Protein 3MGX (pdb70)

Nearest PDB structures (foldseek):
  3mgx-assembly1_A  TM=1.003E+00  e=1.461E-70  Amycolatopsis balhimycina
  3mgx-assembly2_B  TM=9.984E-01  e=2.708E-65  Amycolatopsis balhimycina
  5li8-assembly1_A  TM=8.700E-01  e=7.588E-24  Mycobacterium tuberculosis CDC1551
  3eje-assembly2_D  TM=8.296E-01  e=3.761E-24  Bacillus subtilis
  3ejd-assembly1_B  TM=8.324E-01  e=4.833E-24  Bacillus subtilis

CATH classification: 1.10.630.10

Foldseek 3Di:
DAAPQFLVCQQDPCVLVVLQVCQQVQDWDWHCDDLANHTAIETRAQVQQQQCQAQPAQWALQQHWDGHTFPVRRDPCRCQALRRHDDPNVVVLCVLLQVCQDLVVLVVCLVVLLVQQVVLCVPQQDFDWDWCLASNLQQRLLQSLCVQQPPDPVCSVVSSVLLRQLQAAQPVDGVVRSLVVVLVVLLVVLVVCLVPPDPHSSVSQNVPPVRDSVSSSNHSSVSSCLSGNQLSQLRSLLLVCQAPPPCLLVCLLVVVFDLLLLLLLSLLQFLWFQKTKIFGQAWDARPHDTDGGGHIYMYGQNSNSQNCVVAPPSNDRDRRDPPRPGQSQRHYPNRRSNPSNSSSSSSSSSNSCSVFWPGKHFDDDWTFHSRRRTGHTNTTMMTTHGD/DFAPQQLVCQQDPCVLVVLQVQQQVQHWDWHCDDQEHGTAIETRALVQQQQCQAQVAQWALQQHWDGHTFPVRRDPCGCQALLRHDDPSNVVLCVLLLVCLDLVVLVVLLVVLLVQLVVLCVPQQVFDKDWLLQSPLQQSLLSSLCVQQVPDPVCSVVSSVLLSQLQAAQPDDDPNDGSVRSLVVVLVVLLVSLVVCVVPPDDHSSSSQNVDPPRDPVSSSNHSSVSSCLSGNQLSQLLSLLLVCQAPPPCLLVCLLVVVFDLLLQLLLSLLQFLFFQKTKIFGQAFDQRPNDTDGHTHIYMYGQNSNSQNCVVAPPSNDRDSNDPPRPGQSQRHYPSRRSNPSNSSSSSSSSSNSCSVWFDHKHFPDDWGFHSRNRTRGTNTTIITTHGD

Radius of gyration: 29.25 Å; Cα contacts (8 Å, |Δi|>4): 1540; chains: 2; bounding box: 69×55×85 Å

Sequence (778 aa):
AVDLGNPDLYTTLERHARWRELAAEDAMVWSDPGSSPSGFWSVFSHRACAAVLAPSAPLTSEYGMMIGFDRDHPDNSGGRMMVVSEHEQHRKLRKLVGPLLSRAAARKLAERVRIEVGDVLGRVLDGEVCDAATAIGPRIPAAVVCEILGVPAEDEDMLIDLTNHAFGGEDGMTPRQAHTEILVYFDELITARRKEPGDDLVSTLVTDDDLTIDDVLLNCDNVLIGGNETTRHAITGAVHALATVPGLLTALRDGSADVDTVVEEVLRWTSPAMHVLRVTTADVTINGRDLPSGTPVVAWLPAANRDPAEFDDPDTFLPGRKPNRHITFGHGMHHCLGSALARIELSVVLRVLAERVSRVDLEREPAWLRAIVVQGYRELPVRFTGRAVDLGNPDLYTTLERHARWRELAAEDAMVWSDPGSSPSGFWSVFSHRACAAVLAPSAPLTSEYGMMIGFDRDHPDNSGGRMMVVSEHEQHRKLRKLVGPLLSRAAARKLAERVRIEVGDDVLGRVLDGEVCDAATAIGPRIPAAVVCEILGVPAEDEDMLIDLTNHAFGGEDELFDGMTPRQAHTEILVYFDELITARRKEPGDDLVSTLVTDDDLTIDDVLLNCDNVLIGGNETTRHAITGAVHALATVPGLLTALRDGSADVDTVVEEVLRWTSPAMHVLRVTTADVTINGRDLPSGTPVVAWLPAANRDPAEFDDDPDTFLPGRKPNRHITFGHGMHHCLGSALARIELSVVLRVLAERVSRVDLEREPAWLRAIVVQGYRELPVRFTGR

Secondary structure (DSSP, 8-state):
---TT-GGGGSSTTHHHHHHHHHHHT--EEE-SSSSSS-EEEE-SHHHHHHHS-TTSSEE-TT-SSTT--SSS--TTTTTSGGG--HHHHHHHHHHHGGGSSHHHHHHSHHHHHHHHHHHTTTSSSSS-EESTTTTTTHHHHHHHHHHHT--GGGHHHHHHHHHHHTS------HHHHHHHHHHHHHHHHHHHHHS--SSHHHHHHH-TTS-HHHHHHHHHHHHHHHHTTHHHHHHHHHHHHHHSTTHHHHHHHTSS-HHHHHHHHHHHH--B-EEEEEESS-EEETTEEE-TT-EEEEEHHHHTT-TTTSSSTTS--TT--S----TT--GGG--TTHHHHHHHHHHHHHHHHHHEEEEEE-SPPEE-S-SSB--EEE-EEEEEE-/---TT-GGGSSSTTHHHHHHHHHHTT-EEEE-SSSSSS-EEEE-SHHHHHHHTSTTSSEESTT-SSTT--SSS--TTTTTSGGG--HHHHHHHHHHHGGGSSHHHHHHHHHHHHHHHHHHHHHHTT---EEHHHHTTTHHHHHHHHHHHT--HHHHHHHHHHHHHHTS-TT--BTTB-HHHHHHHHHHHHHHHHHHHHHS--SSHHHHHHSSTTS-HHHHHHHHHHHHHHHHTTHHHHHHHHHHHHHHSTTHHHHHHHTSS-HHHHHHHHHHHH--B--EEEEESS-EEETTEEE-TT-EEEE-HHHHTT-TTT-SSTTS--TT-SS----TT--GGG--TTHHHHHHHHHHHHHHHHHHEEEEEE-SPPEE-S-SSB--EEE-EEEEEE-

InterPro domains:
  IPR001128 Cytochrome P450 [PF00067] (269-360)
  IPR001128 Cytochrome P450 [PR00385] (235-252)
  IPR001128 Cytochrome P450 [PR00385] (270-281)
  IPR001128 Cytochrome P450 [PR00385] (336-345)
  IPR001128 Cytochrome P450 [PR00385] (345-356)
  IPR002397 Cytochrome P450, B-class [PR00359] (90-101)
  IPR002397 Cytochrome P450, B-class [PR00359] (136-152)
  IPR002397 Cytochrome P450, B-class [PR00359] (153-168)
  IPR002397 Cytochrome P450, B-class [PR00359] (193-215)
  IPR002397 Cytochrome P450, B-class [PR00359] (270-281)
  IPR002397 Cytochrome P450, B-class [PR00359] (287-314)
  IPR002397 Cytochrome P450, B-class [PR00359] (315-330)
  IPR002397 Cytochrome P450, B-class [PR00359] (336-345)
  IPR002397 Cytochrome P450, B-class [PR00359] (345-356)
  IPR017972 Cytochrome P450, conserved site [PS00086] (338-347)
  IPR036396 Cytochrome P450 superfamily [G3DSA:1.10.630.10] (6-396)
  IPR036396 Cytochrome P450 superfamily [SSF48264] (10-396)

B-factor: mean 44.28, std 15.53, range [6.91, 108.56]

Solvent-accessible surface area: 31734 Å² total; per-residue (Å²): 138,71,38,20,1,58,28,78,43,5,36,35,15,20,2,6,0,56,7,2,30,32,3,62,103,29,20,34,33,93,0,49,81,64,51,4,53,42,0,0,45,0,0,0,1,17,158,5,0,21,60,5,9,27,84,109,22,51,26,5,0,55,57,0,27,48,19,27,63,4,117,100,90,80,22,127,18,26,33,84,17,16,46,1,0,35,133,119,54,7,115,54,0,67,136,22,0,12,87,31,14,41,183,78,3,2,166,137,8,23,117,44,0,94,93,16,5,14,90,8,8,56,186,20,34,94,48,111,101,23,45,0,1,63,49,13,0,3,42,4,0,1,0,0,5,5,71,9,4,22,11,43,79,147,45,20,112,110,5,6,93,11,7,28,72,10,17,11,33,117,176,132,97,61,16,200,98,0,36,70,81,1,45,77,25,2,62,110,12,0,85,56,35,120,190,135,77,52,141,8,0,0,3,48,0,14,90,37,142,102,8,80,85,56,16,0,35,24,1,0,15,22,14,3,48,42,21,4,40,38,11,6,2,3,1,0,0,0,0,12,0,8,20,61,26,122,50,2,15,75,20,24,138,99,58,96,15,83,28,88,11,0,2,38,0,0,4,1,31,12,2,6,22,3,3,17,2,19,0,2,74,49,121,36,81,14,66,65,130,115,6,85,57,16,15,9,0,0,0,0,1,2,2,0,0,11,2,34,89,46,2,117,78,2,6,32,16,77,38,59,16,167,98,28,155,21,10,8,26,12,66,23,86,31,61,45,39,16,16,21,12,12,80,22,5,0,5,3,2,0,89,1,6,3,110,117,0,42,174,11,66,39,71,90,30,5,14,21,13,126,27,21,46,7,8,2,9,84,57,0,19,0,91,3,70,25,261,142,67,40,12,1,54,27,74,36,3,32,26,19,17,4,6,0,32,5,3,32,24,1,51,105,38,14,24,32,83,0,52,80,65,46,5,58,49,1,0,39,0,0,1,0,26,132,5,0,20,54,3,9,28,90,109,22,51,23,5,0,61,63,0,24,48,16,26,74,4,117,118,84,76,30,147,13,26,35,98,18,15,42,3,0,33,133,119,44,7,136,65,0,66,135,30,0,13,88,29,14,41,147,54,24,0,148,146,13,20,115,40,0,93,100,7,1,22,65,5,3,58,155,17,37,111,19,131,81,14,37,0,1,60,40,4,0,4,50,0,0,2,0,0,5,3,76,6,1,24,8,46,78,143,42,24,111,95,3,14,72,8,6,32,21,12,15,9,20,92,142,114,121,71,119,66,38,54,15,203,90,0,37,73,85,0,44,79,22,0,65,107,10,0,80,29,38,129,149,130,77,45,137,18,0,0,1,37,0,21,89,35,142,90,21,80,71,69,19,3,44,38,0,0,12,21,13,3,43,41,21,3,36,39,12,8,2,4,0,1,0,0,0,16,0,9,24,63,22,122,47,2,10,77,20,22,110,101,57,96,12,83,25,88,18,0,2,36,0,0,3,1,30,12,1,5,21,2,3,18,2,21,0,2,73,44,116,21,88,19,58,72,132,113,4,89,50,19,14,8,0,0,0,0,2,3,2,0,0,11,1,28,80,44,3,115,93,3,8,49,14,63,42,57,11,173,79,27,141,21,8,9,24,11,68,26,108,32,62,44,39,16,14,22,10,12,77,31,4,0,12,14,0,0,109,6,3,4,103,82,0,59,146,3,46,48,80,92,42,2,1,20,7,123,16,23,42,7,10,2,10,105,37,0,9,0,90,1,60,30,238

Organism: Amycolatopsis balhimycina (NCBI:txid208443)

Structure (mmCIF, N/CA/C/O backbone):
data_3MGX
#
_entry.id   3MGX
#
_cell.length_a   65.850
_cell.length_b   61.050
_cell.length_c   100.640
_cell.angle_alpha   90.00
_cell.angle_beta   102.48
_cell.angle_gamma   90.00
#
_symmetry.space_group_name_H-M   'P 1 21 1'
#
loop_
_entity.id
_entity.type
_entity.pdbx_description
1 polymer 'Putative P450 monooxygenase'
2 non-polymer 'PROTOPORPHYRIN IX CONTAINING FE'
3 non-polymer GLYCEROL
4 water water
#
loop_
_atom_site.group_PDB
_atom_site.id
_atom_site.type_symbol
_atom_site.label_atom_id
_atom_site.label_alt_id
_atom_site.label_comp_id
_atom_site.label_asym_id
_atom_site.label_entity_id
_atom_site.label_seq_id
_atom_site.pdbx_PDB_ins_code
_atom_site.Cartn_x
_atom_site.Cartn_y
_atom_site.Cartn_z
_atom_site.occupancy
_atom_site.B_iso_or_equiv
_atom_site.auth_seq_id
_atom_site.auth_comp_id
_atom_site.auth_asym_id
_atom_site.auth_atom_id
_atom_site.pdbx_PDB_model_num
ATOM 1 N N . ALA A 1 25 ? 12.400 18.873 38.371 1.0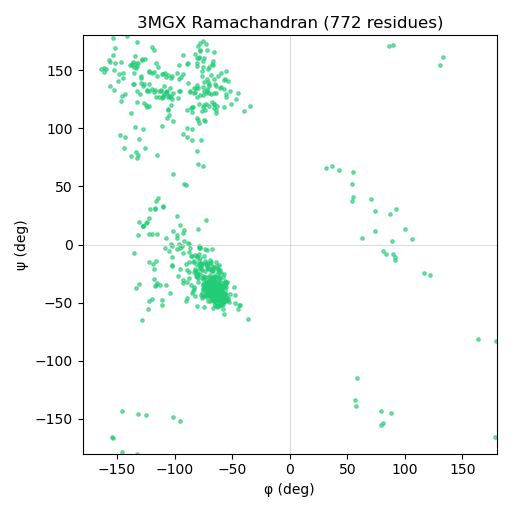0 74.97 6 ALA A N 1
ATOM 2 C CA . ALA A 1 25 ? 13.541 18.714 39.318 1.00 72.57 6 ALA A CA 1
ATOM 3 C C . ALA A 1 25 ? 14.718 18.004 38.655 1.00 68.96 6 ALA A C 1
ATOM 4 O O . ALA A 1 25 ? 14.559 16.926 38.075 1.00 68.41 6 ALA A O 1
ATOM 6 N N . VAL A 1 26 ? 15.894 18.619 38.746 1.00 66.81 7 VAL A N 1
ATOM 7 C CA . VAL A 1 26 ? 17.112 18.075 38.147 1.00 63.51 7 VAL A CA 1
ATOM 8 C C . VAL A 1 26 ? 18.043 17.537 39.233 1.00 61.65 7 VAL A C 1
ATOM 9 O O . VAL A 1 26 ? 18.292 18.207 40.236 1.00 62.14 7 VAL A O 1
ATOM 13 N N . ASP A 1 27 ? 18.537 16.317 39.031 1.00 59.73 8 ASP A N 1
ATOM 14 C CA . ASP A 1 27 ? 19.515 15.710 39.927 1.00 57.80 8 ASP A CA 1
ATOM 15 C C . ASP A 1 27 ? 20.637 15.074 39.110 1.00 55.06 8 ASP A C 1
ATOM 16 O O . ASP A 1 27 ? 20.482 13.980 38.559 1.00 54.73 8 ASP A O 1
ATOM 21 N N . LEU A 1 28 ? 21.765 15.775 39.034 1.00 53.34 9 LEU A N 1
ATOM 22 C CA . LEU A 1 28 ? 22.921 15.306 38.271 1.00 50.96 9 LEU A CA 1
ATOM 23 C C . LEU A 1 28 ? 23.729 14.246 39.024 1.00 49.36 9 LEU A C 1
ATOM 24 O O . LEU A 1 28 ? 24.696 13.702 38.491 1.00 47.53 9 LEU A O 1
ATOM 29 N N . GLY A 1 29 ? 23.320 13.951 40.256 1.00 50.26 10 GLY A N 1
ATOM 30 C CA . GLY A 1 29 ? 23.952 12.904 41.055 1.00 49.21 10 GLY A CA 1
ATOM 31 C C . GLY A 1 29 ? 23.346 11.530 40.829 1.00 49.78 10 GLY A C 1
ATOM 32 O O . GLY A 1 29 ? 23.762 10.552 41.453 1.00 49.24 10 GLY A O 1
ATOM 33 N N . ASN A 1 30 ? 22.358 11.463 39.936 1.00 51.08 11 ASN A N 1
ATOM 34 C CA . ASN A 1 30 ? 21.701 10.212 39.569 1.00 52.06 11 ASN A CA 1
ATOM 35 C C . ASN A 1 30 ? 22.600 9.376 38.656 1.00 50.40 11 ASN A C 1
ATOM 36 O O . ASN A 1 30 ? 22.937 9.813 37.552 1.00 49.63 11 ASN A O 1
ATOM 41 N N . PRO A 1 31 ? 22.990 8.168 39.114 1.00 50.09 12 PRO A N 1
ATOM 42 C CA . PRO A 1 31 ? 23.920 7.298 38.383 1.00 48.71 12 PRO A CA 1
ATOM 43 C C . PRO A 1 31 ? 23.380 6.770 37.049 1.00 49.58 12 PRO A C 1
ATOM 44 O O . PRO A 1 31 ? 24.166 6.350 36.194 1.00 48.52 12 PRO A O 1
ATOM 48 N N . ASP A 1 32 ? 22.059 6.797 36.879 1.00 51.67 13 ASP A N 1
ATOM 49 C CA . ASP A 1 32 ? 21.406 6.295 35.664 1.00 52.94 13 ASP A CA 1
ATOM 50 C C . ASP A 1 32 ? 21.700 7.140 34.423 1.00 52.06 13 ASP A C 1
ATOM 51 O O . ASP A 1 32 ? 21.595 6.652 33.294 1.00 52.66 13 ASP A O 1
ATOM 56 N N . LEU A 1 33 ? 22.068 8.402 34.639 1.00 50.77 14 LEU A N 1
ATOM 57 C CA . LEU A 1 33 ? 22.399 9.324 33.552 1.00 49.91 14 LEU A CA 1
ATOM 58 C C . LEU A 1 33 ? 23.731 8.984 32.885 1.00 47.83 14 LEU A C 1
ATOM 59 O O . LEU A 1 33 ? 24.005 9.432 31.768 1.00 47.71 14 LEU A O 1
ATOM 64 N N . TYR A 1 34 ? 24.546 8.184 33.569 1.00 46.36 15 TYR A N 1
ATOM 65 C CA . TYR A 1 34 ? 25.928 7.940 33.159 1.00 44.30 15 TYR A CA 1
ATOM 66 C C . TYR A 1 34 ? 26.220 6.467 32.863 1.00 44.38 15 TYR A C 1
ATOM 67 O O . TYR A 1 34 ? 27.374 6.083 32.653 1.00 43.14 15 TYR A O 1
ATOM 76 N N . THR A 1 35 ? 25.165 5.656 32.830 1.00 45.94 16 THR A N 1
ATOM 77 C CA . THR A 1 35 ? 25.278 4.224 32.548 1.00 46.55 16 THR A CA 1
ATOM 78 C C . THR A 1 35 ? 25.568 3.960 31.063 1.00 46.62 16 THR A C 1
ATOM 79 O O . THR A 1 35 ? 26.099 2.908 30.705 1.00 46.93 16 THR A O 1
ATOM 83 N N . THR A 1 36 ? 25.222 4.922 30.208 1.00 46.41 17 THR A N 1
ATOM 84 C CA . THR A 1 36 ? 25.506 4.827 28.773 1.00 46.55 17 THR A CA 1
ATOM 85 C C . THR A 1 36 ? 26.438 5.953 28.328 1.00 44.64 17 THR A C 1
ATOM 86 O O . THR A 1 36 ? 26.643 6.923 29.060 1.00 43.29 17 THR A O 1
ATOM 90 N N . LEU A 1 37 ? 26.982 5.825 27.119 1.00 44.62 18 LEU A N 1
ATOM 91 C CA . LEU A 1 37 ? 27.895 6.826 26.558 1.00 43.18 18 LEU A CA 1
ATOM 92 C C . LEU A 1 37 ? 27.204 8.135 26.153 1.00 43.45 18 LEU A C 1
ATOM 93 O O . LEU A 1 37 ? 27.869 9.096 25.754 1.00 42.65 18 LEU A O 1
ATOM 98 N N . GLU A 1 38 ? 25.876 8.165 26.267 1.00 44.67 19 GLU A N 1
ATOM 99 C CA . GLU A 1 38 ? 25.083 9.377 26.033 1.00 45.18 19 GLU A CA 1
ATOM 100 C C . GLU A 1 38 ? 25.400 10.484 27.036 1.00 43.65 19 GLU A C 1
ATOM 101 O O . GLU A 1 38 ? 25.026 11.642 26.827 1.00 44.07 19 GLU A O 1
ATOM 107 N N . ARG A 1 39 ? 26.081 10.118 28.122 1.00 41.96 20 ARG A N 1
ATOM 108 C CA . ARG A 1 39 ? 26.548 11.076 29.126 1.00 40.63 20 ARG A CA 1
ATOM 109 C C . ARG A 1 39 ? 27.431 12.162 28.507 1.00 39.92 20 ARG A C 1
ATOM 110 O O . ARG A 1 39 ? 27.423 13.306 28.962 1.00 39.76 20 ARG A O 1
ATOM 118 N N . HIS A 1 40 ? 28.175 11.792 27.464 1.00 39.72 21 HIS A N 1
ATOM 119 C CA . HIS A 1 40 ? 29.030 12.727 26.735 1.00 39.40 21 HIS A CA 1
ATOM 120 C C . HIS A 1 40 ? 28.217 13.780 25.980 1.00 40.86 21 HIS A C 1
ATOM 121 O O . HIS A 1 40 ? 28.637 14.932 25.882 1.00 40.79 21 HIS A O 1
ATOM 128 N N . ALA A 1 41 ? 27.061 13.377 25.451 1.00 42.31 22 ALA A N 1
ATOM 129 C CA . ALA A 1 41 ? 26.159 14.296 24.753 1.00 44.03 22 ALA A CA 1
ATOM 130 C C . ALA A 1 41 ? 25.570 15.337 25.703 1.00 44.26 22 ALA A C 1
ATOM 131 O O . ALA A 1 41 ? 25.529 16.525 25.378 1.00 44.92 22 ALA A O 1
ATOM 133 N N . ARG A 1 42 ? 25.119 14.879 26.871 1.00 43.98 23 ARG A N 1
ATOM 134 C CA . ARG A 1 42 ? 24.628 15.761 27.931 1.00 44.45 23 ARG A CA 1
ATOM 135 C C . ARG A 1 42 ? 25.729 16.727 28.373 1.00 43.21 23 ARG A C 1
ATOM 136 O O . ARG A 1 42 ? 25.490 17.926 28.524 1.00 43.99 23 ARG A O 1
ATOM 144 N N . TRP A 1 43 ? 26.934 16.191 28.565 1.00 41.46 24 TRP A N 1
ATOM 145 C CA . TRP A 1 43 ? 28.093 16.983 28.971 1.00 40.52 24 TRP A CA 1
ATOM 146 C C . TRP A 1 43 ? 28.548 17.973 27.898 1.00 41.25 24 TRP A C 1
ATOM 147 O O . TRP A 1 43 ? 28.931 19.099 28.220 1.00 41.51 24 TRP A O 1
ATOM 158 N N . ARG A 1 44 ? 28.499 17.551 26.634 1.00 41.82 25 ARG A N 1
ATOM 159 C CA . ARG A 1 44 ? 28.905 18.398 25.509 1.00 42.83 25 ARG A CA 1
ATOM 160 C C . ARG A 1 44 ? 28.048 19.656 25.413 1.00 44.64 25 ARG A C 1
ATOM 161 O O . ARG A 1 44 ? 28.568 20.753 25.194 1.00 45.11 25 ARG A O 1
ATOM 169 N N . GLU A 1 45 ? 26.738 19.480 25.578 1.00 45.86 26 GLU A N 1
ATOM 170 C CA . GLU A 1 45 ? 25.781 20.581 25.558 1.00 47.88 26 GLU A CA 1
ATOM 171 C C . GLU A 1 45 ? 26.085 21.598 26.660 1.00 47.84 26 GLU A C 1
ATOM 172 O O . GLU A 1 45 ? 26.111 22.803 26.412 1.00 49.10 26 GLU A O 1
ATOM 178 N N . LEU A 1 46 ? 26.329 21.096 27.867 1.00 46.71 27 LEU A N 1
ATOM 179 C CA . LEU A 1 46 ? 26.549 21.943 29.035 1.00 47.00 27 LEU A CA 1
ATOM 180 C C . LEU A 1 46 ? 27.937 22.585 29.050 1.00 46.37 27 LEU A C 1
ATOM 181 O O . LEU A 1 46 ? 28.110 23.677 29.597 1.00 47.28 27 LEU A O 1
ATOM 186 N N . ALA A 1 47 ? 28.915 21.911 28.446 1.00 45.22 28 ALA A N 1
ATOM 187 C CA . ALA A 1 47 ? 30.285 22.422 28.376 1.00 44.87 28 ALA A CA 1
ATOM 188 C C . ALA A 1 47 ? 30.428 23.552 27.357 1.00 46.65 28 ALA A C 1
ATOM 189 O O . ALA A 1 47 ? 31.078 24.563 27.634 1.00 47.28 28 ALA A O 1
ATOM 191 N N . ALA A 1 48 ? 29.817 23.376 26.185 1.00 47.80 29 ALA A N 1
ATOM 192 C CA . ALA A 1 48 ? 29.865 24.375 25.114 1.00 49.76 29 ALA A CA 1
ATOM 193 C C . ALA A 1 48 ? 29.100 25.646 25.480 1.00 51.90 29 ALA A C 1
ATOM 194 O O . ALA A 1 48 ? 29.482 26.744 25.073 1.00 53.34 29 ALA A O 1
ATOM 196 N N . GLU A 1 49 ? 28.023 25.483 26.247 1.00 52.43 30 GLU A N 1
ATOM 197 C CA . GLU A 1 49 ? 27.227 26.605 26.748 1.00 54.75 30 GLU A CA 1
ATOM 198 C C . GLU A 1 49 ? 27.850 27.246 27.990 1.00 54.63 30 GLU A C 1
ATOM 199 O O . GLU A 1 49 ? 27.489 28.3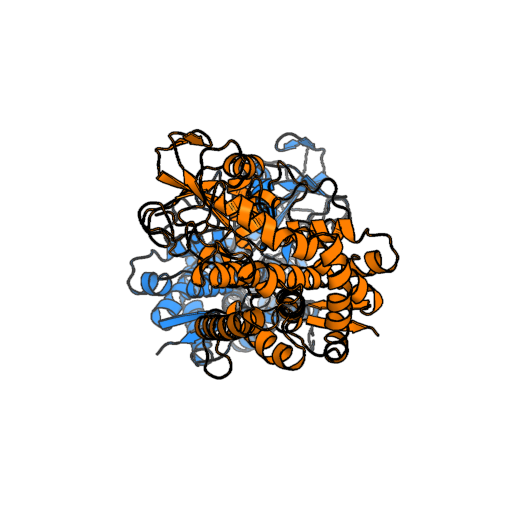68 28.356 1.00 56.60 30 GLU A O 1
ATOM 205 N N . ASP A 1 50 ? 28.780 26.526 28.623 1.00 52.60 31 ASP A N 1
ATOM 206 C CA . ASP A 1 50 ? 29.389 26.922 29.903 1.00 52.45 31 ASP A CA 1
ATOM 207 C C . ASP A 1 50 ? 28.310 27.164 30.965 1.00 53.76 31 ASP A C 1
ATOM 208 O O . ASP A 1 50 ? 28.160 28.272 31.487 1.00 55.66 31 ASP A O 1
ATOM 213 N N . ALA A 1 51 ? 27.564 26.105 31.273 1.00 53.08 32 ALA A N 1
ATOM 214 C CA . ALA A 1 51 ? 26.359 26.207 32.094 1.00 54.65 32 ALA A CA 1
ATOM 215 C C . ALA A 1 51 ? 26.596 25.979 33.585 1.00 54.16 32 ALA A C 1
ATOM 216 O O . ALA A 1 51 ? 27.469 25.201 33.981 1.00 52.09 32 ALA A O 1
ATOM 218 N N . MET A 1 52 ? 25.808 26.681 34.396 1.00 56.39 33 MET A N 1
ATOM 219 C CA . MET A 1 52 ? 25.746 26.474 35.837 1.00 56.54 33 MET A CA 1
ATOM 220 C C . MET A 1 52 ? 24.390 25.876 36.199 1.00 57.60 33 MET A C 1
ATOM 221 O O . MET A 1 52 ? 23.382 26.586 36.254 1.00 60.20 33 MET A O 1
ATOM 226 N N . VAL A 1 53 ? 24.370 24.567 36.436 1.00 55.90 34 VAL A N 1
ATOM 227 C CA . VAL A 1 53 ? 23.124 23.847 36.696 1.00 56.93 34 VAL A CA 1
ATOM 228 C C . VAL A 1 53 ? 22.985 23.487 38.174 1.00 57.27 34 VAL A C 1
ATOM 229 O O . VAL A 1 53 ? 23.885 22.886 38.765 1.00 55.34 34 VAL A O 1
ATOM 233 N N . TRP A 1 54 ? 21.853 23.870 38.760 1.00 59.90 35 TRP A N 1
ATOM 234 C CA . TRP A 1 54 ? 21.531 23.523 40.139 1.00 60.80 35 TRP A CA 1
ATOM 235 C C . TRP A 1 54 ? 20.842 22.162 40.199 1.00 60.42 35 TRP A C 1
ATOM 236 O O . TRP A 1 54 ? 19.898 21.900 39.451 1.00 61.45 35 TRP A O 1
ATOM 247 N N . SER A 1 55 ? 21.331 21.301 41.086 1.00 59.18 36 SER A N 1
ATOM 248 C CA . SER A 1 55 ? 20.717 19.999 41.316 1.00 59.11 36 SER A CA 1
ATOM 249 C C . SER A 1 55 ? 19.972 19.979 42.643 1.00 61.38 36 SER A C 1
ATOM 250 O O . SER A 1 55 ? 20.515 20.374 43.675 1.00 61.55 36 SER A O 1
ATOM 253 N N . ASP A 1 56 ? 18.721 19.526 42.600 1.00 63.42 37 ASP A N 1
ATOM 254 C CA . ASP A 1 56 ? 17.883 19.415 43.790 1.00 65.99 37 ASP A CA 1
ATOM 255 C C . ASP A 1 56 ? 18.299 18.210 44.640 1.00 64.77 37 ASP A C 1
ATOM 256 O O . ASP A 1 56 ? 18.841 17.238 44.106 1.00 62.47 37 ASP A O 1
ATOM 261 N N . PRO A 1 57 ? 18.061 18.276 45.968 1.00 66.53 38 PRO A N 1
ATOM 262 C CA . PRO A 1 57 ? 18.366 17.163 46.872 1.00 65.86 38 PRO A CA 1
ATOM 263 C C . PRO A 1 57 ? 17.737 15.836 46.444 1.00 65.81 38 PRO A C 1
ATOM 264 O O . PRO A 1 57 ? 16.596 15.805 45.976 1.00 67.85 38 PRO A O 1
ATOM 268 N N . GLY A 1 58 ? 18.497 14.759 46.610 1.00 63.73 39 GLY A N 1
ATOM 269 C CA . GLY A 1 58 ? 18.069 13.409 46.251 1.00 63.65 39 GLY A CA 1
ATOM 270 C C . GLY A 1 58 ? 19.201 12.451 46.557 1.00 61.25 39 GLY A C 1
ATOM 271 O O . GLY A 1 58 ? 19.228 11.826 47.619 1.00 62.03 39 GLY A O 1
ATOM 272 N N . SER A 1 59 ? 20.141 12.345 45.622 1.00 58.55 40 SER A N 1
ATOM 273 C CA . SER A 1 59 ? 21.408 11.662 45.865 1.00 56.15 40 SER A CA 1
ATOM 274 C C . SER A 1 59 ? 22.290 12.546 46.744 1.00 55.49 40 SER A C 1
ATOM 275 O O . SER A 1 59 ? 23.136 12.055 47.494 1.00 54.56 40 SER A O 1
ATOM 278 N N . SER A 1 60 ? 22.079 13.856 46.631 1.00 56.22 41 SER A N 1
ATOM 279 C CA . SER A 1 60 ? 22.722 14.852 47.480 1.00 56.31 41 SER A CA 1
ATOM 280 C C . SER A 1 60 ? 21.789 15.211 48.640 1.00 59.29 41 SER A C 1
ATOM 281 O O . SER A 1 60 ? 20.573 15.283 48.452 1.00 61.43 41 SER A O 1
ATOM 284 N N . PRO A 1 61 ? 22.350 15.430 49.846 1.00 59.69 42 PRO A N 1
ATOM 285 C CA . PRO A 1 61 ? 21.510 15.770 50.998 1.00 62.78 42 PRO A CA 1
ATOM 286 C C . PRO A 1 61 ? 21.052 17.232 51.034 1.00 64.83 42 PRO A C 1
ATOM 287 O O . PRO A 1 61 ? 20.088 17.551 51.734 1.00 67.91 42 PRO A O 1
ATOM 291 N N . SER A 1 62 ? 21.731 18.104 50.290 1.00 63.36 43 SER A N 1
ATOM 292 C CA . SER A 1 62 ? 21.396 19.533 50.273 1.00 65.37 43 SER A CA 1
ATOM 293 C C . SER A 1 62 ? 21.363 20.137 48.867 1.00 64.30 43 SER A C 1
ATOM 294 O O . SER A 1 62 ? 20.957 21.288 48.690 1.00 66.21 43 SER A O 1
ATOM 297 N N . GLY A 1 63 ? 21.787 19.359 47.875 1.00 61.53 44 GLY A N 1
ATOM 298 C CA . GLY A 1 63 ? 21.866 19.836 46.496 1.00 60.34 44 GLY A CA 1
ATOM 299 C C . GLY A 1 63 ? 23.214 20.457 46.179 1.00 58.29 44 GLY A C 1
ATOM 300 O O . GLY A 1 63 ? 24.035 20.663 47.076 1.00 58.04 44 GLY A O 1
ATOM 301 N N . PHE A 1 64 ? 23.439 20.760 44.901 1.00 57.01 45 PHE A N 1
ATOM 302 C CA . PHE A 1 64 ? 24.724 21.293 44.440 1.00 55.18 45 PHE A CA 1
ATOM 303 C C . PHE A 1 64 ? 24.640 21.993 43.083 1.00 55.08 45 PHE A C 1
ATOM 304 O O . PHE A 1 64 ? 23.786 21.666 42.257 1.00 55.39 45 PHE A O 1
ATOM 312 N N . TRP A 1 65 ? 25.533 22.958 42.872 1.00 54.87 46 TRP A N 1
ATOM 313 C CA . TRP A 1 65 ? 25.741 23.567 41.560 1.00 54.52 46 TRP A CA 1
ATOM 314 C C . TRP A 1 65 ? 26.806 22.781 40.797 1.00 51.63 46 TRP A C 1
ATOM 315 O O . TRP A 1 65 ? 27.649 22.118 41.407 1.00 50.03 46 TRP A O 1
ATOM 326 N N . SER A 1 66 ? 26.766 22.857 39.468 1.00 51.10 47 SER A N 1
ATOM 327 C CA . SER A 1 66 ? 27.714 22.125 38.625 1.00 48.67 47 SER A CA 1
ATOM 328 C C . SER A 1 66 ? 28.288 22.967 37.488 1.00 48.66 47 SER A C 1
ATOM 329 O O . SER A 1 66 ? 27.568 23.728 36.836 1.00 50.22 47 SER A O 1
ATOM 332 N N . VAL A 1 67 ? 29.592 22.817 37.267 1.00 46.99 48 VAL A N 1
ATOM 333 C CA . VAL A 1 67 ? 30.281 23.419 36.121 1.00 46.84 48 VAL A CA 1
ATOM 334 C C . VAL A 1 67 ? 30.800 22.318 35.193 1.00 44.90 48 VAL A C 1
ATOM 335 O O . VAL A 1 67 ? 31.067 21.199 35.640 1.00 43.39 48 VAL A O 1
ATOM 339 N N . PHE A 1 68 ? 30.937 22.637 33.908 1.00 45.10 49 PHE A N 1
ATOM 340 C CA . PHE A 1 68 ? 31.209 21.613 32.896 1.00 43.79 49 PHE A CA 1
ATOM 341 C C . PHE A 1 68 ? 32.360 21.929 31.944 1.00 43.50 49 PHE A C 1
ATOM 342 O O . PHE A 1 68 ? 33.065 21.019 31.506 1.00 42.19 49 PHE A O 1
ATOM 350 N N . SER A 1 69 ? 32.542 23.207 31.620 1.00 44.96 50 SER A N 1
ATOM 351 C CA . SER A 1 69 ? 33.589 23.623 30.686 1.00 45.12 50 SER A CA 1
ATOM 352 C C . SER A 1 69 ? 34.976 23.557 31.323 1.00 44.20 50 SER A C 1
ATOM 353 O O . SER A 1 69 ? 35.105 23.546 32.550 1.00 43.80 50 SER A O 1
ATOM 356 N N . HIS A 1 70 ? 36.003 23.514 30.476 1.00 44.03 51 HIS A N 1
ATOM 357 C CA . HIS A 1 70 ? 37.395 23.473 30.922 1.00 43.42 51 HIS A CA 1
ATOM 358 C C . HIS A 1 70 ? 37.760 24.694 31.768 1.00 44.72 51 HIS A C 1
ATOM 359 O O . HIS A 1 70 ? 38.384 24.560 32.820 1.00 44.18 51 HIS A O 1
ATOM 366 N N . ARG A 1 71 ? 37.355 25.875 31.307 1.00 46.73 52 ARG A N 1
ATOM 367 C CA . ARG A 1 71 ? 37.681 27.133 31.984 1.00 48.55 52 ARG A CA 1
ATOM 368 C C . ARG A 1 71 ? 36.940 27.331 33.310 1.00 48.83 52 ARG A C 1
ATOM 369 O O . ARG A 1 71 ? 37.477 27.940 34.238 1.00 49.70 52 ARG A O 1
ATOM 377 N N . ALA A 1 72 ? 35.718 26.811 33.396 1.00 48.40 53 ALA A N 1
ATOM 378 C CA . ALA A 1 72 ? 34.916 26.921 34.615 1.00 48.93 53 ALA A CA 1
ATOM 379 C C . ALA A 1 72 ? 35.393 25.954 35.695 1.00 47.21 53 ALA A C 1
ATOM 380 O O . ALA A 1 72 ? 35.467 26.317 36.869 1.00 47.90 53 ALA A O 1
ATOM 382 N N . CYS A 1 73 ? 35.715 24.727 35.288 1.00 45.26 54 CYS A N 1
ATOM 383 C CA . CYS A 1 73 ? 36.207 23.700 36.205 1.00 43.68 54 CYS A CA 1
ATOM 384 C C . CYS A 1 73 ? 37.582 24.050 36.777 1.00 43.75 54 CYS A C 1
ATOM 385 O O . CYS A 1 73 ? 37.862 23.765 37.942 1.00 43.41 54 CYS A O 1
ATOM 388 N N . ALA A 1 74 ? 38.427 24.669 35.954 1.00 44.39 55 ALA A N 1
ATOM 389 C CA . ALA A 1 74 ? 39.756 25.109 36.383 1.00 44.92 55 ALA A CA 1
ATOM 390 C C . ALA A 1 74 ? 39.679 26.271 37.373 1.00 46.94 55 ALA A C 1
ATOM 391 O O . ALA A 1 74 ? 40.487 26.355 38.301 1.00 47.19 55 ALA A O 1
ATOM 393 N N . ALA A 1 75 ? 38.704 27.157 37.169 1.00 48.63 56 ALA A N 1
ATOM 394 C CA . ALA A 1 75 ? 38.491 28.310 38.045 1.00 51.04 56 ALA A CA 1
ATOM 395 C C . ALA A 1 75 ? 37.974 27.904 39.426 1.00 50.93 56 ALA A C 1
ATOM 396 O O . ALA A 1 75 ? 38.355 28.499 40.435 1.00 52.42 56 ALA A O 1
ATOM 398 N N . VAL A 1 76 ? 37.109 26.892 39.459 1.00 49.59 57 VAL A N 1
ATOM 399 C CA . VAL A 1 76 ? 36.563 26.356 40.709 1.00 49.51 57 VAL A CA 1
ATOM 400 C C . VAL A 1 76 ? 37.653 25.662 41.540 1.00 48.39 57 VAL A C 1
ATOM 401 O O . VAL A 1 76 ? 37.684 25.789 42.767 1.00 49.23 57 VAL A O 1
ATOM 405 N N . LEU A 1 77 ? 38.553 24.955 40.859 1.00 46.72 58 LEU A N 1
ATOM 406 C CA . LEU A 1 77 ? 39.598 24.172 41.525 1.00 45.66 58 LEU A CA 1
ATOM 407 C C . LEU A 1 77 ? 40.913 24.932 41.743 1.00 46.79 58 LEU A C 1
ATOM 408 O O . LEU A 1 77 ? 41.881 24.366 42.259 1.00 46.03 58 LEU A O 1
ATOM 413 N N . ALA A 1 78 ? 40.934 26.209 41.360 1.00 48.78 59 ALA A N 1
ATOM 414 C CA . ALA A 1 78 ? 42.125 27.059 41.480 1.00 50.35 59 ALA A CA 1
ATOM 415 C C . ALA A 1 78 ? 42.606 27.203 42.931 1.00 51.42 59 ALA A C 1
ATOM 416 O O . ALA A 1 78 ? 41.789 27.186 43.854 1.00 51.97 59 ALA A O 1
ATOM 418 N N . PRO A 1 79 ? 43.936 27.336 43.134 1.00 51.94 60 PRO A N 1
ATOM 419 C CA . PRO A 1 79 ? 44.524 27.473 44.474 1.00 53.12 60 PRO A CA 1
ATOM 420 C C . PRO A 1 79 ? 44.057 28.717 45.231 1.00 56.03 60 PRO A C 1
ATOM 421 O O . PRO A 1 79 ? 43.929 28.677 46.457 1.00 56.94 60 PRO A O 1
ATOM 425 N N . SER A 1 80 ? 43.808 29.803 44.502 1.00 57.70 61 SER A N 1
ATOM 426 C CA . SER A 1 80 ? 43.380 31.067 45.098 1.00 60.82 61 SER A CA 1
ATOM 427 C C . SER A 1 80 ? 41.860 31.161 45.273 1.00 61.05 61 SER A C 1
ATOM 428 O O . SER A 1 80 ? 41.357 32.110 45.881 1.00 63.81 61 SER A O 1
ATOM 431 N N . ALA A 1 81 ? 41.138 30.173 44.746 1.00 58.40 62 ALA A N 1
ATOM 432 C CA . ALA A 1 81 ? 39.677 30.144 44.817 1.00 58.49 62 ALA A CA 1
ATOM 433 C C . ALA A 1 81 ? 39.182 29.780 46.221 1.00 58.92 62 ALA A C 1
ATOM 434 O O . ALA A 1 81 ? 39.667 28.815 46.816 1.00 57.33 62 ALA A O 1
ATOM 436 N N . PRO A 1 82 ? 38.215 30.555 46.753 1.00 61.28 63 PRO A N 1
ATOM 437 C CA . PRO A 1 82 ? 37.691 30.327 48.104 1.00 62.23 63 PRO A CA 1
ATOM 438 C C . PRO A 1 82 ? 36.740 29.125 48.198 1.00 60.09 63 PRO A C 1
ATOM 439 O O . PRO A 1 82 ? 35.539 29.292 48.433 1.00 61.35 63 PRO A O 1
ATOM 443 N N . LEU A 1 83 ? 37.288 27.926 48.013 1.00 57.10 64 LEU A N 1
ATOM 444 C CA . LEU A 1 83 ? 36.530 26.679 48.154 1.00 55.13 64 LEU A CA 1
ATOM 445 C C . LEU A 1 83 ? 37.347 25.639 48.922 1.00 53.57 64 LEU A C 1
ATOM 446 O O . LEU A 1 83 ? 38.580 25.681 48.918 1.00 53.10 64 LEU A O 1
ATOM 451 N N . THR A 1 84 ? 36.657 24.707 49.578 1.00 52.84 65 THR A N 1
ATOM 452 C CA . THR A 1 84 ? 37.318 23.731 50.447 1.00 51.67 65 THR A CA 1
ATOM 453 C C . THR A 1 84 ? 36.883 22.283 50.206 1.00 49.28 65 THR A C 1
ATOM 454 O O . THR A 1 84 ? 35.786 22.022 49.704 1.00 48.97 65 THR A O 1
ATOM 458 N N . SER A 1 85 ? 37.764 21.355 50.574 1.00 47.71 66 SER A N 1
ATOM 459 C CA . SER A 1 85 ? 37.497 19.921 50.484 1.00 45.67 66 SER A CA 1
ATOM 460 C C . SER A 1 85 ? 37.294 19.297 51.865 1.00 46.52 66 SER A C 1
ATOM 461 O O . SER A 1 85 ? 36.993 18.105 51.973 1.00 45.39 66 SER A O 1
ATOM 464 N N . GLU A 1 86 ? 37.445 20.112 52.910 1.00 48.61 67 GLU A N 1
ATOM 465 C CA . GLU A 1 86 ? 37.443 19.641 54.302 1.00 49.87 67 GLU A CA 1
ATOM 466 C C . GLU A 1 86 ? 36.150 18.952 54.756 1.00 50.44 67 GLU A C 1
ATOM 467 O O . GLU A 1 86 ? 36.162 18.184 55.720 1.00 50.86 67 GLU A O 1
ATOM 473 N N . TYR A 1 87 ? 35.047 19.229 54.064 1.00 50.66 68 TYR A N 1
ATOM 474 C CA . TYR A 1 87 ? 33.757 18.615 54.378 1.00 51.50 68 TYR A CA 1
ATOM 475 C C . TYR A 1 87 ? 33.462 17.424 53.466 1.00 49.30 68 TYR A C 1
ATOM 476 O O . TYR A 1 87 ? 32.454 16.734 53.636 1.00 49.84 68 TYR A O 1
ATOM 485 N N . GLY A 1 88 ? 34.354 17.189 52.507 1.00 47.13 69 GLY A N 1
ATOM 486 C CA . GLY A 1 88 ? 34.173 16.148 51.501 1.00 45.21 69 GLY A CA 1
ATOM 487 C C . GLY A 1 88 ? 34.461 16.670 50.106 1.00 43.98 69 GLY A C 1
ATOM 488 O O . GLY A 1 88 ? 34.470 17.883 49.880 1.00 44.79 69 GLY A O 1
ATOM 489 N N . MET A 1 89 ? 34.707 15.756 49.172 1.00 42.23 70 MET A N 1
ATOM 490 C CA . MET A 1 89 ? 34.939 16.127 47.774 1.00 41.26 70 MET A CA 1
ATOM 491 C C . MET A 1 89 ? 34.111 15.313 46.772 1.00 40.73 70 MET A C 1
ATOM 492 O O . MET A 1 89 ? 34.430 15.265 45.581 1.00 39.46 70 MET A O 1
ATOM 497 N N . MET A 1 90 ? 33.043 14.687 47.266 1.00 41.92 71 MET A N 1
ATOM 498 C CA . MET A 1 90 ? 32.126 13.911 46.426 1.00 42.08 71 MET A CA 1
ATOM 499 C C . MET A 1 90 ? 30.664 14.197 46.775 1.00 43.90 71 MET A C 1
ATOM 500 O O . MET A 1 90 ? 30.360 14.640 47.888 1.00 45.45 71 MET A O 1
ATOM 505 N N . ILE A 1 91 ? 29.772 13.943 45.817 1.00 43.96 72 ILE A N 1
ATOM 506 C CA . ILE A 1 91 ? 28.325 14.062 46.023 1.00 45.82 72 ILE A CA 1
ATOM 507 C C . ILE A 1 91 ? 27.903 13.174 47.189 1.00 46.88 72 ILE A C 1
ATOM 508 O O . ILE A 1 91 ? 28.315 12.014 47.276 1.00 46.04 72 ILE A O 1
ATOM 513 N N . GLY A 1 92 ? 27.085 13.730 48.079 1.00 48.99 73 GLY A N 1
ATOM 514 C CA . GLY A 1 92 ? 26.679 13.046 49.302 1.00 50.38 73 GLY A CA 1
ATOM 515 C C . GLY A 1 92 ? 27.162 13.788 50.534 1.00 51.35 73 GLY A C 1
ATOM 516 O O . GLY A 1 92 ? 26.584 13.658 51.615 1.00 53.34 73 GLY A O 1
ATOM 517 N N . PHE A 1 93 ? 28.226 14.571 50.361 1.00 50.08 74 PHE A N 1
ATOM 518 C CA . PHE A 1 93 ? 28.810 15.352 51.446 1.00 51.08 74 PHE A CA 1
ATOM 519 C C . PHE A 1 93 ? 28.699 16.857 51.202 1.00 52.12 74 PHE A C 1
ATOM 520 O O . PHE A 1 93 ? 28.786 17.322 50.062 1.00 51.10 74 PHE A O 1
ATOM 528 N N . ASP A 1 94 ? 28.501 17.601 52.288 1.00 54.43 75 ASP A N 1
ATOM 529 C CA . ASP A 1 94 ? 28.569 19.066 52.286 1.00 55.91 75 ASP A CA 1
ATOM 530 C C . ASP A 1 94 ? 28.923 19.578 53.687 1.00 57.98 75 ASP A C 1
ATOM 531 O O . ASP A 1 94 ? 29.360 18.802 54.538 1.00 57.78 75 ASP A O 1
ATOM 536 N N . ARG A 1 95 ? 28.736 20.875 53.921 1.00 60.21 76 ARG A N 1
ATOM 537 C CA . ARG A 1 95 ? 29.041 21.482 55.219 1.00 62.70 76 ARG A CA 1
ATOM 538 C C . ARG A 1 95 ? 28.128 20.967 56.338 1.00 65.00 76 ARG A C 1
ATOM 539 O O . ARG A 1 95 ? 28.577 20.771 57.470 1.00 66.06 76 ARG A O 1
ATOM 547 N N . ASP A 1 96 ? 26.856 20.743 56.011 1.00 65.96 77 ASP A N 1
ATOM 548 C CA . ASP A 1 96 ? 25.869 20.256 56.979 1.00 68.42 77 ASP A CA 1
ATOM 549 C C . ASP A 1 96 ? 25.934 18.741 57.174 1.00 66.79 77 ASP A C 1
ATOM 550 O O . ASP A 1 96 ? 25.562 18.231 58.233 1.00 68.61 77 ASP A O 1
ATOM 555 N N . HIS A 1 97 ? 26.398 18.032 56.147 1.00 63.56 78 HIS A N 1
ATOM 556 C CA . HIS A 1 97 ? 26.602 16.585 56.216 1.00 61.93 78 HIS A CA 1
ATOM 557 C C . HIS A 1 97 ? 28.042 16.252 55.809 1.00 58.90 78 HIS A C 1
ATOM 558 O O . HIS A 1 97 ? 28.297 15.898 54.655 1.00 56.50 78 HIS A O 1
ATOM 565 N N . PRO A 1 98 ? 28.991 16.370 56.760 1.00 59.18 79 PRO A N 1
ATOM 566 C CA . PRO A 1 98 ? 30.419 16.275 56.450 1.00 56.74 79 PRO A CA 1
ATOM 567 C C . PRO A 1 98 ? 30.945 14.848 56.300 1.00 54.65 79 PRO A C 1
ATOM 568 O O . PRO A 1 98 ? 30.384 13.911 56.872 1.00 55.46 79 PRO A O 1
ATOM 572 N N . ASP A 1 99 ? 32.019 14.708 55.525 1.00 52.12 80 ASP A N 1
ATOM 573 C CA . ASP A 1 99 ? 32.751 13.452 55.394 1.00 50.23 80 ASP A CA 1
ATOM 574 C C . ASP A 1 99 ? 33.390 13.114 56.738 1.00 51.30 80 ASP A C 1
ATOM 575 O O . ASP A 1 99 ? 34.046 13.962 57.350 1.00 52.16 80 ASP A O 1
ATOM 580 N N . ASN A 1 100 ? 33.185 11.878 57.191 1.00 51.45 81 ASN A N 1
ATOM 581 C CA . ASN A 1 100 ? 33.734 11.399 58.462 1.00 52.59 81 ASN A CA 1
ATOM 582 C C . ASN A 1 100 ? 35.263 11.447 58.509 1.00 51.11 81 ASN A C 1
ATOM 583 O O . ASN A 1 100 ? 35.855 11.604 59.578 1.00 52.43 81 ASN A O 1
ATOM 588 N N . SER A 1 101 ? 35.889 11.316 57.341 1.00 48.54 82 SER A N 1
ATOM 589 C CA . SER A 1 101 ? 37.341 11.404 57.209 1.00 47.16 82 SER A CA 1
ATOM 590 C C . SER A 1 101 ? 37.833 12.852 57.139 1.00 47.41 82 SER A C 1
ATOM 591 O O . SER A 1 101 ? 39.038 13.105 57.196 1.00 46.92 82 SER A O 1
ATOM 594 N N . GLY A 1 102 ? 36.892 13.790 57.023 1.00 48.36 83 GLY A N 1
ATOM 595 C CA . GLY A 1 102 ? 37.189 15.213 56.844 1.00 48.79 83 GLY A CA 1
ATOM 596 C C . GLY A 1 102 ? 38.172 15.809 57.835 1.00 50.14 83 GLY A C 1
ATOM 597 O O . GLY A 1 102 ? 37.941 15.785 59.046 1.00 52.17 83 GLY A O 1
ATOM 598 N N . GLY A 1 103 ? 39.271 16.343 57.307 1.00 49.10 84 GLY A N 1
ATOM 599 C CA . GLY A 1 103 ? 40.314 16.959 58.121 1.00 50.37 84 GLY A CA 1
ATOM 600 C C . GLY A 1 103 ? 41.416 16.001 58.538 1.00 49.58 84 GLY A C 1
ATOM 601 O O . GLY A 1 103 ? 42.447 16.429 59.060 1.00 50.51 84 GLY A O 1
ATOM 602 N N . ARG A 1 104 ? 41.196 14.707 58.312 1.00 47.97 85 ARG A N 1
ATOM 603 C CA . ARG A 1 104 ? 42.167 13.676 58.685 1.00 47.37 85 ARG A CA 1
ATOM 604 C C . ARG A 1 104 ? 42.798 13.033 57.452 1.00 44.75 85 ARG A C 1
ATOM 605 O O . ARG A 1 104 ? 44.020 12.888 57.377 1.00 44.33 85 ARG A O 1
ATOM 613 N N . MET A 1 105 ? 41.959 12.654 56.491 1.00 43.13 86 MET A N 1
ATOM 614 C CA . MET A 1 105 ? 42.423 12.088 55.228 1.00 40.88 86 MET A CA 1
ATOM 615 C C . MET A 1 105 ? 42.863 13.211 54.287 1.00 40.11 86 MET A C 1
ATOM 616 O O . MET A 1 105 ? 42.184 14.235 54.175 1.00 40.67 86 MET A O 1
ATOM 621 N N . MET A 1 106 ? 43.997 13.002 53.617 1.00 38.86 87 MET A N 1
ATOM 622 C CA . MET A 1 106 ? 44.623 14.013 52.753 1.00 38.43 87 MET A CA 1
ATOM 623 C C . MET A 1 106 ? 43.658 14.698 51.780 1.00 37.97 87 MET A C 1
ATOM 624 O O . MET A 1 106 ? 43.615 15.930 51.705 1.00 38.75 87 MET A O 1
ATOM 629 N N . VAL A 1 107 ? 42.891 13.893 51.046 1.00 36.80 88 VAL A N 1
ATOM 630 C CA . VAL A 1 107 ? 42.010 14.397 49.988 1.00 36.37 88 VAL A CA 1
ATOM 631 C C . VAL A 1 107 ? 40.838 15.237 50.531 1.00 37.86 88 VAL A C 1
ATOM 632 O O . VAL A 1 107 ? 40.266 16.058 49.807 1.00 37.95 88 VAL A O 1
ATOM 636 N N . VAL A 1 108 ? 40.505 15.038 51.806 1.00 39.23 89 VAL A N 1
ATOM 637 C CA . VAL A 1 108 ? 39.440 15.803 52.461 1.00 41.19 89 VAL A CA 1
ATOM 638 C C . VAL A 1 108 ? 39.962 16.659 53.625 1.00 43.30 89 VAL A C 1
ATOM 639 O O . VAL A 1 108 ? 39.254 16.896 54.608 1.00 45.07 89 VAL A O 1
ATOM 643 N N . SER A 1 109 ? 41.204 17.120 53.498 1.00 43.36 90 SER A N 1
ATOM 644 C CA . SER A 1 109 ? 41.801 18.032 54.473 1.00 45.62 90 SER A CA 1
ATOM 645 C C . SER A 1 109 ? 42.390 19.253 53.773 1.00 46.09 90 SER A C 1
ATOM 646 O O . SER A 1 109 ? 42.649 19.222 52.569 1.00 44.65 90 SER A O 1
ATOM 649 N N . GLU A 1 110 ? 42.585 20.329 54.530 1.00 48.55 91 GLU A N 1
ATOM 650 C CA . GLU A 1 110 ? 43.138 21.567 53.984 1.00 49.57 91 GLU A CA 1
ATOM 651 C C . GLU A 1 110 ? 44.261 22.117 54.863 1.00 51.60 91 GLU A C 1
ATOM 652 O O . GLU A 1 110 ? 44.613 21.519 55.884 1.00 52.06 91 GLU A O 1
ATOM 658 N N . HIS A 1 111 ? 44.821 23.250 54.439 1.00 52.98 92 HIS A N 1
ATOM 659 C CA . HIS A 1 111 ? 45.840 23.990 55.192 1.00 55.57 92 HIS A CA 1
ATOM 660 C C . HIS A 1 111 ? 47.072 23.147 55.530 1.00 54.88 92 HIS A C 1
ATOM 661 O O . HIS A 1 111 ? 47.597 22.442 54.664 1.00 52.71 92 HIS A O 1
ATOM 668 N N . GLU A 1 112 ? 47.520 23.214 56.783 1.00 56.91 93 GLU A N 1
ATOM 669 C CA . GLU A 1 112 ? 48.767 22.566 57.193 1.00 56.95 93 GLU A CA 1
ATOM 670 C C . GLU A 1 112 ? 48.681 21.046 57.331 1.00 54.76 93 GLU A C 1
ATOM 671 O O . GLU A 1 112 ? 49.681 20.354 57.146 1.00 53.87 93 GLU A O 1
ATOM 677 N N . GLN A 1 113 ? 47.495 20.532 57.654 1.00 54.18 94 GLN A N 1
ATOM 678 C CA . GLN A 1 113 ? 47.282 19.087 57.737 1.00 52.38 94 GLN A CA 1
ATOM 679 C C . GLN A 1 113 ? 47.352 18.440 56.350 1.00 49.57 94 GLN A C 1
ATOM 680 O O . GLN A 1 113 ? 47.899 17.347 56.195 1.00 48.18 94 GLN A O 1
ATOM 686 N N . HIS A 1 114 ? 46.806 19.129 55.350 1.00 48.91 95 HIS A N 1
ATOM 687 C CA . HIS A 1 114 ? 46.895 18.684 53.961 1.00 46.65 95 HIS A CA 1
ATOM 688 C C . HIS A 1 114 ? 48.327 18.778 53.439 1.00 46.59 95 HIS A C 1
ATOM 689 O O . HIS A 1 114 ? 48.811 17.863 52.772 1.00 44.84 95 HIS A O 1
ATOM 696 N N . ARG A 1 115 ? 48.995 19.887 53.754 1.00 48.73 96 ARG A N 1
ATOM 697 C CA . ARG A 1 115 ? 50.373 20.123 53.327 1.00 49.34 96 ARG A CA 1
ATOM 698 C C . ARG A 1 115 ? 51.334 19.102 53.937 1.00 49.15 96 ARG A C 1
ATOM 699 O O . ARG A 1 115 ? 52.256 18.638 53.265 1.00 48.43 96 ARG A O 1
ATOM 707 N N . LYS A 1 116 ? 51.100 18.751 55.201 1.00 50.07 97 LYS A N 1
ATOM 708 C CA . LYS A 1 116 ? 51.911 17.765 55.918 1.00 50.23 97 LYS A CA 1
ATOM 709 C C . LYS A 1 116 ? 51.825 16.384 55.270 1.00 47.80 97 LYS A C 1
ATOM 710 O O . LYS A 1 116 ? 52.849 15.776 54.961 1.00 47.44 97 LYS A O 1
ATOM 716 N N . LEU A 1 117 ? 50.601 15.899 55.069 1.00 46.39 98 LEU A N 1
ATOM 717 C CA . LEU A 1 117 ? 50.381 14.574 54.490 1.00 44.47 98 LEU A CA 1
ATOM 718 C C . LEU A 1 117 ? 50.876 14.470 53.049 1.00 43.02 98 LEU A C 1
ATOM 719 O O . LEU A 1 117 ? 51.420 13.441 52.650 1.00 42.15 98 LEU A O 1
ATOM 724 N N . ARG A 1 118 ? 50.699 15.543 52.282 1.00 43.04 99 ARG A N 1
ATOM 725 C CA . ARG A 1 118 ? 51.191 15.600 50.908 1.00 42.24 99 ARG A CA 1
ATOM 726 C C . ARG A 1 118 ? 52.722 15.591 50.870 1.00 43.27 99 ARG A C 1
ATOM 727 O O . ARG A 1 118 ? 53.323 15.110 49.909 1.00 42.51 99 ARG A O 1
ATOM 735 N N . LYS A 1 119 ? 53.338 16.120 51.927 1.00 45.16 100 LYS A N 1
ATOM 736 C CA . LYS A 1 119 ? 54.792 16.121 52.076 1.00 46.63 100 LYS A CA 1
ATOM 737 C C . LYS A 1 119 ? 55.313 14.736 52.470 1.00 46.25 100 LYS A C 1
ATOM 738 O O . LYS A 1 119 ? 56.377 14.319 52.017 1.00 46.52 100 LYS A O 1
ATOM 744 N N . LEU A 1 120 ? 54.555 14.032 53.310 1.00 45.94 101 LEU A N 1
ATOM 745 C CA . LEU A 1 120 ? 54.933 12.698 53.784 1.00 45.98 101 LEU A CA 1
ATOM 746 C C . LEU A 1 120 ? 54.741 11.603 52.732 1.00 44.26 101 LEU A C 1
ATOM 747 O O . LEU A 1 120 ? 55.564 10.693 52.621 1.00 44.45 101 LEU A O 1
ATOM 752 N N . VAL A 1 121 ? 53.653 11.699 51.971 1.00 42.82 102 VAL A N 1
ATOM 753 C CA . VAL A 1 121 ? 53.305 10.693 50.965 1.00 41.37 102 VAL A CA 1
ATOM 754 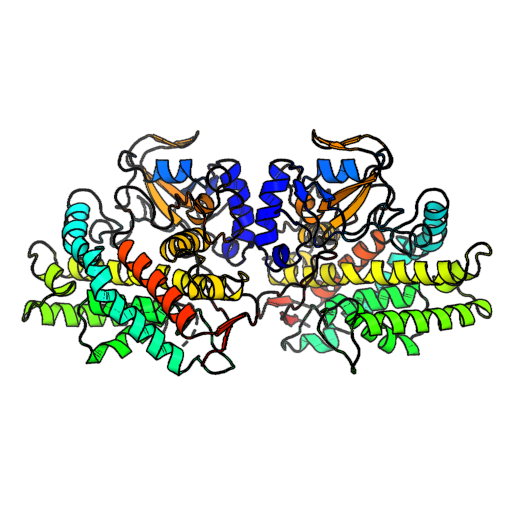C C . VAL A 1 121 ? 53.935 11.025 49.605 1.00 41.17 102 VAL A C 1
ATOM 755 O O . VAL A 1 121 ? 54.299 10.125 48.846 1.00 40.64 102 VAL A O 1
ATOM 759 N N . GLY A 1 122 ? 54.068 12.321 49.327 1.00 41.90 103 GLY A N 1
ATOM 760 C CA . GLY A 1 122 ? 54.631 12.848 48.074 1.00 42.29 103 GLY A CA 1
ATOM 761 C C . GLY A 1 122 ? 55.785 12.128 47.379 1.00 42.88 103 GLY A C 1
ATOM 762 O O . GLY A 1 122 ? 55.608 11.653 46.252 1.00 42.01 103 GLY A O 1
ATOM 763 N N . PRO A 1 123 ? 56.963 12.048 48.034 1.00 44.53 104 PRO A N 1
ATOM 764 C CA . PRO A 1 123 ? 58.150 11.430 47.428 1.00 45.42 104 PRO A CA 1
ATOM 765 C C . PRO A 1 123 ? 57.978 9.947 47.101 1.00 44.64 104 PRO A C 1
ATOM 766 O O . PRO A 1 123 ? 58.705 9.416 46.259 1.00 45.14 104 PRO A O 1
ATOM 770 N N . LEU A 1 124 ? 57.022 9.294 47.758 1.00 43.72 105 LEU A N 1
ATOM 771 C CA . LEU A 1 124 ? 56.733 7.879 47.512 1.00 43.22 105 LEU A CA 1
ATOM 772 C C . LEU A 1 124 ? 55.867 7.670 46.264 1.00 41.91 105 LEU A C 1
ATOM 773 O O . LEU A 1 124 ? 55.698 6.539 45.801 1.00 41.61 105 LEU A O 1
ATOM 778 N N . LEU A 1 125 ? 55.329 8.763 45.724 1.00 41.40 106 LEU A N 1
ATOM 779 C CA . LEU A 1 125 ? 54.510 8.722 44.510 1.00 40.44 106 LEU A CA 1
ATOM 780 C C . LEU A 1 125 ? 55.090 9.609 43.402 1.00 41.04 106 LEU A C 1
ATOM 781 O O . LEU A 1 125 ? 54.454 9.820 42.365 1.00 40.41 106 LEU A O 1
ATOM 786 N N . SER A 1 126 ? 56.302 10.111 43.629 1.00 42.61 107 SER A N 1
ATOM 787 C CA . SER A 1 126 ? 56.962 11.044 42.714 1.00 43.71 107 SER A CA 1
ATOM 788 C C . SER A 1 126 ? 57.440 10.368 41.427 1.00 44.19 107 SER A C 1
ATOM 789 O O . SER A 1 126 ? 57.382 9.141 41.302 1.00 43.85 107 SER A O 1
ATOM 792 N N . ARG A 1 127 ? 57.912 11.181 40.480 1.00 45.17 108 ARG A N 1
ATOM 793 C CA . ARG A 1 127 ? 58.466 10.685 39.217 1.00 46.20 108 ARG A CA 1
ATOM 794 C C . ARG A 1 127 ? 59.561 9.646 39.460 1.00 47.41 108 ARG A C 1
ATOM 795 O O . ARG A 1 127 ? 59.571 8.592 38.824 1.00 47.47 108 ARG A O 1
ATOM 803 N N . ALA A 1 128 ? 60.467 9.953 40.389 1.00 48.62 109 ALA A N 1
ATOM 804 C CA . ALA A 1 128 ? 61.569 9.059 40.755 1.00 50.12 109 ALA A CA 1
ATOM 805 C C . ALA A 1 128 ? 61.073 7.726 41.317 1.00 49.25 109 ALA A C 1
ATOM 806 O O . ALA A 1 128 ? 61.624 6.669 41.002 1.00 50.24 109 ALA A O 1
ATOM 808 N N . ALA A 1 129 ? 60.032 7.787 42.145 1.00 47.69 110 ALA A N 1
ATOM 809 C CA . ALA A 1 129 ? 59.407 6.590 42.704 1.00 46.91 110 ALA A CA 1
ATOM 810 C C . ALA A 1 129 ? 58.642 5.808 41.637 1.00 46.09 110 ALA A C 1
ATOM 811 O O . ALA A 1 129 ? 58.564 4.581 41.695 1.00 46.29 110 ALA A O 1
ATOM 813 N N . ALA A 1 130 ? 58.083 6.529 40.668 1.00 45.38 111 ALA A N 1
ATOM 814 C CA . ALA A 1 130 ? 57.360 5.919 39.555 1.00 44.89 111 ALA A CA 1
ATOM 815 C C . ALA A 1 130 ? 58.291 5.125 38.634 1.00 46.60 111 ALA A C 1
ATOM 816 O O . ALA A 1 130 ? 57.900 4.086 38.098 1.00 46.65 111 ALA A O 1
ATOM 818 N N . ARG A 1 131 ? 59.519 5.617 38.469 1.00 48.29 112 ARG A N 1
ATOM 819 C CA . ARG A 1 131 ? 60.525 4.976 37.615 1.00 50.49 112 ARG A CA 1
ATOM 820 C C . ARG A 1 131 ? 61.008 3.635 38.171 1.00 51.60 112 ARG A C 1
ATOM 821 O O . ARG A 1 131 ? 61.274 2.705 37.408 1.00 52.87 112 ARG A O 1
ATOM 829 N N . LYS A 1 132 ? 61.122 3.540 39.496 1.00 51.43 113 LYS A N 1
ATOM 830 C CA . LYS A 1 132 ? 61.540 2.293 40.143 1.00 52.67 113 LYS A CA 1
ATOM 831 C C . LYS A 1 132 ? 60.402 1.266 40.200 1.00 51.63 113 LYS A C 1
ATOM 832 O O . LYS A 1 132 ? 60.639 0.076 40.414 1.00 52.78 113 LYS A O 1
ATOM 838 N N . LEU A 1 133 ? 59.174 1.740 39.998 1.00 49.76 114 LEU A N 1
ATOM 839 C CA . LEU A 1 133 ? 57.993 0.878 39.963 1.00 48.98 114 LEU A CA 1
ATOM 840 C C . LEU A 1 133 ? 57.641 0.422 38.544 1.00 49.41 114 LEU A C 1
ATOM 841 O O . LEU A 1 133 ? 56.764 -0.427 38.360 1.00 49.21 114 LEU A O 1
ATOM 846 N N . ALA A 1 134 ? 58.334 0.981 37.551 1.00 50.31 115 ALA A N 1
ATOM 847 C CA . ALA A 1 134 ? 58.093 0.660 36.141 1.00 50.99 115 ALA A CA 1
ATOM 848 C C . ALA A 1 134 ? 58.360 -0.811 35.825 1.00 52.85 115 ALA A C 1
ATOM 849 O O . ALA A 1 134 ? 57.685 -1.403 34.980 1.00 53.05 115 ALA A O 1
ATOM 851 N N . GLU A 1 135 ? 59.344 -1.387 36.515 1.00 54.42 116 GLU A N 1
ATOM 852 C CA . GLU A 1 135 ? 59.696 -2.797 36.359 1.00 56.64 116 GLU A CA 1
ATOM 853 C C . GLU A 1 135 ? 58.563 -3.724 36.809 1.00 55.92 116 GLU A C 1
ATOM 854 O O . GLU A 1 135 ? 58.292 -4.732 36.155 1.00 57.33 116 GLU A O 1
ATOM 860 N N . ARG A 1 136 ? 57.904 -3.376 37.914 1.00 54.05 117 ARG A N 1
ATOM 861 C CA . ARG A 1 136 ? 56.777 -4.163 38.422 1.00 53.46 117 ARG A CA 1
ATOM 862 C C . ARG A 1 136 ? 55.591 -4.158 37.458 1.00 52.66 117 ARG A C 1
ATOM 863 O O . ARG A 1 136 ? 54.954 -5.193 37.251 1.00 53.51 117 ARG A O 1
ATOM 871 N N . VAL A 1 137 ? 55.304 -2.996 36.875 1.00 51.27 118 VAL A N 1
ATOM 872 C CA . VAL A 1 137 ? 54.228 -2.869 35.893 1.00 50.70 118 VAL A CA 1
ATOM 873 C C . VAL A 1 137 ? 54.478 -3.803 34.701 1.00 52.95 118 VAL A C 1
ATOM 874 O O . VAL A 1 137 ? 53.570 -4.509 34.264 1.00 53.27 118 VAL A O 1
ATOM 878 N N . ARG A 1 138 ? 55.716 -3.818 34.207 1.00 54.83 119 ARG A N 1
ATOM 879 C CA . ARG A 1 138 ? 56.116 -4.698 33.104 1.00 57.66 119 ARG A CA 1
ATOM 880 C C . ARG A 1 138 ? 55.960 -6.178 33.463 1.00 59.45 119 ARG A C 1
ATOM 881 O O . ARG A 1 138 ? 55.427 -6.960 32.673 1.00 60.80 119 ARG A O 1
ATOM 889 N N . ILE A 1 139 ? 56.421 -6.544 34.658 1.00 59.79 120 ILE A N 1
ATOM 890 C CA . ILE A 1 139 ? 56.318 -7.915 35.166 1.00 61.71 120 ILE A CA 1
ATOM 891 C C . ILE A 1 139 ? 54.856 -8.338 35.356 1.00 60.92 120 ILE A C 1
ATOM 892 O O . ILE A 1 139 ? 54.482 -9.461 35.014 1.00 62.83 120 ILE A O 1
ATOM 897 N N . GLU A 1 140 ? 54.039 -7.427 35.883 1.00 58.48 121 GLU A N 1
ATOM 898 C CA . GLU A 1 140 ? 52.626 -7.707 36.148 1.00 57.84 121 GLU A CA 1
ATOM 899 C C . GLU A 1 140 ? 51.811 -7.865 34.862 1.00 58.55 121 GLU A C 1
ATOM 900 O O . GLU A 1 140 ? 50.911 -8.705 34.800 1.00 59.47 121 GLU A O 1
ATOM 906 N N . VAL A 1 141 ? 52.127 -7.061 33.847 1.00 58.43 122 VAL A N 1
ATOM 907 C CA . VAL A 1 141 ? 51.505 -7.194 32.525 1.00 59.52 122 VAL A CA 1
ATOM 908 C C . VAL A 1 141 ? 51.950 -8.503 31.862 1.00 62.96 122 VAL A C 1
ATOM 909 O O . VAL A 1 141 ? 51.137 -9.213 31.266 1.00 64.28 122 VAL A O 1
ATOM 913 N N . GLY A 1 142 ? 53.239 -8.817 31.988 1.00 64.70 123 GLY A N 1
ATOM 914 C CA . GLY A 1 142 ? 53.810 -10.052 31.445 1.00 68.42 123 GLY A CA 1
ATOM 915 C C . GLY A 1 142 ? 53.216 -11.314 32.047 1.00 70.02 123 GLY A C 1
ATOM 916 O O . GLY A 1 142 ? 52.985 -12.297 31.338 1.00 72.69 123 GLY A O 1
ATOM 917 N N . ASP A 1 143 ? 52.972 -11.282 33.356 1.00 68.70 124 ASP A N 1
ATOM 918 C CA . ASP A 1 143 ? 52.330 -12.390 34.065 1.00 70.13 124 ASP A CA 1
ATOM 919 C C . ASP A 1 143 ? 50.856 -12.537 33.683 1.00 69.86 124 ASP A C 1
ATOM 920 O O . ASP A 1 143 ? 50.323 -13.649 33.664 1.00 72.10 124 ASP A O 1
ATOM 925 N N . VAL A 1 144 ? 50.209 -11.412 33.385 1.00 67.46 125 VAL A N 1
ATOM 926 C CA . VAL A 1 144 ? 48.828 -11.406 32.902 1.00 67.29 125 VAL A CA 1
ATOM 927 C C . VAL A 1 144 ? 48.753 -12.003 31.494 1.00 69.98 125 VAL A C 1
ATOM 928 O O . VAL A 1 144 ? 47.894 -12.845 31.216 1.00 71.76 125 VAL A O 1
ATOM 932 N N . LEU A 1 145 ? 49.673 -11.584 30.624 1.00 70.59 126 LEU A N 1
ATOM 933 C CA . LEU A 1 145 ? 49.738 -12.076 29.245 1.00 73.39 126 LEU A CA 1
ATOM 934 C C . LEU A 1 145 ? 50.257 -13.516 29.150 1.00 77.20 126 LEU A C 1
ATOM 935 O O . LEU A 1 145 ? 50.733 -13.947 28.097 1.00 79.94 126 LEU A O 1
ATOM 940 N N . GLY A 1 146 ? 50.161 -14.250 30.256 1.00 77.65 127 GLY A N 1
ATOM 941 C CA . GLY A 1 146 ? 50.507 -15.667 30.290 1.00 81.43 127 GLY A CA 1
ATOM 942 C C . GLY A 1 146 ? 49.272 -16.550 30.269 1.00 83.08 127 GLY A C 1
ATOM 943 O O . GLY A 1 146 ? 49.358 -17.742 29.965 1.00 86.73 127 GLY A O 1
ATOM 944 N N . ARG A 1 147 ? 48.123 -15.957 30.592 1.00 80.61 128 ARG A N 1
ATOM 945 C CA . ARG A 1 147 ? 46.851 -16.680 30.626 1.00 82.04 128 ARG A CA 1
ATOM 946 C C . ARG A 1 147 ? 45.788 -16.084 29.697 1.00 81.15 128 ARG A C 1
ATOM 947 O O . ARG A 1 147 ? 44.784 -16.737 29.403 1.00 83.05 128 ARG A O 1
ATOM 955 N N . VAL A 1 148 ? 46.012 -14.853 29.238 1.00 78.48 129 VAL A N 1
ATOM 956 C CA . VAL A 1 148 ? 45.080 -14.191 28.317 1.00 77.63 129 VAL A CA 1
ATOM 957 C C . VAL A 1 148 ? 45.570 -14.201 26.864 1.00 79.60 129 VAL A C 1
ATOM 958 O O . VAL A 1 148 ? 44.811 -13.878 25.946 1.00 79.83 129 VAL A O 1
ATOM 962 N N . LEU A 1 149 ? 46.832 -14.582 26.667 1.00 81.19 130 LEU A N 1
ATOM 963 C CA . LEU A 1 149 ? 47.443 -14.634 25.334 1.00 83.44 130 LEU A CA 1
ATOM 964 C C . LEU A 1 149 ? 46.828 -15.730 24.455 1.00 87.38 130 LEU A C 1
ATOM 965 O O . LEU A 1 149 ? 47.179 -15.870 23.280 1.00 89.82 130 LEU A O 1
ATOM 970 N N . ASP A 1 150 ? 45.910 -16.499 25.038 1.00 88.17 131 ASP A N 1
ATOM 971 C CA . ASP A 1 150 ? 45.106 -17.470 24.301 1.00 91.74 131 ASP A CA 1
ATOM 972 C C . ASP A 1 150 ? 44.085 -16.742 23.425 1.00 90.78 131 ASP A C 1
ATOM 973 O O . ASP A 1 150 ? 43.868 -15.539 23.585 1.00 87.17 131 ASP A O 1
ATOM 978 N N . GLY A 1 151 ? 43.461 -17.473 22.504 1.00 94.21 132 GLY A N 1
ATOM 979 C CA . GLY A 1 151 ? 42.488 -16.897 21.574 1.00 93.92 132 GLY A CA 1
ATOM 980 C C . GLY A 1 151 ? 41.317 -16.199 22.245 1.00 90.67 132 GLY A C 1
ATOM 981 O O . GLY A 1 151 ? 41.104 -15.000 22.046 1.00 87.72 132 GLY A O 1
ATOM 982 N N . GLU A 1 152 ? 40.567 -16.954 23.045 1.00 91.45 133 GLU A N 1
ATOM 983 C CA . GLU A 1 152 ? 39.357 -16.464 23.712 1.00 89.07 133 GLU A CA 1
ATOM 984 C C . GLU A 1 152 ? 39.145 -17.162 25.060 1.00 88.92 133 GLU A C 1
ATOM 985 O O . GLU A 1 152 ? 39.486 -18.337 25.196 1.00 92.09 133 GLU A O 1
ATOM 991 N N . VAL A 1 153 ? 38.592 -16.471 26.061 1.00 85.52 134 VAL A N 1
ATOM 992 C CA . VAL A 1 153 ? 38.222 -15.049 26.019 1.00 81.62 134 VAL A CA 1
ATOM 993 C C . VAL A 1 153 ? 38.430 -14.449 27.416 1.00 78.03 134 VAL A C 1
ATOM 994 O O . VAL A 1 153 ? 38.440 -15.179 28.411 1.00 78.75 134 VAL A O 1
ATOM 998 N N . CYS A 1 154 ? 38.601 -13.131 27.491 1.00 74.36 135 CYS A N 1
ATOM 999 C CA . CYS A 1 154 ? 38.829 -12.466 28.775 1.00 71.00 135 CYS A CA 1
ATOM 1000 C C . CYS A 1 154 ? 38.201 -11.078 28.877 1.00 67.64 135 CYS A C 1
ATOM 1001 O O . CYS A 1 154 ? 38.166 -10.321 27.903 1.00 66.97 135 CYS A O 1
ATOM 1004 N N . ASP A 1 155 ? 37.704 -10.764 30.071 1.00 86.02 136 ASP A N 1
ATOM 1005 C CA . ASP A 1 155 ? 37.203 -9.435 30.400 1.00 81.73 136 ASP A CA 1
ATOM 1006 C C . ASP A 1 155 ? 38.390 -8.544 30.758 1.00 76.51 136 ASP A C 1
ATOM 1007 O O . ASP A 1 155 ? 39.277 -8.956 31.504 1.00 74.43 136 ASP A O 1
ATOM 1012 N N . ALA A 1 156 ? 38.404 -7.329 30.218 1.00 74.84 137 ALA A N 1
ATOM 1013 C CA . ALA A 1 156 ? 39.501 -6.391 30.458 1.00 70.59 137 ALA A CA 1
ATOM 1014 C C . ALA A 1 156 ? 39.274 -5.508 31.687 1.00 65.57 137 ALA A C 1
ATOM 1015 O O . ALA A 1 156 ? 40.227 -4.968 32.253 1.00 62.28 137 ALA A O 1
ATOM 1017 N N . ALA A 1 157 ? 38.015 -5.368 32.094 1.00 65.50 138 ALA A N 1
ATOM 1018 C CA . ALA A 1 157 ? 37.666 -4.590 33.283 1.00 61.63 138 ALA A CA 1
ATOM 1019 C C . ALA A 1 157 ? 38.005 -5.335 34.575 1.00 59.64 138 ALA A C 1
ATOM 1020 O O . ALA A 1 157 ? 38.061 -4.733 35.648 1.00 56.59 138 ALA A O 1
ATOM 1022 N N . THR A 1 158 ? 38.219 -6.644 34.459 1.00 61.83 139 THR A N 1
ATOM 1023 C CA . THR A 1 158 ? 38.627 -7.490 35.582 1.00 60.78 139 THR A CA 1
ATOM 1024 C C . THR A 1 158 ? 39.844 -8.329 35.194 1.00 61.77 139 THR A C 1
ATOM 1025 O O . THR A 1 1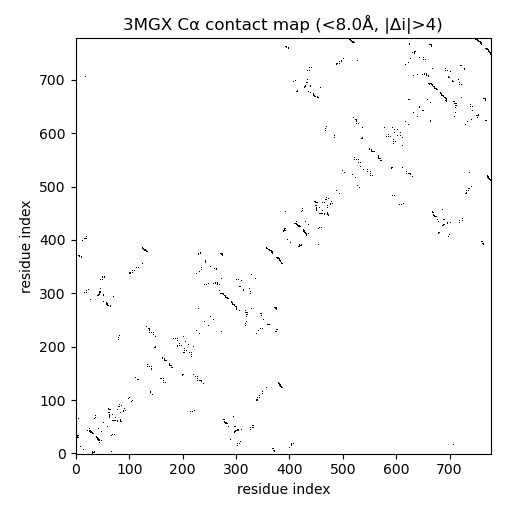58 ? 39.956 -8.773 34.052 1.00 65.00 139 THR A O 1
ATOM 1029 N N . ALA A 1 159 ? 40.751 -8.535 36.150 1.00 59.46 140 ALA A N 1
ATOM 1030 C CA . ALA A 1 159 ? 41.980 -9.327 35.951 1.00 60.52 140 ALA A CA 1
ATOM 1031 C C . ALA A 1 159 ? 42.956 -8.760 34.904 1.00 60.39 140 ALA A C 1
ATOM 1032 O O . ALA A 1 159 ? 43.963 -9.395 34.577 1.00 62.29 140 ALA A O 1
ATOM 1034 N N . ILE A 1 160 ? 42.649 -7.572 34.386 1.00 58.51 141 ILE A N 1
ATOM 1035 C CA . ILE A 1 160 ? 43.550 -6.836 33.498 1.00 58.20 141 ILE A CA 1
ATOM 1036 C C . ILE A 1 160 ? 43.711 -5.413 34.035 1.00 54.01 141 ILE A C 1
ATOM 1037 O O . ILE A 1 160 ? 44.799 -5.017 34.454 1.00 52.42 141 ILE A O 1
ATOM 1042 N N . GLY A 1 161 ? 42.610 -4.663 34.021 1.00 52.67 142 GLY A N 1
ATOM 1043 C CA . GLY A 1 161 ? 42.570 -3.287 34.513 1.00 49.19 142 GLY A CA 1
ATOM 1044 C C . GLY A 1 161 ? 42.930 -3.101 35.981 1.00 45.86 142 GLY A C 1
ATOM 1045 O O . GLY A 1 161 ? 43.784 -2.276 36.295 1.00 44.17 142 GLY A O 1
ATOM 1046 N N . PRO A 1 162 ? 42.280 -3.858 36.889 1.00 45.46 143 PRO A N 1
ATOM 1047 C CA . PRO A 1 162 ? 42.539 -3.674 38.322 1.00 43.05 143 PRO A CA 1
ATOM 1048 C C . PRO A 1 162 ? 43.848 -4.289 38.825 1.00 42.69 143 PRO A C 1
ATOM 1049 O O . PRO A 1 162 ? 44.355 -3.874 39.870 1.00 41.09 143 PRO A O 1
ATOM 1053 N N . ARG A 1 163 ? 44.381 -5.261 38.085 1.00 44.50 144 ARG A N 1
ATOM 1054 C CA . ARG A 1 163 ? 45.579 -6.002 38.491 1.00 44.96 144 ARG A CA 1
ATOM 1055 C C . ARG A 1 163 ? 46.815 -5.111 38.636 1.00 43.39 144 ARG A C 1
ATOM 1056 O O . ARG A 1 163 ? 47.527 -5.185 39.640 1.00 42.80 144 ARG A O 1
ATOM 1064 N N . ILE A 1 164 ? 47.052 -4.270 37.633 1.00 43.00 145 ILE A N 1
ATOM 1065 C CA . ILE A 1 164 ? 48.251 -3.431 37.574 1.00 42.38 145 ILE A CA 1
ATOM 1066 C C . ILE A 1 164 ? 48.317 -2.384 38.701 1.00 39.61 145 ILE A C 1
ATOM 1067 O O . ILE A 1 164 ? 49.331 -2.305 39.397 1.00 39.63 145 ILE A O 1
ATOM 1072 N N . PRO A 1 165 ? 47.244 -1.584 38.885 1.00 37.70 146 PRO A N 1
ATOM 1073 C CA . PRO A 1 165 ? 47.238 -0.582 39.953 1.00 35.79 146 PRO A CA 1
ATOM 1074 C C . PRO A 1 165 ? 47.337 -1.182 41.355 1.00 35.11 146 PRO A C 1
ATOM 1075 O O . PRO A 1 165 ? 47.945 -0.571 42.235 1.00 34.73 146 PRO A O 1
ATOM 1079 N N . ALA A 1 166 ? 46.744 -2.359 41.551 1.00 35.31 147 ALA A N 1
ATOM 1080 C CA . ALA A 1 166 ? 46.760 -3.040 42.848 1.00 35.33 147 ALA A CA 1
ATOM 1081 C C . ALA A 1 166 ? 48.167 -3.482 43.235 1.00 36.29 147 ALA A C 1
ATOM 1082 O O . ALA A 1 166 ? 48.561 -3.367 44.398 1.00 36.38 147 ALA A O 1
ATOM 1084 N N . ALA A 1 167 ? 48.913 -3.980 42.249 1.00 37.34 148 ALA A N 1
ATOM 1085 C CA . ALA A 1 167 ? 50.292 -4.423 42.446 1.00 38.92 148 ALA A CA 1
ATOM 1086 C C . ALA A 1 167 ? 51.204 -3.259 42.822 1.00 38.48 148 ALA A C 1
ATOM 1087 O O . ALA A 1 167 ? 52.071 -3.395 43.687 1.00 39.64 148 ALA A O 1
ATOM 1089 N N . VAL A 1 168 ? 50.991 -2.118 42.170 1.00 37.28 149 VAL A N 1
ATOM 1090 C CA . VAL A 1 168 ? 51.774 -0.909 42.419 1.00 37.39 149 VAL A CA 1
ATOM 1091 C C . VAL A 1 168 ? 51.507 -0.346 43.820 1.00 36.54 149 VAL A C 1
ATOM 1092 O O . VAL A 1 168 ? 52.446 -0.011 44.545 1.00 37.82 149 VAL A O 1
ATOM 1096 N N . VAL A 1 169 ? 50.229 -0.256 44.189 1.00 34.86 150 VAL A N 1
ATOM 1097 C CA . VAL A 1 169 ? 49.816 0.220 45.516 1.00 34.74 150 VAL A CA 1
ATOM 1098 C C . VAL A 1 169 ? 50.362 -0.684 46.630 1.00 36.20 150 VAL A C 1
ATOM 1099 O O . VAL A 1 169 ? 50.760 -0.199 47.693 1.00 37.33 150 VAL A O 1
ATOM 1103 N N . CYS A 1 170 ? 50.394 -1.989 46.368 1.00 36.80 151 CYS A N 1
ATOM 1104 C CA . CYS A 1 170 ? 50.995 -2.963 47.280 1.00 38.90 151 CYS A CA 1
ATOM 1105 C C . CYS A 1 170 ? 52.453 -2.643 47.618 1.00 40.95 151 CYS A C 1
ATOM 1106 O O . CYS A 1 170 ? 52.844 -2.679 48.787 1.00 42.70 151 CYS A O 1
ATOM 1109 N N . GLU A 1 171 ? 53.245 -2.324 46.596 1.00 41.33 152 GLU A N 1
ATOM 1110 C CA . GLU A 1 171 ? 54.660 -2.001 46.784 1.00 43.94 152 GLU A CA 1
ATOM 1111 C C . GLU A 1 171 ? 54.888 -0.630 47.423 1.00 44.25 152 GLU A C 1
ATOM 1112 O O . GLU A 1 171 ? 55.903 -0.417 48.091 1.00 46.96 152 GLU A O 1
ATOM 1118 N N . ILE A 1 172 ? 53.950 0.292 47.211 1.00 42.09 153 ILE A N 1
ATOM 1119 C CA . ILE A 1 172 ? 53.987 1.607 47.858 1.00 42.73 153 ILE A CA 1
ATOM 1120 C C . ILE A 1 172 ? 53.805 1.449 49.368 1.00 44.00 153 ILE A C 1
ATOM 1121 O O . ILE A 1 172 ? 54.579 1.999 50.156 1.00 46.58 153 ILE A O 1
ATOM 1126 N N . LEU A 1 173 ? 52.787 0.681 49.752 1.00 42.70 154 LEU A N 1
ATOM 1127 C CA . LEU A 1 173 ? 52.483 0.405 51.156 1.00 44.39 154 LEU A CA 1
ATOM 1128 C C . LEU A 1 173 ? 53.544 -0.475 51.813 1.00 47.31 154 LEU A C 1
ATOM 1129 O O . LEU A 1 173 ? 53.605 -0.569 53.041 1.00 49.71 154 LEU A O 1
ATOM 1134 N N . GLY A 1 174 ? 54.368 -1.116 50.986 1.00 47.66 155 GLY A N 1
ATOM 1135 C CA . GLY A 1 174 ? 55.441 -1.986 51.455 1.00 50.82 155 GLY A CA 1
ATOM 1136 C C . GLY A 1 174 ? 54.932 -3.276 52.060 1.00 51.50 155 GLY A C 1
ATOM 1137 O O . GLY A 1 174 ? 55.466 -3.753 53.065 1.00 54.65 155 GLY A O 1
ATOM 1138 N N . VAL A 1 175 ? 53.893 -3.839 51.447 1.00 49.01 156 VAL A N 1
ATOM 1139 C CA . VAL A 1 175 ? 53.324 -5.103 51.906 1.00 49.96 156 VAL A CA 1
ATOM 1140 C C . VAL A 1 175 ? 54.246 -6.266 51.526 1.00 52.24 156 VAL A C 1
ATOM 1141 O O . VAL A 1 175 ? 54.823 -6.266 50.434 1.00 51.81 156 VAL A O 1
ATOM 1145 N N . PRO A 1 176 ? 54.409 -7.247 52.437 1.00 55.20 157 PRO A N 1
ATOM 1146 C CA . PRO A 1 176 ? 55.222 -8.427 52.140 1.00 58.01 157 PRO A CA 1
ATOM 1147 C C . PRO A 1 176 ? 54.736 -9.161 50.891 1.00 56.58 157 PRO A C 1
ATOM 1148 O O . PRO A 1 176 ? 53.528 -9.253 50.655 1.00 54.26 157 PRO A O 1
ATOM 1152 N N . ALA A 1 177 ? 55.684 -9.668 50.104 1.00 58.49 158 ALA A N 1
ATOM 1153 C CA . ALA A 1 177 ? 55.389 -10.389 48.863 1.00 58.23 158 ALA A CA 1
ATOM 1154 C C . ALA A 1 177 ? 54.499 -11.612 49.091 1.00 59.48 158 ALA A C 1
ATOM 1155 O O . ALA A 1 177 ? 53.746 -12.013 48.201 1.00 58.49 158 ALA A O 1
ATOM 1157 N N . GLU A 1 178 ? 54.592 -12.184 50.291 1.00 62.15 159 GLU A N 1
ATOM 1158 C CA . GLU A 1 178 ? 53.803 -13.349 50.697 1.00 64.27 159 GLU A CA 1
ATOM 1159 C C . GLU A 1 178 ? 52.305 -13.056 50.711 1.00 61.42 159 GLU A C 1
ATOM 1160 O O . GLU A 1 178 ? 51.490 -13.947 50.463 1.00 62.60 159 GLU A O 1
ATOM 1166 N N . ASP A 1 179 ? 51.954 -11.807 51.010 1.00 58.35 160 ASP A N 1
ATOM 1167 C CA . ASP A 1 179 ? 50.560 -11.400 51.166 1.00 56.20 160 ASP A CA 1
ATOM 1168 C C . ASP A 1 179 ? 50.010 -10.641 49.958 1.00 52.63 160 ASP A C 1
ATOM 1169 O O . ASP A 1 179 ? 48.836 -10.263 49.945 1.00 50.95 160 ASP A O 1
ATOM 1174 N N . GLU A 1 180 ? 50.854 -10.428 48.950 1.00 52.09 161 GLU A N 1
ATOM 1175 C CA . GLU A 1 180 ? 50.476 -9.633 47.779 1.00 49.34 161 GLU A CA 1
ATOM 1176 C C . GLU A 1 180 ? 49.261 -10.186 47.032 1.00 49.05 161 GLU A C 1
ATOM 1177 O O . GLU A 1 180 ? 48.311 -9.449 46.775 1.00 46.71 161 GLU A O 1
ATOM 1183 N N . ASP A 1 181 ? 49.289 -11.480 46.714 1.00 52.04 162 ASP A N 1
ATOM 1184 C CA . ASP A 1 181 ? 48.203 -12.130 45.972 1.00 52.87 162 ASP A CA 1
ATOM 1185 C C . ASP A 1 181 ? 46.849 -12.058 46.681 1.00 52.41 162 ASP A C 1
ATOM 1186 O O . ASP A 1 181 ? 45.811 -11.935 46.026 1.00 51.78 162 ASP A O 1
ATOM 1191 N N . MET A 1 182 ? 46.869 -12.139 48.011 1.00 53.33 163 MET A N 1
ATOM 1192 C CA . MET A 1 182 ? 45.671 -11.947 48.829 1.00 53.35 163 MET A CA 1
ATOM 1193 C C . MET A 1 182 ? 45.160 -10.511 48.704 1.00 49.75 163 MET A C 1
ATOM 1194 O O . MET A 1 182 ? 43.961 -10.281 48.535 1.00 49.27 163 MET A O 1
ATOM 1199 N N . LEU A 1 183 ? 46.083 -9.555 48.780 1.00 47.73 164 LEU A N 1
ATOM 1200 C CA . LEU A 1 183 ? 45.745 -8.134 48.736 1.00 44.93 164 LEU A CA 1
ATOM 1201 C C . LEU A 1 183 ? 45.313 -7.654 47.350 1.00 42.91 164 LEU A C 1
ATOM 1202 O O . LEU A 1 183 ? 44.469 -6.765 47.243 1.00 41.32 164 LEU A O 1
ATOM 1207 N N . ILE A 1 184 ? 45.891 -8.242 46.302 1.00 43.45 165 ILE A N 1
ATOM 1208 C CA . ILE A 1 184 ? 45.502 -7.938 44.920 1.00 42.54 165 ILE A CA 1
ATOM 1209 C C . ILE A 1 184 ? 44.036 -8.298 44.688 1.00 43.41 165 ILE A C 1
ATOM 1210 O O . ILE A 1 184 ? 43.262 -7.475 44.194 1.00 42.05 165 ILE A O 1
ATOM 1215 N N . ASP A 1 185 ? 43.668 -9.524 45.061 1.00 46.28 166 ASP A N 1
ATOM 1216 C CA . ASP A 1 185 ? 42.311 -10.040 44.878 1.00 48.22 166 ASP A CA 1
ATOM 1217 C C . ASP A 1 185 ? 41.263 -9.217 45.626 1.00 47.42 166 ASP A C 1
ATOM 1218 O O . ASP A 1 185 ? 40.191 -8.933 45.087 1.00 47.77 166 ASP A O 1
ATOM 1223 N N . LEU A 1 186 ? 41.581 -8.837 46.861 1.00 47.00 167 LEU A N 1
ATOM 1224 C CA . LEU A 1 186 ? 40.681 -8.026 47.678 1.00 46.84 167 LEU A CA 1
ATOM 1225 C C . LEU A 1 186 ? 40.554 -6.601 47.140 1.00 44.14 167 LEU A C 1
ATOM 1226 O O . LEU A 1 186 ? 39.471 -6.018 47.182 1.00 44.40 167 LEU A O 1
ATOM 1231 N N . THR A 1 187 ? 41.660 -6.052 46.636 1.00 42.13 168 THR A N 1
ATOM 1232 C CA . THR A 1 187 ? 41.662 -4.729 46.003 1.00 40.09 168 THR A CA 1
ATOM 1233 C C . THR A 1 187 ? 40.839 -4.737 44.711 1.00 40.38 168 THR A C 1
ATOM 1234 O O . THR A 1 187 ? 40.078 -3.802 44.449 1.00 39.80 168 THR A O 1
ATOM 1238 N N . ASN A 1 188 ? 41.001 -5.796 43.917 1.00 41.89 169 ASN A N 1
ATOM 1239 C CA . ASN A 1 188 ? 40.231 -5.988 42.685 1.00 43.30 169 ASN A CA 1
ATOM 1240 C C . ASN A 1 188 ? 38.722 -5.919 42.913 1.00 45.00 169 ASN A C 1
ATOM 1241 O O . ASN A 1 188 ? 38.005 -5.250 42.167 1.00 45.05 169 ASN A O 1
ATOM 1246 N N . HIS A 1 189 ? 38.252 -6.604 43.953 1.00 46.94 170 HIS A N 1
ATOM 1247 C CA . HIS A 1 189 ? 36.825 -6.672 44.258 1.00 49.57 170 HIS A CA 1
ATOM 1248 C C . HIS A 1 189 ? 36.303 -5.426 44.977 1.00 48.71 170 HIS A C 1
ATOM 1249 O O . HIS A 1 189 ? 35.133 -5.074 44.833 1.00 50.37 170 HIS A O 1
ATOM 1256 N N . ALA A 1 190 ? 37.176 -4.764 45.737 1.00 46.77 171 ALA A N 1
ATOM 1257 C CA . ALA A 1 190 ? 36.800 -3.595 46.545 1.00 46.62 171 ALA A CA 1
ATOM 1258 C C . ALA A 1 190 ? 36.366 -2.379 45.724 1.00 45.76 171 ALA A C 1
ATOM 1259 O O . ALA A 1 190 ? 35.585 -1.554 46.203 1.00 46.82 171 ALA A O 1
ATOM 1261 N N . PHE A 1 191 ? 36.874 -2.269 44.498 1.00 44.48 172 PHE A N 1
ATOM 1262 C CA . PHE A 1 191 ? 36.565 -1.127 43.636 1.00 44.08 172 PHE A CA 1
ATOM 1263 C C . PHE A 1 191 ? 35.991 -1.539 42.275 1.00 45.67 172 PHE A C 1
ATOM 1264 O O . PHE A 1 191 ? 35.987 -0.749 41.328 1.00 45.29 172 PHE A O 1
ATOM 1272 N N . GLY A 1 192 ? 35.495 -2.772 42.192 1.00 48.16 173 GLY A N 1
ATOM 1273 C CA . GLY A 1 192 ? 34.910 -3.296 40.957 1.00 50.77 173 GLY A CA 1
ATOM 1274 C C . GLY A 1 192 ? 33.394 -3.291 40.965 1.00 54.36 173 GLY A C 1
ATOM 1275 O O . GLY A 1 192 ? 32.770 -2.424 41.584 1.00 54.65 173 GLY A O 1
ATOM 1276 N N . GLY A 1 193 ? 32.805 -4.264 40.271 1.00 57.78 174 GLY A N 1
ATOM 1277 C CA . GLY A 1 193 ? 31.350 -4.419 40.208 1.00 62.26 174 GLY A CA 1
ATOM 1278 C C . GLY A 1 193 ? 30.738 -4.662 41.575 1.00 64.02 174 GLY A C 1
ATOM 1279 O O . GLY A 1 193 ? 31.243 -5.475 42.352 1.00 63.78 174 GLY A O 1
ATOM 1280 N N . GLU A 1 194 ? 29.649 -3.951 41.860 1.00 66.39 175 GLU A N 1
ATOM 1281 C CA . GLU A 1 194 ? 29.003 -3.988 43.176 1.00 68.61 175 GLU A CA 1
ATOM 1282 C C . GLU A 1 194 ? 28.348 -5.328 43.501 1.00 73.00 175 GLU A C 1
ATOM 1283 O O . GLU A 1 194 ? 28.292 -5.728 44.666 1.00 74.21 175 GLU A O 1
ATOM 1289 N N . ASP A 1 195 ? 27.853 -6.014 42.472 1.00 76.02 176 ASP A N 1
ATOM 1290 C CA . ASP A 1 195 ? 27.237 -7.329 42.636 1.00 80.88 176 ASP A CA 1
ATOM 1291 C C . ASP A 1 195 ? 27.491 -8.223 41.425 1.00 82.25 176 ASP A C 1
ATOM 1292 O O . ASP A 1 195 ? 27.557 -9.447 41.547 1.00 84.90 176 ASP A O 1
ATOM 1297 N N . GLY A 1 200 ? 31.693 -15.264 48.014 1.00 89.02 181 GLY A N 1
ATOM 1298 C CA . GLY A 1 200 ? 30.551 -14.358 48.058 1.00 89.53 181 GLY A CA 1
ATOM 1299 C C . GLY A 1 200 ? 30.827 -13.111 48.877 1.00 85.51 181 GLY A C 1
ATOM 1300 O O . GLY A 1 200 ? 30.145 -12.849 49.870 1.00 88.04 181 GLY A O 1
ATOM 1301 N N . MET A 1 201 ? 31.830 -12.345 48.455 1.00 79.85 182 MET A N 1
ATOM 1302 C CA . MET A 1 201 ? 32.207 -11.105 49.132 1.00 76.08 182 MET A CA 1
ATOM 1303 C C . MET A 1 201 ? 31.607 -9.870 48.466 1.00 73.95 182 MET A C 1
ATOM 1304 O O . MET A 1 201 ? 31.425 -9.832 47.247 1.00 73.31 182 MET A O 1
ATOM 1309 N N . THR A 1 202 ? 31.305 -8.868 49.287 1.00 73.37 183 THR A N 1
ATOM 1310 C CA . THR A 1 202 ? 30.837 -7.567 48.820 1.00 71.49 183 THR A CA 1
ATOM 1311 C C . THR A 1 202 ? 32.047 -6.630 48.707 1.00 66.07 183 THR A C 1
ATOM 1312 O O . THR A 1 202 ? 32.978 -6.735 49.509 1.00 64.69 183 THR A O 1
ATOM 1316 N N . PRO A 1 203 ? 32.057 -5.733 47.696 1.00 63.44 184 PRO A N 1
ATOM 1317 C CA . PRO A 1 203 ? 33.106 -4.713 47.579 1.00 59.05 184 PRO A CA 1
ATOM 1318 C C . PRO A 1 203 ? 33.381 -3.949 48.878 1.00 58.76 184 PRO A C 1
ATOM 1319 O O . PRO A 1 203 ? 34.534 -3.614 49.158 1.00 56.04 184 PRO A O 1
ATOM 1323 N N . ARG A 1 204 ? 32.331 -3.686 49.655 1.00 62.15 185 ARG A N 1
ATOM 1324 C CA . ARG A 1 204 ? 32.455 -3.005 50.944 1.00 63.09 185 ARG A CA 1
ATOM 1325 C C . ARG A 1 204 ? 33.118 -3.903 51.992 1.00 64.10 185 ARG A C 1
ATOM 1326 O O . ARG A 1 204 ? 33.899 -3.426 52.819 1.00 63.29 185 ARG A O 1
ATOM 1334 N N . GLN A 1 205 ? 32.800 -5.198 51.947 1.00 66.31 186 GLN A N 1
ATOM 1335 C CA . GLN A 1 205 ? 33.409 -6.190 52.837 1.00 67.79 186 GLN A CA 1
ATOM 1336 C C . GLN A 1 205 ? 34.885 -6.393 52.509 1.00 63.84 186 GLN A C 1
ATOM 1337 O O . GLN A 1 205 ? 35.717 -6.511 53.411 1.00 63.97 186 GLN A O 1
ATOM 1343 N N . ALA A 1 206 ? 35.194 -6.436 51.213 1.00 60.83 187 ALA A N 1
ATOM 1344 C CA . ALA A 1 206 ? 36.567 -6.580 50.731 1.00 57.50 187 ALA A CA 1
ATOM 1345 C C . ALA A 1 206 ? 37.424 -5.375 51.113 1.00 54.75 187 ALA A C 1
ATOM 1346 O O . ALA A 1 206 ? 38.601 -5.527 51.445 1.00 53.67 187 ALA A O 1
ATOM 1348 N N . HIS A 1 207 ? 36.822 -4.187 51.062 1.00 54.18 188 HIS A N 1
ATOM 1349 C CA . HIS A 1 207 ? 37.469 -2.948 51.491 1.00 52.54 188 HIS A CA 1
ATOM 1350 C C . HIS A 1 207 ? 37.811 -3.016 52.981 1.00 54.92 188 HIS A C 1
ATOM 1351 O O . HIS A 1 207 ? 38.904 -2.620 53.390 1.00 53.82 188 HIS A O 1
ATOM 1358 N N . THR A 1 208 ? 36.870 -3.526 53.776 1.00 58.69 189 THR A N 1
ATOM 1359 C CA . THR A 1 208 ? 37.049 -3.677 55.222 1.00 62.01 189 THR A CA 1
ATOM 1360 C C . THR A 1 208 ? 38.194 -4.641 55.549 1.00 62.05 189 THR A C 1
ATOM 1361 O O . THR A 1 208 ? 39.013 -4.358 56.426 1.00 62.85 189 THR A O 1
ATOM 1365 N N . GLU A 1 209 ? 38.251 -5.762 54.829 1.00 61.75 190 GLU A N 1
ATOM 1366 C CA . GLU A 1 209 ? 39.303 -6.768 55.015 1.00 62.33 190 GLU A CA 1
ATOM 1367 C C . GLU A 1 209 ? 40.705 -6.207 54.773 1.00 59.53 190 GLU A C 1
ATOM 1368 O O . GLU A 1 209 ? 41.654 -6.585 55.465 1.00 60.79 190 GLU A O 1
ATOM 1374 N N . ILE A 1 210 ? 40.824 -5.308 53.795 1.00 43.51 191 ILE A N 1
ATOM 1375 C CA . ILE A 1 210 ? 42.082 -4.610 53.515 1.00 41.74 191 ILE A CA 1
ATOM 1376 C C . ILE A 1 210 ? 42.470 -3.709 54.691 1.00 41.36 191 ILE A C 1
ATOM 1377 O O . ILE A 1 210 ? 43.627 -3.700 55.118 1.00 40.52 191 ILE A O 1
ATOM 1382 N N . LEU A 1 211 ? 41.494 -2.962 55.205 1.00 42.77 192 LEU A N 1
ATOM 1383 C CA . LEU A 1 211 ? 41.704 -2.060 56.339 1.00 43.49 192 LEU A CA 1
ATOM 1384 C C . LEU A 1 211 ? 42.052 -2.820 57.620 1.00 45.07 192 LEU A C 1
ATOM 1385 O O . LEU A 1 211 ? 42.826 -2.329 58.445 1.00 45.22 192 LEU A O 1
ATOM 1390 N N . VAL A 1 212 ? 41.478 -4.013 57.774 1.00 47.09 193 VAL A N 1
ATOM 1391 C CA . VAL A 1 212 ? 41.821 -4.921 58.872 1.00 49.54 193 VAL A CA 1
ATOM 1392 C C . VAL A 1 212 ? 43.282 -5.366 58.745 1.00 48.48 193 VAL A C 1
ATOM 1393 O O . VAL A 1 212 ? 44.011 -5.410 59.741 1.00 49.87 193 VAL A O 1
ATOM 1397 N N . TYR A 1 213 ? 43.702 -5.678 57.519 1.00 46.86 194 TYR A N 1
ATOM 1398 C CA . TYR A 1 213 ? 45.099 -6.006 57.239 1.00 46.44 194 TYR A CA 1
ATOM 1399 C C . TYR A 1 213 ? 46.002 -4.795 57.478 1.00 45.32 194 TYR A C 1
ATOM 1400 O O . TYR A 1 213 ? 47.101 -4.939 58.019 1.00 46.14 194 TYR A O 1
ATOM 1409 N N . PHE A 1 214 ? 45.531 -3.614 57.071 1.00 44.15 195 PHE A N 1
ATOM 1410 C CA . PHE A 1 214 ? 46.261 -2.362 57.285 1.00 43.68 195 PHE A CA 1
ATOM 1411 C C . PHE A 1 214 ? 46.593 -2.148 58.759 1.00 45.70 195 PHE A C 1
ATOM 1412 O O . PHE A 1 214 ? 47.723 -1.801 59.097 1.00 45.97 195 PHE A O 1
ATOM 1420 N N . ASP A 1 215 ? 45.601 -2.367 59.623 1.00 47.93 196 ASP A N 1
ATOM 1421 C CA . ASP A 1 215 ? 45.766 -2.242 61.071 1.00 51.16 196 ASP A CA 1
ATOM 1422 C C . ASP A 1 215 ? 46.828 -3.210 61.594 1.00 53.06 196 ASP A C 1
ATOM 1423 O O . ASP A 1 215 ? 47.654 -2.840 62.431 1.00 54.90 196 ASP A O 1
ATOM 1428 N N . GLU A 1 216 ? 46.803 -4.442 61.085 1.00 53.42 197 GLU A N 1
ATOM 1429 C CA . GLU A 1 216 ? 47.796 -5.461 61.431 1.00 55.99 197 GLU A CA 1
ATOM 1430 C C . GLU A 1 216 ? 49.187 -5.087 60.920 1.00 54.89 197 GLU A C 1
ATOM 1431 O O . GLU A 1 216 ? 50.194 -5.379 61.570 1.00 57.54 197 GLU A O 1
ATOM 1437 N N . LEU A 1 217 ? 49.229 -4.438 59.757 1.00 51.91 198 LEU A N 1
ATOM 1438 C CA . LEU A 1 217 ? 50.479 -3.984 59.153 1.00 51.33 198 LEU A CA 1
ATOM 1439 C C . LEU A 1 217 ? 51.036 -2.763 59.886 1.00 51.98 198 LEU A C 1
ATOM 1440 O O . LEU A 1 217 ? 52.250 -2.638 60.057 1.00 53.42 198 LEU A O 1
ATOM 1445 N N . ILE A 1 218 ? 50.144 -1.872 60.319 1.00 51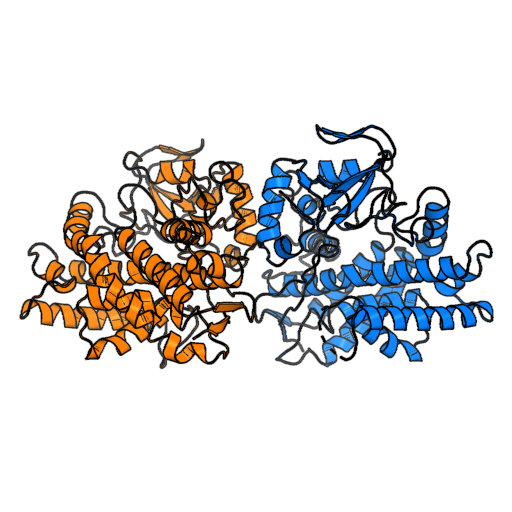.58 199 ILE A N 1
ATOM 1446 C CA . ILE A 1 218 ? 50.516 -0.693 61.107 1.00 52.91 199 ILE A CA 1
ATOM 1447 C C . ILE A 1 218 ? 51.190 -1.102 62.422 1.00 56.93 199 ILE A C 1
ATOM 1448 O O . ILE A 1 218 ? 52.216 -0.531 62.802 1.00 58.43 199 ILE A O 1
ATOM 1453 N N . THR A 1 219 ? 50.620 -2.106 63.090 1.00 59.36 200 THR A N 1
ATOM 1454 C CA . THR A 1 219 ? 51.151 -2.626 64.354 1.00 64.32 200 THR A CA 1
ATOM 1455 C C . THR A 1 219 ? 52.566 -3.193 64.194 1.00 66.05 200 THR A C 1
ATOM 1456 O O . THR A 1 219 ? 53.438 -2.948 65.032 1.00 69.62 200 THR A O 1
ATOM 1460 N N . ALA A 1 220 ? 52.785 -3.940 63.113 1.00 64.26 201 ALA A N 1
ATOM 1461 C CA . ALA A 1 220 ? 54.081 -4.562 62.835 1.00 66.51 201 ALA A CA 1
ATOM 1462 C C . ALA A 1 220 ? 55.155 -3.547 62.436 1.00 65.97 201 ALA A C 1
ATOM 1463 O O . ALA A 1 220 ? 56.339 -3.751 62.715 1.00 69.38 201 ALA A O 1
ATOM 1465 N N . ARG A 1 221 ? 54.737 -2.460 61.789 1.00 62.46 202 ARG A N 1
ATOM 1466 C CA . ARG A 1 221 ? 55.662 -1.412 61.346 1.00 62.28 202 ARG A CA 1
ATOM 1467 C C . ARG A 1 221 ? 56.000 -0.412 62.458 1.00 64.73 202 ARG A C 1
ATOM 1468 O O . ARG A 1 221 ? 56.948 0.367 62.330 1.00 65.76 202 ARG A O 1
ATOM 1476 N N . ARG A 1 222 ? 55.221 -0.438 63.539 1.00 66.34 203 ARG A N 1
ATOM 1477 C CA . ARG A 1 222 ? 55.522 0.341 64.742 1.00 69.99 203 ARG A CA 1
ATOM 1478 C C . ARG A 1 222 ? 56.725 -0.257 65.469 1.00 75.14 203 ARG A C 1
ATOM 1479 O O . ARG A 1 222 ? 57.604 0.471 65.935 1.00 77.99 203 ARG A O 1
ATOM 1487 N N . LYS A 1 223 ? 56.750 -1.586 65.556 1.00 76.93 204 LYS A N 1
ATOM 1488 C CA . LYS A 1 223 ? 57.850 -2.319 66.179 1.00 82.58 204 LYS A CA 1
ATOM 1489 C C . LYS A 1 223 ? 59.078 -2.352 65.267 1.00 82.60 204 LYS A C 1
ATOM 1490 O O . LYS A 1 223 ? 60.203 -2.133 65.723 1.00 86.99 204 LYS A O 1
ATOM 1496 N N . GLU A 1 224 ? 58.852 -2.621 63.983 1.00 78.40 205 GLU A N 1
ATOM 1497 C CA . GLU A 1 224 ? 59.933 -2.741 63.010 1.00 78.94 205 GLU A CA 1
ATOM 1498 C C . GLU A 1 224 ? 59.650 -1.898 61.759 1.00 74.03 205 GLU A C 1
ATOM 1499 O O . GLU A 1 224 ? 59.025 -2.381 60.811 1.00 70.85 205 GLU A O 1
ATOM 1505 N N . PRO A 1 225 ? 60.107 -0.629 61.759 1.00 74.01 206 PRO A N 1
ATOM 1506 C CA . PRO A 1 225 ? 59.903 0.270 60.621 1.00 70.44 206 PRO A CA 1
ATOM 1507 C C . PRO A 1 225 ? 60.842 -0.041 59.458 1.00 71.73 206 PRO A C 1
ATOM 1508 O O . PRO A 1 225 ? 61.963 -0.509 59.672 1.00 76.11 206 PRO A O 1
ATOM 1512 N N . GLY A 1 226 ? 60.377 0.224 58.240 1.00 68.66 207 GLY A N 1
ATOM 1513 C CA . GLY A 1 226 ? 61.171 -0.001 57.034 1.00 70.38 207 GLY A CA 1
ATOM 1514 C C . GLY A 1 226 ? 61.153 1.188 56.093 1.00 69.21 207 GLY A C 1
ATOM 1515 O O . GLY A 1 226 ? 61.104 2.340 56.532 1.00 68.81 207 GLY A O 1
ATOM 1516 N N . ASP A 1 227 ? 61.198 0.902 54.794 1.00 69.36 208 ASP A N 1
ATOM 1517 C CA . ASP A 1 227 ? 61.163 1.937 53.765 1.00 69.17 208 ASP A CA 1
ATOM 1518 C C . ASP A 1 227 ? 59.884 1.812 52.936 1.00 65.59 208 ASP A C 1
ATOM 1519 O O . ASP A 1 227 ? 59.902 1.314 51.806 1.00 66.73 208 ASP A O 1
ATOM 1524 N N . ASP A 1 228 ? 58.775 2.265 53.519 1.00 61.90 209 ASP A N 1
ATOM 1525 C CA . ASP A 1 228 ? 57.454 2.169 52.895 1.00 58.79 209 ASP A CA 1
ATOM 1526 C C . ASP A 1 228 ? 56.504 3.263 53.388 1.00 56.42 209 ASP A C 1
ATOM 1527 O O . ASP A 1 228 ? 56.863 4.064 54.256 1.00 57.05 209 ASP A O 1
ATOM 1532 N N . LEU A 1 229 ? 55.293 3.282 52.831 1.00 54.23 210 LEU A N 1
ATOM 1533 C CA . LEU A 1 229 ? 54.279 4.279 53.179 1.00 52.64 210 LEU A CA 1
ATOM 1534 C C . LEU A 1 229 ? 53.799 4.160 54.625 1.00 51.25 210 LEU A C 1
ATOM 1535 O O . LEU A 1 229 ? 53.671 5.168 55.324 1.00 51.64 210 LEU A O 1
ATOM 1540 N N . VAL A 1 230 ? 53.530 2.930 55.060 1.00 50.25 211 VAL A N 1
ATOM 1541 C CA . VAL A 1 230 ? 53.079 2.664 56.428 1.00 49.90 211 VAL A CA 1
ATOM 1542 C C . VAL A 1 230 ? 54.140 3.112 57.439 1.00 51.96 211 VAL A C 1
ATOM 1543 O O . VAL A 1 230 ? 53.818 3.773 58.427 1.00 52.59 211 VAL A O 1
ATOM 1547 N N . SER A 1 231 ? 55.399 2.771 57.165 1.00 53.62 212 SER A N 1
ATOM 1548 C CA . SER A 1 231 ? 56.528 3.148 58.020 1.00 56.35 212 SER A CA 1
ATOM 1549 C C . SER A 1 231 ? 56.705 4.662 58.137 1.00 57.11 212 SER A C 1
ATOM 1550 O O . SER A 1 231 ? 56.955 5.176 59.227 1.00 58.91 212 SER A O 1
ATOM 1553 N N . THR A 1 232 ? 56.569 5.364 57.012 1.00 56.34 213 THR A N 1
ATOM 1554 C CA . THR A 1 232 ? 56.691 6.825 56.973 1.00 57.54 213 THR A CA 1
ATOM 1555 C C . THR A 1 232 ? 55.574 7.503 57.775 1.00 56.58 213 THR A C 1
ATOM 1556 O O . THR A 1 232 ? 55.801 8.523 58.432 1.00 58.57 213 THR A O 1
ATOM 1560 N N . LEU A 1 233 ? 54.379 6.919 57.725 1.00 54.12 214 LEU A N 1
ATOM 1561 C CA . LEU A 1 233 ? 53.207 7.463 58.410 1.00 53.75 214 LEU A CA 1
ATOM 1562 C C . LEU A 1 233 ? 53.211 7.230 59.924 1.00 55.24 214 LEU A C 1
ATOM 1563 O O . LEU A 1 233 ? 52.743 8.083 60.681 1.00 56.78 214 LEU A O 1
ATOM 1568 N N . VAL A 1 234 ? 53.737 6.085 60.360 1.00 55.49 215 VAL A N 1
ATOM 1569 C CA . VAL A 1 234 ? 53.748 5.732 61.789 1.00 57.88 215 VAL A CA 1
ATOM 1570 C C . VAL A 1 234 ? 54.891 6.374 62.582 1.00 61.34 215 VAL A C 1
ATOM 1571 O O . VAL A 1 234 ? 54.777 6.554 63.797 1.00 64.25 215 VAL A O 1
ATOM 1575 N N . THR A 1 235 ? 55.980 6.716 61.893 1.00 61.68 216 THR A N 1
ATOM 1576 C CA . THR A 1 235 ? 57.127 7.380 62.523 1.00 65.39 216 THR A CA 1
ATOM 1577 C C . THR A 1 235 ? 56.782 8.796 62.983 1.00 66.92 216 THR A C 1
ATOM 1578 O O . THR A 1 235 ? 57.362 9.302 63.947 1.00 70.78 216 THR A O 1
ATOM 1582 N N . ASP A 1 236 ? 55.838 9.426 62.286 1.00 64.51 217 ASP A N 1
ATOM 1583 C CA . ASP A 1 236 ? 55.311 10.727 62.682 1.00 66.20 217 ASP A CA 1
ATOM 1584 C C . ASP A 1 236 ? 54.397 10.544 63.893 1.00 67.51 217 ASP A C 1
ATOM 1585 O O . ASP A 1 236 ? 53.276 10.041 63.770 1.00 65.48 217 ASP A O 1
ATOM 1590 N N . ASP A 1 237 ? 54.893 10.950 65.060 1.00 71.54 218 ASP A N 1
ATOM 1591 C CA . ASP A 1 237 ? 54.195 10.742 66.333 1.00 74.21 218 ASP A CA 1
ATOM 1592 C C . ASP A 1 237 ? 52.985 11.659 66.533 1.00 75.08 218 ASP A C 1
ATOM 1593 O O . ASP A 1 237 ? 52.166 11.426 67.427 1.00 77.39 218 ASP A O 1
ATOM 1598 N N . ASP A 1 238 ? 52.879 12.695 65.702 1.00 73.88 219 ASP A N 1
ATOM 1599 C CA . ASP A 1 238 ? 51.751 13.625 65.752 1.00 75.10 219 ASP A CA 1
ATOM 1600 C C . ASP A 1 238 ? 50.488 13.009 65.147 1.00 71.71 219 ASP A C 1
ATOM 1601 O O . ASP A 1 238 ? 49.371 13.379 65.515 1.00 73.75 219 ASP A O 1
ATOM 1606 N N . LEU A 1 239 ? 50.679 12.074 64.218 1.00 67.02 220 LEU A N 1
ATOM 1607 C CA . LEU A 1 239 ? 49.574 11.355 63.587 1.00 63.83 220 LEU A CA 1
ATOM 1608 C C . LEU A 1 239 ? 49.117 10.180 64.447 1.00 64.01 220 LEU A C 1
ATOM 1609 O O . LEU A 1 239 ? 49.935 9.374 64.898 1.00 64.07 220 LEU A O 1
ATOM 1614 N N . THR A 1 240 ? 47.808 10.094 64.668 1.00 64.69 221 THR A N 1
ATOM 1615 C CA . THR A 1 240 ? 47.212 8.989 65.421 1.00 65.43 221 THR A CA 1
ATOM 1616 C C . THR A 1 240 ? 47.071 7.749 64.538 1.00 61.03 221 THR A C 1
ATOM 1617 O O . THR A 1 240 ? 47.276 7.820 63.323 1.00 57.63 221 THR A O 1
ATOM 1621 N N . ILE A 1 241 ? 46.718 6.621 65.153 1.00 61.67 222 ILE A N 1
ATOM 1622 C CA . ILE A 1 241 ? 46.511 5.362 64.430 1.00 58.24 222 ILE A CA 1
ATOM 1623 C C . ILE A 1 241 ? 45.374 5.471 63.401 1.00 55.92 222 ILE A C 1
ATOM 1624 O O . ILE A 1 241 ? 45.390 4.787 62.375 1.00 52.71 222 ILE A O 1
ATOM 1629 N N . ASP A 1 242 ? 44.407 6.344 63.679 1.00 58.06 223 ASP A N 1
ATOM 1630 C CA . ASP A 1 242 ? 43.297 6.604 62.767 1.00 56.95 223 ASP A CA 1
ATOM 1631 C C . ASP A 1 242 ? 43.754 7.417 61.553 1.00 54.08 223 ASP A C 1
ATOM 1632 O O . ASP A 1 242 ? 43.291 7.182 60.435 1.00 52.19 223 ASP A O 1
ATOM 1637 N N . ASP A 1 243 ? 44.664 8.363 61.782 1.00 54.25 224 ASP A N 1
ATOM 1638 C CA . ASP A 1 243 ? 45.232 9.194 60.716 1.00 52.35 224 ASP A CA 1
ATOM 1639 C C . ASP A 1 243 ? 46.074 8.375 59.738 1.00 48.36 224 ASP A C 1
ATOM 1640 O O . ASP A 1 243 ? 46.017 8.594 58.526 1.00 47.09 224 ASP A O 1
ATOM 1645 N N . VAL A 1 244 ? 46.855 7.440 60.278 1.00 49.81 225 VAL A N 1
ATOM 1646 C CA . VAL A 1 244 ? 47.669 6.531 59.473 1.00 48.28 225 VAL A CA 1
ATOM 1647 C C . VAL A 1 244 ? 46.771 5.627 58.626 1.00 46.55 225 VAL A C 1
ATOM 1648 O O . VAL A 1 244 ? 47.000 5.465 57.427 1.00 45.01 225 VAL A O 1
ATOM 1652 N N . LEU A 1 245 ? 45.742 5.066 59.260 1.00 46.82 226 LEU A N 1
ATOM 1653 C CA . LEU A 1 245 ? 44.795 4.169 58.598 1.00 45.68 226 LEU A CA 1
ATOM 1654 C C . LEU A 1 245 ? 44.036 4.848 57.454 1.00 44.03 226 LEU A C 1
ATOM 1655 O O . LEU A 1 245 ? 43.873 4.265 56.381 1.00 42.84 226 LEU A O 1
ATOM 1660 N N . LEU A 1 246 ? 43.585 6.079 57.692 1.00 44.04 227 LEU A N 1
ATOM 1661 C CA . LEU A 1 246 ? 42.796 6.832 56.715 1.00 42.72 227 LEU A CA 1
ATOM 1662 C C . LEU A 1 246 ? 43.614 7.297 55.514 1.00 41.04 227 LEU A C 1
ATOM 1663 O O . LEU A 1 246 ? 43.095 7.382 54.400 1.00 39.90 227 LEU A O 1
ATOM 1668 N N . ASN A 1 247 ? 44.888 7.601 55.747 1.00 40.87 228 ASN A N 1
ATOM 1669 C CA . ASN A 1 247 ? 45.780 8.031 54.675 1.00 39.53 228 ASN A CA 1
ATOM 1670 C C . ASN A 1 247 ? 46.386 6.868 53.893 1.00 38.49 228 ASN A C 1
ATOM 1671 O O . ASN A 1 247 ? 46.775 7.031 52.733 1.00 37.49 228 ASN A O 1
ATOM 1676 N N . CYS A 1 248 ? 46.456 5.700 54.530 1.00 38.80 229 CYS A N 1
ATOM 1677 C CA . CYS A 1 248 ? 46.748 4.450 53.832 1.00 38.07 229 CYS A CA 1
ATOM 1678 C C . CYS A 1 248 ? 45.573 4.104 52.923 1.00 37.00 229 CYS A C 1
ATOM 1679 O O . CYS A 1 248 ? 45.758 3.592 51.817 1.00 36.17 229 CYS A O 1
ATOM 1682 N N . ASP A 1 249 ? 44.368 4.399 53.410 1.00 37.06 230 ASP A N 1
ATOM 1683 C CA . ASP A 1 249 ? 43.133 4.188 52.664 1.00 36.38 230 ASP A CA 1
ATOM 1684 C C . ASP A 1 249 ? 43.011 5.160 51.488 1.00 35.09 230 ASP A C 1
ATOM 1685 O O . ASP A 1 249 ? 42.512 4.787 50.428 1.00 34.42 230 ASP A O 1
ATOM 1690 N N . ASN A 1 250 ? 43.472 6.397 51.681 1.00 34.86 231 ASN A N 1
ATOM 1691 C CA . ASN A 1 250 ? 43.501 7.402 50.613 1.00 33.89 231 ASN A CA 1
ATOM 1692 C C . ASN A 1 250 ? 44.362 6.950 49.439 1.00 32.90 231 ASN A C 1
ATOM 1693 O O . ASN A 1 250 ? 44.009 7.174 48.280 1.00 32.12 231 ASN A O 1
ATOM 1698 N N . VAL A 1 251 ? 45.491 6.319 49.748 1.00 32.98 232 VAL A N 1
ATOM 1699 C CA . VAL A 1 251 ? 46.382 5.781 48.724 1.00 32.50 232 VAL A CA 1
ATOM 1700 C C . VAL A 1 251 ? 45.769 4.532 48.081 1.00 32.15 232 VAL A C 1
ATOM 1701 O O . VAL A 1 251 ? 45.888 4.333 46.872 1.00 31.66 232 VAL A O 1
ATOM 1705 N N . LEU A 1 252 ? 45.103 3.709 48.889 1.00 32.72 233 LEU A N 1
ATOM 1706 C CA . LEU A 1 252 ? 44.414 2.516 48.389 1.00 32.83 233 LEU A CA 1
ATOM 1707 C C . LEU A 1 252 ? 43.311 2.887 47.395 1.00 32.35 233 LEU A C 1
ATOM 1708 O O . LEU A 1 252 ? 43.275 2.363 46.280 1.00 32.09 233 LEU A O 1
ATOM 1713 N N . ILE A 1 253 ? 42.427 3.793 47.810 1.00 32.34 234 ILE A N 1
ATOM 1714 C CA . ILE A 1 253 ? 41.339 4.286 46.966 1.00 32.17 234 ILE A CA 1
ATOM 1715 C C . ILE A 1 253 ? 41.894 5.065 45.774 1.00 31.37 234 ILE A C 1
ATOM 1716 O O . ILE A 1 253 ? 41.549 4.780 44.626 1.00 31.23 234 ILE A O 1
ATOM 1721 N N . GLY A 1 254 ? 42.764 6.032 46.060 1.00 31.10 235 GLY A N 1
ATOM 1722 C CA . GLY A 1 254 ? 43.342 6.904 45.042 1.00 30.56 235 GLY A CA 1
ATOM 1723 C C . GLY A 1 254 ? 44.056 6.170 43.925 1.00 30.32 235 GLY A C 1
ATOM 1724 O O . GLY A 1 254 ? 43.869 6.488 42.750 1.00 30.03 235 GLY A O 1
ATOM 1725 N N . GLY A 1 255 ? 44.861 5.178 44.297 1.00 30.50 236 GLY A N 1
ATOM 1726 C CA . GLY A 1 255 ? 45.659 4.426 43.337 1.00 30.59 236 GLY A CA 1
ATOM 1727 C C . GLY A 1 255 ? 44.936 3.330 42.578 1.00 30.98 236 GLY A C 1
ATOM 1728 O O . GLY A 1 255 ? 45.484 2.780 41.624 1.00 31.31 236 GLY A O 1
ATOM 1729 N N . ASN A 1 256 ? 43.706 3.021 42.987 1.00 31.28 237 ASN A N 1
ATOM 1730 C CA . ASN A 1 256 ? 42.975 1.877 42.439 1.00 31.99 237 ASN A CA 1
ATOM 1731 C C . ASN A 1 256 ? 41.629 2.184 41.792 1.00 32.25 237 ASN A C 1
ATOM 1732 O O . ASN A 1 256 ? 41.363 1.721 40.683 1.00 32.71 237 ASN A O 1
ATOM 1737 N N . GLU A 1 257 ? 40.786 2.949 42.484 1.00 32.35 238 GLU A N 1
ATOM 1738 C CA . GLU A 1 257 ? 39.406 3.184 42.046 1.00 32.98 238 GLU A CA 1
ATOM 1739 C C . GLU A 1 257 ? 39.319 3.824 40.658 1.00 32.70 238 GLU A C 1
ATOM 1740 O O . GLU A 1 257 ? 38.464 3.457 39.854 1.00 33.52 238 GLU A O 1
ATOM 1746 N N . THR A 1 258 ? 40.212 4.770 40.386 1.00 31.98 239 THR A N 1
ATOM 1747 C CA . THR A 1 258 ? 40.246 5.455 39.095 1.00 31.82 239 THR A CA 1
ATOM 1748 C C . THR A 1 258 ? 41.157 4.753 38.087 1.00 31.83 239 THR A C 1
ATOM 1749 O O . THR A 1 258 ? 40.753 4.511 36.947 1.00 32.27 239 THR A O 1
ATOM 1753 N N . THR A 1 259 ? 42.374 4.418 38.520 1.00 31.43 240 THR A N 1
ATOM 1754 C CA . THR A 1 259 ? 43.431 3.912 37.632 1.00 31.62 240 THR A CA 1
ATOM 1755 C C . THR A 1 259 ? 43.035 2.664 36.836 1.00 32.39 240 THR A C 1
ATOM 1756 O O . THR A 1 259 ? 43.378 2.547 35.657 1.00 32.92 240 THR A O 1
ATOM 1760 N N . ARG A 1 260 ? 42.311 1.747 37.477 1.00 32.73 241 ARG A N 1
ATOM 1761 C CA . ARG A 1 260 ? 41.888 0.495 36.838 1.00 33.91 241 ARG A CA 1
ATOM 1762 C C . ARG A 1 260 ? 41.115 0.708 35.532 1.00 34.49 241 ARG A C 1
ATOM 1763 O O . ARG A 1 260 ? 41.266 -0.061 34.579 1.00 35.58 241 ARG A O 1
ATOM 1771 N N . HIS A 1 261 ? 40.304 1.761 35.496 1.00 33.98 242 HIS A N 1
ATOM 1772 C CA . HIS A 1 261 ? 39.480 2.068 34.332 1.00 34.74 242 HIS A CA 1
ATOM 1773 C C . HIS A 1 261 ? 40.267 2.773 33.232 1.00 34.43 242 HIS A C 1
ATOM 1774 O O . HIS A 1 261 ? 39.915 2.676 32.055 1.00 35.28 242 HIS A O 1
ATOM 1781 N N . ALA A 1 262 ? 41.333 3.473 33.621 1.00 33.39 243 ALA A N 1
ATOM 1782 C CA . ALA A 1 262 ? 42.263 4.068 32.662 1.00 33.30 243 ALA A CA 1
ATOM 1783 C C . ALA A 1 262 ? 43.082 2.989 31.947 1.00 34.23 243 ALA A C 1
ATOM 1784 O O . ALA A 1 262 ? 43.356 3.107 30.752 1.00 34.92 243 ALA A O 1
ATOM 1786 N N . ILE A 1 263 ? 43.463 1.946 32.686 1.00 34.53 244 ILE A N 1
ATOM 1787 C CA . ILE A 1 263 ? 44.166 0.787 32.120 1.00 35.86 244 ILE A CA 1
ATOM 1788 C C . ILE A 1 263 ? 43.244 0.006 31.177 1.00 37.40 244 ILE A C 1
ATOM 1789 O O . ILE A 1 263 ? 43.652 -0.373 30.075 1.00 38.69 244 ILE A O 1
ATOM 1794 N N . THR A 1 264 ? 42.006 -0.221 31.618 1.00 37.66 245 THR A N 1
ATOM 1795 C CA . THR A 1 264 ? 40.978 -0.865 30.796 1.00 39.29 245 THR A CA 1
ATOM 1796 C C . THR A 1 264 ? 40.697 -0.018 29.555 1.00 39.61 245 THR A C 1
ATOM 1797 O O . THR A 1 264 ? 40.490 -0.552 28.463 1.00 41.25 245 THR A O 1
ATOM 1801 N N . GLY A 1 265 ? 40.709 1.302 29.738 1.00 38.34 246 GLY A N 1
ATOM 1802 C CA . GLY A 1 265 ? 40.553 2.256 28.643 1.00 38.55 246 GLY A CA 1
ATOM 1803 C C . GLY A 1 265 ? 41.682 2.204 27.629 1.00 39.07 246 GLY A C 1
ATOM 1804 O O . GLY A 1 265 ? 41.452 2.391 26.432 1.00 40.21 246 GLY A O 1
ATOM 1805 N N . ALA A 1 266 ? 42.901 1.953 28.108 1.00 38.45 247 ALA A N 1
ATOM 1806 C CA . ALA A 1 266 ? 44.067 1.805 27.233 1.00 39.12 247 ALA A CA 1
ATOM 1807 C C . ALA A 1 266 ? 43.936 0.572 26.337 1.00 41.13 247 ALA A C 1
ATOM 1808 O O . ALA A 1 266 ? 44.267 0.625 25.150 1.00 42.30 247 ALA A O 1
ATOM 1810 N N . VAL A 1 267 ? 43.446 -0.527 26.911 1.00 41.67 248 VAL A N 1
ATOM 1811 C CA . VAL A 1 267 ? 43.153 -1.747 26.153 1.00 43.92 248 VAL A CA 1
ATOM 1812 C C . VAL A 1 267 ? 42.013 -1.483 25.165 1.00 45.11 248 VAL A C 1
ATOM 1813 O O . VAL A 1 267 ? 42.058 -1.931 24.017 1.00 47.03 248 VAL A O 1
ATOM 1817 N N . HIS A 1 268 ? 41.007 -0.740 25.624 1.00 44.18 249 HIS A N 1
ATOM 1818 C CA . HIS A 1 268 ? 39.856 -0.358 24.806 1.00 45.34 249 HIS A CA 1
ATOM 1819 C C . HIS A 1 268 ? 40.261 0.498 23.605 1.00 45.78 249 HIS A C 1
ATOM 1820 O O . HIS A 1 268 ? 39.734 0.318 22.505 1.00 47.67 249 HIS A O 1
ATOM 1827 N N . ALA A 1 269 ? 41.199 1.418 23.824 1.00 44.32 250 ALA A N 1
ATOM 1828 C CA . ALA A 1 269 ? 41.722 2.271 22.758 1.00 44.81 250 ALA A CA 1
ATOM 1829 C C . ALA A 1 269 ? 42.506 1.461 21.727 1.00 46.73 250 ALA A C 1
ATOM 1830 O O . ALA A 1 269 ? 42.347 1.661 20.523 1.00 48.30 250 ALA A O 1
ATOM 1832 N N . LEU A 1 270 ? 43.338 0.537 22.208 1.00 46.87 251 LEU A N 1
ATOM 1833 C CA . LEU A 1 270 ? 44.135 -0.332 21.339 1.00 49.03 251 LEU A CA 1
ATOM 1834 C C . LEU A 1 270 ? 43.268 -1.294 20.527 1.00 51.56 251 LEU A C 1
ATOM 1835 O O . LEU A 1 270 ? 43.692 -1.784 19.479 1.00 53.64 251 LEU A O 1
ATOM 1840 N N . ALA A 1 271 ? 42.058 -1.555 21.018 1.00 51.61 252 ALA A N 1
ATOM 1841 C CA . ALA A 1 271 ? 41.114 -2.443 20.344 1.00 54.24 252 ALA A CA 1
ATOM 1842 C C . ALA A 1 271 ? 40.249 -1.719 19.310 1.00 55.41 252 ALA A C 1
ATOM 1843 O O . ALA A 1 271 ? 39.823 -2.325 18.324 1.00 58.02 252 ALA A O 1
ATOM 1845 N N . THR A 1 272 ? 40.000 -0.429 19.535 1.00 53.72 253 THR A N 1
ATOM 1846 C CA . THR A 1 272 ? 39.100 0.348 18.673 1.00 54.82 253 THR A CA 1
ATOM 1847 C C . THR A 1 272 ? 39.809 1.295 17.702 1.00 55.03 253 THR A C 1
ATOM 1848 O O . THR A 1 272 ? 39.407 1.401 16.542 1.00 57.17 253 THR A O 1
ATOM 1852 N N . VAL A 1 273 ? 40.850 1.981 18.174 1.00 53.15 254 VAL A N 1
ATOM 1853 C CA . VAL A 1 273 ? 41.578 2.959 17.353 1.00 53.30 254 VAL A CA 1
ATOM 1854 C C . VAL A 1 273 ? 42.502 2.248 16.359 1.00 55.37 254 VAL A C 1
ATOM 1855 O O . VAL A 1 273 ? 43.461 1.587 16.769 1.00 55.16 254 VAL A O 1
ATOM 1859 N N . PRO A 1 274 ? 42.214 2.387 15.048 1.00 57.60 255 PRO A N 1
ATOM 1860 C CA . PRO A 1 274 ? 42.937 1.659 14.003 1.00 60.05 255 PRO A CA 1
ATOM 1861 C C . PRO A 1 274 ? 44.376 2.139 13.833 1.00 59.56 255 PRO A C 1
ATOM 1862 O O . PRO A 1 274 ? 44.623 3.343 13.724 1.00 58.59 255 PRO A O 1
ATOM 1866 N N . GLY A 1 275 ? 45.310 1.191 13.823 1.00 60.48 256 GLY A N 1
ATOM 1867 C CA . GLY A 1 275 ? 46.726 1.486 13.622 1.00 60.51 256 GLY A CA 1
ATOM 1868 C C . GLY A 1 275 ? 47.486 1.906 14.869 1.00 57.78 256 GLY A C 1
ATOM 1869 O O . GLY A 1 275 ? 48.711 2.016 14.836 1.00 57.96 256 GLY A O 1
ATOM 1870 N N . LEU A 1 276 ? 46.763 2.131 15.965 1.00 55.51 257 LEU A N 1
ATOM 1871 C CA . LEU A 1 276 ? 47.354 2.612 17.219 1.00 52.98 257 LEU A CA 1
ATOM 1872 C C . LEU A 1 276 ? 48.387 1.647 17.803 1.00 53.12 257 LEU A C 1
ATOM 1873 O O . LEU A 1 276 ? 49.478 2.064 18.199 1.00 52.43 257 LEU A O 1
ATOM 1878 N N . LEU A 1 277 ? 48.034 0.363 17.848 1.00 54.25 258 LEU A N 1
ATOM 1879 C CA . LEU A 1 277 ? 48.909 -0.677 18.388 1.00 54.75 258 LEU A CA 1
ATOM 1880 C C . LEU A 1 277 ? 50.176 -0.855 17.550 1.00 56.73 258 LEU A C 1
ATOM 1881 O O . LEU A 1 277 ? 51.262 -1.062 18.096 1.00 56.58 258 LEU A O 1
ATOM 1886 N N . THR A 1 278 ? 50.026 -0.771 16.228 1.00 58.76 259 THR A N 1
ATOM 1887 C CA . THR A 1 278 ? 51.157 -0.840 15.303 1.00 60.97 259 THR A CA 1
ATOM 1888 C C . THR A 1 278 ? 52.029 0.410 15.431 1.00 59.72 259 THR A C 1
ATOM 1889 O O . THR A 1 278 ? 53.258 0.316 15.442 1.00 60.53 259 THR A O 1
ATOM 1893 N N . ALA A 1 279 ? 51.382 1.571 15.541 1.00 57.93 260 ALA A N 1
ATOM 1894 C CA . ALA A 1 279 ? 52.075 2.856 15.656 1.00 57.00 260 ALA A CA 1
ATOM 1895 C C . ALA A 1 279 ? 52.948 2.940 16.907 1.00 55.39 260 ALA A C 1
ATOM 1896 O O . ALA A 1 279 ? 54.018 3.553 16.883 1.00 55.71 260 ALA A O 1
ATOM 1898 N N . LEU A 1 280 ? 52.486 2.320 17.992 1.00 53.90 261 LEU A N 1
ATOM 1899 C CA . LEU A 1 280 ? 53.261 2.232 19.228 1.00 52.64 261 LEU A CA 1
ATOM 1900 C C . LEU A 1 280 ? 54.423 1.251 19.096 1.00 54.67 261 LEU A C 1
ATOM 1901 O O . LEU A 1 280 ? 55.476 1.447 19.705 1.00 54.45 261 LEU A O 1
ATOM 1906 N N . ARG A 1 281 ? 54.225 0.204 18.297 1.00 57.02 262 ARG A N 1
ATOM 1907 C CA . ARG A 1 281 ? 55.257 -0.808 18.058 1.00 59.56 262 ARG A CA 1
ATOM 1908 C C . ARG A 1 281 ? 56.433 -0.266 17.238 1.00 61.43 262 ARG A C 1
ATOM 1909 O O . ARG A 1 281 ? 57.591 -0.455 17.617 1.00 62.24 262 ARG A O 1
ATOM 1917 N N . ASP A 1 282 ? 56.134 0.403 16.125 1.00 62.39 263 ASP A N 1
ATOM 1918 C CA . ASP A 1 282 ? 57.181 0.919 15.235 1.00 64.54 263 ASP A CA 1
ATOM 1919 C C . ASP A 1 282 ? 57.770 2.256 15.694 1.00 63.06 263 ASP A C 1
ATOM 1920 O O . ASP A 1 282 ? 58.894 2.604 15.325 1.00 64.76 263 ASP A O 1
ATOM 1925 N N . GLY A 1 283 ? 57.005 2.996 16.493 1.00 60.24 264 GLY A N 1
ATOM 1926 C CA . GLY A 1 283 ? 57.473 4.255 17.072 1.00 58.79 264 GLY A CA 1
ATOM 1927 C C . GLY A 1 283 ? 56.994 5.513 16.369 1.00 58.59 264 GLY A C 1
ATOM 1928 O O . GLY A 1 283 ? 57.520 6.600 16.616 1.00 58.15 264 GLY A O 1
ATOM 1929 N N . SER A 1 284 ? 55.997 5.373 15.496 1.00 59.09 265 SER A N 1
ATOM 1930 C CA . SER A 1 284 ? 55.424 6.522 14.791 1.00 59.10 265 SER A CA 1
ATOM 1931 C C . SER A 1 284 ? 54.489 7.336 15.689 1.00 56.31 265 SER A C 1
ATOM 1932 O O . SER A 1 284 ? 54.192 8.496 15.396 1.00 56.15 265 SER A O 1
ATOM 1935 N N . ALA A 1 285 ? 54.033 6.718 16.777 1.00 54.38 266 ALA A N 1
ATOM 1936 C CA . ALA A 1 285 ? 53.246 7.404 17.797 1.00 51.74 266 ALA A CA 1
ATOM 1937 C C . ALA A 1 285 ? 54.042 7.506 19.095 1.00 50.32 266 ALA A C 1
ATOM 1938 O O . ALA A 1 285 ? 54.640 6.526 19.546 1.00 50.63 266 ALA A O 1
ATOM 1940 N N . ASP A 1 286 ? 54.048 8.699 19.684 1.00 48.97 267 ASP A N 1
ATOM 1941 C CA . ASP A 1 286 ? 54.785 8.951 20.919 1.00 47.73 267 ASP A CA 1
ATOM 1942 C C . ASP A 1 286 ? 54.054 8.346 22.116 1.00 45.61 267 ASP A C 1
ATOM 1943 O O . ASP A 1 286 ? 52.858 8.579 22.306 1.00 44.35 267 ASP A O 1
ATOM 1948 N N . VAL A 1 287 ? 54.786 7.572 22.915 1.00 45.32 268 VAL A N 1
ATOM 1949 C CA . VAL A 1 287 ? 54.212 6.843 24.050 1.00 43.62 268 VAL A CA 1
ATOM 1950 C C . VAL A 1 287 ? 53.620 7.763 25.127 1.00 41.55 268 VAL A C 1
ATOM 1951 O O . VAL A 1 287 ? 52.519 7.519 25.616 1.00 40.32 268 VAL A O 1
ATOM 1955 N N . ASP A 1 288 ? 54.343 8.826 25.473 1.00 41.33 269 ASP A N 1
ATOM 1956 C CA . ASP A 1 288 ? 53.886 9.771 26.491 1.00 39.74 269 ASP A CA 1
ATOM 1957 C C . ASP A 1 288 ? 52.701 10.607 26.017 1.00 38.98 269 ASP A C 1
ATOM 1958 O O . ASP A 1 288 ? 51.835 10.968 26.816 1.00 37.62 269 ASP A O 1
ATOM 1963 N N . THR A 1 289 ? 52.668 10.906 24.719 1.00 39.90 270 THR A N 1
ATOM 1964 C CA . THR A 1 289 ? 51.573 11.670 24.124 1.00 39.60 270 THR A CA 1
ATOM 1965 C C . THR A 1 289 ? 50.265 10.869 24.120 1.00 38.68 270 THR A C 1
ATOM 1966 O O . THR A 1 289 ? 49.198 11.424 24.398 1.00 37.80 270 THR A O 1
ATOM 1970 N N . VAL A 1 290 ? 50.350 9.573 23.820 1.00 38.96 271 VAL A N 1
ATOM 1971 C CA . VAL A 1 290 ? 49.165 8.705 23.838 1.00 38.62 271 VAL A CA 1
ATOM 1972 C C . VAL A 1 290 ? 48.652 8.456 25.264 1.00 36.91 271 VAL A C 1
ATOM 1973 O O . VAL A 1 290 ? 47.447 8.308 25.467 1.00 36.39 271 VAL A O 1
ATOM 1977 N N . VAL A 1 291 ? 49.566 8.424 26.237 1.00 36.29 272 VAL A N 1
ATOM 1978 C CA . VAL A 1 291 ? 49.208 8.306 27.657 1.00 34.90 272 VAL A CA 1
ATOM 1979 C C . VAL A 1 291 ? 48.311 9.472 28.072 1.00 34.12 272 VAL A C 1
ATOM 1980 O O . VAL A 1 291 ? 47.275 9.270 28.710 1.00 33.33 272 VAL A O 1
ATOM 1984 N N . GLU A 1 292 ? 48.713 10.683 27.689 1.00 34.54 273 GLU A N 1
ATOM 1985 C CA . GLU A 1 292 ? 47.938 11.892 27.963 1.00 34.28 273 GLU A CA 1
ATOM 1986 C C . GLU A 1 292 ? 46.579 11.864 27.268 1.00 34.66 273 GLU A C 1
ATOM 1987 O O . GLU A 1 292 ? 45.591 12.363 27.812 1.00 34.22 273 GLU A O 1
ATOM 1993 N N . GLU A 1 293 ? 46.534 11.276 26.072 1.00 35.74 274 GLU A N 1
ATOM 1994 C CA . GLU A 1 293 ? 45.277 11.123 25.342 1.00 36.46 274 GLU A CA 1
ATOM 1995 C C . GLU A 1 293 ? 44.363 10.079 25.983 1.00 35.94 274 GLU A C 1
ATOM 1996 O O . GLU A 1 293 ? 43.154 10.279 26.042 1.00 36.09 274 GLU A O 1
ATOM 2002 N N . VAL A 1 294 ? 44.941 8.979 26.467 1.00 35.65 275 VAL A N 1
ATOM 2003 C CA . VAL A 1 294 ? 44.180 7.971 27.215 1.00 35.19 275 VAL A CA 1
ATOM 2004 C C . VAL A 1 294 ? 43.557 8.607 28.463 1.00 34.08 275 VAL A C 1
ATOM 2005 O O . VAL A 1 294 ? 42.384 8.380 28.763 1.00 34.00 275 VAL A O 1
ATOM 2009 N N . LEU A 1 295 ? 44.349 9.416 29.166 1.00 33.43 276 LEU A N 1
ATOM 2010 C CA . LEU A 1 295 ? 43.897 10.126 30.364 1.00 32.62 276 LEU A CA 1
ATOM 2011 C C . LEU A 1 295 ? 42.746 11.092 30.085 1.00 33.14 276 LEU A C 1
ATOM 2012 O O . LEU A 1 295 ? 41.759 11.113 30.823 1.00 32.98 276 LEU A O 1
ATOM 2017 N N . ARG A 1 296 ? 42.881 11.888 29.025 1.00 34.03 277 ARG A N 1
ATOM 2018 C CA . ARG A 1 296 ? 41.833 12.815 28.602 1.00 34.90 277 ARG A CA 1
ATOM 2019 C C . ARG A 1 296 ? 40.592 12.053 28.138 1.00 35.74 277 ARG A C 1
ATOM 2020 O O . ARG A 1 296 ? 39.468 12.388 28.516 1.00 36.13 277 ARG A O 1
ATOM 2028 N N . TRP A 1 297 ? 40.822 11.022 27.327 1.00 36.42 278 TRP A N 1
ATOM 2029 C CA . TRP A 1 297 ? 39.770 10.210 26.716 1.00 37.60 278 TRP A CA 1
ATOM 2030 C C . TRP A 1 297 ? 38.950 9.403 27.734 1.00 37.12 278 TRP A C 1
ATOM 2031 O O . TRP A 1 297 ? 37.726 9.318 27.612 1.00 38.05 278 TRP A O 1
ATOM 2042 N N . THR A 1 298 ? 39.617 8.831 28.736 1.00 35.93 279 THR A N 1
ATOM 2043 C CA . THR A 1 298 ? 38.928 8.028 29.756 1.00 35.53 279 THR A CA 1
ATOM 2044 C C . THR A 1 298 ? 38.350 8.866 30.896 1.00 34.79 279 THR A C 1
ATOM 2045 O O . THR A 1 298 ? 37.236 8.606 31.350 1.00 35.30 279 THR A O 1
ATOM 2049 N N . SER A 1 299 ? 39.116 9.860 31.350 1.00 33.82 280 SER A N 1
ATOM 2050 C CA . SER A 1 299 ? 38.753 10.708 32.496 1.00 33.24 280 SER A CA 1
ATOM 2051 C C . SER A 1 299 ? 38.036 9.932 33.613 1.00 32.92 280 SER A C 1
ATOM 2052 O O . SER A 1 299 ? 36.849 10.159 33.859 1.00 33.57 280 SER A O 1
ATOM 2055 N N . PRO A 1 300 ? 38.757 9.008 34.283 1.00 32.11 281 PRO A N 1
ATOM 2056 C CA . PRO A 1 300 ? 38.156 8.094 35.261 1.00 32.08 281 PRO A CA 1
ATOM 2057 C C . PRO A 1 300 ? 37.485 8.766 36.459 1.00 32.00 281 PRO A C 1
ATOM 2058 O O . PRO A 1 300 ? 36.463 8.278 36.925 1.00 32.61 281 PRO A O 1
ATOM 2062 N N . ALA A 1 301 ? 38.050 9.866 36.952 1.00 31.57 282 ALA A N 1
ATOM 2063 C CA . ALA A 1 301 ? 37.411 10.629 38.024 1.00 31.92 282 ALA A CA 1
ATOM 2064 C C . ALA A 1 301 ? 36.304 11.498 37.429 1.00 32.97 282 ALA A C 1
ATOM 2065 O O . ALA A 1 301 ? 36.577 12.515 36.786 1.00 33.08 282 ALA A O 1
ATOM 2067 N N . MET A 1 302 ? 35.057 11.081 37.640 1.00 33.90 283 MET A N 1
ATOM 2068 C CA . MET A 1 302 ? 33.904 11.706 36.986 1.00 35.29 283 MET A CA 1
ATOM 2069 C C . MET A 1 302 ? 33.570 13.093 37.537 1.00 35.85 283 MET A C 1
ATOM 2070 O O . MET A 1 302 ? 33.166 13.980 36.785 1.00 36.75 283 MET A O 1
ATOM 2075 N N . HIS A 1 303 ? 33.733 13.279 38.844 1.00 35.67 284 HIS A N 1
ATOM 2076 C CA . HIS A 1 303 ? 33.442 14.570 39.460 1.00 36.53 284 HIS A CA 1
ATOM 2077 C C . HIS A 1 303 ? 34.277 14.829 40.709 1.00 36.02 284 HIS A C 1
ATOM 2078 O O . HIS A 1 303 ? 34.752 13.897 41.359 1.00 35.24 284 HIS A O 1
ATOM 2085 N N . VAL A 1 304 ? 34.447 16.109 41.025 1.00 36.68 285 VAL A N 1
ATOM 2086 C CA . VAL A 1 304 ? 35.020 16.543 42.293 1.00 36.82 285 VAL A CA 1
ATOM 2087 C C . VAL A 1 304 ? 34.140 17.644 42.885 1.00 38.69 285 VAL A C 1
ATOM 2088 O O . VAL A 1 304 ? 33.753 18.585 42.186 1.00 39.69 285 VAL A O 1
ATOM 2092 N N . LEU A 1 305 ? 33.808 17.505 44.165 1.00 39.34 286 LEU A N 1
ATOM 2093 C CA . LEU A 1 305 ? 32.959 18.471 44.857 1.00 41.43 286 LEU A CA 1
ATOM 2094 C C . LEU A 1 305 ? 33.789 19.404 45.737 1.00 42.10 286 LEU A C 1
ATOM 2095 O O . LEU A 1 305 ? 34.808 19.002 46.304 1.00 41.09 286 LEU A O 1
ATOM 2100 N N . ARG A 1 306 ? 33.345 20.654 45.828 1.00 44.03 287 ARG A N 1
ATOM 2101 C CA . ARG A 1 306 ? 33.955 21.652 46.700 1.00 45.33 287 ARG A CA 1
ATOM 2102 C C . ARG A 1 306 ? 32.868 22.418 47.444 1.00 48.07 287 ARG A C 1
ATOM 2103 O O . ARG A 1 306 ? 31.744 22.541 46.958 1.00 49.05 287 ARG A O 1
ATOM 2111 N N . VAL A 1 307 ? 33.208 22.925 48.624 1.00 49.61 288 VAL A N 1
ATOM 2112 C CA . VAL A 1 307 ? 32.288 23.739 49.414 1.00 52.59 288 VAL A CA 1
ATOM 2113 C C . VAL A 1 307 ? 32.865 25.146 49.553 1.00 54.49 288 VAL A C 1
ATOM 2114 O O . VAL A 1 307 ? 34.015 25.310 49.963 1.00 54.08 288 VAL A O 1
ATOM 2118 N N . THR A 1 308 ? 32.066 26.150 49.196 1.00 56.88 289 THR A N 1
ATOM 2119 C CA . THR A 1 308 ? 32.495 27.550 49.264 1.00 59.20 289 THR A CA 1
ATOM 2120 C C . THR A 1 308 ? 32.776 27.981 50.701 1.00 61.31 289 THR A C 1
ATOM 2121 O O . THR A 1 308 ? 32.014 27.658 51.616 1.00 62.57 289 THR A O 1
ATOM 2125 N N . THR A 1 309 ? 33.880 28.700 50.887 1.00 62.04 290 THR A N 1
ATOM 2126 C CA . THR A 1 309 ? 34.296 29.176 52.208 1.00 64.26 290 THR A CA 1
ATOM 2127 C C . THR A 1 309 ? 33.764 30.578 52.496 1.00 68.13 290 THR A C 1
ATOM 2128 O O . THR A 1 309 ? 33.517 30.931 53.651 1.00 70.63 290 THR A O 1
ATOM 2132 N N . ALA A 1 310 ? 33.596 31.368 51.437 1.00 68.86 291 ALA A N 1
ATOM 2133 C CA . ALA A 1 310 ? 33.078 32.730 51.540 1.00 72.68 291 ALA A CA 1
ATOM 2134 C C . ALA A 1 310 ? 32.134 33.043 50.379 1.00 73.07 291 ALA A C 1
ATOM 2135 O O . ALA A 1 310 ? 31.900 32.193 49.515 1.00 70.40 291 ALA A O 1
ATOM 2137 N N . ASP A 1 311 ? 31.589 34.259 50.370 1.00 76.68 292 ASP A N 1
ATOM 2138 C CA . ASP A 1 311 ? 30.719 34.721 49.289 1.00 77.66 292 ASP A CA 1
ATOM 2139 C C . ASP A 1 311 ? 31.508 34.879 47.991 1.00 75.89 292 ASP A C 1
ATOM 2140 O O . ASP A 1 311 ? 32.501 35.610 47.942 1.00 76.68 292 ASP A O 1
ATOM 2145 N N . VAL A 1 312 ? 31.062 34.182 46.949 1.00 73.76 293 VAL A N 1
ATOM 2146 C CA . VAL A 1 312 ? 31.747 34.188 45.657 1.00 71.97 293 VAL A CA 1
ATOM 2147 C C . VAL A 1 312 ? 30.751 34.104 44.492 1.00 72.02 293 VAL A C 1
ATOM 2148 O O . VAL A 1 312 ? 29.683 33.497 44.617 1.00 71.98 293 VAL A O 1
ATOM 2152 N N . THR A 1 313 ? 31.103 34.735 43.374 1.00 72.38 294 THR A N 1
ATOM 2153 C CA . THR A 1 313 ? 30.313 34.653 42.150 1.00 72.38 294 THR A CA 1
ATOM 2154 C C . THR A 1 313 ? 31.011 33.739 41.142 1.00 68.93 294 THR A C 1
ATOM 2155 O O . THR A 1 313 ? 32.077 34.074 40.618 1.00 68.33 294 THR A O 1
ATOM 2159 N N . ILE A 1 314 ? 30.405 32.581 40.889 1.00 66.99 295 ILE A N 1
ATOM 2160 C CA . ILE A 1 314 ? 30.951 31.602 39.949 1.00 63.93 295 ILE A CA 1
ATOM 2161 C C . ILE A 1 314 ? 30.163 31.648 38.639 1.00 64.52 295 ILE A C 1
ATOM 2162 O O . ILE A 1 314 ? 28.933 31.542 38.643 1.00 65.86 295 ILE A O 1
ATOM 2167 N N . ASN A 1 315 ? 30.890 31.804 37.531 1.00 63.72 296 ASN A N 1
ATOM 2168 C CA . ASN A 1 315 ? 30.314 32.040 36.200 1.00 64.67 296 ASN A CA 1
ATOM 2169 C C . ASN A 1 315 ? 29.508 33.319 36.44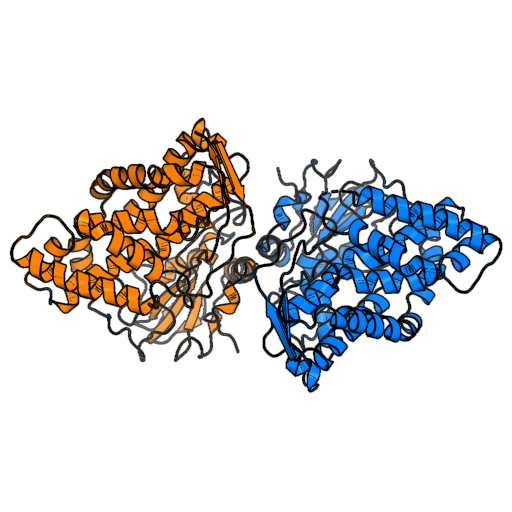4 1.00 68.38 296 ASN A C 1
ATOM 2170 O O . ASN A 1 315 ? 30.079 34.370 36.743 1.00 70.07 296 ASN A O 1
ATOM 2175 N N . GLY A 1 316 ? 28.186 33.217 36.323 1.00 69.89 297 GLY A N 1
ATOM 2176 C CA . GLY A 1 316 ? 27.286 34.338 36.578 1.00 73.60 297 GLY A CA 1
ATOM 2177 C C . GLY A 1 316 ? 26.225 34.175 37.650 1.00 75.09 297 GLY A C 1
ATOM 2178 O O . GLY A 1 316 ? 25.148 34.767 37.561 1.00 78.09 297 GLY A O 1
ATOM 2179 N N . ARG A 1 317 ? 26.534 33.370 38.664 1.00 73.14 298 ARG A N 1
ATOM 2180 C CA . ARG A 1 317 ? 25.606 33.103 39.759 1.00 74.45 298 ARG A CA 1
ATOM 2181 C C . ARG A 1 317 ? 26.232 33.453 41.108 1.00 74.78 298 ARG A C 1
ATOM 2182 O O . ARG A 1 317 ? 27.370 33.072 41.392 1.00 72.33 298 ARG A O 1
ATOM 2190 N N . ASP A 1 318 ? 25.479 34.183 41.929 1.00 78.03 299 ASP A N 1
ATOM 2191 C CA . ASP A 1 318 ? 25.938 34.594 43.255 1.00 79.03 299 ASP A CA 1
ATOM 2192 C C . ASP A 1 318 ? 25.668 33.506 44.289 1.00 77.63 299 ASP A C 1
ATOM 2193 O O . ASP A 1 318 ? 24.515 33.135 44.531 1.00 78.92 299 ASP A O 1
ATOM 2198 N N . LEU A 1 319 ? 26.740 32.999 44.893 1.00 75.19 300 LEU A N 1
ATOM 2199 C CA . LEU A 1 319 ? 26.653 31.893 45.844 1.00 73.57 300 LEU A CA 1
ATOM 2200 C C . LEU A 1 319 ? 27.111 32.294 47.247 1.00 74.88 300 LEU A C 1
ATOM 2201 O O . LEU A 1 319 ? 28.160 32.926 47.400 1.00 74.95 300 LEU A O 1
ATOM 2206 N N . PRO A 1 320 ? 26.322 31.929 48.277 1.00 76.15 301 PRO A N 1
ATOM 2207 C CA . PRO A 1 320 ? 26.694 32.190 49.668 1.00 77.47 301 PRO A CA 1
ATOM 2208 C C . PRO A 1 320 ? 27.730 31.190 50.185 1.00 74.19 301 PRO A C 1
ATOM 2209 O O . PRO A 1 320 ? 28.055 30.222 49.494 1.00 71.00 301 PRO A O 1
ATOM 2213 N N . SER A 1 321 ? 28.237 31.432 51.392 1.00 75.28 302 SER A N 1
ATOM 2214 C CA . SER A 1 321 ? 29.213 30.547 52.026 1.00 72.67 302 SER A CA 1
ATOM 2215 C C . SER A 1 321 ? 28.577 29.222 52.444 1.00 71.16 302 SER A C 1
ATOM 2216 O O . SER A 1 321 ? 27.458 29.195 52.960 1.00 73.31 302 SER A O 1
ATOM 2219 N N . GLY A 1 322 ? 29.302 28.129 52.215 1.00 67.63 303 GLY A N 1
ATOM 2220 C CA . GLY A 1 322 ? 28.827 26.791 52.563 1.00 66.02 303 GLY A CA 1
ATOM 2221 C C . GLY A 1 322 ? 27.981 26.143 51.482 1.00 64.75 303 GLY A C 1
ATOM 2222 O O . GLY A 1 322 ? 27.144 25.286 51.773 1.00 64.87 303 GLY A O 1
ATOM 2223 N N . THR A 1 323 ? 28.205 26.550 50.234 1.00 63.71 304 THR A N 1
ATOM 2224 C CA . THR A 1 323 ? 27.454 26.033 49.091 1.00 62.73 304 THR A CA 1
ATOM 2225 C C . THR A 1 323 ? 28.295 25.022 48.300 1.00 59.03 304 THR A C 1
ATOM 2226 O O . THR A 1 323 ? 29.436 25.319 47.933 1.00 57.64 304 THR A O 1
ATOM 2230 N N . PRO A 1 324 ? 27.735 23.820 48.048 1.00 57.70 305 PRO A N 1
ATOM 2231 C CA . PRO A 1 324 ? 28.434 22.784 47.281 1.00 54.55 305 PRO A CA 1
ATOM 2232 C C . PRO A 1 324 ? 28.526 23.105 45.786 1.00 53.68 305 PRO A C 1
ATOM 2233 O O . PRO A 1 324 ? 27.521 23.452 45.158 1.00 55.22 305 PRO A O 1
ATOM 2237 N N . VAL A 1 325 ? 29.737 22.997 45.240 1.00 51.39 306 VAL A N 1
ATOM 2238 C CA . VAL A 1 325 ? 30.003 23.221 43.817 1.00 50.40 306 VAL A CA 1
ATOM 2239 C C . VAL A 1 325 ? 30.747 22.009 43.260 1.00 47.53 306 VAL A C 1
ATOM 2240 O O . VAL A 1 325 ? 31.671 21.498 43.896 1.00 46.12 306 VAL A O 1
ATOM 2244 N N . VAL A 1 326 ? 30.343 21.553 42.077 1.00 46.84 307 VAL A N 1
ATOM 2245 C CA . VAL A 1 326 ? 30.889 20.327 41.492 1.00 44.48 307 VAL A CA 1
ATOM 2246 C C . VAL A 1 326 ? 31.486 20.561 40.104 1.00 43.56 307 VAL A C 1
ATOM 2247 O O . VAL A 1 326 ? 30.874 21.210 39.254 1.00 44.75 307 VAL A O 1
ATOM 2251 N N . ALA A 1 327 ? 32.687 20.028 39.894 1.00 41.60 308 ALA A N 1
ATOM 2252 C CA . ALA A 1 327 ? 33.356 20.086 38.598 1.00 40.64 308 ALA A CA 1
ATOM 2253 C C . ALA A 1 327 ? 33.318 18.719 37.918 1.00 39.30 308 ALA A C 1
ATOM 2254 O O . ALA A 1 327 ? 33.880 17.745 38.427 1.00 37.89 308 ALA A O 1
ATOM 2256 N N . TRP A 1 328 ? 32.642 18.653 36.773 1.00 39.87 309 TRP A N 1
ATOM 2257 C CA . TRP A 1 328 ? 32.544 17.416 36.003 1.00 39.00 309 TRP A CA 1
ATOM 2258 C C . TRP A 1 328 ? 33.704 17.314 35.016 1.00 38.00 309 TRP A C 1
ATOM 2259 O O . TRP A 1 328 ? 33.690 17.935 33.948 1.00 38.63 309 TRP A O 1
ATOM 2270 N N . LEU A 1 329 ? 34.704 16.522 35.397 1.00 36.44 310 LEU A N 1
ATOM 2271 C CA . LEU A 1 329 ? 35.994 16.475 34.703 1.00 35.52 310 LEU A CA 1
ATOM 2272 C C . LEU A 1 329 ? 35.974 15.924 33.266 1.00 35.62 310 LEU A C 1
ATOM 2273 O O . LEU A 1 329 ? 36.669 16.468 32.405 1.00 35.70 310 LEU A O 1
ATOM 2278 N N . PRO A 1 330 ? 35.195 14.847 33.000 1.00 35.82 311 PRO A N 1
ATOM 2279 C CA . PRO A 1 330 ? 35.121 14.343 31.622 1.00 36.21 311 PRO A CA 1
ATOM 2280 C C . PRO A 1 330 ? 34.452 15.325 30.661 1.00 37.63 311 PRO A C 1
ATOM 2281 O O . PRO A 1 330 ? 34.750 15.311 29.465 1.00 38.08 311 PRO A O 1
ATOM 2285 N N . ALA A 1 331 ? 33.553 16.158 31.186 1.00 38.57 312 ALA A N 1
ATOM 2286 C CA . ALA A 1 331 ? 32.912 17.217 30.408 1.00 40.07 312 ALA A CA 1
ATOM 2287 C C . ALA A 1 331 ? 33.931 18.278 30.002 1.00 39.87 312 ALA A C 1
ATOM 2288 O O . ALA A 1 331 ? 33.929 18.753 28.863 1.00 40.77 312 ALA A O 1
ATOM 2290 N N . ALA A 1 332 ? 34.801 18.632 30.946 1.00 38.82 313 ALA A N 1
ATOM 2291 C CA . ALA A 1 332 ? 35.865 19.607 30.719 1.00 38.75 313 ALA A CA 1
ATOM 2292 C C . ALA A 1 332 ? 36.932 19.073 29.768 1.00 37.96 313 ALA A C 1
ATOM 2293 O O . ALA A 1 332 ? 37.507 19.828 28.984 1.00 38.60 313 ALA A O 1
ATOM 2295 N N . ASN A 1 333 ? 37.185 17.768 29.841 1.00 36.86 314 ASN A N 1
ATOM 2296 C CA . ASN A 1 333 ? 38.182 17.119 28.993 1.00 36.32 314 ASN A CA 1
ATOM 2297 C C . ASN A 1 333 ? 37.700 16.874 27.561 1.00 37.43 314 ASN A C 1
ATOM 2298 O O . ASN A 1 333 ? 38.455 16.385 26.719 1.00 37.42 314 ASN A O 1
ATOM 2303 N N . ARG A 1 334 ? 36.442 17.219 27.293 1.00 38.59 315 ARG A N 1
ATOM 2304 C CA . ARG A 1 334 ? 35.883 17.141 25.945 1.00 39.93 315 ARG A CA 1
ATOM 2305 C C . ARG A 1 334 ? 35.248 18.470 25.516 1.00 41.58 315 ARG A C 1
ATOM 2306 O O . ARG A 1 334 ? 34.483 18.524 24.549 1.00 43.07 315 ARG A O 1
ATOM 2314 N N . ASP A 1 335 ? 35.588 19.534 26.243 1.00 41.49 316 ASP A N 1
ATOM 2315 C CA . ASP A 1 335 ? 35.148 20.896 25.941 1.00 43.28 316 ASP A CA 1
ATOM 2316 C C . ASP A 1 335 ? 35.751 21.365 24.610 1.00 44.36 316 ASP A C 1
ATOM 2317 O O . ASP A 1 335 ? 36.975 21.453 24.488 1.00 43.69 316 ASP A O 1
ATOM 2322 N N . PRO A 1 336 ? 34.890 21.659 23.608 1.00 46.34 317 PRO A N 1
ATOM 2323 C CA . PRO A 1 336 ? 35.320 22.067 22.261 1.00 47.70 317 PRO A CA 1
ATOM 2324 C C . PRO A 1 336 ? 36.108 23.376 22.217 1.00 48.53 317 PRO A C 1
ATOM 2325 O O . PRO A 1 336 ? 36.849 23.615 21.260 1.00 49.22 317 PRO A O 1
ATOM 2329 N N . ALA A 1 337 ? 35.940 24.214 23.238 1.00 48.77 318 ALA A N 1
ATOM 2330 C CA . ALA A 1 337 ? 36.691 25.464 23.356 1.00 49.72 318 ALA A CA 1
ATOM 2331 C C . ALA A 1 337 ? 38.160 25.211 23.702 1.00 48.35 318 ALA A C 1
ATOM 2332 O O . ALA A 1 337 ? 39.013 26.079 23.497 1.00 49.19 318 ALA A O 1
ATOM 2334 N N . GLU A 1 338 ? 38.444 24.017 24.219 1.00 46.50 319 GLU A N 1
ATOM 2335 C CA . GLU A 1 338 ? 39.797 23.634 24.620 1.00 45.28 319 GLU A CA 1
ATOM 2336 C C . GLU A 1 338 ? 40.350 22.478 23.776 1.00 44.60 319 GLU A C 1
ATOM 2337 O O . GLU A 1 338 ? 41.555 22.413 23.519 1.00 44.32 319 GLU A O 1
ATOM 2343 N N . PHE A 1 339 ? 39.468 21.577 23.348 1.00 44.55 320 PHE A N 1
ATOM 2344 C CA . PHE A 1 339 ? 39.881 20.393 22.596 1.00 44.23 320 PHE A CA 1
ATOM 2345 C C . PHE A 1 339 ? 39.170 20.280 21.248 1.00 45.99 320 PHE A C 1
ATOM 2346 O O . PHE A 1 339 ? 37.942 20.176 21.188 1.00 46.62 320 PHE A O 1
ATOM 2354 N N . ASP A 1 340 ? 39.955 20.305 20.172 1.00 47.04 321 ASP A N 1
ATOM 2355 C CA . ASP A 1 340 ? 39.434 20.130 18.817 1.00 48.94 321 ASP A CA 1
ATOM 2356 C C . ASP A 1 340 ? 39.095 18.664 18.571 1.00 48.61 321 ASP A C 1
ATOM 2357 O O . ASP A 1 340 ? 39.874 17.775 18.926 1.00 47.31 321 ASP A O 1
ATOM 2362 N N . ASP A 1 341 ? 37.934 18.427 17.958 1.00 50.02 322 ASP A N 1
ATOM 2363 C CA . ASP A 1 341 ? 37.408 17.076 17.718 1.00 50.25 322 ASP A CA 1
ATOM 2364 C C . ASP A 1 341 ? 37.598 16.181 18.953 1.00 48.17 322 ASP A C 1
ATOM 2365 O O . ASP A 1 341 ? 38.332 15.190 18.898 1.00 47.54 322 ASP A O 1
ATOM 2370 N N . PRO A 1 342 ? 36.926 16.531 20.068 1.00 47.35 323 PRO A N 1
ATOM 2371 C CA . PRO A 1 342 ? 37.199 15.928 21.378 1.00 45.41 323 PRO A CA 1
ATOM 2372 C C . PRO A 1 342 ? 36.720 14.484 21.537 1.00 45.25 323 PRO A C 1
ATOM 2373 O O . PRO A 1 342 ? 37.148 13.799 22.469 1.00 43.68 323 PRO A O 1
ATOM 2377 N N . ASP A 1 343 ? 35.842 14.031 20.645 1.00 46.96 324 ASP A N 1
ATOM 2378 C CA . ASP A 1 343 ? 35.314 12.670 20.708 1.00 47.35 324 ASP A CA 1
ATOM 2379 C C . ASP A 1 343 ? 36.245 11.637 20.077 1.00 47.52 324 ASP A C 1
ATOM 2380 O O . ASP A 1 343 ? 36.141 10.446 20.373 1.00 47.53 324 ASP A O 1
ATOM 2385 N N . THR A 1 344 ? 37.146 12.091 19.211 1.00 48.00 325 THR A N 1
ATOM 2386 C CA . THR A 1 344 ? 38.108 11.194 18.574 1.00 48.41 325 THR A CA 1
ATOM 2387 C C . THR A 1 344 ? 39.370 11.041 19.415 1.00 46.54 325 THR A C 1
ATOM 2388 O O . THR A 1 344 ? 39.867 12.010 19.998 1.00 45.41 325 THR A O 1
ATOM 2392 N N . PHE A 1 345 ? 39.869 9.811 19.480 1.00 46.40 326 PHE A N 1
ATOM 2393 C CA . PHE A 1 345 ? 41.137 9.520 20.129 1.00 45.01 326 PHE A CA 1
ATOM 2394 C C . PHE A 1 345 ? 42.259 9.867 19.154 1.00 45.92 326 PHE A C 1
ATOM 2395 O O . PHE A 1 345 ? 42.449 9.182 18.146 1.00 47.46 326 PHE A O 1
ATOM 2403 N N . LEU A 1 346 ? 42.983 10.942 19.450 1.00 45.21 327 LEU A N 1
ATOM 2404 C CA . LEU A 1 346 ? 44.103 11.376 18.617 1.00 46.23 327 LEU A CA 1
ATOM 2405 C C . LEU A 1 346 ? 45.437 11.076 19.301 1.00 45.31 327 LEU A C 1
ATOM 2406 O O . LEU A 1 346 ? 45.788 11.724 20.287 1.00 43.95 327 LEU A O 1
ATOM 2411 N N . PRO A 1 347 ? 46.183 10.084 18.775 1.00 46.34 328 PRO A N 1
ATOM 2412 C CA . PRO A 1 347 ? 47.452 9.628 19.353 1.00 45.92 328 PRO A CA 1
ATOM 2413 C C . PRO A 1 347 ? 48.488 10.739 19.548 1.00 45.86 328 PRO A C 1
ATOM 2414 O O . PRO A 1 347 ? 49.271 10.686 20.499 1.00 44.89 328 PRO A O 1
ATOM 2418 N N . GLY A 1 348 ? 48.485 11.732 18.662 1.00 47.07 329 GLY A N 1
ATOM 2419 C CA . GLY A 1 348 ? 49.423 12.850 18.750 1.00 47.41 329 GLY A CA 1
ATOM 2420 C C . GLY A 1 348 ? 48.788 14.176 19.132 1.00 46.94 329 GLY A C 1
ATOM 2421 O O . GLY A 1 348 ? 49.249 15.232 18.693 1.00 47.94 329 GLY A O 1
ATOM 2422 N N . ARG A 1 349 ? 47.740 14.125 19.956 1.00 45.64 330 ARG A N 1
ATOM 2423 C CA . ARG A 1 349 ? 47.002 15.327 20.358 1.00 45.38 330 ARG A CA 1
ATOM 2424 C C . ARG A 1 349 ? 47.858 16.307 21.163 1.00 45.14 330 ARG A C 1
ATOM 2425 O O . ARG A 1 349 ? 48.266 16.014 22.291 1.00 43.90 330 ARG A O 1
ATOM 2433 N N . LYS A 1 350 ? 48.122 17.464 20.560 1.00 46.61 331 LYS A N 1
ATOM 2434 C CA . LYS A 1 350 ? 48.851 18.555 21.206 1.00 46.93 331 LYS A CA 1
ATOM 2435 C C . LYS A 1 350 ? 48.261 19.904 20.782 1.00 48.07 331 LYS A C 1
ATOM 2436 O O . LYS A 1 350 ? 48.089 20.152 19.586 1.00 49.68 331 LYS A O 1
ATOM 2442 N N . PRO A 1 351 ? 47.948 20.780 21.758 1.00 47.55 332 PRO A N 1
ATOM 2443 C CA . PRO A 1 351 ? 48.143 20.584 23.196 1.00 45.95 332 PRO A CA 1
ATOM 2444 C C . PRO A 1 351 ? 47.067 19.708 23.838 1.00 44.21 332 PRO A C 1
ATOM 2445 O O . PRO A 1 351 ? 45.987 19.525 23.268 1.00 44.43 332 PRO A O 1
ATOM 2449 N N . ASN A 1 352 ? 47.379 19.169 25.013 1.00 42.68 333 ASN A N 1
ATOM 2450 C CA . ASN A 1 352 ? 46.448 18.340 25.767 1.00 41.02 333 ASN A CA 1
ATOM 2451 C C . ASN A 1 352 ? 46.418 18.773 27.234 1.00 40.18 333 ASN A C 1
ATOM 2452 O O . ASN A 1 352 ? 47.049 18.154 28.096 1.00 39.24 333 ASN A O 1
ATOM 2457 N N . ARG A 1 353 ? 45.678 19.846 27.501 1.00 40.58 334 ARG A N 1
ATOM 2458 C CA . ARG A 1 353 ? 45.590 20.431 28.838 1.00 40.16 334 ARG A CA 1
ATOM 2459 C C . ARG A 1 353 ? 44.415 19.854 29.630 1.00 38.94 334 ARG A C 1
ATOM 2460 O O . ARG A 1 353 ? 43.590 20.596 30.171 1.00 39.38 334 ARG A O 1
ATOM 2468 N N . HIS A 1 354 ? 44.346 18.526 29.696 1.00 37.58 335 HIS A N 1
ATOM 2469 C CA . HIS A 1 354 ? 43.266 17.840 30.403 1.00 36.55 335 HIS A CA 1
ATOM 2470 C C . HIS A 1 354 ? 43.386 17.994 31.918 1.00 35.81 335 HIS A C 1
ATOM 2471 O O . HIS A 1 354 ? 44.489 18.138 32.453 1.00 35.53 335 HIS A O 1
ATOM 2478 N N . ILE A 1 355 ? 42.244 17.963 32.598 1.00 35.48 336 ILE A N 1
ATOM 2479 C CA . ILE A 1 355 ? 42.209 18.030 34.060 1.00 34.94 336 ILE A CA 1
ATOM 2480 C C . ILE A 1 355 ? 41.688 16.723 34.662 1.00 33.85 336 ILE A C 1
ATOM 2481 O O . ILE A 1 355 ? 40.927 16.716 35.634 1.00 33.92 336 ILE A O 1
ATOM 2486 N N . THR A 1 356 ? 42.124 15.616 34.064 1.00 33.10 337 THR A N 1
ATOM 2487 C CA . THR A 1 356 ? 41.798 14.265 34.518 1.00 32.27 337 THR A CA 1
ATOM 2488 C C . THR A 1 356 ? 42.245 14.041 35.967 1.00 31.59 337 THR A C 1
ATOM 2489 O O . THR A 1 356 ? 41.564 13.355 36.736 1.00 31.29 337 THR A O 1
ATOM 2493 N N . PHE A 1 357 ? 43.381 14.640 36.323 1.00 31.38 338 PHE A N 1
ATOM 2494 C CA . PHE A 1 357 ? 43.930 14.574 37.676 1.00 31.00 338 PHE A CA 1
ATOM 2495 C C . PHE A 1 357 ? 43.456 15.738 38.549 1.00 31.72 338 PHE A C 1
ATOM 2496 O O . PHE A 1 357 ? 43.989 15.964 39.637 1.00 31.85 338 PHE A O 1
ATOM 2504 N N . GLY A 1 358 ? 42.453 16.469 38.074 1.00 32.39 339 GLY A N 1
ATOM 2505 C CA . GLY A 1 358 ? 41.977 17.656 38.770 1.00 33.49 339 GLY A CA 1
ATOM 2506 C C . GLY A 1 358 ? 42.878 18.849 38.508 1.00 34.43 339 GLY A C 1
ATOM 2507 O O . GLY A 1 358 ? 43.575 18.899 37.492 1.00 34.31 339 GLY A O 1
ATOM 2508 N N . HIS A 1 359 ? 42.870 19.801 39.437 1.00 35.53 340 HIS A N 1
ATOM 2509 C CA . HIS A 1 359 ? 43.568 21.074 39.268 1.00 36.91 340 HIS A CA 1
ATOM 2510 C C . HIS A 1 359 ? 43.766 21.751 40.623 1.00 38.05 340 HIS A C 1
ATOM 2511 O O . HIS A 1 359 ? 42.948 21.588 41.532 1.00 38.23 340 HIS A O 1
ATOM 2518 N N . GLY A 1 360 ? 44.858 22.499 40.757 1.00 39.08 341 GLY A N 1
ATOM 2519 C CA . GLY A 1 360 ? 45.114 23.279 41.964 1.00 40.60 341 GLY A CA 1
ATOM 2520 C C . GLY A 1 360 ? 45.853 22.525 43.052 1.00 40.18 341 GLY A C 1
ATOM 2521 O O . GLY A 1 360 ? 46.713 21.691 42.766 1.00 39.14 341 GLY A O 1
ATOM 2522 N N . MET A 1 361 ? 45.500 22.823 44.301 1.00 41.26 342 MET A N 1
ATOM 2523 C CA . MET A 1 361 ? 46.212 22.314 45.480 1.00 41.43 342 MET A CA 1
ATOM 2524 C C . MET A 1 361 ? 46.042 20.815 45.705 1.00 39.51 342 MET A C 1
ATOM 2525 O O . MET A 1 361 ? 46.904 20.174 46.312 1.00 39.16 342 MET A O 1
ATOM 2530 N N . HIS A 1 362 ? 44.931 20.266 45.220 1.00 38.31 343 HIS A N 1
ATOM 2531 C CA . HIS A 1 362 ? 44.627 18.848 45.389 1.00 36.84 343 HIS A CA 1
ATOM 2532 C C . HIS A 1 362 ? 44.924 18.013 44.141 1.00 35.34 343 HIS A C 1
ATOM 2533 O O . HIS A 1 362 ? 44.529 16.848 44.068 1.00 34.32 343 HIS A O 1
ATOM 2540 N N . HIS A 1 363 ? 45.621 18.610 43.173 1.00 35.56 344 HIS A N 1
ATOM 2541 C CA . HIS A 1 363 ? 46.035 17.907 41.955 1.00 34.46 344 HIS A CA 1
ATOM 2542 C C . HIS A 1 363 ? 46.634 16.550 42.307 1.00 33.36 344 HIS A C 1
ATOM 2543 O O . HIS A 1 363 ? 47.562 16.464 43.116 1.00 33.77 344 HIS A O 1
ATOM 2550 N N . CYS A 1 364 ? 46.085 15.501 41.696 1.00 32.14 345 CYS A N 1
ATOM 2551 C CA . CYS A 1 364 ? 46.451 14.114 41.992 1.00 31.20 345 CYS A CA 1
ATOM 2552 C C . CYS A 1 364 ? 47.922 13.925 42.342 1.00 31.38 345 CYS A C 1
ATOM 2553 O O . CYS A 1 364 ? 48.804 14.212 41.531 1.00 31.57 345 CYS A O 1
ATOM 2556 N N . LEU A 1 365 ? 48.168 13.435 43.554 1.00 31.46 346 LEU A N 1
ATOM 2557 C CA . LEU A 1 365 ? 49.525 13.199 44.041 1.00 31.90 346 LEU A CA 1
ATOM 2558 C C . LEU A 1 365 ? 50.200 12.025 43.329 1.00 31.47 346 LEU A C 1
ATOM 2559 O O . LEU A 1 365 ? 51.425 11.992 43.208 1.00 31.94 346 LEU A O 1
ATOM 2564 N N . GLY A 1 366 ? 49.398 11.073 42.857 1.00 30.64 347 GLY A N 1
ATOM 2565 C CA . GLY A 1 366 ? 49.926 9.898 42.168 1.00 30.56 347 GLY A CA 1
ATOM 2566 C C . GLY A 1 366 ? 49.892 9.992 40.654 1.00 30.44 347 GLY A C 1
ATOM 2567 O O . GLY A 1 366 ? 49.878 8.967 39.971 1.00 30.30 347 GLY A O 1
ATOM 2568 N N . SER A 1 367 ? 49.894 11.220 40.132 1.00 30.75 348 SER A N 1
ATOM 2569 C CA . SER A 1 367 ? 49.793 11.461 38.687 1.00 30.87 348 SER A CA 1
ATOM 2570 C C . SER A 1 367 ? 50.959 10.861 37.894 1.00 31.42 348 SER A C 1
ATOM 2571 O O . SER A 1 367 ? 50.755 10.321 36.807 1.00 31.32 348 SER A O 1
ATOM 2574 N N . ALA A 1 368 ? 52.170 10.962 38.441 1.00 32.27 349 ALA A N 1
ATOM 2575 C CA . ALA A 1 368 ? 53.363 10.387 37.813 1.00 33.23 349 ALA A CA 1
ATOM 2576 C C . ALA A 1 368 ? 53.309 8.862 37.809 1.00 33.10 349 ALA A C 1
ATOM 2577 O O . ALA A 1 368 ? 53.808 8.215 36.885 1.00 33.60 349 ALA A O 1
ATOM 2579 N N . LEU A 1 369 ? 52.698 8.304 38.851 1.00 32.66 350 LEU A N 1
ATOM 2580 C CA . LEU A 1 369 ? 52.512 6.865 38.982 1.00 32.71 350 LEU A CA 1
ATOM 2581 C C . LEU A 1 369 ? 51.463 6.354 37.995 1.00 32.27 350 LEU A C 1
ATOM 2582 O O . LEU A 1 369 ? 51.645 5.302 37.378 1.00 32.63 350 LEU A O 1
ATOM 2587 N N . ALA A 1 370 ? 50.376 7.109 37.842 1.00 31.55 351 ALA A N 1
ATOM 2588 C CA . ALA A 1 370 ? 49.325 6.778 36.882 1.00 31.30 351 ALA A CA 1
ATOM 2589 C C . ALA A 1 370 ? 49.849 6.832 35.446 1.00 31.96 351 ALA A C 1
ATOM 2590 O O . ALA A 1 370 ? 49.463 6.014 34.606 1.00 32.23 351 ALA A O 1
ATOM 2592 N N . ARG A 1 371 ? 50.733 7.793 35.185 1.00 32.32 352 ARG A N 1
ATOM 2593 C CA . ARG A 1 371 ? 51.343 7.976 33.872 1.00 33.15 352 ARG A CA 1
ATOM 2594 C C . ARG A 1 371 ? 52.341 6.868 33.536 1.00 34.13 352 ARG A C 1
ATOM 2595 O O . ARG A 1 371 ? 52.393 6.410 32.394 1.00 34.80 352 ARG A O 1
ATOM 2603 N N . ILE A 1 372 ? 53.124 6.440 34.525 1.00 34.31 353 ILE A N 1
ATOM 2604 C CA . ILE A 1 372 ? 54.089 5.358 34.319 1.00 35.54 353 ILE A CA 1
ATOM 2605 C C . ILE A 1 372 ? 53.396 3.999 34.157 1.00 35.54 353 ILE A C 1
ATOM 2606 O O . ILE A 1 372 ? 53.880 3.141 33.420 1.00 36.69 353 ILE A O 1
ATOM 2611 N N . GLU A 1 373 ? 52.259 3.819 34.830 1.00 34.43 354 GLU A N 1
ATOM 2612 C CA . GLU A 1 373 ? 51.475 2.590 34.712 1.00 34.70 354 GLU A CA 1
ATOM 2613 C C . GLU A 1 373 ? 50.889 2.439 33.310 1.00 35.18 354 GLU A C 1
ATOM 2614 O O . GLU A 1 373 ? 50.977 1.368 32.710 1.00 36.24 354 GLU A O 1
ATOM 2620 N N . LEU A 1 374 ? 50.306 3.521 32.796 1.00 34.52 355 LEU A N 1
ATOM 2621 C CA . LEU A 1 374 ? 49.746 3.544 31.447 1.00 35.19 355 LEU A CA 1
ATOM 2622 C C . LEU A 1 374 ? 50.823 3.404 30.375 1.00 36.52 355 LEU A C 1
ATOM 2623 O O . LEU A 1 374 ? 50.628 2.695 29.387 1.00 37.72 355 LEU A O 1
ATOM 2628 N N . SER A 1 375 ? 51.956 4.074 30.589 1.00 36.62 356 SER A N 1
ATOM 2629 C CA . SER A 1 375 ? 53.090 4.045 29.663 1.00 38.14 356 SER A CA 1
ATOM 2630 C C . SER A 1 375 ? 53.626 2.634 29.437 1.00 39.58 356 SER A C 1
ATOM 2631 O O . SER A 1 375 ? 53.852 2.229 28.296 1.00 40.80 356 SER A O 1
ATOM 2634 N N . VAL A 1 376 ? 53.822 1.894 30.526 1.00 39.41 357 VAL A N 1
ATOM 2635 C CA . VAL A 1 376 ? 54.346 0.531 30.449 1.00 41.08 357 VAL A CA 1
ATOM 2636 C C . VAL A 1 376 ? 53.299 -0.438 29.882 1.00 41.68 357 VAL A C 1
ATOM 2637 O O . VAL A 1 376 ? 53.639 -1.316 29.088 1.00 43.52 357 VAL A O 1
ATOM 2641 N N . VAL A 1 377 ? 52.037 -0.260 30.275 1.00 40.45 358 VAL A N 1
ATOM 2642 C CA . VAL A 1 377 ? 50.929 -1.068 29.744 1.00 41.17 358 VAL A CA 1
ATOM 2643 C C . VAL A 1 377 ? 50.848 -0.969 28.216 1.00 42.49 358 VAL A C 1
ATOM 2644 O O . VAL A 1 377 ? 50.757 -1.989 27.530 1.00 44.20 358 VAL A O 1
ATOM 2648 N N . LEU A 1 378 ? 50.901 0.257 27.697 1.00 46.83 359 LEU A N 1
ATOM 2649 C CA . LEU A 1 378 ? 50.852 0.496 26.254 1.00 48.84 359 LEU A CA 1
ATOM 2650 C C . LEU A 1 378 ? 52.083 -0.060 25.536 1.00 51.59 359 LEU A C 1
ATOM 2651 O O . LEU A 1 378 ? 51.980 -0.542 24.407 1.00 53.78 359 LEU A O 1
ATOM 2656 N N . ARG A 1 379 ? 53.236 0.006 26.201 1.00 52.05 360 ARG A N 1
ATOM 2657 C CA . ARG A 1 379 ? 54.494 -0.511 25.659 1.00 54.93 360 ARG A CA 1
ATOM 2658 C C . ARG A 1 379 ? 54.502 -2.033 25.513 1.00 56.01 360 ARG A C 1
ATOM 2659 O O . ARG A 1 379 ? 54.769 -2.549 24.427 1.00 58.59 360 ARG A O 1
ATOM 2667 N N . VAL A 1 380 ? 54.207 -2.740 26.606 1.00 54.60 361 VAL A N 1
ATOM 2668 C CA . VAL A 1 380 ? 54.274 -4.208 26.637 1.00 56.18 361 VAL A CA 1
ATOM 2669 C C . VAL A 1 380 ? 53.227 -4.854 25.720 1.00 57.15 361 VAL A C 1
ATOM 2670 O O . VAL A 1 380 ? 53.506 -5.869 25.074 1.00 59.86 361 VAL A O 1
ATOM 2674 N N . LEU A 1 381 ? 52.038 -4.255 25.657 1.00 55.36 362 LEU A N 1
ATOM 2675 C CA . LEU A 1 381 ? 50.983 -4.718 24.748 1.00 56.74 362 LEU A CA 1
ATOM 2676 C C . LEU A 1 381 ? 51.334 -4.507 23.272 1.00 59.75 362 LEU A C 1
ATOM 2677 O O . LEU A 1 381 ? 50.868 -5.251 22.408 1.00 62.29 362 LEU A O 1
ATOM 2682 N N . ALA A 1 382 ? 52.149 -3.493 22.990 1.00 60.08 363 ALA A N 1
ATOM 2683 C CA . ALA A 1 382 ? 52.649 -3.255 21.636 1.00 63.67 363 ALA A CA 1
ATOM 2684 C C . ALA A 1 382 ? 53.820 -4.179 21.303 1.00 66.82 363 ALA A C 1
ATOM 2685 O O . ALA A 1 382 ? 54.075 -4.475 20.134 1.00 70.54 363 ALA A O 1
ATOM 2687 N N . GLU A 1 383 ? 54.522 -4.631 22.341 1.00 65.86 364 GLU A N 1
ATOM 2688 C CA . GLU A 1 383 ? 55.692 -5.497 22.188 1.00 68.95 364 GLU A CA 1
ATOM 2689 C C . GLU A 1 383 ? 55.327 -6.973 22.034 1.00 71.04 364 GLU A C 1
ATOM 2690 O O . GLU A 1 383 ? 55.964 -7.694 21.261 1.00 74.85 364 GLU A O 1
ATOM 2696 N N . ARG A 1 384 ? 54.305 -7.416 22.765 1.00 69.06 365 ARG A N 1
ATOM 2697 C CA . ARG A 1 384 ? 53.949 -8.838 22.821 1.00 71.39 365 ARG A CA 1
ATOM 2698 C C . ARG A 1 384 ? 52.672 -9.198 22.059 1.00 72.66 365 ARG A C 1
ATOM 2699 O O . ARG A 1 384 ? 52.582 -10.281 21.478 1.00 76.42 365 ARG A O 1
ATOM 2707 N N . VAL A 1 385 ? 51.694 -8.295 22.067 1.00 70.04 366 VAL A N 1
ATOM 2708 C CA . VAL A 1 385 ? 50.401 -8.550 21.427 1.00 71.28 366 VAL A CA 1
ATOM 2709 C C . VAL A 1 385 ? 50.361 -7.948 20.021 1.00 73.75 366 VAL A C 1
ATOM 2710 O O . VAL A 1 385 ? 50.624 -6.757 19.837 1.00 72.27 366 VAL A O 1
ATOM 2714 N N . SER A 1 386 ? 50.033 -8.784 19.037 1.00 78.10 367 SER A N 1
ATOM 2715 C CA . SER A 1 386 ? 49.964 -8.355 17.641 1.00 81.56 367 SER A CA 1
ATOM 2716 C C . SER A 1 386 ? 48.692 -7.561 17.339 1.00 80.50 367 SER A C 1
ATOM 2717 O O . SER A 1 386 ? 48.746 -6.539 16.652 1.00 81.09 367 SER A O 1
ATOM 2720 N N . ARG A 1 387 ? 47.558 -8.039 17.854 1.00 79.42 368 ARG A N 1
ATOM 2721 C CA . ARG A 1 387 ? 46.257 -7.400 17.641 1.00 78.67 368 ARG A CA 1
ATOM 2722 C C . ARG A 1 387 ? 45.275 -7.668 18.780 1.00 75.48 368 ARG A C 1
ATOM 2723 O O . ARG A 1 387 ? 45.126 -8.805 19.235 1.00 76.63 368 ARG A O 1
ATOM 2731 N N . VAL A 1 388 ? 44.618 -6.604 19.236 1.00 71.92 369 VAL A N 1
ATOM 2732 C CA . VAL A 1 388 ? 43.561 -6.699 20.242 1.00 69.24 369 VAL A CA 1
ATOM 2733 C C . VAL A 1 388 ? 42.229 -6.374 19.571 1.00 70.92 369 VAL A C 1
ATOM 2734 O O . VAL A 1 388 ? 42.089 -5.329 18.930 1.00 71.00 369 VAL A O 1
ATOM 2738 N N . ASP A 1 389 ? 41.259 -7.272 19.714 1.00 72.76 370 ASP A N 1
ATOM 2739 C CA . ASP A 1 389 ? 39.965 -7.111 19.057 1.00 75.22 370 ASP A CA 1
ATOM 2740 C C . ASP A 1 389 ? 38.814 -7.114 20.058 1.00 73.06 370 ASP A C 1
ATOM 2741 O O . ASP A 1 389 ? 38.795 -7.912 20.996 1.00 72.20 370 ASP A O 1
ATOM 2746 N N . LEU A 1 390 ? 37.858 -6.213 19.844 1.00 72.61 371 LEU A N 1
ATOM 2747 C CA . LEU A 1 390 ? 36.691 -6.086 20.712 1.00 71.02 371 LEU A CA 1
ATOM 2748 C C . LEU A 1 390 ? 35.618 -7.109 20.346 1.00 75.66 371 LEU A C 1
ATOM 2749 O O . LEU A 1 390 ? 35.263 -7.258 19.174 1.00 79.99 371 LEU A O 1
ATOM 2754 N N . GLU A 1 391 ? 35.112 -7.811 21.357 1.00 75.24 372 GLU A N 1
ATOM 2755 C CA . GLU A 1 391 ? 34.047 -8.796 21.168 1.00 79.93 372 GLU A CA 1
ATOM 2756 C C . GLU A 1 391 ? 32.673 -8.137 21.084 1.00 80.48 372 GLU A C 1
ATOM 2757 O O . GLU A 1 391 ? 31.922 -8.376 20.136 1.00 85.13 372 GLU A O 1
ATOM 2763 N N . ARG A 1 392 ? 32.354 -7.310 22.078 1.00 76.12 373 ARG A N 1
ATOM 2764 C CA . ARG A 1 392 ? 31.072 -6.611 22.136 1.00 76.37 373 ARG A CA 1
ATOM 2765 C C . ARG A 1 392 ? 31.218 -5.287 22.888 1.00 71.08 373 ARG A C 1
ATOM 2766 O O . ARG A 1 392 ? 32.256 -5.029 23.507 1.00 67.37 373 ARG A O 1
ATOM 2774 N N . GLU A 1 393 ? 30.181 -4.453 22.823 1.00 71.19 374 GLU A N 1
ATOM 2775 C CA . GLU A 1 393 ? 30.177 -3.138 23.469 1.00 67.01 374 GLU A CA 1
ATOM 2776 C C . GLU A 1 393 ? 30.372 -3.221 24.985 1.00 63.39 374 GLU A C 1
ATOM 2777 O O . GLU A 1 393 ? 29.760 -4.067 25.641 1.00 64.82 374 GLU A O 1
ATOM 2783 N N . PRO A 1 394 ? 31.235 -2.347 25.541 1.00 59.31 375 PRO A N 1
ATOM 2784 C CA . PRO A 1 394 ? 31.485 -2.321 26.984 1.00 56.22 375 PRO A CA 1
ATOM 2785 C C . PRO A 1 394 ? 30.285 -1.846 27.800 1.00 55.95 375 PRO A C 1
ATOM 2786 O O . PRO A 1 394 ? 29.522 -0.988 27.347 1.00 56.63 375 PRO A O 1
ATOM 2790 N N . ALA A 1 395 ? 30.130 -2.418 28.992 1.00 55.37 376 ALA A N 1
ATOM 2791 C CA . ALA A 1 395 ? 29.133 -1.965 29.955 1.00 55.04 376 ALA A CA 1
ATOM 2792 C C . ALA A 1 395 ? 29.786 -1.013 30.951 1.00 51.43 376 ALA A C 1
ATOM 2793 O O . ALA A 1 395 ? 30.995 -1.083 31.185 1.00 49.48 376 ALA A O 1
ATOM 2795 N N . TRP A 1 396 ? 28.985 -0.126 31.533 1.00 50.89 377 TRP A N 1
ATOM 2796 C CA . TRP A 1 396 ? 29.500 0.886 32.452 1.00 48.18 377 TRP A CA 1
ATOM 2797 C C . TRP A 1 396 ? 28.918 0.744 33.856 1.00 48.68 377 TRP A C 1
ATOM 2798 O O . TRP A 1 396 ? 27.775 0.312 34.026 1.00 51.01 377 TRP A O 1
ATOM 2809 N N . LEU A 1 397 ? 29.719 1.107 34.856 1.00 46.82 378 LEU A N 1
ATOM 2810 C CA . LEU A 1 397 ? 29.314 1.006 36.257 1.00 47.67 378 LEU A CA 1
ATOM 2811 C C . LEU A 1 397 ? 28.253 2.039 36.616 1.00 48.24 378 LEU A C 1
ATOM 2812 O O . LEU A 1 397 ? 28.315 3.188 36.171 1.00 46.99 378 LEU A O 1
ATOM 2817 N N . ARG A 1 398 ? 27.282 1.616 37.422 1.00 50.56 379 ARG A N 1
ATOM 2818 C CA . ARG A 1 398 ? 26.256 2.511 37.941 1.00 51.59 379 ARG A CA 1
ATOM 2819 C C . ARG A 1 398 ? 26.823 3.287 39.132 1.00 50.69 379 ARG A C 1
ATOM 2820 O O . ARG A 1 398 ? 26.590 2.934 40.292 1.00 52.53 379 ARG A O 1
ATOM 2828 N N . ALA A 1 399 ? 27.583 4.337 38.824 1.00 48.34 380 ALA A N 1
ATOM 2829 C CA . ALA A 1 399 ? 28.257 5.157 39.831 1.00 47.74 380 ALA A CA 1
ATOM 2830 C C . ALA A 1 399 ? 28.489 6.578 39.319 1.00 46.50 380 ALA A C 1
ATOM 2831 O O . ALA A 1 399 ? 28.412 6.832 38.116 1.00 45.67 380 ALA A O 1
ATOM 2833 N N . ILE A 1 400 ? 28.773 7.496 40.240 1.00 46.95 381 ILE A N 1
ATOM 2834 C CA . ILE A 1 400 ? 29.042 8.896 39.897 1.00 46.56 381 ILE A CA 1
ATOM 2835 C C . ILE A 1 400 ? 30.447 9.341 40.308 1.00 45.73 381 ILE A C 1
ATOM 2836 O O . ILE A 1 400 ? 30.942 10.364 39.831 1.00 45.47 381 ILE A O 1
ATOM 2841 N N . VAL A 1 401 ? 31.074 8.570 41.194 1.00 45.84 382 VAL A N 1
ATOM 2842 C CA . VAL A 1 401 ? 32.443 8.834 41.638 1.00 45.56 382 VAL A CA 1
ATOM 2843 C C . VAL A 1 401 ? 33.418 8.564 40.494 1.00 43.40 382 VAL A C 1
ATOM 2844 O O . VAL A 1 401 ? 34.328 9.356 40.236 1.00 42.94 382 VAL A O 1
ATOM 2848 N N . VAL A 1 402 ? 33.198 7.449 39.802 1.00 42.57 383 VAL A N 1
ATOM 2849 C CA . VAL A 1 402 ? 34.100 6.992 38.754 1.00 41.06 383 VAL A CA 1
ATOM 2850 C C . VAL A 1 402 ? 33.364 6.744 37.433 1.00 40.65 383 VAL A C 1
ATOM 2851 O O . VAL A 1 402 ? 32.253 6.208 37.418 1.00 41.56 383 VAL A O 1
ATOM 2855 N N . GLN A 1 403 ? 33.980 7.169 36.333 1.00 39.81 384 GLN A N 1
ATOM 2856 C CA . GLN A 1 403 ? 33.548 6.770 35.001 1.00 39.82 384 GLN A CA 1
ATOM 2857 C C . GLN A 1 403 ? 34.223 5.433 34.717 1.00 39.23 384 GLN A C 1
ATOM 2858 O O . GLN A 1 403 ? 35.341 5.383 34.199 1.00 38.48 384 GLN A O 1
ATOM 2864 N N . GLY A 1 404 ? 33.541 4.352 35.084 1.00 40.00 385 GLY A N 1
ATOM 2865 C CA . GLY A 1 404 ? 34.162 3.033 35.115 1.00 40.09 385 GLY A CA 1
ATOM 2866 C C . GLY A 1 404 ? 33.559 1.964 34.229 1.00 41.37 385 GLY A C 1
ATOM 2867 O O . GLY A 1 404 ? 32.349 1.938 33.993 1.00 42.65 385 GLY A O 1
ATOM 2868 N N . TYR A 1 405 ? 34.426 1.075 33.749 1.00 41.44 386 TYR A N 1
ATOM 2869 C CA . TYR A 1 405 ? 34.027 -0.088 32.967 1.00 43.28 386 TYR A CA 1
ATOM 2870 C C . TYR A 1 405 ? 33.485 -1.174 33.884 1.00 45.11 386 TYR A C 1
ATOM 2871 O O . TYR A 1 405 ? 34.131 -1.543 34.869 1.00 44.97 386 TYR A O 1
ATOM 2880 N N . ARG A 1 406 ? 32.298 -1.680 33.560 1.00 47.38 387 ARG A N 1
ATOM 2881 C CA . ARG A 1 406 ? 31.755 -2.854 34.233 1.00 50.07 387 ARG A CA 1
ATOM 2882 C C . ARG A 1 406 ? 32.355 -4.111 33.603 1.00 51.63 387 ARG A C 1
ATOM 2883 O O . ARG A 1 406 ? 32.766 -5.033 34.311 1.00 52.99 387 ARG A O 1
ATOM 2891 N N . GLU A 1 407 ? 32.403 -4.130 32.271 1.00 51.84 388 GLU A N 1
ATOM 2892 C CA . GLU A 1 407 ? 33.055 -5.202 31.515 1.00 53.48 388 GLU A CA 1
ATOM 2893 C C . GLU A 1 407 ? 33.574 -4.717 30.159 1.00 52.66 388 GLU A C 1
ATOM 2894 O O . GLU A 1 407 ? 33.025 -3.785 29.569 1.00 51.91 388 GLU A O 1
ATOM 2900 N N . LEU A 1 408 ? 34.645 -5.353 29.689 1.00 53.09 389 LEU A N 1
ATOM 2901 C CA . LEU A 1 408 ? 35.181 -5.123 28.349 1.00 53.43 389 LEU A CA 1
ATOM 2902 C C . LEU A 1 408 ? 35.680 -6.451 27.770 1.00 56.55 389 LEU A C 1
ATOM 2903 O O . LEU A 1 408 ? 36.829 -6.838 28.001 1.00 55.88 389 LEU A O 1
ATOM 2908 N N . PRO A 1 409 ? 34.807 -7.164 27.030 1.00 60.38 390 PRO A N 1
ATOM 2909 C CA . PRO A 1 409 ? 35.175 -8.447 26.428 1.00 64.23 390 PRO A CA 1
ATOM 2910 C C . PRO A 1 409 ? 36.087 -8.251 25.218 1.00 64.70 390 PRO A C 1
ATOM 2911 O O . PRO A 1 409 ? 35.701 -7.586 24.253 1.00 65.30 390 PRO A O 1
ATOM 2915 N N . VAL A 1 410 ? 37.289 -8.820 25.283 1.00 64.83 391 VAL A N 1
ATOM 2916 C CA . VAL A 1 410 ? 38.305 -8.624 24.244 1.00 65.36 391 VAL A CA 1
ATOM 2917 C C . VAL A 1 410 ? 39.038 -9.910 23.854 1.00 69.06 391 VAL A C 1
ATOM 2918 O O . VAL A 1 410 ? 39.121 -10.856 24.642 1.00 70.17 391 VAL A O 1
ATOM 2922 N N . ARG A 1 411 ? 39.567 -9.922 22.632 1.00 71.41 392 ARG A N 1
ATOM 2923 C CA . ARG A 1 411 ? 40.370 -11.032 22.125 1.00 75.31 392 ARG A CA 1
ATOM 2924 C C . ARG A 1 411 ? 41.830 -10.609 21.993 1.00 73.42 392 ARG A C 1
ATOM 2925 O O . ARG A 1 411 ? 42.131 -9.579 21.386 1.00 71.94 392 ARG A O 1
ATOM 2933 N N . PHE A 1 412 ? 42.729 -11.402 22.571 1.00 73.98 393 PHE A N 1
ATOM 2934 C CA . PHE A 1 412 ? 44.167 -11.148 22.474 1.00 72.97 393 PHE A CA 1
ATOM 2935 C C . PHE A 1 412 ? 44.850 -12.146 21.543 1.00 78.05 393 PHE A C 1
ATOM 2936 O O . PHE A 1 412 ? 44.645 -13.356 21.657 1.00 81.71 393 PHE A O 1
ATOM 2944 N N . THR A 1 413 ? 45.656 -11.624 20.622 1.00 78.79 394 THR A N 1
ATOM 2945 C CA . THR A 1 413 ? 46.447 -12.448 19.709 1.00 83.76 394 THR A CA 1
ATOM 2946 C C . THR A 1 413 ? 47.889 -11.951 19.666 1.00 82.49 394 THR A C 1
ATOM 2947 O O . THR A 1 413 ? 48.143 -10.785 19.358 1.00 80.19 394 THR A O 1
ATOM 2951 N N . GLY A 1 414 ? 48.827 -12.841 19.984 1.00 84.45 395 GLY A N 1
ATOM 2952 C CA . GLY A 1 414 ? 50.247 -12.497 20.008 1.00 83.90 395 GLY A CA 1
ATOM 2953 C C . GLY A 1 414 ? 51.150 -13.633 19.567 1.00 88.99 395 GLY A C 1
ATOM 2954 O O . GLY A 1 414 ? 50.801 -14.399 18.664 1.00 93.91 395 GLY A O 1
ATOM 2955 N N . ARG A 1 415 ? 52.312 -13.732 20.217 1.00 88.20 396 ARG A N 1
ATOM 2956 C CA . ARG A 1 415 ? 53.335 -14.748 19.926 1.00 92.88 396 ARG A CA 1
ATOM 2957 C C . ARG A 1 415 ? 53.774 -14.737 18.456 1.00 97.31 396 ARG A C 1
ATOM 2958 O O . ARG A 1 415 ? 53.356 -15.560 17.639 1.00 102.26 396 ARG A O 1
ATOM 2967 N N . ALA B 1 25 ? 41.941 14.848 7.660 1.00 55.53 6 ALA B N 1
ATOM 2968 C CA . ALA B 1 25 ? 40.859 14.475 6.706 1.00 53.90 6 ALA B CA 1
ATOM 2969 C C . ALA B 1 25 ? 39.548 14.200 7.436 1.00 50.76 6 ALA B C 1
ATOM 2970 O O . ALA B 1 25 ? 39.510 13.424 8.394 1.00 50.35 6 ALA B O 1
ATOM 2972 N N . VAL B 1 26 ? 38.480 14.849 6.978 1.00 48.80 7 VAL B N 1
ATOM 2973 C CA . VAL B 1 26 ? 37.151 14.674 7.561 1.00 45.99 7 VAL B CA 1
ATOM 2974 C C . VAL B 1 26 ? 36.324 13.742 6.678 1.00 45.09 7 VAL B C 1
ATOM 2975 O O . VAL B 1 26 ? 36.265 13.919 5.461 1.00 45.84 7 VAL B O 1
ATOM 2979 N N . ASP B 1 27 ? 35.704 12.742 7.299 1.00 43.70 8 ASP B N 1
ATOM 2980 C CA . ASP B 1 27 ? 34.819 11.819 6.595 1.00 42.78 8 ASP B CA 1
ATOM 2981 C C . ASP B 1 27 ? 33.694 11.358 7.519 1.00 40.44 8 ASP B C 1
ATOM 2982 O O . ASP B 1 27 ? 33.847 10.396 8.275 1.00 40.63 8 ASP B O 1
ATOM 2987 N N . LEU B 1 28 ? 32.563 12.054 7.447 1.00 38.52 9 LEU B N 1
ATOM 2988 C CA . LEU B 1 28 ? 31.398 11.728 8.272 1.00 36.41 9 LEU B CA 1
ATOM 2989 C C . LEU B 1 28 ? 30.618 10.528 7.733 1.00 35.85 9 LEU B C 1
ATOM 2990 O O . LEU B 1 28 ? 29.634 10.094 8.337 1.00 34.39 9 LEU B O 1
ATOM 2995 N N . GLY B 1 29 ? 31.067 9.994 6.599 1.00 37.16 10 GLY B N 1
ATOM 2996 C CA . GLY B 1 29 ? 30.486 8.784 6.025 1.00 37.19 10 GLY B CA 1
ATOM 2997 C C . GLY B 1 29 ? 31.125 7.515 6.561 1.00 38.43 10 GLY B C 1
ATOM 2998 O O . GLY B 1 29 ? 30.753 6.411 6.161 1.00 38.86 10 GLY B O 1
ATOM 2999 N N . ASN B 1 30 ? 32.096 7.681 7.458 1.00 39.26 11 ASN B N 1
ATOM 3000 C CA . ASN B 1 30 ? 32.753 6.566 8.135 1.00 40.78 11 ASN B CA 1
ATOM 3001 C C . ASN B 1 30 ? 31.821 5.953 9.186 1.00 39.45 11 ASN B C 1
ATOM 3002 O O . ASN B 1 30 ? 31.467 6.621 10.162 1.00 38.10 11 ASN B O 1
ATOM 3007 N N . PRO B 1 31 ? 31.418 4.680 8.987 1.00 40.12 12 PRO B N 1
ATOM 3008 C CA . PRO B 1 31 ? 30.466 4.010 9.882 1.00 39.09 12 PRO B CA 1
ATOM 3009 C C . PRO B 1 31 ? 31.003 3.787 11.296 1.00 39.76 12 PRO B C 1
ATOM 3010 O O . PRO B 1 31 ? 30.217 3.599 12.227 1.00 38.70 12 PRO B O 1
ATOM 3014 N N . ASP B 1 32 ? 32.328 3.814 11.444 1.00 41.66 13 ASP B N 1
ATOM 3015 C CA . ASP B 1 32 ? 32.990 3.628 12.737 1.00 42.73 13 ASP B CA 1
ATOM 3016 C C . ASP B 1 32 ? 32.751 4.778 13.713 1.00 41.00 13 ASP B C 1
ATOM 3017 O O . ASP B 1 32 ? 33.006 4.645 14.912 1.00 41.56 13 ASP B O 1
ATOM 3022 N N . LEU B 1 33 ? 32.266 5.904 13.196 1.00 39.22 14 LEU B N 1
ATOM 3023 C CA . LEU B 1 33 ? 31.937 7.062 14.024 1.00 37.58 14 LEU B CA 1
ATOM 3024 C C . LEU B 1 33 ? 30.610 6.881 14.756 1.00 35.72 14 LEU B C 1
ATOM 3025 O O . LEU B 1 33 ? 30.285 7.652 15.662 1.00 34.97 14 LEU B O 1
ATOM 3030 N N . TYR B 1 34 ? 29.849 5.861 14.365 1.00 35.27 15 TYR B N 1
ATOM 3031 C CA . TYR B 1 34 ? 28.478 5.694 14.845 1.00 33.48 15 TYR B CA 1
ATOM 3032 C C . TYR B 1 34 ? 28.199 4.310 15.438 1.00 34.20 15 TYR B C 1
ATOM 3033 O O . TYR B 1 34 ? 27.042 3.930 15.634 1.00 33.27 15 TYR B O 1
ATOM 3042 N N . THR B 1 35 ? 29.266 3.572 15.738 1.00 36.00 16 THR B N 1
ATOM 3043 C CA . THR B 1 35 ? 29.148 2.243 16.340 1.00 37.18 16 THR B CA 1
ATOM 3044 C C . THR B 1 35 ? 28.843 2.299 17.841 1.00 36.77 16 THR B C 1
ATOM 3045 O O . THR B 1 35 ? 28.354 1.323 18.415 1.00 37.35 16 THR B O 1
ATOM 3049 N N . THR B 1 36 ? 29.138 3.439 18.466 1.00 35.77 17 THR B N 1
ATOM 3050 C CA . THR B 1 36 ? 28.831 3.657 19.882 1.00 35.35 17 THR B CA 1
ATOM 3051 C C . THR B 1 36 ? 27.882 4.843 20.063 1.00 33.03 17 THR B C 1
ATOM 3052 O O . THR B 1 36 ? 27.631 5.595 19.118 1.00 31.68 17 THR B O 1
ATOM 3056 N N . LEU B 1 37 ? 27.370 5.009 21.282 1.00 32.59 18 LEU B N 1
ATOM 3057 C CA . LEU B 1 37 ? 26.473 6.119 21.611 1.00 30.85 18 LEU B CA 1
ATOM 3058 C C . LEU B 1 37 ? 27.188 7.472 21.729 1.00 30.73 18 LEU B C 1
ATOM 3059 O O . LEU B 1 37 ? 26.545 8.508 21.920 1.00 29.78 18 LEU B O 1
ATOM 3064 N N . GLU B 1 38 ? 28.514 7.459 21.603 1.00 32.05 19 GLU B N 1
ATOM 3065 C CA . GLU B 1 38 ? 29.301 8.692 21.530 1.00 32.25 19 GLU B CA 1
ATOM 3066 C C . GLU B 1 38 ? 28.919 9.533 20.312 1.00 30.71 19 GLU B C 1
ATOM 3067 O O . GLU B 1 38 ? 29.215 10.731 20.260 1.00 30.53 19 GLU B O 1
ATOM 3073 N N . ARG B 1 39 ? 28.253 8.899 19.346 1.00 29.78 20 ARG B N 1
ATOM 3074 C CA . ARG B 1 39 ? 27.750 9.585 18.153 1.00 28.54 20 ARG B CA 1
ATOM 3075 C C . ARG B 1 39 ? 26.865 10.787 18.492 1.00 27.44 20 ARG B C 1
ATOM 3076 O O . ARG B 1 39 ? 26.862 11.779 17.765 1.00 27.07 20 ARG B O 1
ATOM 3084 N N . HIS B 1 40 ? 26.135 10.694 19.603 1.00 27.13 21 HIS B N 1
ATOM 3085 C CA . HIS B 1 40 ? 25.237 11.767 20.038 1.00 26.49 21 HIS B CA 1
ATOM 3086 C C . HIS B 1 40 ? 25.974 13.008 20.538 1.00 27.21 21 HIS B C 1
ATOM 3087 O O . HIS B 1 40 ? 25.474 14.122 20.390 1.00 26.86 21 HIS B O 1
ATOM 3094 N N . ALA B 1 41 ? 27.151 12.806 21.133 1.00 28.45 22 ALA B N 1
ATOM 3095 C CA . ALA B 1 41 ? 27.993 13.909 21.597 1.00 29.62 22 ALA B CA 1
ATOM 3096 C C . ALA B 1 41 ? 28.535 14.706 20.417 1.00 29.88 22 ALA B C 1
ATOM 3097 O O . ALA B 1 41 ? 28.502 15.940 20.421 1.00 30.10 22 ALA B O 1
ATOM 3099 N N . ARG B 1 42 ? 29.031 13.983 19.414 1.00 30.16 23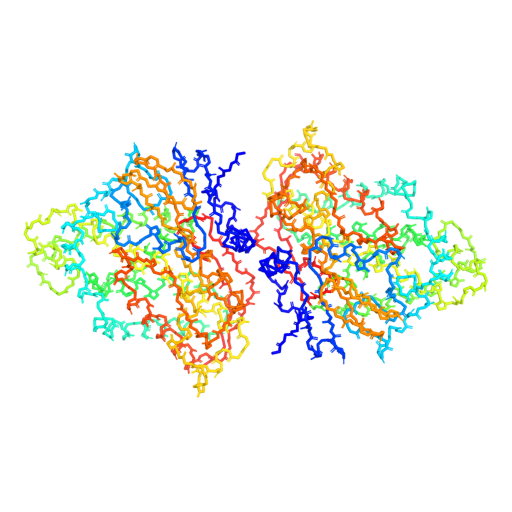 ARG B N 1
ATOM 3100 C CA . ARG B 1 42 ? 29.501 14.570 18.164 1.00 30.65 23 ARG B CA 1
ATOM 3101 C C . ARG B 1 42 ? 28.370 15.350 17.502 1.00 29.40 23 ARG B C 1
ATOM 3102 O O . ARG B 1 42 ? 28.559 16.491 17.077 1.00 29.68 23 ARG B O 1
ATOM 3110 N N . TRP B 1 43 ? 27.194 14.730 17.444 1.00 28.15 24 TRP B N 1
ATOM 3111 C CA . TRP B 1 43 ? 26.007 15.346 16.861 1.00 27.36 24 TRP B CA 1
ATOM 3112 C C . TRP B 1 43 ? 25.496 16.551 17.658 1.00 27.53 24 TRP B C 1
ATOM 3113 O O . TRP B 1 43 ? 24.979 17.504 17.073 1.00 27.52 24 TRP B O 1
ATOM 3124 N N . ARG B 1 44 ? 25.642 16.503 18.982 1.00 27.96 25 ARG B N 1
ATOM 3125 C CA . ARG B 1 44 ? 25.225 17.612 19.847 1.00 28.60 25 ARG B CA 1
ATOM 3126 C C . ARG B 1 44 ? 26.045 18.865 19.582 1.00 29.69 25 ARG B C 1
ATOM 3127 O O . ARG B 1 44 ? 25.489 19.954 19.425 1.00 30.08 25 ARG B O 1
ATOM 3135 N N . GLU B 1 45 ? 27.364 18.697 19.538 1.00 30.57 26 GLU B N 1
ATOM 3136 C CA . GLU B 1 45 ? 28.288 19.797 19.275 1.00 31.87 26 GLU B CA 1
ATOM 3137 C C . GLU B 1 45 ? 27.941 20.487 17.956 1.00 31.90 26 GLU B C 1
ATOM 3138 O O . GLU B 1 45 ? 27.826 21.711 17.901 1.00 32.63 26 GLU B O 1
ATOM 3144 N N . LEU B 1 46 ? 27.749 19.687 16.911 1.00 31.21 27 LEU B N 1
ATOM 3145 C CA . LEU B 1 46 ? 27.525 20.202 15.563 1.00 31.56 27 LEU B CA 1
ATOM 3146 C C . LEU B 1 46 ? 26.136 20.822 15.366 1.00 31.28 27 LEU B C 1
ATOM 3147 O O . LEU B 1 46 ? 25.992 21.799 14.630 1.00 32.15 27 LEU B O 1
ATOM 3152 N N . ALA B 1 47 ? 25.125 20.259 16.027 1.00 30.41 28 ALA B N 1
ATOM 3153 C CA . ALA B 1 47 ? 23.761 20.783 15.940 1.00 30.44 28 ALA B CA 1
ATOM 3154 C C . ALA B 1 47 ? 23.596 22.098 16.702 1.00 31.78 28 ALA B C 1
ATOM 3155 O O . ALA B 1 47 ? 22.982 23.037 16.193 1.00 32.57 28 ALA B O 1
ATOM 3157 N N . ALA B 1 48 ? 24.154 22.154 17.913 1.00 32.22 29 ALA B N 1
ATOM 3158 C CA . ALA B 1 48 ? 24.060 23.334 18.781 1.00 33.85 29 ALA B CA 1
ATOM 3159 C C . ALA B 1 48 ? 24.760 24.566 18.209 1.00 35.53 29 ALA B C 1
ATOM 3160 O O . ALA B 1 48 ? 24.340 25.697 18.465 1.00 37.17 29 ALA B O 1
ATOM 3162 N N . GLU B 1 49 ? 25.828 24.346 17.445 1.00 35.64 30 GLU B N 1
ATOM 3163 C CA . GLU B 1 49 ? 26.549 25.443 16.797 1.00 37.39 30 GLU B CA 1
ATOM 3164 C C . GLU B 1 49 ? 26.050 25.695 15.371 1.00 37.42 30 GLU B C 1
ATOM 3165 O O . GLU B 1 49 ? 26.531 26.607 14.695 1.00 38.91 30 GLU B O 1
ATOM 3171 N N . ASP B 1 50 ? 25.081 24.887 14.934 1.00 35.91 31 ASP B N 1
ATOM 3172 C CA . ASP B 1 50 ? 24.531 24.943 13.572 1.00 36.03 31 ASP B CA 1
ATOM 3173 C C . ASP B 1 50 ? 25.650 24.821 12.530 1.00 36.44 31 ASP B C 1
ATOM 3174 O O . ASP B 1 50 ? 25.767 25.641 11.617 1.00 37.68 31 ASP B O 1
ATOM 3179 N N . ALA B 1 51 ? 26.463 23.779 12.686 1.00 35.55 32 ALA B N 1
ATOM 3180 C CA . ALA B 1 51 ? 27.660 23.575 11.874 1.00 36.26 32 ALA B CA 1
ATOM 3181 C C . ALA B 1 51 ? 27.365 23.207 10.423 1.00 36.29 32 ALA B C 1
ATOM 3182 O O . ALA B 1 51 ? 26.323 22.622 10.110 1.00 35.27 32 ALA B O 1
ATOM 3184 N N . MET B 1 52 ? 28.303 23.564 9.551 1.00 37.70 33 MET B N 1
ATOM 3185 C CA . MET B 1 52 ? 28.275 23.209 8.139 1.00 38.09 33 MET B CA 1
ATOM 3186 C C . MET B 1 52 ? 29.622 22.565 7.827 1.00 38.52 33 MET B C 1
ATOM 3187 O O . MET B 1 52 ? 30.624 23.256 7.630 1.00 40.18 33 MET B O 1
ATOM 3192 N N . VAL B 1 53 ? 29.640 21.234 7.804 1.00 37.12 34 VAL B N 1
ATOM 3193 C CA . VAL B 1 53 ? 30.895 20.482 7.760 1.00 37.54 34 VAL B CA 1
ATOM 3194 C C . VAL B 1 53 ? 31.110 19.784 6.420 1.00 37.98 34 VAL B C 1
ATOM 3195 O O . VAL B 1 53 ? 30.244 19.043 5.948 1.00 36.84 34 VAL B O 1
ATOM 3199 N N . TRP B 1 54 ? 32.269 20.036 5.814 1.00 39.60 35 TRP B N 1
ATOM 3200 C CA . TRP B 1 54 ? 32.670 19.351 4.591 1.00 40.44 35 TRP B CA 1
ATOM 3201 C C . TRP B 1 54 ? 33.378 18.041 4.920 1.00 40.31 35 TRP B C 1
ATOM 3202 O O . TRP B 1 54 ? 34.263 17.999 5.780 1.00 40.74 35 TRP B O 1
ATOM 3213 N N . SER B 1 55 ? 32.970 16.975 4.238 1.00 39.71 36 SER B N 1
ATOM 3214 C CA . SER B 1 55 ? 33.658 15.695 4.321 1.00 40.18 36 SER B CA 1
ATOM 3215 C C . SER B 1 55 ? 34.436 15.439 3.037 1.00 42.32 36 SER B C 1
ATOM 3216 O O . SER B 1 55 ? 33.910 15.612 1.937 1.00 42.55 36 SER B O 1
ATOM 3219 N N . ASP B 1 56 ? 35.694 15.038 3.194 1.00 44.09 37 ASP B N 1
ATOM 3220 C CA . ASP B 1 56 ? 36.556 14.687 2.071 1.00 46.58 37 ASP B CA 1
ATOM 3221 C C . ASP B 1 56 ? 36.169 13.318 1.503 1.00 46.45 37 ASP B C 1
ATOM 3222 O O . ASP B 1 56 ? 35.535 12.521 2.202 1.00 44.83 37 ASP B O 1
ATOM 3227 N N . PRO B 1 57 ? 36.534 13.045 0.231 1.00 48.39 38 PRO B N 1
ATOM 3228 C CA . PRO B 1 57 ? 36.257 11.754 -0.406 1.00 48.80 38 PRO B CA 1
ATOM 3229 C C . PRO B 1 57 ? 36.797 10.552 0.371 1.00 49.31 38 PRO B C 1
ATOM 3230 O O . PRO B 1 57 ? 37.816 10.657 1.059 1.00 50.49 38 PRO B O 1
ATOM 3234 N N . GLY B 1 58 ? 36.105 9.424 0.246 1.00 48.55 39 GLY B N 1
ATOM 3235 C CA . GLY B 1 58 ? 36.459 8.191 0.943 1.00 49.16 39 GLY B CA 1
ATOM 3236 C C . GLY B 1 58 ? 35.283 7.236 0.916 1.00 47.61 39 GLY B C 1
ATOM 3237 O O . GLY B 1 58 ? 35.231 6.326 0.086 1.00 49.06 39 GLY B O 1
ATOM 3238 N N . SER B 1 59 ? 34.338 7.451 1.830 1.00 44.85 40 SER B N 1
ATOM 3239 C CA . SER B 1 59 ? 33.067 6.729 1.832 1.00 43.17 40 SER B CA 1
ATOM 3240 C C . SER B 1 59 ? 32.208 7.189 0.656 1.00 42.58 40 SER B C 1
ATOM 3241 O O . SER B 1 59 ? 31.434 6.411 0.096 1.00 42.55 40 SER B O 1
ATOM 3244 N N . SER B 1 60 ? 32.351 8.466 0.306 1.00 42.29 41 SER B N 1
ATOM 3245 C CA . SER B 1 60 ? 31.712 9.046 -0.869 1.00 42.21 41 SER B CA 1
ATOM 3246 C C . SER B 1 60 ? 32.766 9.333 -1.946 1.00 44.76 41 SER B C 1
ATOM 3247 O O . SER B 1 60 ? 33.913 9.645 -1.618 1.00 45.95 41 SER B O 1
ATOM 3250 N N . PRO B 1 61 ? 32.383 9.222 -3.234 1.00 45.71 42 PRO B N 1
ATOM 3251 C CA . PRO B 1 61 ? 33.348 9.390 -4.327 1.00 48.47 42 PRO B CA 1
ATOM 3252 C C . PRO B 1 61 ? 33.902 10.810 -4.504 1.00 49.03 42 PRO B C 1
ATOM 3253 O O . PRO B 1 61 ? 35.047 10.961 -4.936 1.00 51.41 42 PRO B O 1
ATOM 3257 N N . SER B 1 62 ? 33.113 11.832 -4.175 1.00 47.03 43 SER B N 1
ATOM 3258 C CA . SER B 1 62 ? 33.547 13.221 -4.380 1.00 47.76 43 SER B CA 1
ATOM 3259 C C . SER B 1 62 ? 33.335 14.146 -3.173 1.00 45.63 43 SER B C 1
ATOM 3260 O O . SER B 1 62 ? 33.533 15.362 -3.271 1.00 46.27 43 SER B O 1
ATOM 3263 N N . GLY B 1 63 ? 32.951 13.569 -2.038 1.00 43.36 44 GLY B N 1
ATOM 3264 C CA . GLY B 1 63 ? 32.735 14.340 -0.814 1.00 41.27 44 GLY B CA 1
ATOM 3265 C C . GLY B 1 63 ? 31.338 14.921 -0.704 1.00 39.21 44 GLY B C 1
ATOM 3266 O O . GLY B 1 63 ? 30.557 14.869 -1.657 1.00 39.45 44 GLY B O 1
ATOM 3267 N N . PHE B 1 64 ? 31.025 15.474 0.467 1.00 39.68 45 PHE B N 1
ATOM 3268 C CA . PHE B 1 64 ? 29.704 16.045 0.739 1.00 37.69 45 PHE B CA 1
ATOM 3269 C C . PHE B 1 64 ? 29.721 17.030 1.905 1.00 37.11 45 PHE B C 1
ATOM 3270 O O . PHE B 1 64 ? 30.540 16.913 2.820 1.00 37.00 45 PHE B O 1
ATOM 3278 N N . TRP B 1 65 ? 28.810 18.000 1.859 1.00 36.82 46 TRP B N 1
ATOM 3279 C CA . TRP B 1 65 ? 28.561 18.887 2.991 1.00 36.20 46 TRP B CA 1
ATOM 3280 C C . TRP B 1 65 ? 27.513 18.269 3.910 1.00 33.50 46 TRP B C 1
ATOM 3281 O O . TRP B 1 65 ? 26.712 17.439 3.474 1.00 32.15 46 TRP B O 1
ATOM 3292 N N . SER B 1 66 ? 27.526 18.676 5.178 1.00 32.82 47 SER B N 1
ATOM 3293 C CA . SER B 1 66 ? 26.591 18.154 6.172 1.00 30.66 47 SER B CA 1
ATOM 3294 C C . SER B 1 66 ? 26.006 19.242 7.070 1.00 30.69 47 SER B C 1
ATOM 3295 O O . SER B 1 66 ? 26.718 20.145 7.516 1.00 31.93 47 SER B O 1
ATOM 3298 N N . VAL B 1 67 ? 24.703 19.139 7.322 1.00 29.35 48 VAL B N 1
ATOM 3299 C CA . VAL B 1 67 ? 24.000 19.998 8.277 1.00 29.31 48 VAL B CA 1
ATOM 3300 C C . VAL B 1 67 ? 23.450 19.147 9.424 1.00 27.57 48 VAL B C 1
ATOM 3301 O O . VAL B 1 67 ? 23.229 17.945 9.259 1.00 26.23 48 VAL B O 1
ATOM 3305 N N . PHE B 1 68 ? 23.233 19.768 10.582 1.00 27.80 49 PHE B N 1
ATOM 3306 C CA . PHE B 1 68 ? 22.937 19.016 11.803 1.00 26.62 49 PHE B CA 1
ATOM 3307 C C . PHE B 1 68 ? 21.769 19.553 12.622 1.00 26.64 49 PHE B C 1
ATOM 3308 O O . PHE B 1 68 ? 21.008 18.776 13.198 1.00 25.48 49 PHE B O 1
ATOM 3316 N N . SER B 1 69 ? 21.632 20.875 12.677 1.00 28.20 50 SER B N 1
ATOM 3317 C CA . SER B 1 69 ? 20.556 21.502 13.445 1.00 28.77 50 SER B CA 1
ATOM 3318 C C . SER B 1 69 ? 19.185 21.200 12.839 1.00 28.16 50 SER B C 1
ATOM 3319 O O . SER B 1 69 ? 19.081 20.865 11.656 1.00 27.73 50 SER B O 1
ATOM 3322 N N . HIS B 1 70 ? 18.143 21.319 13.657 1.00 28.35 51 HIS B N 1
ATOM 3323 C CA . HIS B 1 70 ? 16.771 21.069 13.219 1.00 28.39 51 HIS B CA 1
ATOM 3324 C C . HIS B 1 70 ? 16.348 22.019 12.094 1.00 29.76 51 HIS B C 1
ATOM 3325 O O . HIS B 1 70 ? 15.724 21.592 11.120 1.00 29.25 51 HIS B O 1
ATOM 3332 N N . ARG B 1 71 ? 16.703 23.297 12.227 1.00 31.67 52 ARG B N 1
ATOM 3333 C CA . ARG B 1 71 ? 16.340 24.310 11.232 1.00 33.49 52 ARG B CA 1
ATOM 3334 C C . ARG B 1 71 ? 17.098 24.156 9.907 1.00 33.51 52 ARG B C 1
ATOM 3335 O O . ARG B 1 71 ? 16.522 24.357 8.841 1.00 34.12 52 ARG B O 1
ATOM 3343 N N . ALA B 1 72 ? 18.378 23.791 9.980 1.00 33.15 53 ALA B N 1
ATOM 3344 C CA . ALA B 1 72 ? 19.203 23.624 8.781 1.00 33.50 53 ALA B CA 1
ATOM 3345 C C . ALA B 1 72 ? 18.785 22.403 7.963 1.00 32.00 53 ALA B C 1
ATOM 3346 O O . ALA B 1 72 ? 18.786 22.445 6.731 1.00 32.56 53 ALA B O 1
ATOM 3348 N N . CYS B 1 73 ? 18.427 21.325 8.657 1.00 30.25 54 CYS B N 1
ATOM 3349 C CA . CYS B 1 73 ? 17.975 20.099 8.007 1.00 29.01 54 CYS B CA 1
ATOM 3350 C C . CYS B 1 73 ? 16.637 20.297 7.294 1.00 29.47 54 CYS B C 1
ATOM 3351 O O . CYS B 1 73 ? 16.461 19.832 6.169 1.00 29.34 54 CYS B O 1
ATOM 3354 N N . ALA B 1 74 ? 15.711 20.999 7.948 1.00 30.27 55 ALA B N 1
ATOM 3355 C CA . ALA B 1 74 ? 14.393 21.285 7.377 1.00 31.15 55 ALA B CA 1
ATOM 3356 C C . ALA B 1 74 ? 14.472 22.224 6.173 1.00 33.20 55 ALA B C 1
ATOM 3357 O O . ALA B 1 74 ? 13.705 22.078 5.219 1.00 33.53 55 ALA B O 1
ATOM 3359 N N . ALA B 1 75 ? 15.399 23.181 6.228 1.00 34.77 56 ALA B N 1
ATOM 3360 C CA . ALA B 1 75 ? 15.622 24.128 5.134 1.00 37.13 56 ALA B CA 1
ATOM 3361 C C . ALA B 1 75 ? 16.160 23.438 3.881 1.00 36.99 56 ALA B C 1
ATOM 3362 O O . ALA B 1 75 ? 15.723 23.732 2.770 1.00 38.27 56 ALA B O 1
ATOM 3364 N N . VAL B 1 76 ? 17.105 22.520 4.076 1.00 35.84 57 VAL B N 1
ATOM 3365 C CA . VAL B 1 76 ? 17.702 21.739 2.989 1.00 35.87 57 VAL B CA 1
ATOM 3366 C C . VAL B 1 76 ? 16.675 20.812 2.326 1.00 34.94 57 VAL B C 1
ATOM 3367 O O . VAL B 1 76 ? 16.739 20.562 1.118 1.00 35.68 57 VAL B O 1
ATOM 3371 N N . LEU B 1 77 ? 15.723 20.325 3.118 1.00 33.62 58 LEU B N 1
ATOM 3372 C CA . LEU B 1 77 ? 14.702 19.401 2.625 1.00 32.82 58 LEU B CA 1
ATOM 3373 C C . LEU B 1 77 ? 13.389 20.088 2.234 1.00 34.10 58 LEU B C 1
ATOM 3374 O O . LEU B 1 77 ? 12.441 19.421 1.810 1.00 33.53 58 LEU B O 1
ATOM 3379 N N . ALA B 1 78 ? 13.344 21.413 2.370 1.00 36.05 59 ALA B N 1
ATOM 3380 C CA . ALA B 1 78 ? 12.153 22.198 2.029 1.00 37.81 59 ALA B CA 1
ATOM 3381 C C . ALA B 1 78 ? 11.801 22.082 0.542 1.00 38.96 59 ALA B C 1
ATOM 3382 O O . ALA B 1 78 ? 12.699 21.968 -0.295 1.00 39.45 59 ALA B O 1
ATOM 3384 N N . PRO B 1 79 ? 10.492 22.094 0.212 1.00 39.67 60 PRO B N 1
ATOM 3385 C CA . PRO B 1 79 ? 10.014 22.020 -1.177 1.00 41.02 60 PRO B CA 1
ATOM 3386 C C . PRO B 1 79 ? 10.564 23.101 -2.113 1.00 43.91 60 PRO B C 1
ATOM 3387 O O . PRO B 1 79 ? 10.777 22.834 -3.298 1.00 44.79 60 PRO B O 1
ATOM 3391 N N . SER B 1 80 ? 10.791 24.304 -1.589 1.00 45.62 61 SER B N 1
ATOM 3392 C CA . SER B 1 80 ? 11.278 25.417 -2.407 1.00 48.73 61 SER B CA 1
ATOM 3393 C C . SER B 1 80 ? 12.804 25.426 -2.547 1.00 48.79 61 SER B C 1
ATOM 3394 O O . SER B 1 80 ? 13.354 26.189 -3.346 1.00 51.37 61 SER B O 1
ATOM 3397 N N . ALA B 1 81 ? 13.476 24.577 -1.773 1.00 46.26 62 ALA B N 1
ATOM 3398 C CA . ALA B 1 81 ? 14.935 24.474 -1.807 1.00 46.12 62 ALA B CA 1
ATOM 3399 C C . ALA B 1 81 ? 15.415 23.799 -3.094 1.00 46.50 62 ALA B C 1
ATOM 3400 O O . ALA B 1 81 ? 14.872 22.764 -3.491 1.00 45.06 62 ALA B O 1
ATOM 3402 N N . PRO B 1 82 ? 16.436 24.385 -3.750 1.00 48.53 63 PRO B N 1
ATOM 3403 C CA . PRO B 1 82 ? 16.941 23.863 -5.019 1.00 49.47 63 PRO B CA 1
ATOM 3404 C C . PRO B 1 82 ? 17.874 22.663 -4.830 1.00 47.36 63 PRO B C 1
ATOM 3405 O O . PRO B 1 82 ? 19.083 22.765 -5.059 1.00 48.55 63 PRO B O 1
ATOM 3409 N N . LEU B 1 83 ? 17.305 21.538 -4.410 1.00 44.56 64 LEU B N 1
ATOM 3410 C CA . LEU B 1 83 ? 18.055 20.292 -4.253 1.00 42.72 64 LEU B CA 1
ATOM 3411 C C . LEU B 1 83 ? 17.236 19.109 -4.769 1.00 41.37 64 LEU B C 1
ATOM 3412 O O . LEU B 1 83 ? 16.006 19.169 -4.802 1.00 40.91 64 LEU B O 1
ATOM 3417 N N . THR B 1 84 ? 17.924 18.043 -5.177 1.00 40.86 65 THR B N 1
ATOM 3418 C CA . THR B 1 84 ? 17.268 16.892 -5.799 1.00 39.94 65 THR B CA 1
ATOM 3419 C C . THR B 1 84 ? 17.698 15.535 -5.230 1.00 37.82 65 THR B C 1
ATOM 3420 O O . THR B 1 84 ? 18.810 15.383 -4.717 1.00 37.47 65 THR B O 1
ATOM 3424 N N . SER B 1 85 ? 16.794 14.562 -5.340 1.00 36.52 66 SER B N 1
ATOM 3425 C CA . SER B 1 85 ? 17.058 13.177 -4.958 1.00 34.93 66 SER B CA 1
ATOM 3426 C C . SER B 1 85 ? 17.306 12.290 -6.182 1.00 36.16 66 SER B C 1
ATOM 3427 O O . SER B 1 85 ? 17.551 11.088 -6.040 1.00 35.18 66 SER B O 1
ATOM 3430 N N . GLU B 1 86 ? 17.256 12.897 -7.371 1.00 38.45 67 GLU B N 1
ATOM 3431 C CA . GLU B 1 86 ? 17.358 12.193 -8.658 1.00 40.13 67 GLU B CA 1
ATOM 3432 C C . GLU B 1 86 ? 18.604 11.328 -8.832 1.00 40.61 67 GLU B C 1
ATOM 3433 O O . GLU B 1 86 ? 18.556 10.294 -9.501 1.00 41.04 67 GLU B O 1
ATOM 3439 N N . TYR B 1 87 ? 19.716 11.764 -8.247 1.00 40.79 68 TYR B N 1
ATOM 3440 C CA . TYR B 1 87 ? 20.991 11.069 -8.397 1.00 41.60 68 TYR B CA 1
ATOM 3441 C C . TYR B 1 87 ? 21.249 10.102 -7.246 1.00 39.34 68 TYR B C 1
ATOM 3442 O O . TYR B 1 87 ? 22.250 9.381 -7.241 1.00 39.91 68 TYR B O 1
ATOM 3451 N N . GLY B 1 88 ? 20.333 10.087 -6.280 1.00 36.91 69 GLY B N 1
ATOM 3452 C CA . GLY B 1 88 ? 20.481 9.284 -5.071 1.00 34.85 69 GLY B CA 1
ATOM 3453 C C . GLY B 1 88 ? 20.222 10.108 -3.825 1.00 33.36 69 GLY B C 1
ATOM 3454 O O . GLY B 1 88 ? 20.380 11.329 -3.835 1.00 34.13 69 GLY B O 1
ATOM 3455 N N . MET B 1 89 ? 19.821 9.442 -2.747 1.00 31.36 70 MET B N 1
ATOM 3456 C CA . MET B 1 89 ? 19.554 10.133 -1.485 1.00 30.15 70 MET B CA 1
ATOM 3457 C C . MET B 1 89 ? 20.366 9.593 -0.304 1.00 29.37 70 MET B C 1
ATOM 3458 O O . MET B 1 89 ? 20.021 9.821 0.857 1.00 28.04 70 MET B O 1
ATOM 3463 N N . MET B 1 90 ? 21.452 8.888 -0.616 1.00 30.43 71 MET B N 1
ATOM 3464 C CA . MET B 1 90 ? 22.367 8.366 0.397 1.00 30.36 71 MET B CA 1
ATOM 3465 C C . MET B 1 90 ? 23.828 8.634 0.031 1.00 31.96 71 MET B C 1
ATOM 3466 O O . MET B 1 90 ? 24.175 8.733 -1.148 1.00 33.52 71 MET B O 1
ATOM 3471 N N . ILE B 1 91 ? 24.669 8.757 1.058 1.00 31.73 72 ILE B N 1
ATOM 3472 C CA . ILE B 1 91 ? 26.118 8.898 0.898 1.00 33.54 72 ILE B CA 1
ATOM 3473 C C . ILE B 1 91 ? 26.665 7.739 0.064 1.00 34.86 72 ILE B C 1
ATOM 3474 O O . ILE B 1 91 ? 26.377 6.572 0.338 1.00 34.02 72 ILE B O 1
ATOM 3479 N N . GLY B 1 92 ? 27.444 8.081 -0.958 1.00 37.22 73 GLY B N 1
ATOM 3480 C CA . GLY B 1 92 ? 27.932 7.110 -1.931 1.00 39.05 73 GLY B CA 1
ATOM 3481 C C . GLY B 1 92 ? 27.505 7.487 -3.338 1.00 40.51 73 GLY B C 1
ATOM 3482 O O . GLY B 1 92 ? 28.168 7.125 -4.313 1.00 42.64 73 GLY B O 1
ATOM 3483 N N . PHE B 1 93 ? 26.391 8.212 -3.437 1.00 39.54 74 PHE B N 1
ATOM 3484 C CA . PHE B 1 93 ? 25.880 8.701 -4.716 1.00 41.02 74 PHE B CA 1
ATOM 3485 C C . PHE B 1 93 ? 25.999 10.221 -4.829 1.00 42.17 74 PHE B C 1
ATOM 3486 O O . PHE B 1 93 ? 25.882 10.940 -3.833 1.00 40.95 74 PHE B O 1
ATOM 3494 N N . ASP B 1 94 ? 26.240 10.693 -6.052 1.00 44.81 75 ASP B N 1
ATOM 3495 C CA . ASP B 1 94 ? 26.185 12.121 -6.382 1.00 46.43 75 ASP B CA 1
ATOM 3496 C C . ASP B 1 94 ? 25.853 12.332 -7.864 1.00 48.77 75 ASP B C 1
ATOM 3497 O O . ASP B 1 94 ? 25.428 11.397 -8.544 1.00 48.90 75 ASP B O 1
ATOM 3502 N N . ARG B 1 95 ? 26.037 13.557 -8.355 1.00 50.95 76 ARG B N 1
ATOM 3503 C CA . ARG B 1 95 ? 25.723 13.896 -9.745 1.00 53.59 76 ARG B CA 1
ATOM 3504 C C . ARG B 1 95 ? 26.586 13.113 -10.739 1.00 56.08 76 ARG B C 1
ATOM 3505 O O . ARG B 1 95 ? 26.087 12.637 -11.761 1.00 57.16 76 ARG B O 1
ATOM 3513 N N . ASP B 1 96 ? 27.874 12.980 -10.425 1.00 57.21 77 ASP B N 1
ATOM 3514 C CA . ASP B 1 96 ? 28.824 12.265 -11.279 1.00 59.91 77 ASP B CA 1
ATOM 3515 C C . ASP B 1 96 ? 28.815 10.753 -11.042 1.00 58.40 77 ASP B C 1
ATOM 3516 O O . ASP B 1 96 ? 29.340 9.990 -11.856 1.00 60.50 77 ASP B O 1
ATOM 3521 N N . HIS B 1 97 ? 28.223 10.330 -9.926 1.00 54.99 78 HIS B N 1
ATOM 3522 C CA . HIS B 1 97 ? 28.108 8.912 -9.586 1.00 53.43 78 HIS B CA 1
ATOM 3523 C C . HIS B 1 97 ? 26.671 8.599 -9.157 1.00 50.39 78 HIS B C 1
ATOM 3524 O O . HIS B 1 97 ? 26.401 8.414 -7.967 1.00 47.88 78 HIS B O 1
ATOM 3531 N N . PRO B 1 98 ? 25.743 8.536 -10.131 1.00 50.75 79 PRO B N 1
ATOM 3532 C CA . PRO B 1 98 ? 24.315 8.487 -9.821 1.00 48.24 79 PRO B CA 1
ATOM 3533 C C . PRO B 1 98 ? 23.792 7.107 -9.420 1.00 46.36 79 PRO B C 1
ATOM 3534 O O . PRO B 1 98 ? 24.381 6.083 -9.773 1.00 47.52 79 PRO B O 1
ATOM 3538 N N . ASP B 1 99 ? 22.689 7.107 -8.678 1.00 43.73 80 ASP B N 1
ATOM 3539 C CA . ASP B 1 99 ? 21.968 5.893 -8.316 1.00 42.04 80 ASP B CA 1
ATOM 3540 C C . ASP B 1 99 ? 21.330 5.300 -9.571 1.00 43.22 80 ASP B C 1
ATOM 3541 O O . ASP B 1 99 ? 20.650 6.008 -10.316 1.00 43.89 80 ASP B O 1
ATOM 3546 N N . ASN B 1 100 ? 21.558 4.005 -9.796 1.00 43.78 81 ASN B N 1
ATOM 3547 C CA . ASN B 1 100 ? 20.976 3.283 -10.936 1.00 45.08 81 ASN B CA 1
ATOM 3548 C C . ASN B 1 100 ? 19.447 3.334 -10.975 1.00 43.32 81 ASN B C 1
ATOM 3549 O O . ASN B 1 100 ? 18.842 3.207 -12.042 1.00 44.55 81 ASN B O 1
ATOM 3554 N N . SER B 1 101 ? 18.836 3.518 -9.806 1.00 40.64 82 SER B N 1
ATOM 3555 C CA . SER B 1 101 ? 17.380 3.585 -9.677 1.00 39.01 82 SER B CA 1
ATOM 3556 C C . SER B 1 101 ? 16.825 4.994 -9.897 1.00 39.00 82 SER B C 1
ATOM 3557 O O . SER B 1 101 ? 15.608 5.195 -9.870 1.00 38.17 82 SER B O 1
ATOM 3560 N N . GLY B 1 102 ? 17.719 5.959 -10.110 1.00 40.10 83 GLY B N 1
ATOM 3561 C CA . GLY B 1 102 ? 17.348 7.368 -10.257 1.00 40.32 83 GLY B CA 1
ATOM 3562 C C . GLY B 1 102 ? 16.316 7.639 -11.337 1.00 41.41 83 GLY B C 1
ATOM 3563 O O . GLY B 1 102 ? 16.485 7.227 -12.487 1.00 43.38 83 GLY B O 1
ATOM 3564 N N . GLY B 1 103 ? 15.244 8.330 -10.956 1.00 40.25 84 GLY B N 1
ATOM 3565 C CA . GLY B 1 103 ? 14.145 8.644 -11.870 1.00 41.27 84 GLY B CA 1
ATOM 3566 C C . GLY B 1 103 ? 13.153 7.510 -12.068 1.00 40.38 84 GLY B C 1
ATOM 3567 O O . GLY B 1 103 ? 12.128 7.685 -12.730 1.00 41.14 84 GLY B O 1
ATOM 3568 N N . ARG B 1 104 ? 13.457 6.348 -11.490 1.00 38.89 85 ARG B N 1
ATOM 3569 C CA . ARG B 1 104 ? 12.614 5.161 -11.612 1.00 38.12 85 ARG B CA 1
ATOM 3570 C C . ARG B 1 104 ? 11.957 4.819 -10.276 1.00 35.36 85 ARG B C 1
ATOM 3571 O O . ARG B 1 104 ? 10.739 4.646 -10.201 1.00 34.59 85 ARG B O 1
ATOM 3579 N N . MET B 1 105 ? 12.775 4.715 -9.231 1.00 33.83 86 MET B N 1
ATOM 3580 C CA . MET B 1 105 ? 12.292 4.434 -7.884 1.00 31.51 86 MET B CA 1
ATOM 3581 C C . MET B 1 105 ? 11.824 5.726 -7.217 1.00 30.55 86 MET B C 1
ATOM 3582 O O . MET B 1 105 ? 12.510 6.748 -7.281 1.00 31.21 86 MET B O 1
ATOM 3587 N N . MET B 1 106 ? 10.658 5.661 -6.576 1.00 29.09 87 MET B N 1
ATOM 3588 C CA . MET B 1 106 ? 10.004 6.826 -5.970 1.00 28.53 87 MET B CA 1
ATOM 3589 C C . MET B 1 106 ? 10.937 7.742 -5.170 1.00 28.07 87 MET B C 1
ATOM 3590 O O . MET B 1 106 ? 10.968 8.954 -5.401 1.00 28.93 87 MET B O 1
ATOM 3595 N N . VAL B 1 107 ? 11.688 7.152 -4.239 1.00 26.72 88 VAL B N 1
ATOM 3596 C CA . VAL B 1 107 ? 12.542 7.905 -3.313 1.00 26.15 88 VAL B CA 1
ATOM 3597 C C . VAL B 1 107 ? 13.727 8.596 -4.009 1.00 27.56 88 VAL B C 1
ATOM 3598 O O . VAL B 1 107 ? 14.318 9.530 -3.460 1.00 27.55 88 VAL B O 1
ATOM 3602 N N . VAL B 1 108 ? 14.058 8.143 -5.217 1.00 28.99 89 VAL B N 1
ATOM 3603 C CA . VAL B 1 108 ? 15.099 8.787 -6.025 1.00 30.93 89 VAL B CA 1
ATOM 3604 C C . VAL B 1 108 ? 14.561 9.359 -7.344 1.00 32.96 89 VAL B C 1
ATOM 3605 O O . VAL B 1 108 ? 15.277 9.420 -8.347 1.00 34.73 89 VAL B O 1
ATOM 3609 N N . SER B 1 109 ? 13.297 9.774 -7.331 1.00 32.90 90 SER B N 1
ATOM 3610 C CA . SER B 1 109 ? 12.682 10.420 -8.489 1.00 35.25 90 SER B CA 1
ATOM 3611 C C . SER B 1 109 ? 12.078 11.765 -8.097 1.00 35.63 90 SER B C 1
ATOM 3612 O O . SER B 1 109 ? 11.818 12.017 -6.919 1.00 34.13 90 SER B O 1
ATOM 3615 N N . GLU B 1 110 ? 11.868 12.628 -9.086 1.00 38.03 91 GLU B N 1
ATOM 3616 C CA . GLU B 1 110 ? 11.311 13.959 -8.849 1.00 39.10 91 GLU B CA 1
ATOM 3617 C C . GLU B 1 110 ? 10.187 14.269 -9.833 1.00 40.92 91 GLU B C 1
ATOM 3618 O O . GLU B 1 110 ? 9.909 13.479 -10.741 1.00 41.37 91 GLU B O 1
ATOM 3624 N N . HIS B 1 111 ? 9.540 15.417 -9.627 1.00 42.19 92 HIS B N 1
ATOM 3625 C CA . HIS B 1 111 ? 8.517 15.957 -10.532 1.00 44.56 92 HIS B CA 1
ATOM 3626 C C . HIS B 1 111 ? 7.339 14.996 -10.752 1.00 43.82 92 HIS B C 1
ATOM 3627 O O . HIS B 1 111 ? 6.882 14.355 -9.801 1.00 41.65 92 HIS B O 1
ATOM 3634 N N . GLU B 1 112 ? 6.857 14.896 -11.992 1.00 45.84 93 GLU B N 1
ATOM 3635 C CA . GLU B 1 112 ? 5.657 14.104 -12.296 1.00 45.59 93 GLU B CA 1
ATOM 3636 C C . GLU B 1 112 ? 5.794 12.606 -12.006 1.00 43.25 93 GLU B C 1
ATOM 3637 O O . GLU B 1 112 ? 4.850 11.988 -11.516 1.00 41.95 93 GLU B O 1
ATOM 3643 N N . GLN B 1 113 ? 6.961 12.035 -12.302 1.00 42.92 94 GLN B N 1
ATOM 3644 C CA . GLN B 1 113 ? 7.225 10.622 -12.017 1.00 41.04 94 GLN B CA 1
ATOM 3645 C C . GLN B 1 113 ? 7.095 10.325 -10.520 1.00 38.09 94 GLN B C 1
ATOM 3646 O O . GLN B 1 113 ? 6.501 9.317 -10.131 1.00 36.63 94 GLN B O 1
ATOM 3652 N N . HIS B 1 114 ? 7.643 11.217 -9.696 1.00 37.23 95 HIS B N 1
ATOM 3653 C CA . HIS B 1 114 ? 7.566 11.095 -8.242 1.00 34.81 95 HIS B CA 1
ATOM 3654 C C . HIS B 1 114 ? 6.132 11.229 -7.735 1.00 34.32 95 HIS B C 1
ATOM 3655 O O . HIS B 1 114 ? 5.698 10.464 -6.870 1.00 32.53 95 HIS B O 1
ATOM 3662 N N . ARG B 1 115 ? 5.404 12.202 -8.279 1.00 35.96 96 ARG B N 1
ATOM 3663 C CA . ARG B 1 115 ? 4.019 12.437 -7.885 1.00 36.04 96 ARG B CA 1
ATOM 3664 C C . ARG B 1 115 ? 3.118 11.276 -8.316 1.00 35.45 96 ARG B C 1
ATOM 3665 O O . ARG B 1 115 ? 2.244 10.852 -7.559 1.00 34.29 96 ARG B O 1
ATOM 3673 N N . LYS B 1 116 ? 3.354 10.766 -9.525 1.00 36.17 97 LYS B N 1
ATOM 3674 C CA . LYS B 1 116 ? 2.647 9.599 -10.056 1.00 36.01 97 LYS B CA 1
ATOM 3675 C C . LYS B 1 116 ? 2.792 8.388 -9.133 1.00 33.47 97 LYS B C 1
ATOM 3676 O O . LYS B 1 116 ? 1.808 7.709 -8.830 1.00 32.78 97 LYS B O 1
ATOM 3682 N N . LEU B 1 117 ? 4.023 8.135 -8.692 1.00 32.01 98 LEU B N 1
ATOM 3683 C CA . LEU B 1 117 ? 4.334 6.974 -7.859 1.00 30.00 98 LEU B CA 1
ATOM 3684 C C . LEU B 1 117 ? 3.768 7.085 -6.445 1.00 28.54 98 LEU B C 1
ATOM 3685 O O . LEU B 1 117 ? 3.276 6.098 -5.896 1.00 27.48 98 LEU B O 1
ATOM 3690 N N . ARG B 1 118 ? 3.833 8.283 -5.864 1.00 28.49 99 ARG B N 1
ATOM 3691 C CA . ARG B 1 118 ? 3.186 8.550 -4.578 1.00 27.76 99 ARG B CA 1
ATOM 3692 C C . ARG B 1 118 ? 1.671 8.362 -4.672 1.00 28.48 99 ARG B C 1
ATOM 3693 O O . ARG B 1 118 ? 1.051 7.859 -3.738 1.00 27.60 99 ARG B O 1
ATOM 3701 N N . LYS B 1 119 ? 1.087 8.758 -5.804 1.00 30.23 100 LYS B N 1
ATOM 3702 C CA . LYS B 1 119 ? -0.349 8.593 -6.047 1.00 31.38 100 LYS B CA 1
ATOM 3703 C C . LYS B 1 119 ? -0.778 7.128 -6.155 1.00 30.76 100 LYS B C 1
ATOM 3704 O O . LYS B 1 119 ? -1.872 6.767 -5.718 1.00 30.69 100 LYS B O 1
ATOM 3710 N N . LEU B 1 120 ? 0.078 6.296 -6.742 1.00 30.36 101 LEU B N 1
ATOM 3711 C CA . LEU B 1 120 ? -0.216 4.870 -6.894 1.00 30.19 101 LEU B CA 1
ATOM 3712 C C . LEU B 1 120 ? -0.036 4.089 -5.593 1.00 28.64 101 LEU B C 1
ATOM 3713 O O . LEU B 1 120 ? -0.894 3.289 -5.221 1.00 28.44 101 LEU B O 1
ATOM 3718 N N . VAL B 1 121 ? 1.080 4.336 -4.910 1.00 27.72 102 VAL B N 1
ATOM 3719 C CA . VAL B 1 121 ? 1.461 3.585 -3.711 1.00 26.51 102 VAL B CA 1
ATOM 3720 C C . VAL B 1 121 ? 0.763 4.123 -2.458 1.00 26.38 102 VAL B C 1
ATOM 3721 O O . VAL B 1 121 ? 0.371 3.353 -1.581 1.00 25.77 102 VAL B O 1
ATOM 3725 N N . GLY B 1 122 ? 0.601 5.445 -2.401 1.00 27.27 103 GLY B N 1
ATOM 3726 C CA . GLY B 1 122 ? 0.015 6.147 -1.253 1.00 27.74 103 GLY B CA 1
ATOM 3727 C C . GLY B 1 122 ? -1.226 5.583 -0.571 1.00 28.46 103 GLY B C 1
ATOM 3728 O O . GLY B 1 122 ? -1.228 5.431 0.655 1.00 27.80 103 GLY B O 1
ATOM 3729 N N . PRO B 1 123 ? -2.292 5.281 -1.345 1.00 29.94 104 PRO B N 1
ATOM 3730 C CA . PRO B 1 123 ? -3.532 4.767 -0.746 1.00 31.00 104 PRO B CA 1
ATOM 3731 C C . PRO B 1 123 ? -3.356 3.433 -0.011 1.00 30.53 104 PRO B C 1
ATOM 3732 O O . PRO B 1 123 ? -4.150 3.111 0.875 1.00 31.05 104 PRO B O 1
ATOM 3736 N N . LEU B 1 124 ? -2.323 2.677 -0.379 1.00 30.00 105 LEU B N 1
ATOM 3737 C CA . LEU B 1 124 ? -2.003 1.407 0.278 1.00 29.88 105 LEU B CA 1
ATOM 3738 C C . LEU B 1 124 ? -1.298 1.606 1.621 1.00 29.26 105 LEU B C 1
ATOM 3739 O O . LEU B 1 124 ? -1.229 0.683 2.437 1.00 28.86 105 LEU B O 1
ATOM 3744 N N . LEU B 1 125 ? -0.775 2.812 1.836 1.00 29.38 106 LEU B N 1
ATOM 3745 C CA . LEU B 1 125 ? -0.064 3.153 3.066 1.00 29.17 106 LEU B CA 1
ATOM 3746 C C . LEU B 1 125 ? -0.806 4.232 3.853 1.00 30.31 106 LEU B C 1
ATOM 3747 O O . LEU B 1 125 ? -0.285 4.763 4.835 1.00 30.12 106 LEU B O 1
ATOM 3752 N N . SER B 1 126 ? -2.026 4.543 3.420 1.00 32.07 107 SER B N 1
ATOM 3753 C CA . SER B 1 126 ? -2.840 5.588 4.040 1.00 33.76 107 SER B CA 1
ATOM 3754 C C . SER B 1 126 ? -3.236 5.230 5.471 1.00 34.41 107 SER B C 1
ATOM 3755 O O . SER B 1 126 ? -3.102 4.077 5.890 1.00 33.98 107 SER B O 1
ATOM 3758 N N . ARG B 1 127 ? -3.724 6.224 6.210 1.00 35.86 108 ARG B N 1
ATOM 3759 C CA . ARG B 1 127 ? -4.161 6.029 7.591 1.00 36.97 108 ARG B CA 1
ATOM 3760 C C . ARG B 1 127 ? -5.283 4.994 7.672 1.00 37.83 108 ARG B C 1
ATOM 3761 O O . ARG B 1 127 ? -5.326 4.192 8.606 1.00 37.95 108 ARG B O 1
ATOM 3769 N N . ALA B 1 128 ? -6.176 5.016 6.682 1.00 38.71 109 ALA B N 1
ATOM 3770 C CA . ALA B 1 128 ? -7.264 4.043 6.574 1.00 39.75 109 ALA B CA 1
ATOM 3771 C C . ALA B 1 128 ? -6.739 2.629 6.327 1.00 38.55 109 ALA B C 1
ATOM 3772 O O . ALA B 1 128 ? -7.188 1.678 6.967 1.00 39.20 109 ALA B O 1
ATOM 3774 N N . ALA B 1 129 ? -5.788 2.498 5.403 1.00 37.06 110 ALA B N 1
ATOM 3775 C CA . ALA B 1 129 ? -5.156 1.208 5.114 1.00 36.05 110 ALA B CA 1
ATOM 3776 C C . ALA B 1 129 ? -4.356 0.706 6.313 1.00 35.24 110 ALA B C 1
ATOM 3777 O O . ALA B 1 129 ? -4.349 -0.491 6.604 1.00 35.42 110 ALA B O 1
ATOM 3779 N N . ALA B 1 130 ? -3.700 1.634 7.007 1.00 34.58 111 ALA B N 1
ATOM 3780 C CA . ALA B 1 130 ? -2.898 1.318 8.189 1.00 34.03 111 ALA B CA 1
ATOM 3781 C C . ALA B 1 130 ? -3.751 0.863 9.374 1.00 35.42 111 ALA B C 1
ATOM 3782 O O . ALA B 1 130 ? -3.298 0.064 10.197 1.00 35.32 111 ALA B O 1
ATOM 3784 N N . ARG B 1 131 ? -4.980 1.373 9.455 1.00 36.84 112 ARG B N 1
ATOM 3785 C CA . ARG B 1 131 ? -5.935 0.924 10.469 1.00 38.70 112 ARG B CA 1
ATOM 3786 C C . ARG B 1 131 ? -6.328 -0.536 10.256 1.00 38.90 112 ARG B C 1
ATOM 3787 O O . ARG B 1 131 ? -6.550 -1.269 11.219 1.00 39.95 112 ARG B O 1
ATOM 3795 N N . LYS B 1 132 ? -6.407 -0.947 8.992 1.00 38.19 113 LYS B N 1
ATOM 3796 C CA . LYS B 1 132 ? -6.650 -2.345 8.640 1.00 38.39 113 LYS B CA 1
ATOM 3797 C C . LYS B 1 132 ? -5.409 -3.203 8.899 1.00 37.00 113 LYS B C 1
ATOM 3798 O O . LYS B 1 132 ? -5.519 -4.338 9.364 1.00 37.88 113 LYS B O 1
ATOM 3804 N N . LEU B 1 133 ? -4.234 -2.648 8.604 1.00 34.99 114 LEU B N 1
ATOM 3805 C CA . LEU B 1 133 ? -2.961 -3.337 8.837 1.00 33.68 114 LEU B CA 1
ATOM 3806 C C . LEU B 1 133 ? -2.613 -3.438 10.327 1.00 33.95 114 LEU B C 1
ATOM 3807 O O . LEU B 1 133 ? -1.772 -4.251 10.718 1.00 33.72 114 LEU B O 1
ATOM 3812 N N . ALA B 1 134 ? -3.271 -2.615 11.145 1.00 34.45 115 ALA B N 1
ATOM 3813 C CA . ALA B 1 134 ? -3.099 -2.630 12.599 1.00 35.07 115 ALA B CA 1
ATOM 3814 C C . ALA B 1 134 ? -3.503 -3.972 13.214 1.00 36.43 115 ALA B C 1
ATOM 3815 O O . ALA B 1 134 ? -2.930 -4.397 14.219 1.00 36.72 115 ALA B O 1
ATOM 3817 N N . GLU B 1 135 ? -4.492 -4.624 12.604 1.00 37.33 116 GLU B N 1
ATOM 3818 C CA . GLU B 1 135 ? -4.936 -5.953 13.024 1.00 39.02 116 GLU B CA 1
ATOM 3819 C C . GLU B 1 135 ? -3.818 -6.988 12.923 1.00 38.16 116 GLU B C 1
ATOM 3820 O O . GLU B 1 135 ? -3.658 -7.821 13.815 1.00 39.33 116 GLU B O 1
ATOM 3826 N N . ARG B 1 136 ? -3.048 -6.916 11.838 1.00 36.25 117 ARG B N 1
ATOM 3827 C CA . ARG B 1 136 ? -1.926 -7.825 11.607 1.00 35.61 117 ARG B CA 1
ATOM 3828 C C . ARG B 1 136 ? -0.803 -7.639 12.633 1.00 34.99 117 ARG B C 1
ATOM 3829 O O . ARG B 1 136 ? -0.234 -8.621 13.115 1.00 35.73 117 ARG B O 1
ATOM 3837 N N . VAL B 1 137 ? -0.493 -6.384 12.958 1.00 33.66 118 VAL B N 1
ATOM 3838 C CA . VAL B 1 137 ? 0.521 -6.070 13.967 1.00 33.15 118 VAL B CA 1
ATOM 3839 C C . VAL B 1 137 ? 0.162 -6.707 15.313 1.00 35.01 118 VAL B C 1
ATOM 3840 O O . VAL B 1 137 ? 1.010 -7.332 15.949 1.00 35.32 118 VAL B O 1
ATOM 3844 N N . ARG B 1 138 ? -1.097 -6.553 15.723 1.00 36.41 119 ARG B N 1
ATOM 3845 C CA . ARG B 1 138 ? -1.595 -7.118 16.980 1.00 38.74 119 ARG B CA 1
ATOM 3846 C C . ARG B 1 138 ? -1.374 -8.629 17.045 1.00 39.94 119 ARG B C 1
ATOM 3847 O O . ARG B 1 138 ? -0.863 -9.143 18.043 1.00 41.08 119 ARG B O 1
ATOM 3855 N N . ILE B 1 139 ? -1.749 -9.325 15.972 1.00 39.87 120 ILE B N 1
ATOM 3856 C CA . ILE B 1 139 ? -1.593 -10.779 15.884 1.00 41.25 120 ILE B CA 1
ATOM 3857 C C . ILE B 1 139 ? -0.113 -11.166 15.882 1.00 40.46 120 ILE B C 1
ATOM 3858 O O . ILE B 1 139 ? 0.286 -12.112 16.563 1.00 41.98 120 ILE B O 1
ATOM 3863 N N . GLU B 1 140 ? 0.694 -10.414 15.135 1.00 38.27 121 GLU B N 1
ATOM 3864 C CA . GLU B 1 140 ? 2.127 -10.677 15.036 1.00 37.64 121 GLU B CA 1
ATOM 3865 C C . GLU B 1 140 ? 2.838 -10.504 16.382 1.00 38.42 121 GLU B C 1
ATOM 3866 O O . GLU B 1 140 ? 3.678 -11.328 16.751 1.00 39.40 121 GLU B O 1
ATOM 3872 N N . VAL B 1 141 ? 2.488 -9.444 17.112 1.00 38.21 122 VAL B N 1
ATOM 3873 C CA . VAL B 1 141 ? 3.024 -9.218 18.459 1.00 39.30 122 VAL B CA 1
ATOM 3874 C C . VAL B 1 141 ? 2.547 -10.325 19.404 1.00 42.23 122 VAL B C 1
ATOM 3875 O O . VAL B 1 141 ? 3.314 -10.810 20.238 1.00 43.45 122 VAL B O 1
ATOM 3879 N N . GLY B 1 142 ? 1.286 -10.727 19.250 1.00 43.64 123 GLY B N 1
ATOM 3880 C CA . GLY B 1 142 ? 0.713 -11.837 20.012 1.00 46.88 123 GLY B CA 1
ATOM 3881 C C . GLY B 1 142 ? 1.449 -13.149 19.801 1.00 48.06 123 GLY B C 1
ATOM 3882 O O . GLY B 1 142 ? 1.682 -13.893 20.759 1.00 50.43 123 GLY B O 1
ATOM 3883 N N . ASP B 1 143 ? 1.813 -13.423 18.546 1.00 46.74 124 ASP B N 1
ATOM 3884 C CA A ASP B 1 143 ? 2.562 -14.629 18.187 0.50 47.79 124 ASP B CA 1
ATOM 3885 C CA B ASP B 1 143 ? 2.555 -14.633 18.196 0.50 47.82 124 ASP B CA 1
ATOM 3886 C C . ASP B 1 143 ? 3.955 -14.623 18.810 1.00 47.92 124 ASP B C 1
ATOM 3887 O O . ASP B 1 143 ? 4.444 -15.659 19.266 1.00 49.93 124 ASP B O 1
ATOM 3896 N N . VAL B 1 144 ? 4.587 -13.449 18.820 1.00 45.96 125 VAL B N 1
ATOM 3897 C CA . VAL B 1 144 ? 5.906 -13.264 19.426 1.00 46.17 125 VAL B CA 1
ATOM 3898 C C . VAL B 1 144 ? 5.842 -13.536 20.929 1.00 48.76 125 VAL B C 1
ATOM 3899 O O . VAL B 1 144 ? 6.682 -14.258 21.472 1.00 50.42 125 VAL B O 1
ATOM 3903 N N . LEU B 1 145 ? 4.828 -12.972 21.584 1.00 49.46 126 LEU B N 1
ATOM 3904 C CA . LEU B 1 145 ? 4.642 -13.115 23.030 1.00 52.15 126 LEU B CA 1
ATOM 3905 C C . LEU B 1 145 ? 4.240 -14.528 23.452 1.00 55.42 126 LEU B C 1
ATOM 3906 O O . LEU B 1 145 ? 4.292 -14.866 24.635 1.00 57.95 126 LEU B O 1
ATOM 3911 N N . GLY B 1 146 ? 3.844 -15.351 22.484 1.00 55.64 127 GLY B N 1
ATOM 3912 C CA . GLY B 1 146 ? 3.572 -16.766 22.733 1.00 58.98 127 GLY B CA 1
ATOM 3913 C C . GLY B 1 146 ? 4.842 -17.558 23.000 1.00 60.40 127 GLY B C 1
ATOM 3914 O O . GLY B 1 146 ? 4.794 -18.638 23.591 1.00 63.58 127 GLY B O 1
ATOM 3915 N N . ARG B 1 147 ? 5.977 -17.011 22.568 1.00 58.41 128 ARG B N 1
ATOM 3916 C CA . ARG B 1 147 ? 7.277 -17.668 22.710 1.00 59.65 128 ARG B CA 1
ATOM 3917 C C . ARG B 1 147 ? 8.229 -16.959 23.677 1.00 59.54 128 ARG B C 1
ATOM 3918 O O . ARG B 1 147 ? 9.007 -17.616 24.372 1.00 61.78 128 ARG B O 1
ATOM 3926 N N . VAL B 1 148 ? 8.168 -15.629 23.719 1.00 57.07 129 VAL B N 1
ATOM 3927 C CA . VAL B 1 148 ? 9.123 -14.837 24.507 1.00 56.65 129 VAL B CA 1
ATOM 3928 C C . VAL B 1 148 ? 8.714 -14.620 25.971 1.00 58.80 129 VAL B C 1
ATOM 3929 O O . VAL B 1 148 ? 9.544 -14.223 26.793 1.00 59.32 129 VAL B O 1
ATOM 3933 N N . LEU B 1 149 ? 7.448 -14.886 26.292 1.00 60.22 130 LEU B N 1
ATOM 3934 C CA . LEU B 1 149 ? 6.952 -14.724 27.664 1.00 62.64 130 LEU B CA 1
ATOM 3935 C C . LEU B 1 149 ? 7.314 -15.893 28.585 1.00 66.36 130 LEU B C 1
ATOM 3936 O O . LEU B 1 149 ? 6.769 -16.023 29.684 1.00 69.11 130 LEU B O 1
ATOM 3941 N N . ASP B 1 150 ? 8.238 -16.736 28.127 1.00 66.66 131 ASP B N 1
ATOM 3942 C CA . ASP B 1 150 ? 8.820 -17.789 28.954 1.00 70.18 131 ASP B CA 1
ATOM 3943 C C . ASP B 1 150 ? 9.893 -17.215 29.881 1.00 70.48 131 ASP B C 1
ATOM 3944 O O . ASP B 1 150 ? 10.318 -17.871 30.833 1.00 73.72 131 ASP B O 1
ATOM 3949 N N . GLY B 1 151 ? 10.325 -15.988 29.591 1.00 67.19 132 GLY B N 1
ATOM 3950 C CA . GLY B 1 151 ? 11.281 -15.272 30.434 1.00 67.13 132 GLY B CA 1
ATOM 3951 C C . GLY B 1 151 ? 12.738 -15.520 30.092 1.00 66.61 132 GLY B C 1
ATOM 3952 O O . GLY B 1 151 ? 13.632 -15.018 30.775 1.00 66.98 132 GLY B O 1
ATOM 3953 N N . GLU B 1 152 ? 12.975 -16.299 29.039 1.00 65.95 133 GLU B N 1
ATOM 3954 C CA . GLU B 1 152 ? 14.330 -16.578 28.567 1.00 65.57 133 GLU B CA 1
ATOM 3955 C C . GLU B 1 152 ? 14.874 -15.409 27.749 1.00 61.63 133 GLU B C 1
ATOM 3956 O O . GLU B 1 152 ? 14.107 -14.567 27.272 1.00 59.05 133 GLU B O 1
ATOM 3962 N N . VAL B 1 153 ? 16.197 -15.367 27.596 1.00 61.32 134 VAL B N 1
ATOM 3963 C CA . VAL B 1 153 ? 16.872 -14.292 26.866 1.00 58.03 134 VAL B CA 1
ATOM 3964 C C . VAL B 1 153 ? 16.467 -14.277 25.391 1.00 55.34 134 VAL B C 1
ATOM 3965 O O . VAL B 1 153 ? 16.668 -15.254 24.665 1.00 56.14 134 VAL B O 1
ATOM 3969 N N . CYS B 1 154 ? 15.883 -13.158 24.972 1.00 52.23 135 CYS B N 1
ATOM 3970 C CA . CYS B 1 154 ? 15.464 -12.956 23.592 1.00 49.56 135 CYS B CA 1
ATOM 3971 C C . CYS B 1 154 ? 16.184 -11.754 22.996 1.00 46.51 135 CYS B C 1
ATOM 3972 O O . CYS B 1 154 ? 16.283 -10.703 23.632 1.00 45.72 135 CYS B O 1
ATOM 3975 N N . ASP B 1 155 ? 16.695 -11.920 21.779 1.00 44.94 136 ASP B N 1
ATOM 3976 C CA . ASP B 1 155 ? 17.264 -10.807 21.031 1.00 42.04 136 ASP B CA 1
ATOM 3977 C C . ASP B 1 155 ? 16.128 -10.094 20.305 1.00 39.40 136 ASP B C 1
ATOM 3978 O O . ASP B 1 155 ? 15.667 -10.543 19.252 1.00 38.64 136 ASP B O 1
ATOM 3983 N N . ALA B 1 156 ? 15.675 -8.987 20.890 1.00 37.91 137 ALA B N 1
ATOM 3984 C CA . ALA B 1 156 ? 14.583 -8.193 20.328 1.00 35.69 137 ALA B CA 1
ATOM 3985 C C . ALA B 1 156 ? 14.926 -7.626 18.951 1.00 33.42 137 ALA B C 1
ATOM 3986 O O . ALA B 1 156 ? 14.037 -7.406 18.127 1.00 32.16 137 ALA B O 1
ATOM 3988 N N . ALA B 1 157 ? 16.217 -7.404 18.710 1.00 32.98 138 ALA B N 1
ATOM 3989 C CA . ALA B 1 157 ? 16.699 -6.831 17.452 1.00 31.33 138 ALA B CA 1
ATOM 3990 C C . ALA B 1 157 ? 16.530 -7.760 16.247 1.00 31.24 138 ALA B C 1
ATOM 3991 O O . ALA B 1 157 ? 16.502 -7.295 15.110 1.00 30.00 138 ALA B O 1
ATOM 3993 N N . THR B 1 158 ? 16.416 -9.063 16.499 1.00 35.24 139 THR B N 1
ATOM 3994 C CA . THR B 1 158 ? 16.250 -10.047 15.423 1.00 34.25 139 THR B CA 1
ATOM 3995 C C . THR B 1 158 ? 14.926 -10.810 15.491 1.00 33.94 139 THR B C 1
ATOM 3996 O O . THR B 1 158 ? 14.397 -11.224 14.460 1.00 32.68 139 THR B O 1
ATOM 4000 N N . ALA B 1 159 ? 14.395 -10.991 16.698 1.00 35.45 140 ALA B N 1
ATOM 4001 C CA . ALA B 1 159 ? 13.201 -11.820 16.903 1.00 35.82 140 ALA B CA 1
ATOM 4002 C C . ALA B 1 159 ? 11.881 -11.045 16.940 1.00 34.48 140 ALA B C 1
ATOM 4003 O O . ALA B 1 159 ? 10.816 -11.628 16.728 1.00 34.44 140 ALA B O 1
ATOM 4005 N N . ILE B 1 160 ? 11.948 -9.744 17.216 1.00 33.42 141 ILE B N 1
ATOM 4006 C CA . ILE B 1 160 ? 10.742 -8.920 17.350 1.00 32.43 141 ILE B CA 1
ATOM 4007 C C . ILE B 1 160 ? 10.758 -7.745 16.378 1.00 29.98 141 ILE B C 1
ATOM 4008 O O . ILE B 1 160 ? 9.828 -7.573 15.585 1.00 28.52 141 ILE B O 1
ATOM 4013 N N . GLY B 1 161 ? 11.822 -6.946 16.460 1.00 29.61 142 GLY B N 1
ATOM 4014 C CA . GLY B 1 161 ? 12.008 -5.760 15.627 1.00 27.83 142 GLY B CA 1
ATOM 4015 C C . GLY B 1 161 ? 11.700 -5.944 14.152 1.00 25.71 142 GLY B C 1
ATOM 4016 O O . GLY B 1 161 ? 10.882 -5.211 13.609 1.00 24.55 142 GLY B O 1
ATOM 4017 N N . PRO B 1 162 ? 12.351 -6.925 13.493 1.00 25.50 143 PRO B N 1
ATOM 4018 C CA . PRO B 1 162 ? 12.150 -7.119 12.054 1.00 23.93 143 PRO B CA 1
ATOM 4019 C C . PRO B 1 162 ? 10.856 -7.842 11.672 1.00 23.62 143 PRO B C 1
ATOM 4020 O O . PRO B 1 162 ? 10.369 -7.657 10.556 1.00 22.32 143 PRO B O 1
ATOM 4024 N N . ARG B 1 163 ? 10.315 -8.654 12.581 1.00 25.13 144 ARG B N 1
ATOM 4025 C CA . ARG B 1 163 ? 9.133 -9.480 12.294 1.00 25.44 144 ARG B CA 1
ATOM 4026 C C . ARG B 1 163 ? 7.875 -8.674 11.980 1.00 24.42 144 ARG B C 1
ATOM 4027 O O . ARG B 1 163 ? 7.210 -8.925 10.971 1.00 23.62 144 ARG B O 1
ATOM 4035 N N . ILE B 1 164 ? 7.557 -7.715 12.846 1.00 24.78 145 ILE B N 1
ATOM 4036 C CA . ILE B 1 164 ? 6.345 -6.898 12.701 1.00 24.45 145 ILE B CA 1
ATOM 4037 C C . ILE B 1 164 ? 6.291 -6.122 11.370 1.00 22.77 145 ILE B C 1
ATOM 4038 O O . ILE B 1 164 ? 5.302 -6.238 10.646 1.00 22.48 145 ILE B O 1
ATOM 4043 N N . PRO B 1 165 ? 7.353 -5.353 11.032 1.00 22.18 146 PRO B N 1
ATOM 4044 C CA . PRO B 1 165 ? 7.355 -4.605 9.768 1.00 21.00 146 PRO B CA 1
ATOM 4045 C C . PRO B 1 165 ? 7.331 -5.487 8.518 1.00 20.40 146 PRO B C 1
ATOM 4046 O O . PRO B 1 165 ? 6.727 -5.103 7.515 1.00 20.09 146 PRO B O 1
ATOM 4050 N N . ALA B 1 166 ? 7.990 -6.645 8.578 1.00 20.66 147 ALA B N 1
ATOM 4051 C CA . ALA B 1 166 ? 8.023 -7.587 7.455 1.00 20.45 147 ALA B CA 1
ATOM 4052 C C . ALA B 1 166 ? 6.652 -8.199 7.176 1.00 20.73 147 ALA B C 1
ATOM 4053 O O . ALA B 1 166 ? 6.264 -8.360 6.019 1.00 20.46 147 ALA B O 1
ATOM 4055 N N . ALA B 1 167 ? 5.929 -8.535 8.242 1.00 21.71 148 ALA B N 1
ATOM 4056 C CA . ALA B 1 167 ? 4.565 -9.046 8.135 1.00 22.59 148 ALA B CA 1
ATOM 4057 C C . ALA B 1 167 ? 3.633 -8.017 7.490 1.00 22.17 148 ALA B C 1
ATOM 4058 O O . ALA B 1 167 ? 2.821 -8.360 6.628 1.00 22.28 148 ALA B O 1
ATOM 4060 N N . VAL B 1 168 ? 3.768 -6.759 7.909 1.00 21.93 149 VAL B N 1
ATOM 4061 C CA . VAL B 1 168 ? 2.972 -5.652 7.372 1.00 22.02 149 VAL B CA 1
ATOM 4062 C C . VAL B 1 168 ? 3.228 -5.453 5.874 1.00 21.34 149 VAL B C 1
ATOM 4063 O O . VAL B 1 168 ? 2.288 -5.321 5.085 1.00 21.45 149 VAL B O 1
ATOM 4067 N N . VAL B 1 169 ? 4.503 -5.446 5.496 1.00 21.04 150 VAL B N 1
ATOM 4068 C CA . VAL B 1 169 ? 4.903 -5.290 4.097 1.00 21.09 150 VAL B CA 1
ATOM 4069 C C . VAL B 1 169 ? 4.399 -6.454 3.231 1.00 21.80 150 VAL B C 1
ATOM 4070 O O . VAL B 1 169 ? 3.940 -6.237 2.107 1.00 21.94 150 VAL B O 1
ATOM 4074 N N . CYS B 1 170 ? 4.460 -7.674 3.769 1.00 22.80 151 CYS B N 1
ATOM 4075 C CA . CYS B 1 170 ? 3.886 -8.853 3.102 1.00 24.11 151 CYS B CA 1
ATOM 4076 C C . CYS B 1 170 ? 2.422 -8.628 2.731 1.00 24.75 151 CYS B C 1
ATOM 4077 O O . CYS B 1 170 ? 2.009 -8.904 1.601 1.00 25.18 151 CYS B O 1
ATOM 4080 N N . GLU B 1 171 ? 1.650 -8.119 3.689 1.00 25.30 152 GLU B N 1
ATOM 4081 C CA . GLU B 1 171 ? 0.226 -7.870 3.494 1.00 26.60 152 GLU B CA 1
ATOM 4082 C C . GLU B 1 171 ? -0.029 -6.772 2.460 1.00 26.14 152 GLU B C 1
ATOM 4083 O O . GLU B 1 171 ? -0.967 -6.874 1.665 1.00 26.83 152 GLU B O 1
ATOM 4089 N N . ILE B 1 172 ? 0.812 -5.737 2.469 1.00 25.12 153 ILE B N 1
ATOM 4090 C CA . ILE B 1 172 ? 0.735 -4.660 1.476 1.00 25.16 153 ILE B CA 1
ATOM 4091 C C . ILE B 1 172 ? 0.986 -5.202 0.063 1.00 25.37 153 ILE B C 1
ATOM 4092 O O . ILE B 1 172 ? 0.295 -4.828 -0.884 1.00 26.07 153 ILE B O 1
ATOM 4097 N N . LEU B 1 173 ? 1.966 -6.094 -0.057 1.00 25.21 154 LEU B N 1
ATOM 4098 C CA . LEU B 1 173 ? 2.325 -6.697 -1.341 1.00 25.93 154 LEU B CA 1
ATOM 4099 C C . LEU B 1 173 ? 1.378 -7.817 -1.774 1.00 26.98 154 LEU B C 1
ATOM 4100 O O . LEU B 1 173 ? 1.469 -8.310 -2.901 1.00 27.92 154 LEU B O 1
ATOM 4105 N N . GLY B 1 174 ? 0.475 -8.213 -0.881 1.00 27.24 155 GLY B N 1
ATOM 4106 C CA . GLY B 1 174 ? -0.483 -9.278 -1.166 1.00 28.42 155 GLY B CA 1
ATOM 4107 C C . GLY B 1 174 ? 0.153 -10.655 -1.162 1.00 28.77 155 GLY B C 1
ATOM 4108 O O . GLY B 1 174 ? -0.304 -11.561 -1.865 1.00 30.15 155 GLY B O 1
ATOM 4109 N N . VAL B 1 175 ? 1.215 -10.805 -0.373 1.00 27.73 156 VAL B N 1
ATOM 4110 C CA . VAL B 1 175 ? 1.883 -12.092 -0.200 1.00 28.17 156 VAL B CA 1
ATOM 4111 C C . VAL B 1 175 ? 0.930 -13.050 0.511 1.00 29.54 156 VAL B C 1
ATOM 4112 O O . VAL B 1 175 ? 0.468 -12.757 1.616 1.00 29.38 156 VAL B O 1
ATOM 4116 N N . PRO B 1 176 ? 0.614 -14.189 -0.132 1.00 31.09 157 PRO B N 1
ATOM 4117 C CA . PRO B 1 176 ? -0.283 -15.157 0.496 1.00 32.89 157 PRO B CA 1
ATOM 4118 C C . PRO B 1 176 ? 0.352 -15.792 1.731 1.00 33.30 157 PRO B C 1
ATOM 4119 O O . PRO B 1 176 ? 1.582 -15.842 1.839 1.00 32.52 157 PRO B O 1
ATOM 4123 N N . ALA B 1 177 ? -0.492 -16.259 2.649 1.00 34.76 158 ALA B N 1
ATOM 4124 C CA . ALA B 1 177 ? -0.053 -16.858 3.911 1.00 35.75 158 ALA B CA 1
ATOM 4125 C C . ALA B 1 177 ? 1.055 -17.899 3.731 1.00 36.63 158 ALA B C 1
ATOM 4126 O O . ALA B 1 177 ? 2.034 -17.905 4.478 1.00 36.35 158 ALA B O 1
ATOM 4128 N N . GLU B 1 178 ? 0.893 -18.755 2.723 1.00 38.12 159 GLU B N 1
ATOM 4129 C CA . GLU B 1 178 ? 1.812 -19.865 2.428 1.00 39.62 159 GLU B CA 1
ATOM 4130 C C . GLU B 1 178 ? 3.239 -19.418 2.130 1.00 38.12 159 GLU B C 1
ATOM 4131 O O . GLU B 1 178 ? 4.180 -20.198 2.293 1.00 39.28 159 GLU B O 1
ATOM 4137 N N . ASP B 1 179 ? 3.385 -18.174 1.679 1.00 35.91 160 ASP B N 1
ATOM 4138 C CA . ASP B 1 179 ? 4.684 -17.621 1.296 1.00 34.77 160 ASP B CA 1
ATOM 4139 C C . ASP B 1 179 ? 5.248 -16.634 2.320 1.00 33.15 160 ASP B C 1
ATOM 4140 O O . ASP B 1 179 ? 6.385 -16.176 2.177 1.00 32.21 160 ASP B O 1
ATOM 4145 N N . GLU B 1 180 ? 4.456 -16.316 3.343 1.00 33.10 161 GLU B N 1
ATOM 4146 C CA . GLU B 1 180 ? 4.825 -15.305 4.342 1.00 32.03 161 GLU B CA 1
ATOM 4147 C C . GLU B 1 180 ? 6.105 -15.627 5.114 1.00 32.41 161 GLU B C 1
ATOM 4148 O O . GLU B 1 180 ? 7.014 -14.798 5.176 1.00 31.10 161 GLU B O 1
ATOM 4154 N N . ASP B 1 181 ? 6.172 -16.826 5.690 1.00 34.48 162 ASP B N 1
ATOM 4155 C CA . ASP B 1 181 ? 7.317 -17.234 6.511 1.00 35.60 162 ASP B CA 1
ATOM 4156 C C . ASP B 1 181 ? 8.642 -17.129 5.755 1.00 35.17 162 ASP B C 1
ATOM 4157 O O . ASP B 1 181 ? 9.630 -16.634 6.300 1.00 34.64 162 ASP B O 1
ATOM 4162 N N . MET B 1 182 ? 8.643 -17.584 4.503 1.00 35.67 163 MET B N 1
ATOM 4163 C CA . MET B 1 182 ? 9.812 -17.492 3.629 1.00 35.77 163 MET B CA 1
ATOM 4164 C C . MET B 1 182 ? 10.236 -16.037 3.426 1.00 33.21 163 MET B C 1
ATOM 4165 O O . MET B 1 182 ? 11.404 -15.698 3.617 1.00 32.96 163 MET B O 1
ATOM 4170 N N . LEU B 1 183 ? 9.283 -15.183 3.055 1.00 31.38 164 LEU B N 1
ATOM 4171 C CA . LEU B 1 183 ? 9.570 -13.768 2.818 1.00 29.36 164 LEU B CA 1
ATOM 4172 C C . LEU B 1 183 ? 9.978 -12.992 4.069 1.00 28.09 164 LEU B C 1
ATOM 4173 O O . LEU B 1 183 ? 10.834 -12.110 3.992 1.00 27.34 164 LEU B O 1
ATOM 4178 N N . ILE B 1 184 ? 9.364 -13.314 5.206 1.00 28.08 165 ILE B N 1
ATOM 4179 C CA . ILE B 1 184 ? 9.682 -12.647 6.475 1.00 27.43 165 ILE B CA 1
ATOM 4180 C C . ILE B 1 184 ? 11.114 -12.970 6.922 1.00 28.04 165 ILE B C 1
ATOM 4181 O O . ILE B 1 184 ? 11.859 -12.076 7.333 1.00 27.32 165 ILE B O 1
ATOM 4186 N N . ASP B 1 185 ? 11.495 -14.243 6.814 1.00 29.34 166 ASP B N 1
ATOM 4187 C CA . ASP B 1 185 ? 12.863 -14.675 7.108 1.00 30.34 166 ASP B CA 1
ATOM 4188 C C . ASP B 1 185 ? 13.889 -14.000 6.191 1.00 29.27 166 ASP B C 1
ATOM 4189 O O . ASP B 1 185 ? 14.945 -13.564 6.652 1.00 29.47 166 ASP B O 1
ATOM 4194 N N . LEU B 1 186 ? 13.568 -13.905 4.900 1.00 28.27 167 LEU B N 1
ATOM 4195 C CA . LEU B 1 186 ? 14.450 -13.252 3.928 1.00 27.63 167 LEU B CA 1
ATOM 4196 C C . LEU B 1 186 ? 14.580 -11.753 4.186 1.00 26.11 167 LEU B C 1
ATOM 4197 O O . LEU B 1 186 ? 15.676 -11.197 4.098 1.00 26.19 167 LEU B O 1
ATOM 4202 N N . THR B 1 187 ? 13.455 -11.113 4.506 1.00 24.91 168 THR B N 1
ATOM 4203 C CA . THR B 1 187 ? 13.416 -9.685 4.826 1.00 23.86 168 THR B CA 1
ATOM 4204 C C . THR B 1 187 ? 14.259 -9.374 6.063 1.00 24.57 168 THR B C 1
ATOM 4205 O O . THR B 1 187 ? 15.031 -8.411 6.067 1.00 24.30 168 THR B O 1
ATOM 4209 N N . ASN B 1 188 ? 14.101 -10.196 7.101 1.00 25.68 169 ASN B N 1
ATOM 4210 C CA . ASN B 1 188 ? 14.885 -10.078 8.329 1.00 27.02 169 ASN B CA 1
ATOM 4211 C C . ASN B 1 188 ? 16.383 -10.058 8.030 1.00 27.90 169 ASN B C 1
ATOM 4212 O O . ASN B 1 188 ? 17.103 -9.173 8.496 1.00 27.95 169 ASN B O 1
ATOM 4217 N N . HIS B 1 189 ? 16.831 -11.026 7.231 1.00 28.76 170 HIS B N 1
ATOM 4218 C CA . HIS B 1 189 ? 18.239 -11.163 6.876 1.00 30.19 170 HIS B CA 1
ATOM 4219 C C . HIS B 1 189 ? 18.732 -10.053 5.947 1.00 29.59 170 HIS B C 1
ATOM 4220 O O . HIS B 1 189 ? 19.868 -9.597 6.076 1.00 30.33 170 HIS B O 1
ATOM 4227 N N . ALA B 1 190 ? 17.872 -9.622 5.025 1.00 28.49 171 ALA B N 1
ATOM 4228 C CA . ALA B 1 190 ? 18.228 -8.624 4.009 1.00 28.56 171 ALA B CA 1
ATOM 4229 C C . ALA B 1 190 ? 18.684 -7.283 4.586 1.00 28.67 171 ALA B C 1
ATOM 4230 O O . ALA B 1 190 ? 19.527 -6.608 3.993 1.00 29.16 171 ALA B O 1
ATOM 4232 N N . PHE B 1 191 ? 18.124 -6.902 5.732 1.00 28.71 172 PHE B N 1
ATOM 4233 C CA . PHE B 1 191 ? 18.451 -5.617 6.356 1.00 29.35 172 PHE B CA 1
ATOM 4234 C C . PHE B 1 191 ? 18.999 -5.757 7.779 1.00 31.11 172 PHE B C 1
ATOM 4235 O O . PHE B 1 191 ? 18.940 -4.816 8.574 1.00 31.16 172 PHE B O 1
ATOM 4243 N N . GLY B 1 192 ? 19.538 -6.934 8.089 1.00 33.07 173 GLY B N 1
ATOM 4244 C CA . GLY B 1 192 ? 20.176 -7.183 9.378 1.00 35.64 173 GLY B CA 1
ATOM 4245 C C . GLY B 1 192 ? 21.677 -6.980 9.306 1.00 38.16 173 GLY B C 1
ATOM 4246 O O . GLY B 1 192 ? 22.165 -6.195 8.488 1.00 38.23 173 GLY B O 1
ATOM 4247 N N . GLY B 1 193 ? 22.406 -7.691 10.164 1.00 40.68 174 GLY B N 1
ATOM 4248 C CA . GLY B 1 193 ? 23.870 -7.651 10.181 1.00 43.65 174 GLY B CA 1
ATOM 4249 C C . GLY B 1 193 ? 24.482 -7.906 8.816 1.00 44.56 174 GLY B C 1
ATOM 4250 O O . GLY B 1 193 ? 24.105 -8.856 8.128 1.00 44.35 174 GLY B O 1
ATOM 4251 N N . GLU B 1 194 ? 25.427 -7.050 8.433 1.00 46.03 175 GLU B N 1
ATOM 4252 C CA . GLU B 1 194 ? 26.034 -7.078 7.101 1.00 47.16 175 GLU B CA 1
ATOM 4253 C C . GLU B 1 194 ? 26.920 -8.302 6.852 1.00 49.62 175 GLU B C 1
ATOM 4254 O O . GLU B 1 194 ? 26.956 -8.829 5.738 1.00 49.94 175 GLU B O 1
ATOM 4260 N N . ASP B 1 195 ? 27.625 -8.746 7.890 1.00 51.78 176 ASP B N 1
ATOM 4261 C CA . ASP B 1 195 ? 28.594 -9.839 7.765 1.00 54.68 176 ASP B CA 1
ATOM 4262 C C . ASP B 1 195 ? 28.045 -11.210 8.179 1.00 55.07 176 ASP B C 1
ATOM 4263 O O . ASP B 1 195 ? 28.787 -12.196 8.205 1.00 57.68 176 ASP B O 1
ATOM 4268 N N . GLU B 1 196 ? 26.752 -11.274 8.491 1.00 52.84 177 GLU B N 1
ATOM 4269 C CA . GLU B 1 196 ? 26.136 -12.524 8.948 1.00 53.31 177 GLU B CA 1
ATOM 4270 C C . GLU B 1 196 ? 25.524 -13.347 7.812 1.00 52.53 177 GLU B C 1
ATOM 4271 O O . GLU B 1 196 ? 25.303 -12.838 6.709 1.00 51.08 177 GLU B O 1
ATOM 4277 N N . LEU B 1 197 ? 25.266 -14.624 8.093 1.00 53.70 178 LEU B N 1
ATOM 4278 C CA . LEU B 1 197 ? 24.751 -15.560 7.094 1.00 53.61 178 LEU B CA 1
ATOM 4279 C C . LEU B 1 197 ? 23.514 -16.313 7.579 1.00 52.83 178 LEU B C 1
ATOM 4280 O O . LEU B 1 197 ? 23.395 -16.638 8.763 1.00 53.76 178 LEU B O 1
ATOM 4285 N N . PHE B 1 198 ? 22.602 -16.587 6.648 1.00 51.29 179 PHE B N 1
ATOM 4286 C CA . PHE B 1 198 ? 21.375 -17.330 6.929 1.00 50.72 179 PHE B CA 1
ATOM 4287 C C . PHE B 1 198 ? 21.109 -18.321 5.800 1.00 51.44 179 PHE B C 1
ATOM 4288 O O . PHE B 1 198 ? 20.833 -17.919 4.667 1.00 50.19 179 PHE B O 1
ATOM 4296 N N . ASP B 1 199 ? 21.196 -19.611 6.124 1.00 53.69 180 ASP B N 1
ATOM 4297 C CA . ASP B 1 199 ? 21.101 -20.701 5.142 1.00 55.13 180 ASP B CA 1
ATOM 4298 C C . ASP B 1 199 ? 22.116 -20.545 4.001 1.00 55.58 180 ASP B C 1
ATOM 4299 O O . ASP B 1 199 ? 21.797 -20.775 2.831 1.00 55.60 180 ASP B O 1
ATOM 4304 N N . GLY B 1 200 ? 23.335 -20.141 4.359 1.00 56.04 181 GLY B N 1
ATOM 4305 C CA . GLY B 1 200 ? 24.416 -19.936 3.394 1.00 56.64 181 GLY B CA 1
ATOM 4306 C C . GLY B 1 200 ? 24.292 -18.687 2.534 1.00 53.60 181 GLY B C 1
ATOM 4307 O O . GLY B 1 200 ? 25.034 -18.527 1.561 1.00 54.73 181 GLY B O 1
ATOM 4308 N N . MET B 1 201 ? 23.362 -17.802 2.898 1.00 49.83 182 MET B N 1
ATOM 4309 C CA . MET B 1 201 ? 23.091 -16.577 2.140 1.00 46.97 182 MET B CA 1
ATOM 4310 C C . MET B 1 201 ? 23.592 -15.320 2.844 1.00 45.01 182 MET B C 1
ATOM 4311 O O . MET B 1 201 ? 23.520 -15.213 4.069 1.00 44.60 182 MET B O 1
ATOM 4316 N N . THR B 1 202 ? 24.077 -14.367 2.055 1.00 43.70 183 THR B N 1
ATOM 4317 C CA . THR B 1 202 ? 24.394 -13.030 2.551 1.00 41.73 183 THR B CA 1
ATOM 4318 C C . THR B 1 202 ? 23.106 -12.194 2.591 1.00 38.22 183 THR B C 1
ATOM 4319 O O . THR B 1 202 ? 22.106 -12.578 1.976 1.00 36.99 183 THR B O 1
ATOM 4323 N N . PRO B 1 203 ? 23.116 -11.058 3.322 1.00 36.55 184 PRO B N 1
ATOM 4324 C CA . PRO B 1 203 ? 21.971 -10.141 3.285 1.00 33.77 184 PRO B CA 1
ATOM 4325 C C . PRO B 1 203 ? 21.623 -9.692 1.865 1.00 32.82 184 PRO B C 1
ATOM 4326 O O . PRO B 1 203 ? 20.446 -9.636 1.511 1.00 31.24 184 PRO B O 1
ATOM 4330 N N . ARG B 1 204 ? 22.648 -9.385 1.072 1.00 34.04 185 ARG B N 1
ATOM 4331 C CA . ARG B 1 204 ? 22.495 -9.020 -0.338 1.00 34.08 185 ARG B CA 1
ATOM 4332 C C . ARG B 1 204 ? 21.796 -10.125 -1.141 1.00 33.92 185 ARG B C 1
ATOM 4333 O O . ARG B 1 204 ? 20.936 -9.838 -1.978 1.00 32.89 185 ARG B O 1
ATOM 4341 N N . GLN B 1 205 ? 22.170 -11.377 -0.876 1.00 35.09 186 GLN B N 1
ATOM 4342 C CA . GLN B 1 205 ? 21.560 -12.540 -1.527 1.00 35.56 186 GLN B CA 1
ATOM 4343 C C . GLN B 1 205 ? 20.090 -12.707 -1.158 1.00 33.41 186 GLN B C 1
ATOM 4344 O O . GLN B 1 205 ? 19.265 -13.031 -2.014 1.00 33.10 186 GLN B O 1
ATOM 4350 N N . ALA B 1 206 ? 19.776 -12.492 0.119 1.00 32.15 187 ALA B N 1
ATOM 4351 C CA . ALA B 1 206 ? 18.399 -12.556 0.604 1.00 30.66 187 ALA B CA 1
ATOM 4352 C C . ALA B 1 206 ? 17.538 -11.459 -0.029 1.00 28.95 187 ALA B C 1
ATOM 4353 O O . ALA B 1 206 ? 16.378 -11.695 -0.361 1.00 28.09 187 ALA B O 1
ATOM 4355 N N . HIS B 1 207 ? 18.121 -10.272 -0.196 1.00 28.85 188 HIS B N 1
ATOM 4356 C CA . HIS B 1 207 ? 17.461 -9.151 -0.872 1.00 27.93 188 HIS B CA 1
ATOM 4357 C C . HIS B 1 207 ? 17.123 -9.521 -2.319 1.00 28.93 188 HIS B C 1
ATOM 4358 O O . HIS B 1 207 ? 15.999 -9.304 -2.775 1.00 27.92 188 HIS B O 1
ATOM 4365 N N . THR B 1 208 ? 18.101 -10.089 -3.027 1.00 31.14 189 THR B N 1
ATOM 4366 C CA . THR B 1 208 ? 17.924 -10.504 -4.419 1.00 32.77 189 THR B CA 1
ATOM 4367 C C . THR B 1 208 ? 16.838 -11.577 -4.539 1.00 32.94 189 THR B C 1
ATOM 4368 O O . THR B 1 208 ? 16.008 -11.529 -5.450 1.00 33.00 189 THR B O 1
ATOM 4372 N N . GLU B 1 209 ? 16.837 -12.521 -3.598 1.00 33.36 190 GLU B N 1
ATOM 4373 C CA . GLU B 1 209 ? 15.848 -13.599 -3.552 1.00 33.92 190 GLU B CA 1
ATOM 4374 C C . GLU B 1 209 ? 14.413 -13.079 -3.419 1.00 31.90 190 GLU B C 1
ATOM 4375 O O . GLU B 1 209 ? 13.486 -13.659 -3.989 1.00 32.26 190 GLU B O 1
ATOM 4381 N N . ILE B 1 210 ? 14.237 -11.988 -2.673 1.00 30.07 191 ILE B N 1
ATOM 4382 C CA . ILE B 1 210 ? 12.927 -11.343 -2.544 1.00 28.46 191 ILE B CA 1
ATOM 4383 C C . ILE B 1 210 ? 12.508 -10.726 -3.881 1.00 28.79 191 ILE B C 1
ATOM 4384 O O . ILE B 1 210 ? 11.347 -10.837 -4.289 1.00 28.62 191 ILE B O 1
ATOM 4389 N N . LEU B 1 211 ? 13.465 -10.090 -4.556 1.00 29.50 192 LEU B N 1
ATOM 4390 C CA . LEU B 1 211 ? 13.236 -9.464 -5.860 1.00 30.44 192 LEU B CA 1
ATOM 4391 C C . LEU B 1 211 ? 12.838 -10.480 -6.936 1.00 32.09 192 LEU B C 1
ATOM 4392 O O . LEU B 1 211 ? 12.009 -10.182 -7.799 1.00 32.49 192 LEU B O 1
ATOM 4397 N N . VAL B 1 212 ? 13.426 -11.674 -6.875 1.00 33.48 193 VAL B N 1
ATOM 4398 C CA . VAL B 1 212 ? 13.041 -12.779 -7.758 1.00 35.42 193 VAL B CA 1
ATOM 4399 C C . VAL B 1 212 ? 11.593 -13.197 -7.470 1.00 34.81 193 VAL B C 1
ATOM 4400 O O . VAL B 1 212 ? 10.806 -13.409 -8.395 1.00 35.74 193 VAL B O 1
ATOM 4404 N N . TYR B 1 213 ? 11.250 -13.293 -6.186 1.00 33.55 194 TYR B N 1
ATOM 4405 C CA . TYR B 1 213 ? 9.882 -13.594 -5.772 1.00 33.28 194 TYR B CA 1
ATOM 4406 C C . TYR B 1 213 ? 8.893 -12.511 -6.218 1.00 32.33 194 TYR B C 1
ATOM 4407 O O . TYR B 1 213 ? 7.765 -12.824 -6.607 1.00 32.83 194 TYR B O 1
ATOM 4416 N N . PHE B 1 214 ? 9.319 -11.249 -6.158 1.00 31.28 195 PHE B N 1
ATOM 4417 C CA . PHE B 1 214 ? 8.482 -10.128 -6.597 1.00 30.89 195 PHE B CA 1
ATOM 4418 C C . PHE B 1 214 ? 8.144 -10.214 -8.082 1.00 32.69 195 PHE B C 1
ATOM 4419 O O . PHE B 1 214 ? 7.031 -9.883 -8.485 1.00 32.80 195 PHE B O 1
ATOM 4427 N N . ASP B 1 215 ? 9.112 -10.658 -8.883 1.00 34.50 196 ASP B N 1
ATOM 4428 C CA . ASP B 1 215 ? 8.911 -10.874 -10.314 1.00 36.85 196 ASP B CA 1
ATOM 4429 C C . ASP B 1 215 ? 7.848 -11.944 -10.558 1.00 37.99 196 ASP B C 1
ATOM 4430 O O . ASP B 1 215 ? 7.026 -11.816 -11.468 1.00 39.10 196 ASP B O 1
ATOM 4435 N N . GLU B 1 216 ? 7.873 -12.991 -9.734 1.00 38.03 197 GLU B N 1
ATOM 4436 C CA . GLU B 1 216 ? 6.879 -14.062 -9.790 1.00 39.49 197 GLU B CA 1
ATOM 4437 C C . GLU B 1 216 ? 5.495 -13.562 -9.375 1.00 38.45 197 GLU B C 1
ATOM 4438 O O . GLU B 1 216 ? 4.483 -14.023 -9.901 1.00 39.64 197 GLU B O 1
ATOM 4444 N N . LEU B 1 217 ? 5.460 -12.618 -8.433 1.00 36.56 198 LEU B N 1
ATOM 4445 C CA . LEU B 1 217 ? 4.213 -11.952 -8.061 1.00 35.97 198 LEU B CA 1
ATOM 4446 C C . LEU B 1 217 ? 3.684 -11.104 -9.213 1.00 36.99 198 LEU B C 1
ATOM 4447 O O . LEU B 1 217 ? 2.492 -11.148 -9.517 1.00 37.74 198 LEU B O 1
ATOM 4452 N N . ILE B 1 218 ? 4.581 -10.347 -9.848 1.00 37.30 199 ILE B N 1
ATOM 4453 C CA . ILE B 1 218 ? 4.237 -9.484 -10.983 1.00 38.84 199 ILE B CA 1
ATOM 4454 C C . ILE B 1 218 ? 3.546 -10.266 -12.107 1.00 41.29 199 ILE B C 1
ATOM 4455 O O . ILE B 1 218 ? 2.508 -9.839 -12.620 1.00 42.21 199 ILE B O 1
ATOM 4460 N N . THR B 1 219 ? 4.122 -11.412 -12.466 1.00 42.82 200 THR B N 1
ATOM 4461 C CA . THR B 1 219 ? 3.579 -12.279 -13.511 1.00 45.57 200 THR B CA 1
ATOM 4462 C C . THR B 1 219 ? 2.211 -12.846 -13.114 1.00 45.92 200 THR B C 1
ATOM 4463 O O . THR B 1 219 ? 1.302 -12.927 -13.945 1.00 47.81 200 THR B O 1
ATOM 4467 N N . ALA B 1 220 ? 2.074 -13.222 -11.843 1.00 44.36 201 ALA B N 1
ATOM 4468 C CA . ALA B 1 220 ? 0.822 -13.767 -11.313 1.00 44.91 201 ALA B CA 1
ATOM 4469 C C . ALA B 1 220 ? -0.290 -12.718 -11.201 1.00 44.45 201 ALA B C 1
ATOM 4470 O O . ALA B 1 220 ? -1.465 -13.032 -11.410 1.00 45.75 201 ALA B O 1
ATOM 4472 N N . ARG B 1 221 ? 0.085 -11.481 -10.876 1.00 42.88 202 ARG B N 1
ATOM 4473 C CA . ARG B 1 221 ? -0.889 -10.396 -10.713 1.00 42.79 202 ARG B CA 1
ATOM 4474 C C . ARG B 1 221 ? -1.414 -9.847 -12.039 1.00 44.75 202 ARG B C 1
ATOM 4475 O O . ARG B 1 221 ? -2.488 -9.245 -12.078 1.00 45.31 202 ARG B O 1
ATOM 4483 N N . ARG B 1 222 ? -0.662 -10.053 -13.119 1.00 46.16 203 ARG B N 1
ATOM 4484 C CA . ARG B 1 222 ? -1.103 -9.640 -14.455 1.00 48.63 203 ARG B CA 1
ATOM 4485 C C . ARG B 1 222 ? -2.320 -10.424 -14.943 1.00 50.73 203 ARG B C 1
ATOM 4486 O O . ARG B 1 222 ? -3.158 -9.887 -15.669 1.00 52.57 203 ARG B O 1
ATOM 4494 N N . LYS B 1 223 ? -2.412 -11.689 -14.539 1.00 50.72 204 LYS B N 1
ATOM 4495 C CA . LYS B 1 223 ? -3.541 -12.539 -14.917 1.00 52.86 204 LYS B CA 1
ATOM 4496 C C . LYS B 1 223 ? -4.629 -12.598 -13.837 1.00 51.78 204 LYS B C 1
ATOM 4497 O O . LYS B 1 223 ? -5.799 -12.827 -14.145 1.00 53.75 204 LYS B O 1
ATOM 4503 N N . GLU B 1 224 ? -4.233 -12.395 -12.582 1.00 48.80 205 GLU B N 1
ATOM 4504 C CA . GLU B 1 224 ? -5.172 -12.349 -11.459 1.00 47.81 205 GLU B CA 1
ATOM 4505 C C . GLU B 1 224 ? -4.905 -11.131 -10.566 1.00 45.05 205 GLU B C 1
ATOM 4506 O O . GLU B 1 224 ? -4.326 -11.271 -9.485 1.00 43.12 205 GLU B O 1
ATOM 4512 N N . PRO B 1 225 ? -5.327 -9.931 -11.013 1.00 45.15 206 PRO B N 1
ATOM 4513 C CA . PRO B 1 225 ? -5.063 -8.720 -10.236 1.00 43.09 206 PRO B CA 1
ATOM 4514 C C . PRO B 1 225 ? -5.983 -8.585 -9.028 1.00 42.57 206 PRO B C 1
ATOM 4515 O O . PRO B 1 225 ? -7.149 -8.987 -9.086 1.00 44.27 206 PRO B O 1
ATOM 4519 N N . GLY B 1 226 ? -5.443 -8.028 -7.948 1.00 40.39 207 GLY B N 1
ATOM 4520 C CA . GLY B 1 226 ? -6.199 -7.769 -6.728 1.00 40.12 207 GLY B CA 1
ATOM 4521 C C . GLY B 1 226 ? -6.108 -6.313 -6.311 1.00 39.29 207 GLY B C 1
ATOM 4522 O O . GLY B 1 226 ? -6.027 -5.420 -7.158 1.00 39.88 207 GLY B O 1
ATOM 4523 N N . ASP B 1 227 ? -6.117 -6.078 -5.002 1.00 38.25 208 ASP B N 1
ATOM 4524 C CA . ASP B 1 227 ? -6.068 -4.724 -4.450 1.00 37.67 208 ASP B CA 1
ATOM 4525 C C . ASP B 1 227 ? -4.711 -4.411 -3.816 1.00 35.43 208 ASP B C 1
ATOM 4526 O O . ASP B 1 227 ? -4.523 -3.345 -3.222 1.00 35.07 208 ASP B O 1
ATOM 4531 N N . ASP B 1 228 ? -3.772 -5.343 -3.966 1.00 34.10 209 ASP B N 1
ATOM 4532 C CA . ASP B 1 228 ? -2.432 -5.233 -3.390 1.00 31.94 209 ASP B CA 1
ATOM 4533 C C . ASP B 1 228 ? -1.537 -4.252 -4.151 1.00 31.29 209 ASP B C 1
ATOM 4534 O O . ASP B 1 228 ? -1.925 -3.721 -5.195 1.00 32.37 209 ASP B O 1
ATOM 4539 N N . LEU B 1 229 ? -0.332 -4.036 -3.623 1.00 29.64 210 LEU B N 1
ATOM 4540 C CA . LEU B 1 229 ? 0.638 -3.110 -4.214 1.00 29.13 210 LEU B CA 1
ATOM 4541 C C . LEU B 1 229 ? 1.115 -3.537 -5.601 1.00 29.56 210 LEU B C 1
ATOM 4542 O O . LEU B 1 229 ? 1.160 -2.716 -6.521 1.00 30.34 210 LEU B O 1
ATOM 4547 N N . VAL B 1 230 ? 1.475 -4.813 -5.744 1.00 29.15 211 VAL B N 1
ATOM 4548 C CA . VAL B 1 230 ? 1.936 -5.341 -7.031 1.00 29.94 211 VAL B CA 1
ATOM 4549 C C . VAL B 1 230 ? 0.861 -5.141 -8.103 1.00 31.56 211 VAL B C 1
ATOM 4550 O O . VAL B 1 230 ? 1.155 -4.630 -9.185 1.00 32.60 211 VAL B O 1
ATOM 4554 N N . SER B 1 231 ? -0.377 -5.518 -7.780 1.00 31.89 212 SER B N 1
ATOM 4555 C CA . SER B 1 231 ? -1.522 -5.331 -8.675 1.00 33.89 212 SER B CA 1
ATOM 4556 C C . SER B 1 231 ? -1.714 -3.875 -9.089 1.00 34.69 212 SER B C 1
ATOM 4557 O O . SER B 1 231 ? -1.931 -3.585 -10.266 1.00 36.36 212 SER B O 1
ATOM 4560 N N . THR B 1 232 ? -1.632 -2.969 -8.114 1.00 33.78 213 THR B N 1
ATOM 4561 C CA . THR B 1 232 ? -1.797 -1.536 -8.357 1.00 35.01 213 THR B CA 1
ATOM 4562 C C . THR B 1 232 ? -0.740 -1.018 -9.341 1.00 35.81 213 THR B C 1
ATOM 4563 O O . THR B 1 232 ? -1.056 -0.250 -10.251 1.00 37.56 213 THR B O 1
ATOM 4567 N N . LEU B 1 233 ? 0.502 -1.466 -9.164 1.00 34.89 214 LEU B N 1
ATOM 4568 C CA . LEU B 1 233 ? 1.613 -1.049 -10.021 1.00 36.01 214 LEU B CA 1
ATOM 4569 C C . LEU B 1 233 ? 1.561 -1.651 -11.432 1.00 38.21 214 LEU B C 1
ATOM 4570 O O . LEU B 1 233 ? 1.858 -0.960 -12.408 1.00 40.04 214 LEU B O 1
ATOM 4575 N N . VAL B 1 234 ? 1.180 -2.925 -11.536 1.00 38.66 215 VAL B N 1
ATOM 4576 C CA . VAL B 1 234 ? 1.168 -3.621 -12.834 1.00 41.22 215 VAL B CA 1
ATOM 4577 C C . VAL B 1 234 ? -0.005 -3.225 -13.738 1.00 43.81 215 VAL B C 1
ATOM 4578 O O . VAL B 1 234 ? 0.142 -3.196 -14.960 1.00 46.13 215 VAL B O 1
ATOM 4582 N N . THR B 1 235 ? -1.157 -2.928 -13.137 1.00 43.98 216 THR B N 1
ATOM 4583 C CA . THR B 1 235 ? -2.359 -2.567 -13.897 1.00 46.78 216 THR B CA 1
ATOM 4584 C C . THR B 1 235 ? -2.274 -1.153 -14.472 1.00 48.52 216 THR B C 1
ATOM 4585 O O . THR B 1 235 ? -3.111 -0.755 -15.285 1.00 51.02 216 THR B O 1
ATOM 4589 N N . ASP B 1 236 ? -1.260 -0.405 -14.044 1.00 47.60 217 ASP B N 1
ATOM 4590 C CA . ASP B 1 236 ? -0.981 0.911 -14.600 1.00 49.56 217 ASP B CA 1
ATOM 4591 C C . ASP B 1 236 ? -0.152 0.750 -15.874 1.00 51.60 217 ASP B C 1
ATOM 4592 O O . ASP B 1 236 ? 0.966 0.232 -15.839 1.00 50.70 217 ASP B O 1
ATOM 4597 N N . ASP B 1 237 ? -0.714 1.200 -16.993 1.00 54.84 218 ASP B N 1
ATOM 4598 C CA . ASP B 1 237 ? -0.185 0.891 -18.329 1.00 57.46 218 ASP B CA 1
ATOM 4599 C C . ASP B 1 237 ? 1.134 1.569 -18.724 1.00 58.31 218 ASP B C 1
ATOM 4600 O O . ASP B 1 237 ? 1.831 1.088 -19.623 1.00 59.95 218 ASP B O 1
ATOM 4605 N N . ASP B 1 238 ? 1.475 2.673 -18.061 1.00 57.53 219 ASP B N 1
ATOM 4606 C CA . ASP B 1 238 ? 2.670 3.448 -18.428 1.00 58.73 219 ASP B CA 1
ATOM 4607 C C . ASP B 1 238 ? 3.959 3.024 -17.711 1.00 56.16 219 ASP B C 1
ATOM 4608 O O . ASP B 1 238 ? 5.057 3.370 -18.155 1.00 57.46 219 ASP B O 1
ATOM 4613 N N . LEU B 1 239 ? 3.825 2.281 -16.614 1.00 52.72 220 LEU B N 1
ATOM 4614 C CA . LEU B 1 239 ? 4.989 1.799 -15.870 1.00 50.30 220 LEU B CA 1
ATOM 4615 C C . LEU B 1 239 ? 5.620 0.578 -16.530 1.00 50.66 220 LEU B C 1
ATOM 4616 O O . LEU B 1 239 ? 4.921 -0.353 -16.935 1.00 51.06 220 LEU B O 1
ATOM 4621 N N . THR B 1 240 ? 6.947 0.594 -16.630 1.00 50.76 221 THR B N 1
ATOM 4622 C CA . THR B 1 240 ? 7.704 -0.526 -17.182 1.00 51.28 221 THR B CA 1
ATOM 4623 C C . THR B 1 240 ? 7.869 -1.614 -16.116 1.00 48.25 221 THR B C 1
ATOM 4624 O O . THR B 1 240 ? 7.714 -1.347 -14.919 1.00 45.70 221 THR B O 1
ATOM 4628 N N . ILE B 1 241 ? 8.169 -2.835 -16.558 1.00 48.65 222 ILE B N 1
ATOM 4629 C CA . ILE B 1 241 ? 8.424 -3.970 -15.663 1.00 46.37 222 ILE B CA 1
ATOM 4630 C C . ILE B 1 241 ? 9.480 -3.649 -14.595 1.00 44.32 222 ILE B C 1
ATOM 4631 O O . ILE B 1 241 ? 9.307 -3.988 -13.419 1.00 41.85 222 ILE B O 1
ATOM 4636 N N . ASP B 1 242 ? 10.555 -2.982 -15.012 1.00 45.44 223 ASP B N 1
ATOM 4637 C CA . ASP B 1 242 ? 11.626 -2.575 -14.107 1.00 44.00 223 ASP B CA 1
ATOM 4638 C C . ASP B 1 242 ? 11.143 -1.561 -13.073 1.00 41.64 223 ASP B C 1
ATOM 4639 O O . ASP B 1 242 ? 11.528 -1.631 -11.907 1.00 39.69 223 ASP B O 1
ATOM 4644 N N . ASP B 1 243 ? 10.290 -0.633 -13.503 1.00 41.98 224 ASP B N 1
ATOM 4645 C CA . ASP B 1 243 ? 9.730 0.384 -12.612 1.00 40.17 224 ASP B CA 1
ATOM 4646 C C . ASP B 1 243 ? 8.792 -0.193 -11.552 1.00 37.28 224 ASP B C 1
ATOM 4647 O O . ASP B 1 243 ? 8.724 0.323 -10.435 1.00 35.60 224 ASP B O 1
ATOM 4652 N N . VAL B 1 244 ? 8.075 -1.257 -11.907 1.00 36.70 225 VAL B N 1
ATOM 4653 C CA . VAL B 1 244 ? 7.210 -1.962 -10.963 1.00 34.31 225 VAL B CA 1
ATOM 4654 C C . VAL B 1 244 ? 8.057 -2.646 -9.888 1.00 32.33 225 VAL B C 1
ATOM 4655 O O . VAL B 1 244 ? 7.787 -2.505 -8.693 1.00 30.52 225 VAL B O 1
ATOM 4659 N N . LEU B 1 245 ? 9.085 -3.369 -10.328 1.00 32.81 226 LEU B N 1
ATOM 4660 C CA . LEU B 1 245 ? 9.984 -4.090 -9.431 1.00 31.56 226 LEU B CA 1
ATOM 4661 C C . LEU B 1 245 ? 10.701 -3.152 -8.462 1.00 30.30 226 LEU B C 1
ATOM 4662 O O . LEU B 1 245 ? 10.732 -3.410 -7.259 1.00 28.69 226 LEU B O 1
ATOM 4667 N N . LEU B 1 246 ? 11.256 -2.063 -8.991 1.00 31.25 227 LEU B N 1
ATOM 4668 C CA . LEU B 1 246 ? 11.994 -1.087 -8.185 1.00 30.67 227 LEU B CA 1
ATOM 4669 C C . LEU B 1 246 ? 11.130 -0.392 -7.135 1.00 29.00 227 LEU B C 1
ATOM 4670 O O . LEU B 1 246 ? 11.602 -0.085 -6.040 1.00 28.17 227 LEU B O 1
ATOM 4675 N N . ASN B 1 247 ? 9.868 -0.143 -7.470 1.00 27.68 228 ASN B N 1
ATOM 4676 C CA . ASN B 1 247 ? 8.961 0.515 -6.540 1.00 26.40 228 ASN B CA 1
ATOM 4677 C C . ASN B 1 247 ? 8.374 -0.423 -5.492 1.00 25.52 228 ASN B C 1
ATOM 4678 O O . ASN B 1 247 ? 8.029 0.008 -4.394 1.00 24.46 228 ASN B O 1
ATOM 4683 N N . CYS B 1 248 ? 8.276 -1.707 -5.838 1.00 26.09 229 CYS B N 1
ATOM 4684 C CA . CYS B 1 248 ? 8.033 -2.756 -4.851 1.00 25.72 229 CYS B CA 1
ATOM 4685 C C . CYS B 1 248 ? 9.220 -2.829 -3.891 1.00 24.86 229 CYS B C 1
ATOM 4686 O O . CYS B 1 248 ? 9.044 -3.017 -2.687 1.00 24.16 229 CYS B O 1
ATOM 4689 N N . ASP B 1 249 ? 10.424 -2.669 -4.440 1.00 25.21 230 ASP B N 1
ATOM 4690 C CA . ASP B 1 249 ? 11.655 -2.657 -3.651 1.00 24.76 230 ASP B CA 1
ATOM 4691 C C . ASP B 1 249 ? 11.715 -1.438 -2.729 1.00 23.54 230 ASP B C 1
ATOM 4692 O O . ASP B 1 249 ? 12.183 -1.542 -1.598 1.00 22.89 230 ASP B O 1
ATOM 4697 N N . ASN B 1 250 ? 11.230 -0.292 -3.210 1.00 23.34 231 ASN B N 1
ATOM 4698 C CA . ASN B 1 250 ? 11.136 0.921 -2.389 1.00 22.35 231 ASN B CA 1
ATOM 4699 C C . ASN B 1 250 ? 10.282 0.686 -1.142 1.00 21.30 231 ASN B C 1
ATOM 4700 O O . ASN B 1 250 ? 10.632 1.134 -0.050 1.00 20.60 231 ASN B O 1
ATOM 4705 N N . VAL B 1 251 ? 9.168 -0.022 -1.313 1.00 21.25 232 VAL B N 1
ATOM 4706 C CA . VAL B 1 251 ? 8.288 -0.364 -0.197 1.00 20.64 232 VAL B CA 1
ATOM 4707 C C . VAL B 1 251 ? 8.927 -1.419 0.716 1.00 20.32 232 VAL B C 1
ATOM 4708 O O . VAL B 1 251 ? 8.839 -1.315 1.945 1.00 19.75 232 VAL B O 1
ATOM 4712 N N . LEU B 1 252 ? 9.576 -2.418 0.117 1.00 20.78 233 LEU B N 1
ATOM 4713 C CA . LEU B 1 252 ? 10.298 -3.441 0.878 1.00 20.94 233 LEU B CA 1
ATOM 4714 C C . LEU B 1 252 ? 11.370 -2.810 1.768 1.00 20.39 233 LEU B C 1
ATOM 4715 O O . LEU B 1 252 ? 11.379 -3.023 2.981 1.00 20.18 233 LEU B O 1
ATOM 4720 N N . ILE B 1 253 ? 12.261 -2.035 1.152 1.00 20.55 234 ILE B N 1
ATOM 4721 C CA . ILE B 1 253 ? 13.326 -1.329 1.870 1.00 20.24 234 ILE B CA 1
ATOM 4722 C C . ILE B 1 253 ? 12.732 -0.314 2.850 1.00 19.50 234 ILE B C 1
ATOM 4723 O O . ILE B 1 253 ? 13.034 -0.348 4.045 1.00 19.27 234 ILE B O 1
ATOM 4728 N N . GLY B 1 254 ? 11.871 0.564 2.338 1.00 19.40 235 GLY B N 1
ATOM 4729 C CA . GLY B 1 254 ? 11.259 1.634 3.132 1.00 18.89 235 GLY B CA 1
ATOM 4730 C C . GLY B 1 254 ? 10.502 1.150 4.356 1.00 18.62 235 GLY B C 1
ATOM 4731 O O . GLY B 1 254 ? 10.613 1.735 5.436 1.00 18.43 235 GLY B O 1
ATOM 4732 N N . GLY B 1 255 ? 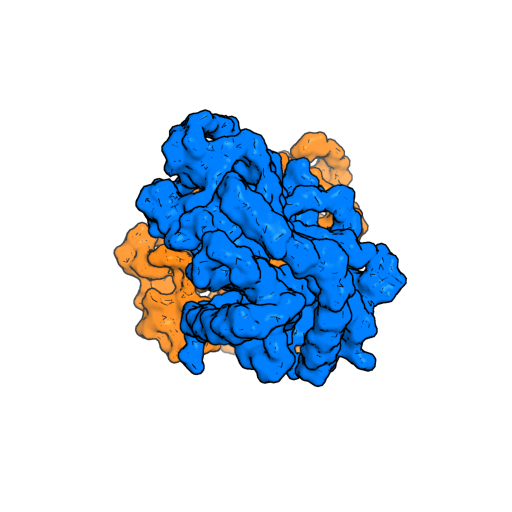9.742 0.072 4.187 1.00 18.89 236 GLY B N 1
ATOM 4733 C CA . GLY B 1 255 ? 8.932 -0.483 5.265 1.00 18.82 236 GLY B CA 1
ATOM 4734 C C . GLY B 1 255 ? 9.670 -1.292 6.315 1.00 18.90 236 GLY B C 1
ATOM 4735 O O . GLY B 1 255 ? 9.136 -1.525 7.398 1.00 19.21 236 GLY B O 1
ATOM 4736 N N . ASN B 1 256 ? 10.897 -1.709 6.007 1.00 18.90 237 ASN B N 1
ATOM 4737 C CA . ASN B 1 256 ? 11.622 -2.658 6.852 1.00 19.23 237 ASN B CA 1
ATOM 4738 C C . ASN B 1 256 ? 12.949 -2.184 7.433 1.00 19.25 237 ASN B C 1
ATOM 4739 O O . ASN B 1 256 ? 13.206 -2.384 8.623 1.00 19.23 237 ASN B O 1
ATOM 4744 N N . GLU B 1 257 ? 13.790 -1.581 6.592 1.00 19.39 238 GLU B N 1
ATOM 4745 C CA . GLU B 1 257 ? 15.166 -1.245 6.975 1.00 20.06 238 GLU B CA 1
ATOM 4746 C C . GLU B 1 257 ? 15.235 -0.309 8.183 1.00 19.58 238 GLU B C 1
ATOM 4747 O O . GLU B 1 257 ? 16.064 -0.501 9.071 1.00 20.10 238 GLU B O 1
ATOM 4753 N N . THR B 1 258 ? 14.356 0.689 8.211 1.00 19.18 239 THR B N 1
ATOM 4754 C CA . THR B 1 258 ? 14.284 1.635 9.323 1.00 19.09 239 THR B CA 1
ATOM 4755 C C . THR B 1 258 ? 13.342 1.166 10.434 1.00 19.20 239 THR B C 1
ATOM 4756 O O . THR B 1 258 ? 13.693 1.227 11.612 1.00 19.36 239 THR B O 1
ATOM 4760 N N . THR B 1 259 ? 12.155 0.697 10.048 1.00 19.26 240 THR B N 1
ATOM 4761 C CA . THR B 1 259 ? 11.071 0.404 10.992 1.00 19.72 240 THR B CA 1
ATOM 4762 C C . THR B 1 259 ? 11.452 -0.623 12.061 1.00 20.03 240 THR B C 1
ATOM 4763 O O . THR B 1 259 ? 11.034 -0.499 13.212 1.00 20.50 240 THR B O 1
ATOM 4767 N N . ARG B 1 260 ? 12.251 -1.620 11.684 1.00 20.18 241 ARG B N 1
ATOM 4768 C CA . ARG B 1 260 ? 12.699 -2.657 12.620 1.00 20.88 241 ARG B CA 1
ATOM 4769 C C . ARG B 1 260 ? 13.410 -2.082 13.847 1.00 20.73 241 ARG B C 1
ATOM 4770 O O . ARG B 1 260 ? 13.263 -2.598 14.955 1.00 21.44 241 ARG B O 1
ATOM 4778 N N . HIS B 1 261 ? 14.165 -1.006 13.638 1.00 19.89 242 HIS B N 1
ATOM 4779 C CA . HIS B 1 261 ? 14.934 -0.372 14.708 1.00 19.94 242 HIS B CA 1
ATOM 4780 C C . HIS B 1 261 ? 14.081 0.541 15.585 1.00 19.78 242 HIS B C 1
ATOM 4781 O O . HIS B 1 261 ? 14.394 0.744 16.759 1.00 20.27 242 HIS B O 1
ATOM 4788 N N . ALA B 1 262 ? 13.012 1.090 15.012 1.00 19.43 243 ALA B N 1
ATOM 4789 C CA . ALA B 1 262 ? 12.024 1.836 15.789 1.00 19.79 243 ALA B CA 1
ATOM 4790 C C . ALA B 1 262 ? 11.275 0.894 16.733 1.00 20.73 243 ALA B C 1
ATOM 4791 O O . ALA B 1 262 ? 11.036 1.233 17.893 1.00 21.50 243 ALA B O 1
ATOM 4793 N N . ILE B 1 263 ? 10.926 -0.292 16.231 1.00 21.21 244 ILE B N 1
ATOM 4794 C CA . ILE B 1 263 ? 10.256 -1.323 17.033 1.00 22.39 244 ILE B CA 1
ATOM 4795 C C . ILE B 1 263 ? 11.173 -1.827 18.148 1.00 23.25 244 ILE B C 1
ATOM 4796 O O . ILE B 1 263 ? 10.757 -1.918 19.306 1.00 24.15 244 ILE B O 1
ATOM 4801 N N . THR B 1 264 ? 12.418 -2.150 17.792 1.00 23.16 245 THR B N 1
ATOM 4802 C CA . THR B 1 264 ? 13.420 -2.590 18.765 1.00 23.96 245 THR B CA 1
ATOM 4803 C C . THR B 1 264 ? 13.667 -1.482 19.789 1.00 24.26 245 THR B C 1
ATOM 4804 O O . THR B 1 264 ? 13.794 -1.749 20.989 1.00 25.28 245 THR B O 1
ATOM 4808 N N . GLY B 1 265 ? 13.730 -0.244 19.299 1.00 23.41 246 GLY B N 1
ATOM 4809 C CA . GLY B 1 265 ? 13.881 0.934 20.149 1.00 23.83 246 GLY B CA 1
ATOM 4810 C C . GLY B 1 265 ? 12.745 1.101 21.141 1.00 24.71 246 GLY B C 1
ATOM 4811 O O . GLY B 1 265 ? 12.970 1.512 22.280 1.00 25.76 246 GLY B O 1
ATOM 4812 N N . ALA B 1 266 ? 11.526 0.780 20.706 1.00 24.83 247 ALA B N 1
ATOM 4813 C CA . ALA B 1 266 ? 10.351 0.808 21.579 1.00 26.01 247 ALA B CA 1
ATOM 4814 C C . ALA B 1 266 ? 10.502 -0.172 22.741 1.00 27.51 247 ALA B C 1
ATOM 4815 O O . ALA B 1 266 ? 10.214 0.173 23.888 1.00 28.57 247 ALA B O 1
ATOM 4817 N N . VAL B 1 267 ? 10.963 -1.386 22.435 1.00 27.69 248 VAL B N 1
ATOM 4818 C CA . VAL B 1 267 ? 11.262 -2.397 23.454 1.00 29.21 248 VAL B CA 1
ATOM 4819 C C . VAL B 1 267 ? 12.371 -1.890 24.382 1.00 29.53 248 VAL B C 1
ATOM 4820 O O . VAL B 1 267 ? 12.274 -2.019 25.605 1.00 30.88 248 VAL B O 1
ATOM 4824 N N . HIS B 1 268 ? 13.409 -1.300 23.787 1.00 28.42 249 HIS B N 1
ATOM 4825 C CA . HIS B 1 268 ? 14.523 -0.716 24.533 1.00 28.88 249 HIS B CA 1
ATOM 4826 C C . HIS B 1 268 ? 14.053 0.382 25.496 1.00 29.42 249 HIS B C 1
ATOM 4827 O O . HIS B 1 268 ? 14.525 0.459 26.632 1.00 30.62 249 HIS B O 1
ATOM 4834 N N . ALA B 1 269 ? 13.119 1.214 25.036 1.00 28.81 250 ALA B N 1
ATOM 4835 C CA . ALA B 1 269 ? 12.535 2.278 25.858 1.00 29.57 250 ALA B CA 1
ATOM 4836 C C . ALA B 1 269 ? 11.748 1.718 27.045 1.00 31.54 250 ALA B C 1
ATOM 4837 O O . ALA B 1 269 ? 11.894 2.194 28.169 1.00 32.57 250 ALA B O 1
ATOM 4839 N N . LEU B 1 270 ? 10.929 0.700 26.791 1.00 32.19 251 LEU B N 1
ATOM 4840 C CA . LEU B 1 270 ? 10.130 0.063 27.844 1.00 34.43 251 LEU B CA 1
ATOM 4841 C C . LEU B 1 270 ? 10.995 -0.601 28.919 1.00 36.11 251 LEU B C 1
ATOM 4842 O O . LEU B 1 270 ? 10.565 -0.753 30.066 1.00 37.90 251 LEU B O 1
ATOM 4847 N N . ALA B 1 271 ? 12.213 -0.980 28.540 1.00 35.79 252 ALA B N 1
ATOM 4848 C CA . ALA B 1 271 ? 13.146 -1.650 29.445 1.00 37.62 252 ALA B CA 1
ATOM 4849 C C . ALA B 1 271 ? 14.004 -0.691 30.275 1.00 38.32 252 ALA B C 1
ATOM 4850 O O . ALA B 1 271 ? 14.492 -1.063 31.345 1.00 39.89 252 ALA B O 1
ATOM 4852 N N . THR B 1 272 ? 14.180 0.536 29.785 1.00 37.46 253 THR B N 1
ATOM 4853 C CA . THR B 1 272 ? 15.121 1.486 30.395 1.00 38.16 253 THR B CA 1
ATOM 4854 C C . THR B 1 272 ? 14.484 2.765 30.948 1.00 38.86 253 THR B C 1
ATOM 4855 O O . THR B 1 272 ? 15.081 3.439 31.790 1.00 39.74 253 THR B O 1
ATOM 4859 N N . VAL B 1 273 ? 13.287 3.103 30.473 1.00 38.82 254 VAL B N 1
ATOM 4860 C CA . VAL B 1 273 ? 12.588 4.300 30.943 1.00 39.71 254 VAL B CA 1
ATOM 4861 C C . VAL B 1 273 ? 11.715 3.958 32.153 1.00 42.14 254 VAL B C 1
ATOM 4862 O O . VAL B 1 273 ? 10.774 3.169 32.037 1.00 42.76 254 VAL B O 1
ATOM 4866 N N . PRO B 1 274 ? 12.038 4.545 33.323 1.00 43.91 255 PRO B N 1
ATOM 4867 C CA . PRO B 1 274 ? 11.319 4.258 34.564 1.00 46.43 255 PRO B CA 1
ATOM 4868 C C . PRO B 1 274 ? 9.867 4.734 34.531 1.00 47.18 255 PRO B C 1
ATOM 4869 O O . PRO B 1 274 ? 9.605 5.924 34.331 1.00 46.90 255 PRO B O 1
ATOM 4873 N N . GLY B 1 275 ? 8.941 3.796 34.706 1.00 48.36 256 GLY B N 1
ATOM 4874 C CA . GLY B 1 275 ? 7.520 4.113 34.813 1.00 49.58 256 GLY B CA 1
ATOM 4875 C C . GLY B 1 275 ? 6.734 4.094 33.515 1.00 48.05 256 GLY B C 1
ATOM 4876 O O . GLY B 1 275 ? 5.503 4.090 33.543 1.00 49.16 256 GLY B O 1
ATOM 4877 N N . LEU B 1 276 ? 7.439 4.072 32.382 1.00 45.68 257 LEU B N 1
ATOM 4878 C CA . LEU B 1 276 ? 6.810 4.153 31.057 1.00 44.09 257 LEU B CA 1
ATOM 4879 C C . LEU B 1 276 ? 5.794 3.040 30.787 1.00 44.75 257 LEU B C 1
ATOM 4880 O O . LEU B 1 276 ? 4.659 3.319 30.395 1.00 45.07 257 LEU B O 1
ATOM 4885 N N . LEU B 1 277 ? 6.207 1.792 31.003 1.00 45.21 258 LEU B N 1
ATOM 4886 C CA . LEU B 1 277 ? 5.358 0.625 30.748 1.00 46.04 258 LEU B CA 1
ATOM 4887 C C . LEU B 1 277 ? 4.134 0.577 31.667 1.00 48.67 258 LEU B C 1
ATOM 4888 O O . LEU B 1 277 ? 3.050 0.163 31.247 1.00 49.34 258 LEU B O 1
ATOM 4893 N N . THR B 1 278 ? 4.316 1.003 32.915 1.00 50.30 259 THR B N 1
ATOM 4894 C CA . THR B 1 278 ? 3.216 1.088 33.874 1.00 52.99 259 THR B CA 1
ATOM 4895 C C . THR B 1 278 ? 2.282 2.242 33.502 1.00 52.76 259 THR B C 1
ATOM 4896 O O . THR B 1 278 ? 1.061 2.118 33.608 1.00 54.44 259 THR B O 1
ATOM 4900 N N . ALA B 1 279 ? 2.870 3.350 33.052 1.00 50.85 260 ALA B N 1
ATOM 4901 C CA . ALA B 1 279 ? 2.122 4.544 32.655 1.00 50.67 260 ALA B CA 1
ATOM 4902 C C . ALA B 1 279 ? 1.261 4.332 31.408 1.00 49.63 260 ALA B C 1
ATOM 4903 O O . ALA B 1 279 ? 0.200 4.943 31.273 1.00 50.63 260 ALA B O 1
ATOM 4905 N N . LEU B 1 280 ? 1.722 3.473 30.501 1.00 47.78 261 LEU B N 1
ATOM 4906 C CA . LEU B 1 280 ? 0.961 3.133 29.299 1.00 46.88 261 LEU B CA 1
ATOM 4907 C C . LEU B 1 280 ? -0.230 2.235 29.624 1.00 49.15 261 LEU B C 1
ATOM 4908 O O . LEU B 1 280 ? -1.291 2.350 29.008 1.00 49.53 261 LEU B O 1
ATOM 4913 N N . ARG B 1 281 ? -0.042 1.350 30.599 1.00 50.90 262 ARG B N 1
ATOM 4914 C CA . ARG B 1 281 ? -1.073 0.402 31.019 1.00 53.55 262 ARG B CA 1
ATOM 4915 C C . ARG B 1 281 ? -2.214 1.075 31.788 1.00 56.01 262 ARG B C 1
ATOM 4916 O O . ARG B 1 281 ? -3.387 0.799 31.523 1.00 57.40 262 ARG B O 1
ATOM 4924 N N . ASP B 1 282 ? -1.873 1.956 32.729 1.00 56.76 263 ASP B N 1
ATOM 4925 C CA . ASP B 1 282 ? -2.889 2.647 33.533 1.00 59.48 263 ASP B CA 1
ATOM 4926 C C . ASP B 1 282 ? -3.522 3.841 32.812 1.00 58.72 263 ASP B C 1
ATOM 4927 O O . ASP B 1 282 ? -4.634 4.257 33.148 1.00 61.09 263 ASP B O 1
ATOM 4932 N N . GLY B 1 283 ? -2.807 4.387 31.831 1.00 55.65 264 GLY B N 1
ATOM 4933 C CA . GLY B 1 283 ? -3.329 5.464 30.992 1.00 54.70 264 GLY B CA 1
ATOM 4934 C C . GLY B 1 283 ? -2.768 6.850 31.257 1.00 54.14 264 GLY B C 1
ATOM 4935 O O . GLY B 1 283 ? -3.224 7.824 30.656 1.00 53.98 264 GLY B O 1
ATOM 4936 N N . SER B 1 284 ? -1.782 6.946 32.148 1.00 54.01 265 SER B N 1
ATOM 4937 C CA . SER B 1 284 ? -1.165 8.234 32.480 1.00 53.68 265 SER B CA 1
ATOM 4938 C C . SER B 1 284 ? -0.177 8.708 31.408 1.00 50.54 265 SER B C 1
ATOM 4939 O O . SER B 1 284 ? 0.199 9.883 31.375 1.00 50.21 265 SER B O 1
ATOM 4942 N N . ALA B 1 285 ? 0.242 7.786 30.543 1.00 48.35 266 ALA B N 1
ATOM 4943 C CA . ALA B 1 285 ? 1.019 8.125 29.357 1.00 45.52 266 ALA B CA 1
ATOM 4944 C C . ALA B 1 285 ? 0.160 7.927 28.114 1.00 44.61 266 ALA B C 1
ATOM 4945 O O . ALA B 1 285 ? -0.468 6.880 27.941 1.00 45.07 266 ALA B O 1
ATOM 4947 N N . ASP B 1 286 ? 0.124 8.947 27.263 1.00 43.47 267 ASP B N 1
ATOM 4948 C CA . ASP B 1 286 ? -0.630 8.897 26.018 1.00 42.64 267 ASP B CA 1
ATOM 4949 C C . ASP B 1 286 ? 0.169 8.110 24.985 1.00 39.99 267 ASP B C 1
ATOM 4950 O O . ASP B 1 286 ? 1.299 8.478 24.659 1.00 38.23 267 ASP B O 1
ATOM 4955 N N . VAL B 1 287 ? -0.419 7.024 24.485 1.00 39.62 268 VAL B N 1
ATOM 4956 C CA . VAL B 1 287 ? 0.270 6.123 23.551 1.00 37.46 268 VAL B CA 1
ATOM 4957 C C . VAL B 1 287 ? 0.838 6.854 22.323 1.00 35.33 268 VAL B C 1
ATOM 4958 O O . VAL B 1 287 ? 2.006 6.675 21.983 1.00 33.78 268 VAL B O 1
ATOM 4962 N N . ASP B 1 288 ? 0.019 7.695 21.695 1.00 35.47 269 ASP B N 1
ATOM 4963 C CA . ASP B 1 288 ? 0.419 8.430 20.494 1.00 33.88 269 ASP B CA 1
ATOM 4964 C C . ASP B 1 288 ? 1.548 9.425 20.758 1.00 32.86 269 ASP B C 1
ATOM 4965 O O . ASP B 1 288 ? 2.408 9.628 19.901 1.00 31.40 269 ASP B O 1
ATOM 4970 N N . THR B 1 289 ? 1.537 10.037 21.942 1.00 33.65 270 THR B N 1
ATOM 4971 C CA . THR B 1 289 ? 2.615 10.930 22.375 1.00 32.91 270 THR B CA 1
ATOM 4972 C C . THR B 1 289 ? 3.911 10.142 22.605 1.00 31.28 270 THR B C 1
ATOM 4973 O O . THR B 1 289 ? 5.003 10.620 22.284 1.00 30.06 270 THR B O 1
ATOM 4977 N N . VAL B 1 290 ? 3.776 8.931 23.147 1.00 31.14 271 VAL B N 1
ATOM 4978 C CA . VAL B 1 290 ? 4.915 8.034 23.360 1.00 29.95 271 VAL B CA 1
ATOM 4979 C C . VAL B 1 290 ? 5.482 7.541 22.024 1.00 28.02 271 VAL B C 1
ATOM 4980 O O . VAL B 1 290 ? 6.700 7.425 21.870 1.00 27.08 271 VAL B O 1
ATOM 4984 N N . VAL B 1 291 ? 4.598 7.270 21.063 1.00 27.67 272 VAL B N 1
ATOM 4985 C CA . VAL B 1 291 ? 5.008 6.866 19.712 1.00 26.05 272 VAL B CA 1
ATOM 4986 C C . VAL B 1 291 ? 5.937 7.914 19.098 1.00 25.05 272 VAL B C 1
ATOM 4987 O O . VAL B 1 291 ? 6.984 7.576 18.543 1.00 23.95 272 VAL B O 1
ATOM 4991 N N . GLU B 1 292 ? 5.548 9.182 19.216 1.00 25.69 273 GLU B N 1
ATOM 4992 C CA . GLU B 1 292 ? 6.348 10.290 18.701 1.00 25.27 273 GLU B CA 1
ATOM 4993 C C . GLU B 1 292 ? 7.712 10.360 19.376 1.00 24.68 273 GLU B C 1
ATOM 4994 O O . GLU B 1 292 ? 8.716 10.624 18.716 1.00 23.84 273 GLU B O 1
ATOM 5000 N N . GLU B 1 293 ? 7.746 10.109 20.684 1.00 25.36 274 GLU B N 1
ATOM 5001 C CA . GLU B 1 293 ? 8.999 10.157 21.432 1.00 25.24 274 GLU B CA 1
ATOM 5002 C C . GLU B 1 293 ? 9.913 8.983 21.094 1.00 23.97 274 GLU B C 1
ATOM 5003 O O . GLU B 1 293 ? 11.131 9.134 21.107 1.00 23.64 274 GLU B O 1
ATOM 5009 N N . VAL B 1 294 ? 9.329 7.827 20.780 1.00 23.62 275 VAL B N 1
ATOM 5010 C CA . VAL B 1 294 ? 10.108 6.690 20.285 1.00 22.53 275 VAL B CA 1
ATOM 5011 C C . VAL B 1 294 ? 10.757 7.060 18.945 1.00 21.38 275 VAL B C 1
ATOM 5012 O O . VAL B 1 294 ? 11.939 6.799 18.728 1.00 20.81 275 VAL B O 1
ATOM 5016 N N . LEU B 1 295 ? 9.981 7.690 18.067 1.00 21.18 276 LEU B N 1
ATOM 5017 C CA . LEU B 1 295 ? 10.473 8.106 16.751 1.00 20.40 276 LEU B CA 1
ATOM 5018 C C . LEU B 1 295 ? 11.621 9.116 16.827 1.00 20.53 276 LEU B C 1
ATOM 5019 O O . LEU B 1 295 ? 12.625 8.969 16.127 1.00 20.00 276 LEU B O 1
ATOM 5024 N N . ARG B 1 296 ? 11.468 10.130 17.677 1.00 21.24 277 ARG B N 1
ATOM 5025 C CA . ARG B 1 296 ? 12.514 11.137 17.888 1.00 21.72 277 ARG B CA 1
ATOM 5026 C C . ARG B 1 296 ? 13.770 10.513 18.504 1.00 21.66 277 ARG B C 1
ATOM 5027 O O . ARG B 1 296 ? 14.887 10.746 18.038 1.00 21.53 277 ARG B O 1
ATOM 5035 N N . TRP B 1 297 ? 13.559 9.716 19.548 1.00 22.07 278 TRP B N 1
ATOM 5036 C CA . TRP B 1 297 ? 14.626 9.106 20.340 1.00 22.52 278 TRP B CA 1
ATOM 5037 C C . TRP B 1 297 ? 15.476 8.114 19.537 1.00 21.74 278 TRP B C 1
ATOM 5038 O O . TRP B 1 297 ? 16.705 8.097 19.666 1.00 22.03 278 TRP B O 1
ATOM 5049 N N . THR B 1 298 ? 14.822 7.303 18.705 1.00 20.95 279 THR B N 1
ATOM 5050 C CA . THR B 1 298 ? 15.509 6.274 17.915 1.00 20.29 279 THR B CA 1
ATOM 5051 C C . THR B 1 298 ? 16.064 6.790 16.586 1.00 19.91 279 THR B C 1
ATOM 5052 O O . THR B 1 298 ? 17.119 6.332 16.141 1.00 19.74 279 THR B O 1
ATOM 5056 N N . SER B 1 299 ? 15.345 7.727 15.961 1.00 19.66 280 SER B N 1
ATOM 5057 C CA . SER B 1 299 ? 15.712 8.291 14.648 1.00 19.56 280 SER B CA 1
ATOM 5058 C C . SER B 1 299 ? 16.444 7.281 13.749 1.00 19.38 280 SER B C 1
ATOM 5059 O O . SER B 1 299 ? 17.628 7.465 13.455 1.00 19.68 280 SER B O 1
ATOM 5062 N N . PRO B 1 300 ? 15.742 6.206 13.323 1.00 19.15 281 PRO B N 1
ATOM 5063 C CA . PRO B 1 300 ? 16.351 5.081 12.601 1.00 19.17 281 PRO B CA 1
ATOM 5064 C C . PRO B 1 300 ? 17.020 5.444 11.272 1.00 19.33 281 PRO B C 1
ATOM 5065 O O . PRO B 1 300 ? 18.035 4.844 10.922 1.00 19.60 281 PRO B O 1
ATOM 5069 N N . ALA B 1 301 ? 16.458 6.400 10.536 1.00 19.18 282 ALA B N 1
ATOM 5070 C CA . ALA B 1 301 ? 17.106 6.899 9.324 1.00 19.70 282 ALA B CA 1
ATOM 5071 C C . ALA B 1 301 ? 18.192 7.898 9.725 1.00 20.33 282 ALA B C 1
ATOM 5072 O O . ALA B 1 301 ? 17.890 9.013 10.158 1.00 20.52 282 ALA B O 1
ATOM 5074 N N . MET B 1 302 ? 19.452 7.485 9.594 1.00 21.07 283 MET B N 1
ATOM 5075 C CA . MET B 1 302 ? 20.581 8.270 10.099 1.00 22.00 283 MET B CA 1
ATOM 5076 C C . MET B 1 302 ? 20.903 9.502 9.257 1.00 22.63 283 MET B C 1
ATOM 5077 O O . MET B 1 302 ? 21.330 10.526 9.793 1.00 23.24 283 MET B O 1
ATOM 5082 N N . HIS B 1 303 ? 20.707 9.407 7.946 1.00 22.63 284 HIS B N 1
ATOM 5083 C CA . HIS B 1 303 ? 20.939 10.552 7.066 1.00 23.34 284 HIS B CA 1
ATOM 5084 C C . HIS B 1 303 ? 20.135 10.452 5.781 1.00 23.28 284 HIS B C 1
ATOM 5085 O O . HIS B 1 303 ? 19.728 9.361 5.370 1.00 22.60 284 HIS B O 1
ATOM 5092 N N . VAL B 1 304 ? 19.907 11.608 5.164 1.00 23.70 285 VAL B N 1
ATOM 5093 C CA . VAL B 1 304 ? 19.400 11.687 3.800 1.00 24.09 285 VAL B CA 1
ATOM 5094 C C . VAL B 1 304 ? 20.303 12.634 3.012 1.00 25.63 285 VAL B C 1
ATOM 5095 O O . VAL B 1 304 ? 20.740 13.662 3.532 1.00 26.26 285 VAL B O 1
ATOM 5099 N N . LEU B 1 305 ? 20.599 12.264 1.771 1.00 26.29 286 LEU B N 1
ATOM 5100 C CA . LEU B 1 305 ? 21.448 13.072 0.905 1.00 28.13 286 LEU B CA 1
ATOM 5101 C C . LEU B 1 305 ? 20.613 13.766 -0.164 1.00 28.93 286 LEU B C 1
ATOM 5102 O O . LEU B 1 305 ? 19.604 13.231 -0.626 1.00 28.17 286 LEU B O 1
ATOM 5107 N N . ARG B 1 306 ? 21.036 14.974 -0.526 1.00 30.63 287 ARG B N 1
ATOM 5108 C CA . ARG B 1 306 ? 20.480 15.703 -1.658 1.00 31.95 287 ARG B CA 1
ATOM 5109 C C . ARG B 1 306 ? 21.625 16.274 -2.488 1.00 34.39 287 ARG B C 1
ATOM 5110 O O . ARG B 1 306 ? 22.729 16.472 -1.979 1.00 35.02 287 ARG B O 1
ATOM 5118 N N . VAL B 1 307 ? 21.361 16.523 -3.768 1.00 36.04 288 VAL B N 1
ATOM 5119 C CA . VAL B 1 307 ? 22.327 17.172 -4.655 1.00 38.70 288 VAL B CA 1
ATOM 5120 C C . VAL B 1 307 ? 21.726 18.492 -5.134 1.00 40.41 288 VAL B C 1
ATOM 5121 O O . VAL B 1 307 ? 20.571 18.526 -5.563 1.00 39.96 288 VAL B O 1
ATOM 5125 N N . THR B 1 308 ? 22.504 19.572 -5.044 1.00 42.52 289 THR B N 1
ATOM 5126 C CA . THR B 1 308 ? 22.038 20.908 -5.434 1.00 44.67 289 THR B CA 1
ATOM 5127 C C . THR B 1 308 ? 21.765 21.002 -6.934 1.00 46.74 289 THR B C 1
ATOM 5128 O O . THR B 1 308 ? 22.492 20.426 -7.745 1.00 47.76 289 THR B O 1
ATOM 5132 N N . THR B 1 309 ? 20.710 21.734 -7.288 1.00 47.68 290 THR B N 1
ATOM 5133 C CA . THR B 1 309 ? 20.290 21.887 -8.682 1.00 49.83 290 THR B CA 1
ATOM 5134 C C . THR B 1 309 ? 20.709 23.238 -9.256 1.00 53.34 290 THR B C 1
ATOM 5135 O O . THR B 1 309 ? 20.749 23.420 -10.475 1.00 55.57 290 THR B O 1
ATOM 5139 N N . ALA B 1 310 ? 21.016 24.176 -8.363 1.00 54.01 291 ALA B N 1
ATOM 5140 C CA . ALA B 1 310 ? 21.454 25.517 -8.734 1.00 57.42 291 ALA B CA 1
ATOM 5141 C C . ALA B 1 310 ? 22.473 26.038 -7.721 1.00 57.90 291 ALA B C 1
ATOM 5142 O O . ALA B 1 310 ? 22.842 25.326 -6.780 1.00 55.60 291 ALA B O 1
ATOM 5144 N N . ASP B 1 311 ? 22.931 27.272 -7.926 1.00 61.02 292 ASP B N 1
ATOM 5145 C CA . ASP B 1 311 ? 23.814 27.949 -6.979 1.00 61.94 292 ASP B CA 1
ATOM 5146 C C . ASP B 1 311 ? 23.017 28.347 -5.741 1.00 60.32 292 ASP B C 1
ATOM 5147 O O . ASP B 1 311 ? 22.031 29.082 -5.839 1.00 61.14 292 ASP B O 1
ATOM 5152 N N . VAL B 1 312 ? 23.440 27.846 -4.582 1.00 58.34 293 VAL B N 1
ATOM 5153 C CA . VAL B 1 312 ? 22.724 28.070 -3.322 1.00 56.78 293 VAL B CA 1
ATOM 5154 C C . VAL B 1 312 ? 23.699 28.426 -2.199 1.00 57.04 293 VAL B C 1
ATOM 5155 O O . VAL B 1 312 ? 24.840 27.959 -2.185 1.00 57.23 293 VAL B O 1
ATOM 5159 N N . THR B 1 313 ? 23.239 29.255 -1.264 1.00 57.31 294 THR B N 1
ATOM 5160 C CA . THR B 1 313 ? 23.975 29.521 -0.032 1.00 57.26 294 THR B CA 1
ATOM 5161 C C . THR B 1 313 ? 23.297 28.791 1.131 1.00 54.22 294 THR B C 1
ATOM 5162 O O . THR B 1 313 ? 22.144 29.075 1.468 1.00 53.52 294 THR B O 1
ATOM 5166 N N . ILE B 1 314 ? 24.018 27.840 1.723 1.00 52.66 295 ILE B N 1
ATOM 5167 C CA . ILE B 1 314 ? 23.516 27.057 2.853 1.00 50.03 295 ILE B CA 1
ATOM 5168 C C . ILE B 1 314 ? 24.449 27.219 4.054 1.00 50.16 295 ILE B C 1
ATOM 5169 O O . ILE B 1 314 ? 25.634 26.879 3.978 1.00 50.67 295 ILE B O 1
ATOM 5174 N N . ASN B 1 315 ? 23.899 27.746 5.150 1.00 49.86 296 ASN B N 1
ATOM 5175 C CA . ASN B 1 315 ? 24.640 27.995 6.396 1.00 50.11 296 ASN B CA 1
ATOM 5176 C C . ASN B 1 315 ? 25.904 28.847 6.230 1.00 52.85 296 ASN B C 1
ATOM 5177 O O . ASN B 1 315 ? 26.921 28.607 6.888 1.00 52.98 296 ASN B O 1
ATOM 5182 N N . GLY B 1 316 ? 25.827 29.843 5.349 1.00 55.23 297 GLY B N 1
ATOM 5183 C CA . GLY B 1 316 ? 26.929 30.777 5.127 1.00 58.17 297 GLY B CA 1
ATOM 5184 C C . GLY B 1 316 ? 27.928 30.356 4.064 1.00 59.23 297 GLY B C 1
ATOM 5185 O O . GLY B 1 316 ? 28.805 31.136 3.692 1.00 62.10 297 GLY B O 1
ATOM 5186 N N . ARG B 1 317 ? 27.800 29.124 3.576 1.00 57.15 298 ARG B N 1
ATOM 5187 C CA . ARG B 1 317 ? 28.697 28.597 2.549 1.00 58.12 298 ARG B CA 1
ATOM 5188 C C . ARG B 1 317 ? 28.026 28.621 1.179 1.00 58.60 298 ARG B C 1
ATOM 5189 O O . ARG B 1 317 ? 26.931 28.081 1.010 1.00 56.59 298 ARG B O 1
ATOM 5197 N N . ASP B 1 318 ? 28.685 29.252 0.209 1.00 61.44 299 ASP B N 1
ATOM 5198 C CA . ASP B 1 318 ? 28.161 29.321 -1.154 1.00 62.31 299 ASP B CA 1
ATOM 5199 C C . ASP B 1 318 ? 28.555 28.079 -1.952 1.00 61.21 299 ASP B C 1
ATOM 5200 O O . ASP B 1 318 ? 29.741 27.820 -2.179 1.00 62.51 299 ASP B O 1
ATOM 5205 N N . LEU B 1 319 ? 27.545 27.320 -2.369 1.00 58.75 300 LEU B N 1
ATOM 5206 C CA . LEU B 1 319 ? 27.740 26.045 -3.056 1.00 57.34 300 LEU B CA 1
ATOM 5207 C C . LEU B 1 319 ? 27.371 26.123 -4.538 1.00 58.84 300 LEU B C 1
ATOM 5208 O O . LEU B 1 319 ? 26.347 26.714 -4.892 1.00 59.13 300 LEU B O 1
ATOM 5213 N N . PRO B 1 320 ? 28.208 25.527 -5.410 1.00 59.92 301 PRO B N 1
ATOM 5214 C CA . PRO B 1 320 ? 27.897 25.469 -6.837 1.00 61.40 301 PRO B CA 1
ATOM 5215 C C . PRO B 1 320 ? 26.867 24.385 -7.156 1.00 58.59 301 PRO B C 1
ATOM 5216 O O . PRO B 1 320 ? 26.592 23.523 -6.317 1.00 55.64 301 PRO B O 1
ATOM 5220 N N . SER B 1 321 ? 26.310 24.441 -8.364 1.00 59.65 302 SER B N 1
ATOM 5221 C CA . SER B 1 321 ? 25.334 23.460 -8.827 1.00 57.37 302 SER B CA 1
ATOM 5222 C C . SER B 1 321 ? 25.955 22.067 -8.928 1.00 55.88 302 SER B C 1
ATOM 5223 O O . SER B 1 321 ? 27.028 21.896 -9.513 1.00 57.91 302 SER B O 1
ATOM 5226 N N . GLY B 1 322 ? 25.276 21.082 -8.346 1.00 52.44 303 GLY B N 1
ATOM 5227 C CA . GLY B 1 322 ? 25.743 19.697 -8.362 1.00 50.75 303 GLY B CA 1
ATOM 5228 C C . GLY B 1 322 ? 26.583 19.317 -7.156 1.00 49.26 303 GLY B C 1
ATOM 5229 O O . GLY B 1 322 ? 27.469 18.468 -7.254 1.00 49.52 303 GLY B O 1
ATOM 5230 N N . THR B 1 323 ? 26.305 19.947 -6.017 1.00 47.79 304 THR B N 1
ATOM 5231 C CA . THR B 1 323 ? 27.026 19.668 -4.778 1.00 46.41 304 THR B CA 1
ATOM 5232 C C . THR B 1 323 ? 26.161 18.834 -3.827 1.00 42.94 304 THR B C 1
ATOM 5233 O O . THR B 1 323 ? 25.014 19.197 -3.557 1.00 41.70 304 THR B O 1
ATOM 5237 N N . PRO B 1 324 ? 26.707 17.706 -3.331 1.00 41.56 305 PRO B N 1
ATOM 5238 C CA . PRO B 1 324 ? 25.998 16.860 -2.370 1.00 38.56 305 PRO B CA 1
ATOM 5239 C C . PRO B 1 324 ? 25.908 17.495 -0.981 1.00 37.47 305 PRO B C 1
ATOM 5240 O O . PRO B 1 324 ? 26.909 17.996 -0.460 1.00 38.49 305 PRO B O 1
ATOM 5244 N N . VAL B 1 325 ? 24.705 17.477 -0.408 1.00 35.35 306 VAL B N 1
ATOM 5245 C CA . VAL B 1 325 ? 24.441 17.999 0.935 1.00 34.19 306 VAL B CA 1
ATOM 5246 C C . VAL B 1 325 ? 23.669 16.944 1.730 1.00 31.66 306 VAL B C 1
ATOM 5247 O O . VAL B 1 325 ? 22.660 16.419 1.256 1.00 30.82 306 VAL B O 1
ATOM 5251 N N . VAL B 1 326 ? 24.149 16.647 2.935 1.00 30.75 307 VAL B N 1
ATOM 5252 C CA . VAL B 1 326 ? 23.560 15.607 3.780 1.00 28.63 307 VAL B CA 1
ATOM 5253 C C . VAL B 1 326 ? 22.925 16.187 5.046 1.00 27.75 307 VAL B C 1
ATOM 5254 O O . VAL B 1 326 ? 23.526 17.015 5.734 1.00 28.45 307 VAL B O 1
ATOM 5258 N N . ALA B 1 327 ? 21.699 15.752 5.329 1.00 26.22 308 ALA B N 1
ATOM 5259 C CA . ALA B 1 327 ? 21.010 16.107 6.563 1.00 25.46 308 ALA B CA 1
ATOM 5260 C C . ALA B 1 327 ? 21.047 14.921 7.527 1.00 24.17 308 ALA B C 1
ATOM 5261 O O . ALA B 1 327 ? 20.553 13.838 7.208 1.00 23.06 308 ALA B O 1
ATOM 5263 N N . TRP B 1 328 ? 21.646 15.135 8.697 1.00 24.23 309 TRP B N 1
ATOM 5264 C CA . TRP B 1 328 ? 21.753 14.098 9.724 1.00 23.27 309 TRP B CA 1
ATOM 5265 C C . TRP B 1 328 ? 20.586 14.194 10.703 1.00 22.40 309 TRP B C 1
ATOM 5266 O O . TRP B 1 328 ? 20.626 14.954 11.671 1.00 22.70 309 TRP B O 1
ATOM 5277 N N . LEU B 1 329 ? 19.549 13.405 10.431 1.00 21.52 310 LEU B N 1
ATOM 5278 C CA . LEU B 1 329 ? 18.271 13.487 11.146 1.00 20.97 310 LEU B CA 1
ATOM 5279 C C . LEU B 1 329 ? 18.321 13.247 12.668 1.00 20.69 310 LEU B C 1
ATOM 5280 O O . LEU B 1 329 ? 17.615 13.935 13.405 1.00 20.86 310 LEU B O 1
ATOM 5285 N N . PRO B 1 330 ? 19.140 12.278 13.143 1.00 20.45 311 PRO B N 1
ATOM 5286 C CA . PRO B 1 330 ? 19.225 12.070 14.597 1.00 20.56 311 PRO B CA 1
ATOM 5287 C C . PRO B 1 330 ? 19.840 13.249 15.346 1.00 21.59 311 PRO B C 1
ATOM 5288 O O . PRO B 1 330 ? 19.520 13.461 16.517 1.00 21.92 311 PRO B O 1
ATOM 5292 N N . ALA B 1 331 ? 20.714 13.999 14.673 1.00 22.34 312 ALA B N 1
ATOM 5293 C CA . ALA B 1 331 ? 21.322 15.200 15.245 1.00 23.45 312 ALA B CA 1
ATOM 5294 C C . ALA B 1 331 ? 20.284 16.307 15.399 1.00 23.87 312 ALA B C 1
ATOM 5295 O O . ALA B 1 331 ? 20.238 16.989 16.425 1.00 24.55 312 ALA B O 1
ATOM 5297 N N . ALA B 1 332 ? 19.448 16.464 14.375 1.00 23.69 313 ALA B N 1
ATOM 5298 C CA . ALA B 1 332 ? 18.360 17.443 14.380 1.00 24.33 313 ALA B CA 1
ATOM 5299 C C . ALA B 1 332 ? 17.298 17.123 15.425 1.00 24.00 313 ALA B C 1
ATOM 5300 O O . ALA B 1 332 ? 16.702 18.028 16.011 1.00 24.83 313 ALA B O 1
ATOM 5302 N N . ASN B 1 333 ? 17.066 15.833 15.652 1.00 23.09 314 ASN B N 1
ATOM 5303 C CA . ASN B 1 333 ? 16.061 15.386 16.611 1.00 23.11 314 ASN B CA 1
ATOM 5304 C C . ASN B 1 333 ? 16.525 15.469 18.065 1.00 23.81 314 ASN B C 1
ATOM 5305 O O . ASN B 1 333 ? 15.766 15.156 18.986 1.00 24.01 314 ASN B O 1
ATOM 5310 N N . ARG B 1 334 ? 17.770 15.899 18.262 1.00 24.42 315 ARG B N 1
ATOM 5311 C CA . ARG B 1 334 ? 18.290 16.188 19.597 1.00 25.38 315 ARG B CA 1
ATOM 5312 C C . ARG B 1 334 ? 18.897 17.591 19.688 1.00 26.68 315 ARG B C 1
ATOM 5313 O O . ARG B 1 334 ? 19.631 17.903 20.625 1.00 27.57 315 ARG B O 1
ATOM 5321 N N . ASP B 1 335 ? 18.570 18.431 18.706 1.00 27.12 316 ASP B N 1
ATOM 5322 C CA . ASP B 1 335 ? 18.978 19.837 18.679 1.00 28.54 316 ASP B CA 1
ATOM 5323 C C . ASP B 1 335 ? 18.345 20.579 19.859 1.00 29.63 316 ASP B C 1
ATOM 5324 O O . ASP B 1 335 ? 17.119 20.687 19.931 1.00 29.58 316 ASP B O 1
ATOM 5329 N N . PRO B 1 336 ? 19.180 21.090 20.791 1.00 30.83 317 PRO B N 1
ATOM 5330 C CA . PRO B 1 336 ? 18.678 21.780 21.984 1.00 32.25 317 PRO B CA 1
ATOM 5331 C C . PRO B 1 336 ? 17.902 23.065 21.682 1.00 33.66 317 PRO B C 1
ATOM 5332 O O . PRO B 1 336 ? 17.154 23.539 22.535 1.00 34.81 317 PRO B O 1
ATOM 5336 N N . ALA B 1 337 ? 18.080 23.613 20.481 1.00 33.94 318 ALA B N 1
ATOM 5337 C CA . ALA B 1 337 ? 17.315 24.781 20.035 1.00 35.49 318 ALA B CA 1
ATOM 5338 C C . ALA B 1 337 ? 15.856 24.427 19.724 1.00 34.98 318 ALA B C 1
ATOM 5339 O O . ALA B 1 337 ? 15.001 25.311 19.628 1.00 36.27 318 ALA B O 1
ATOM 5341 N N . GLU B 1 338 ? 15.583 23.133 19.571 1.00 33.35 319 GLU B N 1
ATOM 5342 C CA . GLU B 1 338 ? 14.239 22.645 19.271 1.00 32.99 319 GLU B CA 1
ATOM 5343 C C . GLU B 1 338 ? 13.674 21.764 20.391 1.00 32.70 319 GLU B C 1
ATOM 5344 O O . GLU B 1 338 ? 12.472 21.791 20.658 1.00 33.18 319 GLU B O 1
ATOM 5350 N N . PHE B 1 339 ? 14.544 20.993 21.041 1.00 32.28 320 PHE B N 1
ATOM 5351 C CA . PHE B 1 339 ? 14.122 20.048 22.077 1.00 32.30 320 PHE B CA 1
ATOM 5352 C C . PHE B 1 339 ? 14.848 20.277 23.400 1.00 33.67 320 PHE B C 1
ATOM 5353 O O . PHE B 1 339 ? 16.079 20.187 23.465 1.00 33.61 320 PHE B O 1
ATOM 5361 N N . ASP B 1 340 ? 14.082 20.575 24.449 1.00 35.29 321 ASP B N 1
ATOM 5362 C CA . ASP B 1 340 ? 14.622 20.672 25.807 1.00 36.72 321 ASP B CA 1
ATOM 5363 C C . ASP B 1 340 ? 14.959 19.274 26.319 1.00 35.76 321 ASP B C 1
ATOM 5364 O O . ASP B 1 340 ? 14.223 18.323 26.042 1.00 34.75 321 ASP B O 1
ATOM 5369 N N . ASP B 1 341 ? 16.063 19.169 27.067 1.00 36.25 322 ASP B N 1
ATOM 5370 C CA A ASP B 1 341 ? 16.559 17.884 27.576 0.50 35.60 322 ASP B CA 1
ATOM 5371 C CA B ASP B 1 341 ? 16.561 17.888 27.577 0.50 35.61 322 ASP B CA 1
ATOM 5372 C C . ASP B 1 341 ? 16.452 16.791 26.504 1.00 33.76 322 ASP B C 1
ATOM 5373 O O . ASP B 1 341 ? 15.737 15.798 26.685 1.00 33.30 322 ASP B O 1
ATOM 5382 N N . PRO B 1 342 ? 17.172 16.966 25.373 1.00 32.87 323 PRO B N 1
ATOM 5383 C CA . PRO B 1 342 ? 16.996 16.071 24.223 1.00 31.25 323 PRO B CA 1
ATOM 5384 C C . PRO B 1 342 ? 17.473 14.627 24.409 1.00 30.49 323 PRO B C 1
ATOM 5385 O O . PRO B 1 342 ? 17.030 13.741 23.672 1.00 29.23 323 PRO B O 1
ATOM 5389 N N . ASP B 1 343 ? 18.359 14.395 25.374 1.00 31.18 324 ASP B N 1
ATOM 5390 C CA . ASP B 1 343 ? 18.874 13.052 25.641 1.00 30.96 324 ASP B CA 1
ATOM 5391 C C . ASP B 1 343 ? 17.974 12.236 26.572 1.00 31.41 324 ASP B C 1
ATOM 5392 O O . ASP B 1 343 ? 18.173 11.032 26.739 1.00 31.32 324 ASP B O 1
ATOM 5397 N N . THR B 1 344 ? 16.984 12.890 27.172 1.00 32.18 325 THR B N 1
ATOM 5398 C CA . THR B 1 344 ? 16.029 12.197 28.031 1.00 32.87 325 THR B CA 1
ATOM 5399 C C . THR B 1 344 ? 14.774 11.809 27.249 1.00 31.96 325 THR B C 1
ATOM 5400 O O . THR B 1 344 ? 14.211 12.619 26.509 1.00 31.65 325 THR B O 1
ATOM 5404 N N . PHE B 1 345 ? 14.360 10.555 27.405 1.00 31.76 326 PHE B N 1
ATOM 5405 C CA . PHE B 1 345 ? 13.096 10.083 26.860 1.00 31.36 326 PHE B CA 1
ATOM 5406 C C . PHE B 1 345 ? 11.957 10.634 27.715 1.00 32.79 326 PHE B C 1
ATOM 5407 O O . PHE B 1 345 ? 11.762 10.202 28.853 1.00 34.02 326 PHE B O 1
ATOM 5415 N N . LEU B 1 346 ? 11.228 11.604 27.166 1.00 32.86 327 LEU B N 1
ATOM 5416 C CA . LEU B 1 346 ? 10.067 12.194 27.836 1.00 34.46 327 LEU B CA 1
ATOM 5417 C C . LEU B 1 346 ? 8.780 11.603 27.260 1.00 34.19 327 LEU B C 1
ATOM 5418 O O . LEU B 1 346 ? 8.402 11.936 26.136 1.00 33.39 327 LEU B O 1
ATOM 5423 N N . PRO B 1 347 ? 8.104 10.724 28.028 1.00 35.13 328 PRO B N 1
ATOM 5424 C CA . PRO B 1 347 ? 6.890 10.043 27.560 1.00 35.14 328 PRO B CA 1
ATOM 5425 C C . PRO B 1 347 ? 5.782 10.999 27.106 1.00 35.65 328 PRO B C 1
ATOM 5426 O O . PRO B 1 347 ? 5.010 10.658 26.209 1.00 35.09 328 PRO B O 1
ATOM 5430 N N . GLY B 1 348 ? 5.717 12.179 27.718 1.00 36.79 329 GLY B N 1
ATOM 5431 C CA . GLY B 1 348 ? 4.729 13.191 27.350 1.00 37.48 329 GLY B CA 1
ATOM 5432 C C . GLY B 1 348 ? 5.319 14.413 26.667 1.00 36.79 329 GLY B C 1
ATOM 5433 O O . GLY B 1 348 ? 4.792 15.517 26.816 1.00 38.01 329 GLY B O 1
ATOM 5434 N N . ARG B 1 349 ? 6.402 14.216 25.911 1.00 34.89 330 ARG B N 1
ATOM 5435 C CA . ARG B 1 349 ? 7.104 15.318 25.242 1.00 34.42 330 ARG B CA 1
ATOM 5436 C C . ARG B 1 349 ? 6.203 16.123 24.305 1.00 34.89 330 ARG B C 1
ATOM 5437 O O . ARG B 1 349 ? 5.660 15.592 23.331 1.00 34.03 330 ARG B O 1
ATOM 5445 N N . LYS B 1 350 ? 6.058 17.406 24.624 1.00 36.42 331 LYS B N 1
ATOM 5446 C CA . LYS B 1 350 ? 5.296 18.353 23.818 1.00 37.34 331 LYS B CA 1
ATOM 5447 C C . LYS B 1 350 ? 5.944 19.738 23.885 1.00 38.18 331 LYS B C 1
ATOM 5448 O O . LYS B 1 350 ? 6.206 20.244 24.979 1.00 39.46 331 LYS B O 1
ATOM 5454 N N . PRO B 1 351 ? 6.214 20.354 22.716 1.00 37.54 332 PRO B N 1
ATOM 5455 C CA . PRO B 1 351 ? 5.982 19.792 21.382 1.00 35.92 332 PRO B CA 1
ATOM 5456 C C . PRO B 1 351 ? 7.058 18.784 20.970 1.00 33.45 332 PRO B C 1
ATOM 5457 O O . PRO B 1 351 ? 8.099 18.686 21.623 1.00 33.13 332 PRO B O 1
ATOM 5461 N N . ASN B 1 352 ? 6.792 18.041 19.900 1.00 31.84 333 ASN B N 1
ATOM 5462 C CA . ASN B 1 352 ? 7.739 17.062 19.373 1.00 29.64 333 ASN B CA 1
ATOM 5463 C C . ASN B 1 352 ? 7.786 17.122 17.847 1.00 28.68 333 ASN B C 1
ATOM 5464 O O . ASN B 1 352 ? 7.234 16.261 17.152 1.00 27.67 333 ASN B O 1
ATOM 5469 N N . ARG B 1 353 ? 8.457 18.151 17.337 1.00 28.87 334 ARG B N 1
ATOM 5470 C CA . ARG B 1 353 ? 8.540 18.390 15.899 1.00 28.52 334 ARG B CA 1
ATOM 5471 C C . ARG B 1 353 ? 9.753 17.693 15.274 1.00 26.89 334 ARG B C 1
ATOM 5472 O O . ARG B 1 353 ? 10.540 18.313 14.553 1.00 27.13 334 ARG B O 1
ATOM 5480 N N . HIS B 1 354 ? 9.889 16.398 15.548 1.00 25.41 335 HIS B N 1
ATOM 5481 C CA . HIS B 1 354 ? 11.000 15.608 15.017 1.00 23.98 335 HIS B CA 1
ATOM 5482 C C . HIS B 1 354 ? 10.908 15.447 13.500 1.00 23.32 335 HIS B C 1
ATOM 5483 O O . HIS B 1 354 ? 9.825 15.532 12.919 1.00 23.43 335 HIS B O 1
ATOM 5490 N N . ILE B 1 355 ? 12.054 15.216 12.869 1.00 22.80 336 ILE B N 1
ATOM 5491 C CA . ILE B 1 355 ? 12.109 14.969 11.429 1.00 22.39 336 ILE B CA 1
ATOM 5492 C C . ILE B 1 355 ? 12.619 13.556 11.132 1.00 21.15 336 ILE B C 1
ATOM 5493 O O . ILE B 1 355 ? 13.349 13.324 10.166 1.00 20.89 336 ILE B O 1
ATOM 5498 N N . THR B 1 356 ? 12.205 12.611 11.972 1.00 20.75 337 THR B N 1
ATOM 5499 C CA . THR B 1 356 ? 12.539 11.196 11.807 1.00 19.84 337 THR B CA 1
ATOM 5500 C C . THR B 1 356 ? 12.097 10.653 10.441 1.00 19.60 337 THR B C 1
ATOM 5501 O O . THR B 1 356 ? 12.775 9.805 9.853 1.00 19.14 337 THR B O 1
ATOM 5505 N N . PHE B 1 357 ? 10.973 11.164 9.941 1.00 20.07 338 PHE B N 1
ATOM 5506 C CA . PHE B 1 357 ? 10.428 10.762 8.643 1.00 20.11 338 PHE B CA 1
ATOM 5507 C C . PHE B 1 357 ? 10.911 11.660 7.505 1.00 20.88 338 PHE B C 1
ATOM 5508 O O . PHE B 1 357 ? 10.411 11.578 6.377 1.00 20.97 338 PHE B O 1
ATOM 5516 N N . GLY B 1 358 ? 11.888 12.512 7.797 1.00 21.38 339 GLY B N 1
ATOM 5517 C CA . GLY B 1 358 ? 12.365 13.476 6.819 1.00 22.58 339 GLY B CA 1
ATOM 5518 C C . GLY B 1 358 ? 11.437 14.674 6.778 1.00 23.83 339 GLY B C 1
ATOM 5519 O O . GLY B 1 358 ? 10.748 14.969 7.761 1.00 23.84 339 GLY B O 1
ATOM 5520 N N . HIS B 1 359 ? 11.404 15.345 5.629 1.00 24.89 340 HIS B N 1
ATOM 5521 C CA . HIS B 1 359 ? 10.718 16.627 5.488 1.00 26.44 340 HIS B CA 1
ATOM 5522 C C . HIS B 1 359 ? 10.508 16.965 4.014 1.00 27.50 340 HIS B C 1
ATOM 5523 O O . HIS B 1 359 ? 11.288 16.545 3.154 1.00 27.56 340 HIS B O 1
ATOM 5530 N N . GLY B 1 360 ? 9.448 17.718 3.730 1.00 28.64 341 GLY B N 1
ATOM 5531 C CA . GLY B 1 360 ? 9.179 18.194 2.377 1.00 29.97 341 GLY B CA 1
ATOM 5532 C C . GLY B 1 360 ? 8.548 17.159 1.468 1.00 29.47 341 GLY B C 1
ATOM 5533 O O . GLY B 1 360 ? 7.730 16.349 1.906 1.00 28.69 341 GLY B O 1
ATOM 5534 N N . MET B 1 361 ? 8.949 17.184 0.199 1.00 30.18 342 MET B N 1
ATOM 5535 C CA . MET B 1 361 ? 8.311 16.385 -0.854 1.00 30.21 342 MET B CA 1
ATOM 5536 C C . MET B 1 361 ? 8.506 14.876 -0.714 1.00 28.17 342 MET B C 1
ATOM 5537 O O . MET B 1 361 ? 7.646 14.099 -1.131 1.00 27.87 342 MET B O 1
ATOM 5542 N N . HIS B 1 362 ? 9.637 14.468 -0.143 1.00 26.85 343 HIS B N 1
ATOM 5543 C CA . HIS B 1 362 ? 9.948 13.047 0.022 1.00 25.15 343 HIS B CA 1
ATOM 5544 C C . HIS B 1 362 ? 9.625 12.509 1.416 1.00 23.76 343 HIS B C 1
ATOM 5545 O O . HIS B 1 362 ? 9.977 11.371 1.742 1.00 22.72 343 HIS B O 1
ATOM 5552 N N . HIS B 1 363 ? 8.954 13.326 2.228 1.00 23.85 344 HIS B N 1
ATOM 5553 C CA . HIS B 1 363 ? 8.525 12.931 3.570 1.00 22.91 344 HIS B CA 1
ATOM 5554 C C . HIS B 1 363 ? 7.898 11.536 3.552 1.00 22.09 344 HIS B C 1
ATOM 5555 O O . HIS B 1 363 ? 7.023 11.248 2.730 1.00 22.27 344 HIS B O 1
ATOM 5562 N N . CYS B 1 364 ? 8.359 10.686 4.465 1.00 20.98 345 CYS B N 1
ATOM 5563 C CA . CYS B 1 364 ? 8.001 9.267 4.481 1.00 20.41 345 CYS B CA 1
ATOM 5564 C C . CYS B 1 364 ? 6.539 8.980 4.134 1.00 20.87 345 CYS B C 1
ATOM 5565 O O . CYS B 1 364 ? 5.626 9.368 4.864 1.00 21.01 345 CYS B O 1
ATOM 5568 N N . LEU B 1 365 ? 6.336 8.293 3.013 1.00 21.29 346 LEU B N 1
ATOM 5569 C CA . LEU B 1 365 ? 5.000 7.878 2.584 1.00 22.09 346 LEU B CA 1
ATOM 5570 C C . LEU B 1 365 ? 4.356 6.898 3.572 1.00 21.95 346 LEU B C 1
ATOM 5571 O O . LEU B 1 365 ? 3.128 6.832 3.681 1.00 22.51 346 LEU B O 1
ATOM 5576 N N . GLY B 1 366 ? 5.191 6.146 4.288 1.00 21.32 347 GLY B N 1
ATOM 5577 C CA . GLY B 1 366 ? 4.710 5.164 5.258 1.00 21.48 347 GLY B CA 1
ATOM 5578 C C . GLY B 1 366 ? 4.651 5.665 6.690 1.00 21.68 347 GLY B C 1
ATOM 5579 O O . GLY B 1 366 ? 4.558 4.863 7.620 1.00 21.65 347 GLY B O 1
ATOM 5580 N N . SER B 1 367 ? 4.691 6.986 6.872 1.00 22.12 348 SER B N 1
ATOM 5581 C CA . SER B 1 367 ? 4.732 7.582 8.212 1.00 22.42 348 SER B CA 1
ATOM 5582 C C . SER B 1 367 ? 3.509 7.236 9.062 1.00 23.17 348 SER B C 1
ATOM 5583 O O . SER B 1 367 ? 3.647 6.926 10.245 1.00 23.12 348 SER B O 1
ATOM 5586 N N . ALA B 1 368 ? 2.320 7.279 8.458 1.00 24.05 349 ALA B N 1
ATOM 5587 C CA . ALA B 1 368 ? 1.086 6.928 9.167 1.00 25.07 349 ALA B CA 1
ATOM 5588 C C . ALA B 1 368 ? 1.078 5.459 9.582 1.00 24.77 349 ALA B C 1
ATOM 5589 O O . ALA B 1 368 ? 0.555 5.112 10.641 1.00 25.53 349 ALA B O 1
ATOM 5591 N N . LEU B 1 369 ? 1.673 4.611 8.747 1.00 23.90 350 LEU B N 1
ATOM 5592 C CA . LEU B 1 369 ? 1.765 3.179 9.010 1.00 23.67 350 LEU B CA 1
ATOM 5593 C C . LEU B 1 369 ? 2.811 2.847 10.077 1.00 23.04 350 LEU B C 1
ATOM 5594 O O . LEU B 1 369 ? 2.559 2.025 10.964 1.00 23.36 350 LEU B O 1
ATOM 5599 N N . ALA B 1 370 ? 3.979 3.481 9.982 1.00 21.87 351 ALA B N 1
ATOM 5600 C CA . ALA B 1 370 ? 5.033 3.324 10.983 1.00 21.48 351 ALA B CA 1
ATOM 5601 C C . ALA B 1 370 ? 4.527 3.713 12.372 1.00 22.12 351 ALA B C 1
ATOM 5602 O O . ALA B 1 370 ? 4.779 3.005 13.347 1.00 22.26 351 ALA B O 1
ATOM 5604 N N . ARG B 1 371 ? 3.804 4.832 12.438 1.00 22.71 352 ARG B N 1
ATOM 5605 C CA . ARG B 1 371 ? 3.201 5.328 13.678 1.00 23.96 352 ARG B CA 1
ATOM 5606 C C . ARG B 1 371 ? 2.172 4.353 14.253 1.00 25.04 352 ARG B C 1
ATOM 5607 O O . ARG B 1 371 ? 2.123 4.140 15.463 1.00 25.82 352 ARG B O 1
ATOM 5615 N N . ILE B 1 372 ? 1.362 3.761 13.380 1.00 25.37 353 ILE B N 1
ATOM 5616 C CA . ILE B 1 372 ? 0.378 2.760 13.793 1.00 26.75 353 ILE B CA 1
ATOM 5617 C C . ILE B 1 372 ? 1.045 1.449 14.248 1.00 26.42 353 ILE B C 1
ATOM 5618 O O . ILE B 1 372 ? 0.627 0.850 15.242 1.00 27.43 353 ILE B O 1
ATOM 5623 N N . GLU B 1 373 ? 2.091 1.029 13.536 1.00 25.15 354 GLU B N 1
ATOM 5624 C CA . GLU B 1 373 ? 2.881 -0.145 13.923 1.00 25.08 354 GLU B CA 1
ATOM 5625 C C . GLU B 1 373 ? 3.438 0.006 15.339 1.00 25.37 354 GLU B C 1
ATOM 5626 O O . GLU B 1 373 ? 3.304 -0.899 16.165 1.00 26.13 354 GLU B O 1
ATOM 5632 N N . LEU B 1 374 ? 4.046 1.159 15.613 1.00 24.67 355 LEU B N 1
ATOM 5633 C CA . LEU B 1 374 ? 4.571 1.466 16.942 1.00 25.22 355 LEU B CA 1
ATOM 5634 C C . LEU B 1 374 ? 3.466 1.571 17.990 1.00 26.79 355 LEU B C 1
ATOM 5635 O O . LEU B 1 374 ? 3.635 1.109 19.120 1.00 27.56 355 LEU B O 1
ATOM 5640 N N . SER B 1 375 ? 2.338 2.166 17.600 1.00 27.42 356 SER B N 1
ATOM 5641 C CA . SER B 1 375 ? 1.187 2.343 18.487 1.00 29.34 356 SER B CA 1
ATOM 5642 C C . SER B 1 375 ? 0.625 1.011 18.980 1.00 30.72 356 SER B C 1
ATOM 5643 O O . SER B 1 375 ? 0.355 0.853 20.173 1.00 32.04 356 SER B O 1
ATOM 5646 N N . VAL B 1 376 ? 0.462 0.061 18.060 1.00 30.54 357 VAL B N 1
ATOM 5647 C CA . VAL B 1 376 ? -0.067 -1.263 18.389 1.00 32.01 357 VAL B CA 1
ATOM 5648 C C . VAL B 1 376 ? 0.946 -2.076 19.202 1.00 32.19 357 VAL B C 1
ATOM 5649 O O . VAL B 1 376 ? 0.574 -2.736 20.173 1.00 33.82 357 VAL B O 1
ATOM 5653 N N . VAL B 1 377 ? 2.219 -2.013 18.813 1.00 34.10 358 VAL B N 1
ATOM 5654 C CA . VAL B 1 377 ? 3.291 -2.708 19.537 1.00 33.56 358 VAL B CA 1
ATOM 5655 C C . VAL B 1 377 ? 3.333 -2.288 21.010 1.00 35.01 358 VAL B C 1
ATOM 5656 O O . VAL B 1 377 ? 3.378 -3.142 21.899 1.00 36.21 358 VAL B O 1
ATOM 5660 N N . LEU B 1 378 ? 3.288 -0.980 21.258 1.00 35.44 359 LEU B N 1
ATOM 5661 C CA . LEU B 1 378 ? 3.352 -0.441 22.617 1.00 37.36 359 LEU B CA 1
ATOM 5662 C C . LEU B 1 378 ? 2.154 -0.823 23.482 1.00 40.39 359 LEU B C 1
ATOM 5663 O O . LEU B 1 378 ? 2.324 -1.179 24.650 1.00 42.00 359 LEU B O 1
ATOM 5668 N N . ARG B 1 379 ? 0.952 -0.756 22.914 1.00 41.64 360 ARG B N 1
ATOM 5669 C CA . ARG B 1 379 ? -0.260 -1.021 23.689 1.00 45.09 360 ARG B CA 1
ATOM 5670 C C . ARG B 1 379 ? -0.561 -2.505 23.893 1.00 45.95 360 ARG B C 1
ATOM 5671 O O . ARG B 1 379 ? -1.101 -2.877 24.930 1.00 48.64 360 ARG B O 1
ATOM 5679 N N . VAL B 1 380 ? -0.203 -3.346 22.922 1.00 44.23 361 VAL B N 1
ATOM 5680 C CA . VAL B 1 380 ? -0.325 -4.801 23.085 1.00 45.41 361 VAL B CA 1
ATOM 5681 C C . VAL B 1 380 ? 0.735 -5.306 24.070 1.00 45.66 361 VAL B C 1
ATOM 5682 O O . VAL B 1 380 ? 0.484 -6.232 24.847 1.00 48.02 361 VAL B O 1
ATOM 5686 N N . LEU B 1 381 ? 1.907 -4.675 24.040 1.00 43.78 362 LEU B N 1
ATOM 5687 C CA . LEU B 1 381 ? 2.998 -5.001 24.956 1.00 44.34 362 LEU B CA 1
ATOM 5688 C C . LEU B 1 381 ? 2.670 -4.543 26.379 1.00 47.23 362 LEU B C 1
ATOM 5689 O O . LEU B 1 381 ? 3.070 -5.186 27.349 1.00 49.06 362 LEU B O 1
ATOM 5694 N N . ALA B 1 382 ? 1.931 -3.440 26.494 1.00 48.12 363 ALA B N 1
ATOM 5695 C CA . ALA B 1 382 ? 1.473 -2.938 27.792 1.00 51.52 363 ALA B CA 1
ATOM 5696 C C . ALA B 1 382 ? 0.333 -3.782 28.361 1.00 54.79 363 ALA B C 1
ATOM 5697 O O . ALA B 1 382 ? 0.189 -3.901 29.579 1.00 57.99 363 ALA B O 1
ATOM 5699 N N . GLU B 1 383 ? -0.473 -4.360 27.471 1.00 54.50 364 GLU B N 1
ATOM 5700 C CA . GLU B 1 383 ? -1.596 -5.216 27.856 1.00 57.82 364 GLU B CA 1
ATOM 5701 C C . GLU B 1 383 ? -1.146 -6.541 28.468 1.00 59.29 364 GLU B C 1
ATOM 5702 O O . GLU B 1 383 ? -1.846 -7.108 29.308 1.00 62.85 364 GLU B O 1
ATOM 5708 N N . ARG B 1 384 ? 0.022 -7.023 28.049 1.00 57.03 365 ARG B N 1
ATOM 5709 C CA . ARG B 1 384 ? 0.480 -8.363 28.420 1.00 58.69 365 ARG B CA 1
ATOM 5710 C C . ARG B 1 384 ? 1.760 -8.396 29.258 1.00 58.99 365 ARG B C 1
ATOM 5711 O O . ARG B 1 384 ? 1.897 -9.242 30.142 1.00 62.09 365 ARG B O 1
ATOM 5719 N N . VAL B 1 385 ? 2.685 -7.479 28.985 1.00 56.22 366 VAL B N 1
ATOM 5720 C CA . VAL B 1 385 ? 3.983 -7.458 29.669 1.00 56.48 366 VAL B CA 1
ATOM 5721 C C . VAL B 1 385 ? 3.978 -6.479 30.846 1.00 58.60 366 VAL B C 1
ATOM 5722 O O . VAL B 1 385 ? 3.542 -5.332 30.712 1.00 57.82 366 VAL B O 1
ATOM 5726 N N . SER B 1 386 ? 4.463 -6.948 31.994 1.00 61.81 367 SER B N 1
ATOM 5727 C CA . SER B 1 386 ? 4.539 -6.136 33.208 1.00 64.76 367 SER B CA 1
ATOM 5728 C C . SER B 1 386 ? 5.890 -5.442 33.360 1.00 63.65 367 SER B C 1
ATOM 5729 O O . SER B 1 386 ? 5.963 -4.333 33.895 1.00 64.70 367 SER B O 1
ATOM 5732 N N . ARG B 1 387 ? 6.951 -6.103 32.898 1.00 62.00 368 ARG B N 1
ATOM 5733 C CA . ARG B 1 387 ? 8.307 -5.565 32.988 1.00 61.15 368 ARG B CA 1
ATOM 5734 C C . ARG B 1 387 ? 9.223 -6.164 31.921 1.00 58.03 368 ARG B C 1
ATOM 5735 O O . ARG B 1 387 ? 9.191 -7.371 31.668 1.00 58.61 368 ARG B O 1
ATOM 5743 N N . VAL B 1 388 ? 10.028 -5.306 31.298 1.00 55.14 369 VAL B N 1
ATOM 5744 C CA . VAL B 1 388 ? 11.052 -5.734 30.345 1.00 52.57 369 VAL B CA 1
ATOM 5745 C C . VAL B 1 388 ? 12.425 -5.426 30.937 1.00 53.81 369 VAL B C 1
ATOM 5746 O O . VAL B 1 388 ? 12.691 -4.295 31.350 1.00 54.09 369 VAL B O 1
ATOM 5750 N N . ASP B 1 389 ? 13.286 -6.439 30.987 1.00 54.92 370 ASP B N 1
ATOM 5751 C CA . ASP B 1 389 ? 14.627 -6.283 31.545 1.00 56.56 370 ASP B CA 1
ATOM 5752 C C . ASP B 1 389 ? 15.709 -6.406 30.479 1.00 54.06 370 ASP B C 1
ATOM 5753 O O . ASP B 1 389 ? 15.693 -7.334 29.670 1.00 53.09 370 ASP B O 1
ATOM 5758 N N . LEU B 1 390 ? 16.645 -5.461 30.492 1.00 53.38 371 LEU B N 1
ATOM 5759 C CA . LEU B 1 390 ? 17.769 -5.462 29.564 1.00 51.51 371 LEU B CA 1
ATOM 5760 C C . LEU B 1 390 ? 18.899 -6.335 30.107 1.00 54.84 371 LEU B C 1
ATOM 5761 O O . LEU B 1 390 ? 19.498 -6.018 31.138 1.00 57.88 371 LEU B O 1
ATOM 5766 N N . GLU B 1 391 ? 19.175 -7.437 29.413 1.00 54.70 372 GLU B N 1
ATOM 5767 C CA . GLU B 1 391 ? 20.206 -8.388 29.835 1.00 58.33 372 GLU B CA 1
ATOM 5768 C C . GLU B 1 391 ? 21.615 -7.859 29.591 1.00 58.44 372 GLU B C 1
ATOM 5769 O O . GLU B 1 391 ? 22.439 -7.827 30.507 1.00 61.93 372 GLU B O 1
ATOM 5775 N N . ARG B 1 392 ? 21.882 -7.455 28.352 1.00 54.85 373 ARG B N 1
ATOM 5776 C CA . ARG B 1 392 ? 23.169 -6.878 27.977 1.00 54.74 373 ARG B CA 1
ATOM 5777 C C . ARG B 1 392 ? 22.963 -5.550 27.259 1.00 50.65 373 ARG B C 1
ATOM 5778 O O . ARG B 1 392 ? 21.885 -5.286 26.720 1.00 47.65 373 ARG B O 1
ATOM 5786 N N . GLU B 1 393 ? 24.003 -4.720 27.258 1.00 50.82 374 GLU B N 1
ATOM 5787 C CA . GLU B 1 393 ? 23.969 -3.424 26.586 1.00 47.62 374 GLU B CA 1
ATOM 5788 C C . GLU B 1 393 ? 23.821 -3.616 25.074 1.00 44.24 374 GLU B C 1
ATOM 5789 O O . GLU B 1 393 ? 24.447 -4.516 24.507 1.00 45.13 374 GLU B O 1
ATOM 5795 N N . PRO B 1 394 ? 22.978 -2.786 24.421 1.00 40.70 375 PRO B N 1
ATOM 5796 C CA . PRO B 1 394 ? 22.740 -2.900 22.981 1.00 37.87 375 PRO B CA 1
ATOM 5797 C C . PRO B 1 394 ? 24.009 -2.794 22.142 1.00 38.01 375 PRO B C 1
ATOM 5798 O O . PRO B 1 394 ? 24.903 -2.008 22.459 1.00 39.08 375 PRO B O 1
ATOM 5802 N N . ALA B 1 395 ? 24.072 -3.606 21.091 1.00 37.19 376 ALA B N 1
ATOM 5803 C CA . ALA B 1 395 ? 25.113 -3.506 20.078 1.00 37.35 376 ALA B CA 1
ATOM 5804 C C . ALA B 1 395 ? 24.523 -2.830 18.846 1.00 34.42 376 ALA B C 1
ATOM 5805 O O . ALA B 1 395 ? 23.355 -3.044 18.511 1.00 32.54 376 ALA B O 1
ATOM 5807 N N . TRP B 1 396 ? 25.330 -2.008 18.181 1.00 34.12 377 TRP B N 1
ATOM 5808 C CA . TRP B 1 396 ? 24.856 -1.215 17.049 1.00 31.85 377 TRP B CA 1
ATOM 5809 C C . TRP B 1 396 ? 25.434 -1.700 15.724 1.00 32.55 377 TRP B C 1
ATOM 5810 O O . TRP B 1 396 ? 26.566 -2.182 15.668 1.00 34.78 377 TRP B O 1
ATOM 5821 N N . LEU B 1 397 ? 24.640 -1.571 14.664 1.00 30.86 378 LEU B N 1
ATOM 5822 C CA . LEU B 1 397 ? 25.072 -1.938 13.320 1.00 31.86 378 LEU B CA 1
ATOM 5823 C C . LEU B 1 397 ? 26.118 -0.965 12.796 1.00 32.76 378 LEU B C 1
ATOM 5824 O O . LEU B 1 397 ? 25.981 0.250 12.957 1.00 31.70 378 LEU B O 1
ATOM 5829 N N . ARG B 1 398 ? 27.162 -1.510 12.175 1.00 35.11 379 ARG B N 1
ATOM 5830 C CA . ARG B 1 398 ? 28.155 -0.703 11.474 1.00 36.55 379 ARG B CA 1
ATOM 5831 C C . ARG B 1 398 ? 27.551 -0.265 10.141 1.00 35.73 379 ARG B C 1
ATOM 5832 O O . ARG B 1 398 ? 27.668 -0.961 9.128 1.00 37.36 379 ARG B O 1
ATOM 5840 N N . ALA B 1 399 ? 26.885 0.888 10.163 1.00 33.69 380 ALA B N 1
ATOM 5841 C CA . ALA B 1 399 ? 26.176 1.412 8.997 1.00 33.02 380 ALA B CA 1
ATOM 5842 C C . ALA B 1 399 ? 26.002 2.925 9.095 1.00 32.22 380 ALA B C 1
ATOM 5843 O O . ALA B 1 399 ? 26.073 3.494 10.187 1.00 31.41 380 ALA B O 1
ATOM 5845 N N . ILE B 1 400 ? 25.778 3.566 7.949 1.00 32.78 381 ILE B N 1
ATOM 5846 C CA . ILE B 1 400 ? 25.479 5.002 7.903 1.00 32.60 381 ILE B CA 1
ATOM 5847 C C . ILE B 1 400 ? 24.074 5.294 7.364 1.00 31.41 381 ILE B C 1
ATOM 5848 O O . ILE B 1 400 ? 23.570 6.408 7.505 1.00 31.29 381 ILE B O 1
ATOM 5853 N N . VAL B 1 401 ? 23.454 4.287 6.754 1.00 31.10 382 VAL B N 1
ATOM 5854 C CA . VAL B 1 401 ? 22.080 4.390 6.262 1.00 30.31 382 VAL B CA 1
ATOM 5855 C C . VAL B 1 401 ? 21.102 4.435 7.441 1.00 28.05 382 VAL B C 1
ATOM 5856 O O . VAL B 1 401 ? 20.215 5.297 7.503 1.00 27.67 382 VAL B O 1
ATOM 5860 N N . VAL B 1 402 ? 21.275 3.510 8.378 1.00 26.99 383 VAL B N 1
ATOM 5861 C CA . VAL B 1 402 ? 20.411 3.445 9.550 1.00 25.39 383 VAL B CA 1
ATOM 5862 C C . VAL B 1 402 ? 21.181 3.546 10.860 1.00 25.20 383 VAL B C 1
ATOM 5863 O O . VAL B 1 402 ? 22.338 3.132 10.951 1.00 26.22 383 VAL B O 1
ATOM 5867 N N . GLN B 1 403 ? 20.521 4.122 11.860 1.00 24.50 384 GLN B N 1
ATOM 5868 C CA . GLN B 1 403 ? 20.951 4.035 13.242 1.00 24.65 384 GLN B CA 1
ATOM 5869 C C . GLN B 1 403 ? 20.271 2.774 13.779 1.00 23.95 384 GLN B C 1
ATOM 5870 O O . GLN B 1 403 ? 19.124 2.817 14.235 1.00 23.28 384 GLN B O 1
ATOM 5876 N N . GLY B 1 404 ? 20.976 1.649 13.693 1.00 24.52 385 GLY B N 1
ATOM 5877 C CA . GLY B 1 404 ? 20.350 0.348 13.895 1.00 24.23 385 GLY B CA 1
ATOM 5878 C C . GLY B 1 404 ? 20.912 -0.533 14.990 1.00 25.06 385 GLY B C 1
ATOM 5879 O O . GLY B 1 404 ? 22.108 -0.501 15.281 1.00 26.30 385 GLY B O 1
ATOM 5880 N N . TYR B 1 405 ? 20.025 -1.321 15.593 1.00 24.75 386 TYR B N 1
ATOM 5881 C CA . TYR B 1 405 ? 20.395 -2.324 16.585 1.00 26.10 386 TYR B CA 1
ATOM 5882 C C . TYR B 1 405 ? 20.915 -3.579 15.900 1.00 27.81 386 TYR B C 1
ATOM 5883 O O . TYR B 1 405 ? 20.251 -4.133 15.019 1.00 27.65 386 TYR B O 1
ATOM 5892 N N . ARG B 1 406 ? 22.103 -4.022 16.302 1.00 30.00 387 ARG B N 1
ATOM 5893 C CA . ARG B 1 406 ? 22.604 -5.332 15.903 1.00 32.47 387 ARG B CA 1
ATOM 5894 C C . ARG B 1 406 ? 22.038 -6.382 16.857 1.00 33.44 387 ARG B C 1
ATOM 5895 O O . ARG B 1 406 ? 21.656 -7.478 16.439 1.00 34.53 387 ARG B O 1
ATOM 5903 N N . GLU B 1 407 ? 21.982 -6.023 18.138 1.00 33.27 388 GLU B N 1
ATOM 5904 C CA . GLU B 1 407 ? 21.533 -6.922 19.194 1.00 34.76 388 GLU B CA 1
ATOM 5905 C C . GLU B 1 407 ? 20.870 -6.130 20.320 1.00 33.61 388 GLU B C 1
ATOM 5906 O O . GLU B 1 407 ? 21.319 -5.035 20.667 1.00 32.91 388 GLU B O 1
ATOM 5912 N N . LEU B 1 408 ? 19.791 -6.685 20.869 1.00 33.79 389 LEU B N 1
ATOM 5913 C CA . LEU B 1 408 ? 19.186 -6.178 22.102 1.00 33.94 389 LEU B CA 1
ATOM 5914 C C . LEU B 1 408 ? 18.651 -7.344 22.945 1.00 36.32 389 LEU B C 1
ATOM 5915 O O . LEU B 1 408 ? 17.458 -7.662 22.880 1.00 35.64 389 LEU B O 1
ATOM 5920 N N . PRO B 1 409 ? 19.538 -7.989 23.733 1.00 39.46 390 PRO B N 1
ATOM 5921 C CA . PRO B 1 409 ? 19.151 -9.114 24.589 1.00 42.46 390 PRO B CA 1
ATOM 5922 C C . PRO B 1 409 ? 18.275 -8.659 25.754 1.00 42.89 390 PRO B C 1
ATOM 5923 O O . PRO B 1 409 ? 18.703 -7.838 26.570 1.00 43.56 390 PRO B O 1
ATOM 5927 N N . VAL B 1 410 ? 17.055 -9.188 25.815 1.00 43.04 391 VAL B N 1
ATOM 5928 C CA . VAL B 1 410 ? 16.078 -8.796 26.835 1.00 43.73 391 VAL B CA 1
ATOM 5929 C C . VAL B 1 410 ? 15.375 -9.997 27.480 1.00 46.91 391 VAL B C 1
ATOM 5930 O O . VAL B 1 410 ? 15.402 -11.107 26.944 1.00 48.05 391 VAL B O 1
ATOM 5934 N N . ARG B 1 411 ? 14.760 -9.760 28.637 1.00 48.82 392 ARG B N 1
ATOM 5935 C CA . ARG B 1 411 ? 13.890 -10.740 29.286 1.00 51.97 392 ARG B CA 1
ATOM 5936 C C . ARG B 1 411 ? 12.497 -10.152 29.491 1.00 51.01 392 ARG B C 1
ATOM 5937 O O . ARG B 1 411 ? 12.355 -9.024 29.972 1.00 50.28 392 ARG B O 1
ATOM 5945 N N . PHE B 1 412 ? 11.475 -10.919 29.122 1.00 51.62 393 PHE B N 1
ATOM 5946 C CA . PHE B 1 412 ? 10.087 -10.485 29.264 1.00 51.34 393 PHE B CA 1
ATOM 5947 C C . PHE B 1 412 ? 9.393 -11.167 30.435 1.00 55.74 393 PHE B C 1
ATOM 5948 O O . PHE B 1 412 ? 9.508 -12.380 30.618 1.00 58.66 393 PHE B O 1
ATOM 5956 N N . THR B 1 413 ? 8.675 -10.373 31.224 1.00 56.77 394 THR B N 1
ATOM 5957 C CA . THR B 1 413 ? 7.857 -10.896 32.316 1.00 61.20 394 THR B CA 1
ATOM 5958 C C . THR B 1 413 ? 6.429 -10.380 32.181 1.00 60.69 394 THR B C 1
ATOM 5959 O O . THR B 1 413 ? 6.196 -9.168 32.155 1.00 58.93 394 THR B O 1
ATOM 5963 N N . GLY B 1 414 ? 5.479 -11.305 32.079 1.00 62.71 395 GLY B N 1
ATOM 5964 C CA . GLY B 1 414 ? 4.073 -10.947 31.935 1.00 62.88 395 GLY B CA 1
ATOM 5965 C C . GLY B 1 414 ? 3.139 -12.132 31.794 1.00 65.51 395 GLY B C 1
ATOM 5966 O O . GLY B 1 414 ? 3.516 -13.273 32.070 1.00 68.25 395 GLY B O 1
ATOM 5967 N N . ARG B 1 415 ? 1.911 -11.849 31.363 1.00 65.13 396 ARG B N 1
ATOM 5968 C CA . ARG B 1 415 ? 0.877 -12.872 31.209 1.00 67.90 396 ARG B CA 1
ATOM 5969 C C . ARG B 1 415 ? 0.221 -12.790 29.834 1.00 65.10 396 ARG B C 1
ATOM 5970 O O . ARG B 1 415 ? -0.037 -13.809 29.193 1.00 66.04 396 ARG B O 1
#